Protein 5EUV (pdb70)

B-factor: mean 37.1, std 9.66, range [16.5, 125.49]

Structure (mmCIF, N/CA/C/O backbone):
data_5EUV
#
_entry.id   5EUV
#
_cell.length_a   78.490
_cell.length_b   106.240
_cell.length_c   199.390
_cell.angle_alpha   90.00
_cell.angle_beta   90.00
_cell.angle_gamma   90.00
#
_symmetry.space_group_name_H-M   'P 21 21 21'
#
loop_
_entity.id
_entity.type
_entity.pdbx_description
1 polymer Beta-D-galactosidase
2 non-polymer 'ACETATE ION'
3 non-polymer 2-[BIS-(2-HYDROXY-ETHYL)-AMINO]-2-HYDROXYMETHYL-PROPANE-1,3-DIOL
4 non-polymer DI(HYDROXYETHYL)ETHER
5 water water
#
loop_
_atom_site.group_PDB
_atom_site.id
_atom_site.type_symbol
_atom_site.label_atom_id
_atom_site.label_alt_id
_atom_site.label_comp_id
_atom_site.label_asym_id
_atom_site.label_entity_id
_atom_site.label_seq_id
_atom_site.pdbx_PDB_ins_code
_atom_site.Cartn_x
_atom_site.Cartn_y
_atom_site.Cartn_z
_atom_site.occupancy
_atom_site.B_iso_or_equiv
_atom_site.auth_seq_id
_atom_site.auth_comp_id
_atom_site.auth_asym_id
_atom_site.auth_atom_id
_atom_site.pdbx_PDB_model_num
ATOM 1 N N . MET A 1 1 ? 17.771 115.310 85.935 1.00 67.78 1 MET A N 1
ATOM 2 C CA . MET A 1 1 ? 18.139 114.534 84.691 1.00 68.59 1 MET A CA 1
ATOM 3 C C . MET A 1 1 ? 19.605 114.110 84.869 1.00 61.87 1 MET A C 1
ATOM 4 O O . MET A 1 1 ? 20.449 114.984 84.931 1.00 62.66 1 MET A O 1
ATOM 9 N N . ARG A 1 2 ? 19.896 112.804 85.011 1.00 54.12 2 ARG A N 1
ATOM 10 C CA . ARG A 1 2 ? 21.299 112.304 85.098 1.00 49.68 2 ARG A CA 1
ATOM 11 C C . ARG A 1 2 ? 22.029 112.180 83.745 1.00 47.59 2 ARG A C 1
ATOM 12 O O . ARG A 1 2 ? 21.430 112.031 82.715 1.00 45.77 2 ARG A O 1
ATOM 20 N N . VAL A 1 3 ? 23.343 112.193 83.779 1.00 46.93 3 VAL A N 1
ATOM 21 C CA . VAL A 1 3 ? 24.110 111.908 82.583 1.00 47.65 3 VAL A CA 1
ATOM 22 C C . VAL A 1 3 ? 25.157 110.856 82.880 1.00 46.47 3 VAL A C 1
ATOM 23 O O . VAL A 1 3 ? 25.993 111.003 83.787 1.00 45.48 3 VAL A O 1
ATOM 27 N N . THR A 1 4 ? 25.060 109.783 82.104 1.00 46.51 4 THR A N 1
ATOM 28 C CA . THR A 1 4 ? 25.994 108.651 82.160 1.00 46.04 4 THR A CA 1
ATOM 29 C C . THR A 1 4 ? 26.825 108.633 80.880 1.00 45.66 4 THR A C 1
ATOM 30 O O . THR A 1 4 ? 26.310 108.875 79.804 1.00 45.92 4 THR A O 1
ATOM 34 N N . GLN A 1 5 ? 28.122 108.381 81.037 1.00 44.64 5 GLN A N 1
ATOM 35 C CA . GLN A 1 5 ? 29.019 108.260 79.909 1.00 44.15 5 GLN A CA 1
ATOM 36 C C . GLN A 1 5 ? 30.163 107.359 80.286 1.00 40.99 5 GLN A C 1
ATOM 37 O O . GLN A 1 5 ? 30.704 107.480 81.341 1.00 40.42 5 GLN A O 1
ATOM 43 N N . LYS A 1 6 ? 30.471 106.441 79.390 1.00 39.58 6 LYS A N 1
ATOM 44 C CA . LYS A 1 6 ? 31.515 105.464 79.515 1.00 37.74 6 LYS A CA 1
ATOM 45 C C . LYS A 1 6 ? 32.827 106.238 79.608 1.00 37.06 6 LYS A C 1
ATOM 46 O O . LYS A 1 6 ? 33.014 107.233 78.916 1.00 37.29 6 LYS A O 1
ATOM 52 N N . LEU A 1 7 ? 33.698 105.821 80.508 1.00 35.50 7 LEU A N 1
ATOM 53 C CA . LEU A 1 7 ? 34.908 106.562 80.750 1.00 35.36 7 LEU A CA 1
ATOM 54 C C . LEU A 1 7 ? 36.102 105.602 80.708 1.00 34.95 7 LEU A C 1
ATOM 55 O O . LEU A 1 7 ? 36.927 105.580 81.613 1.00 35.70 7 LEU A O 1
ATOM 60 N N . ASN A 1 8 ? 36.196 104.844 79.628 1.00 34.31 8 ASN A N 1
ATOM 61 C CA . ASN A 1 8 ? 37.240 103.880 79.451 1.00 34.31 8 ASN A CA 1
ATOM 62 C C . ASN A 1 8 ? 38.507 104.395 78.825 1.00 35.17 8 ASN A C 1
ATOM 63 O O . ASN A 1 8 ? 39.560 103.801 78.977 1.00 34.78 8 ASN A O 1
ATOM 68 N N . HIS A 1 9 ? 38.379 105.492 78.116 1.00 36.89 9 HIS A N 1
ATOM 69 C CA . HIS A 1 9 ? 39.432 106.086 77.324 1.00 38.80 9 HIS A CA 1
ATOM 70 C C . HIS A 1 9 ? 40.273 106.978 78.229 1.00 38.50 9 HIS A C 1
ATOM 71 O O . HIS A 1 9 ? 39.735 107.647 79.125 1.00 39.08 9 HIS A O 1
ATOM 78 N N . GLY A 1 10 ? 41.587 106.963 78.050 1.00 37.66 10 GLY A N 1
ATOM 79 C CA . GLY A 1 10 ? 42.436 108.006 78.638 1.00 37.90 10 GLY A CA 1
ATOM 80 C C . GLY A 1 10 ? 43.065 107.719 79.967 1.00 37.56 10 GLY A C 1
ATOM 81 O O . GLY A 1 10 ? 43.583 108.612 80.614 1.00 37.99 10 GLY A O 1
ATOM 82 N N . TRP A 1 11 ? 43.020 106.464 80.388 1.00 38.59 11 TRP A N 1
ATOM 83 C CA . TRP A 1 11 ? 43.626 106.070 81.666 1.00 37.38 11 TRP A CA 1
ATOM 84 C C . TRP A 1 11 ? 45.106 105.980 81.433 1.00 36.85 11 TRP A C 1
ATOM 85 O O . TRP A 1 11 ? 45.567 105.981 80.299 1.00 38.39 11 TRP A O 1
ATOM 96 N N . ILE A 1 12 ? 45.840 105.985 82.520 1.00 36.09 12 ILE A N 1
ATOM 97 C CA . ILE A 1 12 ? 47.276 105.810 82.534 1.00 35.83 12 ILE A CA 1
ATOM 98 C C . ILE A 1 12 ? 47.522 104.584 83.377 1.00 34.30 12 ILE A C 1
ATOM 99 O O . ILE A 1 12 ? 46.898 104.433 84.410 1.00 33.06 12 ILE A O 1
ATOM 104 N N . PHE A 1 13 ? 48.417 103.717 82.933 1.00 34.17 13 PHE A N 1
ATOM 105 C CA . PHE A 1 13 ? 48.683 102.459 83.620 1.00 34.34 13 PHE A CA 1
ATOM 106 C C . PHE A 1 13 ? 50.166 102.399 83.954 1.00 35.32 13 PHE A C 1
ATOM 107 O O . PHE A 1 13 ? 50.979 102.825 83.149 1.00 35.97 13 PHE A O 1
ATOM 115 N N . ALA A 1 14 ? 50.506 101.895 85.138 1.00 36.49 14 ALA A N 1
ATOM 116 C CA . ALA A 1 14 ? 51.944 101.616 85.508 1.00 38.56 14 ALA A CA 1
ATOM 117 C C . ALA A 1 14 ? 52.056 100.416 86.368 1.00 39.75 14 ALA A C 1
ATOM 118 O O . ALA A 1 14 ? 51.161 100.124 87.121 1.00 38.31 14 ALA A O 1
ATOM 120 N N . GLU A 1 15 ? 53.172 99.717 86.274 1.00 43.82 15 GLU A N 1
ATOM 121 C CA . GLU A 1 15 ? 53.447 98.644 87.225 1.00 46.47 15 GLU A CA 1
ATOM 122 C C . GLU A 1 15 ? 53.646 99.231 88.623 1.00 46.11 15 GLU A C 1
ATOM 123 O O . GLU A 1 15 ? 54.109 100.370 88.770 1.00 45.99 15 GLU A O 1
ATOM 129 N N . GLY A 1 16 ? 53.294 98.444 89.638 1.00 45.35 16 GLY A N 1
ATOM 130 C CA . GLY A 1 16 ? 53.646 98.733 91.014 1.00 45.22 16 GLY A CA 1
ATOM 131 C C . GLY A 1 16 ? 52.598 99.513 91.736 1.00 44.20 16 GLY A C 1
ATOM 132 O O . GLY A 1 16 ? 51.492 99.669 91.241 1.00 42.75 16 GLY A O 1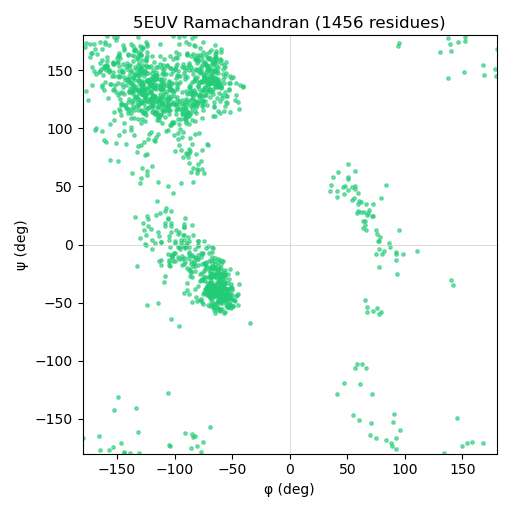
ATOM 133 N N . ALA A 1 17 ? 52.978 100.043 92.893 1.00 45.25 17 ALA A N 1
ATOM 134 C CA . ALA A 1 17 ? 52.064 100.775 93.770 1.00 45.37 17 ALA A CA 1
ATOM 135 C C . ALA A 1 17 ? 52.478 102.234 93.918 1.00 45.53 17 ALA A C 1
ATOM 136 O O . ALA A 1 17 ? 53.267 102.555 94.776 1.00 48.28 17 ALA A O 1
ATOM 138 N N . ALA A 1 18 ? 51.949 103.108 93.079 1.00 45.16 18 ALA A N 1
ATOM 139 C CA . ALA A 1 18 ? 52.409 104.507 92.991 1.00 45.97 18 ALA A CA 1
ATOM 140 C C . ALA A 1 18 ? 51.687 105.390 93.986 1.00 47.00 18 ALA A C 1
ATOM 141 O O . ALA A 1 18 ? 50.516 105.085 94.352 1.00 46.52 18 ALA A O 1
ATOM 143 N N . ASP A 1 19 ? 52.352 106.498 94.367 1.00 47.51 19 ASP A N 1
ATOM 144 C CA . ASP A 1 19 ? 51.730 107.553 95.175 1.00 47.79 19 ASP A CA 1
ATOM 145 C C . ASP A 1 19 ? 50.362 108.069 94.578 1.00 45.84 19 ASP A C 1
ATOM 146 O O . ASP A 1 19 ? 50.354 108.701 93.492 1.00 44.82 19 ASP A O 1
ATOM 151 N N . PRO A 1 20 ? 49.223 107.826 95.303 1.00 44.42 20 PRO A N 1
ATOM 152 C CA . PRO A 1 20 ? 47.882 108.111 94.759 1.00 43.82 20 PRO A CA 1
ATOM 153 C C . PRO A 1 20 ? 47.600 109.550 94.405 1.00 44.12 20 PRO A C 1
ATOM 154 O O . PRO A 1 20 ? 46.671 109.806 93.623 1.00 43.04 20 PRO A O 1
ATOM 158 N N . ALA A 1 21 ? 48.381 110.465 94.983 1.00 44.68 21 ALA A N 1
ATOM 159 C CA . ALA A 1 21 ? 48.045 111.895 94.968 1.00 46.59 21 ALA A CA 1
ATOM 160 C C . ALA A 1 21 ? 48.821 112.708 93.942 1.00 46.86 21 ALA A C 1
ATOM 161 O O . ALA A 1 21 ? 48.531 113.861 93.763 1.00 46.79 21 ALA A O 1
ATOM 163 N N . THR A 1 22 ? 49.816 112.108 93.304 1.00 47.38 22 THR A N 1
ATOM 164 C CA . THR A 1 22 ? 50.669 112.793 92.318 1.00 48.16 22 THR A CA 1
ATOM 165 C C . THR A 1 22 ? 50.371 112.179 90.969 1.00 47.36 22 THR A C 1
ATOM 166 O O . THR A 1 22 ? 49.902 111.000 90.893 1.00 45.99 22 THR A O 1
ATOM 170 N N . PRO A 1 23 ? 50.636 112.959 89.898 1.00 47.03 23 PRO A N 1
ATOM 171 C CA . PRO A 1 23 ? 50.532 112.427 88.535 1.00 45.93 23 PRO A CA 1
ATOM 172 C C . PRO A 1 23 ? 51.339 111.127 88.325 1.00 44.62 23 PRO A C 1
ATOM 173 O O . PRO A 1 23 ? 52.491 111.055 88.727 1.00 46.22 23 PRO A O 1
ATOM 177 N N . LEU A 1 24 ? 50.727 110.116 87.713 1.00 42.92 24 LEU A N 1
ATOM 178 C CA . LEU A 1 24 ? 51.347 108.799 87.516 1.00 41.39 24 LEU A CA 1
ATOM 179 C C . LEU A 1 24 ? 52.054 108.816 86.192 1.00 41.81 24 LEU A C 1
ATOM 180 O O . LEU A 1 24 ? 51.605 109.439 85.232 1.00 43.39 24 LEU A O 1
ATOM 185 N N . ALA A 1 25 ? 53.170 108.137 86.096 1.00 41.83 25 ALA A N 1
ATOM 186 C CA . ALA A 1 25 ? 53.871 108.103 84.810 1.00 41.82 25 ALA A CA 1
ATOM 187 C C . ALA A 1 25 ? 53.682 106.698 84.325 1.00 40.54 25 ALA A C 1
ATOM 188 O O . ALA A 1 25 ? 53.996 105.734 85.026 1.00 39.97 25 ALA A O 1
ATOM 190 N N . GLY A 1 26 ? 53.168 106.568 83.120 1.00 40.29 26 GLY A N 1
ATOM 191 C CA . GLY A 1 26 ? 52.957 105.241 82.568 1.00 40.29 26 GLY A CA 1
ATOM 192 C C . GLY A 1 26 ? 52.371 105.326 81.200 1.00 40.68 26 GLY A C 1
ATOM 193 O O . GLY A 1 26 ? 52.370 106.406 80.631 1.00 41.73 26 GLY A O 1
ATOM 194 N N . GLU A 1 27 ? 51.855 104.217 80.654 1.00 40.79 27 GLU A N 1
ATOM 195 C CA . GLU A 1 27 ? 51.307 104.279 79.291 1.00 41.10 27 GLU A CA 1
ATOM 196 C C . GLU A 1 27 ? 49.835 104.664 79.339 1.00 39.72 27 GLU A C 1
ATOM 197 O O . GLU A 1 27 ? 49.164 104.308 80.275 1.00 39.42 27 GLU A O 1
ATOM 203 N N . THR A 1 28 ? 49.384 105.446 78.353 1.00 39.11 28 THR A N 1
ATOM 204 C CA . THR A 1 28 ? 47.996 105.696 78.070 1.00 38.21 28 THR A CA 1
ATOM 205 C C . THR A 1 28 ? 47.339 104.383 77.581 1.00 37.34 28 THR A C 1
ATOM 206 O O . THR A 1 28 ? 47.854 103.711 76.668 1.00 37.01 28 THR A O 1
ATOM 210 N N . VAL A 1 29 ? 46.205 104.037 78.199 1.00 36.20 29 VAL A N 1
ATOM 211 C CA . VAL A 1 29 ? 45.461 102.858 77.842 1.00 35.32 29 VAL A CA 1
ATOM 212 C C . VAL A 1 29 ? 43.984 103.169 77.778 1.00 34.59 29 VAL A C 1
ATOM 213 O O . VAL A 1 29 ? 43.509 104.174 78.375 1.00 34.75 29 VAL A O 1
ATOM 217 N N . THR A 1 30 ? 43.276 102.311 77.031 1.00 33.68 30 THR A N 1
ATOM 218 C CA . THR A 1 30 ? 41.847 102.333 76.942 1.00 33.18 30 THR A CA 1
ATOM 219 C C . THR A 1 30 ? 41.295 101.044 77.562 1.00 33.21 30 THR A C 1
ATOM 220 O O . THR A 1 30 ? 41.589 99.895 77.094 1.00 32.78 30 THR A O 1
ATOM 224 N N . LEU A 1 31 ? 40.503 101.235 78.624 1.00 33.52 31 LEU A N 1
ATOM 225 C CA . LEU A 1 31 ? 39.810 100.117 79.312 1.00 33.45 31 LEU A CA 1
ATOM 226 C C . LEU A 1 31 ? 38.722 99.503 78.352 1.00 33.33 31 LEU A C 1
ATOM 227 O O . LEU A 1 31 ? 38.123 100.248 77.560 1.00 33.78 31 LEU A O 1
ATOM 232 N N . PRO A 1 32 ? 38.479 98.187 78.364 1.00 32.83 32 PRO A N 1
ATOM 233 C CA . PRO A 1 32 ? 39.080 97.231 79.322 1.00 32.75 32 PRO A CA 1
ATOM 234 C C . PRO A 1 32 ? 40.591 97.014 79.101 1.00 32.52 32 PRO A C 1
ATOM 235 O O . PRO A 1 32 ? 41.074 97.167 78.001 1.00 32.20 32 PRO A O 1
ATOM 239 N N . HIS A 1 33 ? 41.299 96.693 80.178 1.00 32.52 33 HIS A N 1
ATOM 240 C CA . HIS A 1 33 ? 42.785 96.589 80.197 1.00 32.38 33 HIS A CA 1
ATOM 241 C C . HIS A 1 33 ? 43.246 95.401 81.025 1.00 31.38 33 HIS A C 1
ATOM 242 O O . HIS A 1 33 ? 42.764 95.175 82.115 1.00 30.47 33 HIS A O 1
ATOM 249 N N . ASN A 1 34 ? 44.151 94.623 80.454 1.00 31.27 34 ASN A N 1
ATOM 250 C CA . ASN A 1 34 ? 44.766 93.479 81.123 1.00 30.90 34 ASN A CA 1
ATOM 251 C C . ASN A 1 34 ? 46.190 93.908 81.469 1.00 31.11 34 ASN A C 1
ATOM 252 O O . ASN A 1 34 ? 46.924 94.396 80.610 1.00 31.54 34 ASN A O 1
ATOM 257 N N . ALA A 1 35 ? 46.577 93.784 82.732 1.00 31.17 35 ALA A N 1
ATOM 258 C CA . ALA A 1 35 ? 47.896 94.270 83.206 1.00 31.43 35 ALA A CA 1
ATOM 259 C C . ALA A 1 35 ? 49.135 93.654 82.490 1.00 31.35 35 ALA A C 1
ATOM 260 O O . ALA A 1 35 ? 50.063 94.350 82.080 1.00 31.01 35 ALA A O 1
ATOM 262 N N . VAL A 1 36 ? 49.104 92.330 82.362 1.00 31.06 36 VAL A N 1
ATOM 263 C CA . VAL A 1 36 ? 50.204 91.583 81.788 1.00 31.40 36 VAL A CA 1
ATOM 264 C C . VAL A 1 36 ? 49.678 90.606 80.755 1.00 31.32 36 VAL A C 1
ATOM 265 O O . VAL A 1 36 ? 49.024 89.620 81.086 1.00 30.91 36 VAL A O 1
ATOM 269 N N . ASP A 1 37 ? 49.952 90.934 79.498 1.00 32.17 37 ASP A N 1
ATOM 270 C CA . ASP A 1 37 ? 49.519 90.102 78.364 1.00 32.86 37 ASP A CA 1
ATOM 271 C C . ASP A 1 37 ? 50.357 88.854 78.404 1.00 32.26 37 ASP A C 1
ATOM 272 O O . ASP A 1 37 ? 51.535 88.961 78.595 1.00 33.13 37 ASP A O 1
ATOM 277 N N . LEU A 1 38 ? 49.750 87.681 78.267 1.00 31.35 38 LEU A N 1
ATOM 278 C CA . LEU A 1 38 ? 50.487 86.442 78.391 1.00 30.52 38 LEU A CA 1
ATOM 279 C C . LEU A 1 38 ? 50.677 85.810 77.060 1.00 30.16 38 LEU A C 1
ATOM 280 O O . LEU A 1 38 ? 49.926 86.023 76.147 1.00 29.75 38 LEU A O 1
ATOM 285 N N . PRO A 1 39 ? 51.732 84.997 76.945 1.00 30.40 39 PRO A N 1
ATOM 286 C CA . PRO A 1 39 ? 51.787 84.093 75.845 1.00 30.03 39 PRO A CA 1
ATOM 287 C C . PRO A 1 39 ? 50.607 83.152 75.867 1.00 29.64 39 PRO A C 1
ATOM 288 O O . PRO A 1 39 ? 49.921 83.084 76.867 1.00 29.78 39 PRO A O 1
ATOM 292 N N . LEU A 1 40 ? 50.404 82.412 74.782 1.00 29.29 40 LEU A N 1
ATOM 293 C CA . LEU A 1 40 ? 49.384 81.373 74.708 1.00 28.87 40 LEU A CA 1
ATOM 294 C C . LEU A 1 40 ? 49.606 80.223 75.681 1.00 28.49 40 LEU A C 1
ATOM 295 O O . LEU A 1 40 ? 48.654 79.715 76.263 1.00 28.18 40 LEU A O 1
ATOM 300 N N . SER A 1 41 ? 50.866 79.833 75.836 1.00 28.27 41 SER A N 1
ATOM 301 C CA . SER A 1 41 ? 51.212 78.608 76.504 1.00 28.16 41 SER A CA 1
ATOM 302 C C . SER A 1 41 ? 52.568 78.712 77.247 1.00 28.15 41 SER A C 1
ATOM 303 O O . SER A 1 41 ? 53.351 79.622 77.002 1.00 28.25 41 SER A O 1
ATOM 306 N N . TYR A 1 42 ? 52.836 77.773 78.129 1.00 27.88 42 TYR A N 1
ATOM 307 C CA . TYR A 1 42 ? 54.070 77.736 78.861 1.00 28.25 42 TYR A CA 1
ATOM 308 C C . TYR A 1 42 ? 54.591 79.073 79.395 1.00 28.72 42 TYR A C 1
ATOM 309 O O . TYR A 1 42 ? 55.676 79.519 79.063 1.00 28.78 42 TYR A O 1
ATOM 318 N N . PHE A 1 43 ? 53.795 79.665 80.268 1.00 29.20 43 PHE A N 1
ATOM 319 C CA . PHE A 1 43 ? 54.131 80.908 80.934 1.00 29.92 43 PHE A CA 1
ATOM 320 C C . PHE A 1 43 ? 53.987 80.780 82.437 1.00 30.39 43 PHE A C 1
ATOM 321 O O . PHE A 1 43 ? 53.454 79.759 82.993 1.00 30.44 43 PHE A O 1
ATOM 329 N N . ASP A 1 44 ? 54.515 81.820 83.067 1.00 30.82 44 ASP A N 1
ATOM 330 C CA . ASP A 1 44 ? 54.637 81.937 84.497 1.00 31.41 44 ASP A CA 1
ATOM 331 C C . ASP A 1 44 ? 53.416 82.711 84.890 1.00 31.42 44 ASP A C 1
ATOM 332 O O . ASP A 1 44 ? 53.422 83.962 84.775 1.00 31.39 44 ASP A O 1
ATOM 337 N N . GLU A 1 45 ? 52.394 81.976 85.368 1.00 31.26 45 GLU A N 1
ATOM 338 C CA . GLU A 1 45 ? 51.124 82.587 85.729 1.00 31.22 45 GLU A CA 1
ATOM 339 C C . GLU A 1 45 ? 51.226 83.541 86.903 1.00 31.70 45 GLU A C 1
ATOM 340 O O . GLU A 1 45 ? 50.255 84.249 87.177 1.00 32.86 45 GLU A O 1
ATOM 346 N N . THR A 1 46 ? 52.349 83.558 87.630 1.00 31.40 46 THR A N 1
ATOM 347 C CA . THR A 1 46 ? 52.548 84.579 88.663 1.00 31.10 46 THR A CA 1
ATOM 348 C C . THR A 1 46 ? 52.989 85.930 88.144 1.00 31.02 46 THR A C 1
ATOM 349 O O . THR A 1 46 ? 53.063 86.857 88.894 1.00 31.30 46 THR A O 1
ATOM 353 N N . SER A 1 47 ? 53.339 86.060 86.878 1.00 31.08 47 SER A N 1
ATOM 354 C CA . SER A 1 47 ? 53.757 87.354 86.382 1.00 31.17 47 SER A CA 1
ATOM 355 C C . SER A 1 47 ? 52.746 88.495 86.679 1.00 31.19 47 SER A C 1
ATOM 356 O O . SER A 1 47 ? 53.189 89.604 86.894 1.00 31.07 47 SER A O 1
ATOM 359 N N . TYR A 1 48 ? 51.424 88.208 86.766 1.00 30.89 48 TYR A N 1
ATOM 360 C CA . TYR A 1 48 ? 50.431 89.257 87.108 1.00 30.81 48 TYR A CA 1
ATOM 361 C C . TYR A 1 48 ? 50.112 89.377 88.596 1.00 31.36 48 TYR A C 1
ATOM 362 O O . TYR A 1 48 ? 49.322 90.234 88.986 1.00 31.15 48 TYR A O 1
ATOM 371 N N . GLN A 1 49 ? 50.717 88.544 89.417 1.00 32.17 49 GLN A N 1
ATOM 372 C CA . GLN A 1 49 ? 50.377 88.456 90.830 1.00 32.97 49 GLN A CA 1
ATOM 373 C C . GLN A 1 49 ? 51.138 89.517 91.566 1.00 33.72 49 GLN A C 1
ATOM 374 O O . GLN A 1 49 ? 51.992 89.236 92.368 1.00 34.23 49 GLN A O 1
ATOM 380 N N . ARG A 1 50 ? 50.814 90.769 91.276 1.00 34.26 50 ARG A N 1
ATOM 381 C CA . ARG A 1 50 ? 51.536 91.912 91.875 1.00 34.97 50 ARG A CA 1
ATOM 382 C C . ARG A 1 50 ? 50.710 93.157 91.664 1.00 33.64 50 ARG A C 1
ATOM 383 O O . ARG A 1 50 ? 49.720 93.104 90.997 1.00 32.94 50 ARG A O 1
ATOM 391 N N . ALA A 1 51 ? 51.147 94.255 92.247 1.00 33.35 51 ALA A N 1
ATOM 392 C CA . ALA A 1 51 ? 50.405 95.493 92.266 1.00 32.98 51 ALA A CA 1
ATOM 393 C C . ALA A 1 51 ? 50.591 96.296 90.967 1.00 32.54 51 ALA A C 1
ATOM 394 O O . ALA A 1 51 ? 51.682 96.338 90.412 1.00 32.52 51 ALA A O 1
ATOM 396 N N . PHE A 1 52 ? 49.501 96.939 90.542 1.00 31.89 52 PHE A N 1
ATOM 397 C CA . PHE A 1 52 ? 49.497 97.918 89.486 1.00 31.87 52 PHE A CA 1
ATOM 398 C C . PHE A 1 52 ? 48.678 99.143 89.853 1.00 31.87 52 PHE A C 1
ATOM 399 O O . PHE A 1 52 ? 47.798 99.100 90.745 1.00 31.29 52 PHE A O 1
ATOM 407 N N . THR A 1 53 ? 48.927 100.220 89.120 1.00 32.13 53 THR A N 1
ATOM 408 C CA . THR A 1 53 ? 48.252 101.484 89.388 1.00 32.92 53 THR A CA 1
ATOM 409 C C . THR A 1 53 ? 47.742 102.130 88.102 1.00 33.04 53 THR A C 1
ATOM 410 O O . THR A 1 53 ? 48.439 102.169 87.053 1.00 33.72 53 THR A O 1
ATOM 414 N N . TYR A 1 54 ? 46.491 102.587 88.171 1.00 32.89 54 TYR A N 1
ATOM 415 C CA . TYR A 1 54 ? 45.854 103.316 87.091 1.00 32.92 54 TYR A CA 1
ATOM 416 C C . TYR A 1 54 ? 45.465 104.734 87.580 1.00 33.94 54 TYR A C 1
ATOM 417 O O . TYR A 1 54 ? 45.200 104.934 88.757 1.00 34.01 54 TYR A O 1
ATOM 426 N N . GLN A 1 55 ? 45.456 105.705 86.674 1.00 35.08 55 GLN A N 1
ATOM 427 C CA . GLN A 1 55 ? 45.067 107.068 87.003 1.00 36.97 55 GLN A CA 1
ATOM 428 C C . GLN A 1 55 ? 44.237 107.735 85.901 1.00 37.38 55 GLN A C 1
ATOM 429 O O . GLN A 1 55 ? 44.524 107.568 84.698 1.00 38.62 55 GLN A O 1
ATOM 435 N N . ARG A 1 56 ? 43.235 108.518 86.298 1.00 37.10 56 ARG A N 1
ATOM 436 C CA . ARG A 1 56 ? 42.456 109.279 85.337 1.00 36.60 56 ARG A CA 1
ATOM 437 C C . ARG A 1 56 ? 42.380 110.734 85.779 1.00 36.96 56 ARG A C 1
ATOM 438 O O . ARG A 1 56 ? 42.094 111.020 86.942 1.00 36.38 56 ARG A O 1
ATOM 446 N N . VAL A 1 57 ? 42.690 111.650 84.864 1.00 37.51 57 VAL A N 1
ATOM 447 C CA . VAL A 1 57 ? 42.478 113.082 85.089 1.00 38.17 57 VAL A CA 1
ATOM 448 C C . VAL A 1 57 ? 41.055 113.332 84.698 1.00 39.02 57 VAL A C 1
ATOM 449 O O . VAL A 1 57 ? 40.647 112.883 83.609 1.00 39.71 57 VAL A O 1
ATOM 453 N N . ILE A 1 58 ? 40.297 114.007 85.565 1.00 39.17 58 ILE A N 1
ATOM 454 C CA . ILE A 1 58 ? 38.947 114.369 85.280 1.00 39.52 58 ILE A CA 1
ATOM 455 C C . ILE A 1 58 ? 38.794 115.841 85.557 1.00 40.51 58 ILE A C 1
ATOM 456 O O . ILE A 1 58 ? 38.914 116.288 86.696 1.00 39.96 58 ILE A O 1
ATOM 461 N N . ALA A 1 59 ? 38.506 116.609 84.515 1.00 41.17 59 ALA A N 1
ATOM 462 C CA . ALA A 1 59 ? 38.307 118.025 84.712 1.00 41.88 59 ALA A CA 1
ATOM 463 C C . ALA A 1 59 ? 36.912 118.272 85.383 1.00 42.62 59 ALA A C 1
ATOM 464 O O . ALA A 1 59 ? 35.902 117.645 85.027 1.00 41.28 59 ALA A O 1
ATOM 466 N N . TRP A 1 60 ? 36.895 119.143 86.398 1.00 44.71 60 TRP A N 1
ATOM 467 C CA . TRP A 1 60 ? 35.659 119.636 87.005 1.00 46.28 60 TRP A CA 1
ATOM 468 C C . TRP A 1 60 ? 34.814 120.342 85.967 1.00 47.20 60 TRP A C 1
ATOM 469 O O . TRP A 1 60 ? 35.338 121.155 85.220 1.00 47.32 60 TRP A O 1
ATOM 480 N N . ASP A 1 61 ? 33.516 120.069 85.959 1.00 48.26 61 ASP A N 1
ATOM 481 C CA . ASP A 1 61 ? 32.588 120.700 85.036 1.00 50.14 61 ASP A CA 1
ATOM 482 C C . ASP A 1 61 ? 31.521 121.446 85.850 1.00 52.10 61 ASP A C 1
ATOM 483 O O . ASP A 1 61 ? 30.840 120.849 86.690 1.00 52.10 61 ASP A O 1
ATOM 488 N N . ASP A 1 62 ? 31.348 122.739 85.559 1.00 54.15 62 ASP A N 1
ATOM 489 C CA . ASP A 1 62 ? 30.377 123.574 86.261 1.00 55.96 62 ASP A CA 1
ATOM 490 C C . ASP A 1 62 ? 28.921 123.050 86.122 1.00 55.54 62 ASP A C 1
ATOM 491 O O . ASP A 1 62 ? 28.083 123.357 86.944 1.00 57.74 62 ASP A O 1
ATOM 496 N N . ALA A 1 63 ? 28.616 122.265 85.095 1.00 54.43 63 ALA A N 1
ATOM 497 C CA . ALA A 1 63 ? 27.320 121.619 84.997 1.00 53.49 63 ALA A CA 1
ATOM 498 C C . ALA A 1 63 ? 27.087 120.530 86.079 1.00 52.67 63 ALA A C 1
ATOM 499 O O . ALA A 1 63 ? 25.947 120.069 86.240 1.00 53.50 63 ALA A O 1
ATOM 501 N N . TRP A 1 64 ? 28.131 120.134 86.825 1.00 51.58 64 TRP A N 1
ATOM 502 C CA . TRP A 1 64 ? 27.956 119.224 87.986 1.00 51.53 64 TRP A CA 1
ATOM 503 C C . TRP A 1 64 ? 27.634 119.879 89.330 1.00 52.14 64 TRP A C 1
ATOM 504 O O . TRP A 1 64 ? 27.544 119.175 90.340 1.00 51.17 64 TRP A O 1
ATOM 515 N N . GLN A 1 65 ? 27.480 121.210 89.348 1.00 52.96 65 GLN A N 1
ATOM 516 C CA . GLN A 1 65 ? 27.247 121.959 90.571 1.00 53.19 65 GLN A CA 1
ATOM 517 C C . GLN A 1 65 ? 26.018 121.437 91.299 1.00 49.96 65 GLN A C 1
ATOM 518 O O . GLN A 1 65 ? 24.939 121.407 90.721 1.00 48.04 65 GLN A O 1
ATOM 524 N N . GLY A 1 66 ? 26.224 120.967 92.531 1.00 48.43 66 GLY A N 1
ATOM 525 C CA . GLY A 1 66 ? 25.153 120.415 93.392 1.00 47.82 66 GLY A CA 1
ATOM 526 C C . GLY A 1 66 ? 24.612 119.054 92.992 1.00 46.73 66 GLY A C 1
ATOM 527 O O . GLY A 1 66 ? 23.489 118.714 93.283 1.00 45.85 66 GLY A O 1
ATOM 528 N N . ARG A 1 67 ? 25.415 118.279 92.289 1.00 46.68 67 ARG A N 1
ATOM 529 C CA . ARG A 1 67 ? 25.032 116.954 91.836 1.00 46.69 67 ARG A CA 1
ATOM 530 C C . ARG A 1 67 ? 26.086 115.996 92.333 1.00 44.65 67 ARG A C 1
ATOM 531 O O . ARG A 1 67 ? 27.171 116.408 92.688 1.00 44.34 67 ARG A O 1
ATOM 539 N N . ARG A 1 68 ? 25.754 114.722 92.434 1.00 44.38 68 ARG A N 1
ATOM 540 C CA . ARG A 1 68 ? 26.756 113.710 92.842 1.00 44.35 68 ARG A CA 1
ATOM 541 C C . ARG A 1 68 ? 27.536 113.339 91.597 1.00 42.84 68 ARG A C 1
ATOM 542 O O . ARG A 1 68 ? 26.961 113.210 90.530 1.00 42.59 68 ARG A O 1
ATOM 550 N N . VAL A 1 69 ? 28.838 113.156 91.737 1.00 41.75 69 VAL A N 1
ATOM 551 C CA . VAL A 1 69 ? 29.709 112.738 90.641 1.00 40.44 69 VAL A CA 1
ATOM 552 C C . VAL A 1 69 ? 30.299 111.432 91.121 1.00 38.77 69 VAL A C 1
ATOM 553 O O . VAL A 1 69 ? 30.939 111.404 92.162 1.00 38.35 69 VAL A O 1
ATOM 557 N N . GLN A 1 70 ? 30.028 110.366 90.382 1.00 37.88 70 GLN A N 1
ATOM 558 C CA . GLN A 1 70 ? 30.394 108.999 90.738 1.00 37.30 70 GLN A CA 1
ATOM 559 C C . GLN A 1 70 ? 31.132 108.283 89.591 1.00 36.36 70 GLN A C 1
ATOM 560 O O . GLN A 1 70 ? 30.859 108.564 88.423 1.00 35.77 70 GLN A O 1
ATOM 566 N N . LEU A 1 71 ? 32.016 107.328 89.940 1.00 35.57 71 LEU A N 1
ATOM 567 C CA . LEU A 1 71 ? 32.521 106.338 89.001 1.00 35.05 71 LEU A CA 1
ATOM 568 C C . LEU A 1 71 ? 32.032 104.953 89.381 1.00 34.67 71 LEU A C 1
ATOM 569 O O . LEU A 1 71 ? 32.333 104.496 90.476 1.00 34.63 71 LEU A O 1
ATOM 574 N N . ARG A 1 72 ? 31.286 104.307 88.472 1.00 34.51 72 ARG A N 1
ATOM 575 C CA . ARG A 1 72 ? 30.975 102.899 88.584 1.00 34.58 72 ARG A CA 1
ATOM 576 C C . ARG A 1 72 ? 32.046 102.090 87.867 1.00 33.52 72 ARG A C 1
ATOM 577 O O . ARG A 1 72 ? 32.346 102.334 86.681 1.00 33.12 72 ARG A O 1
ATOM 585 N N . PHE A 1 73 ? 32.628 101.153 88.604 1.00 32.33 73 PHE A N 1
ATOM 586 C CA . PHE A 1 73 ? 33.550 100.213 88.049 1.00 31.63 73 PHE A CA 1
ATOM 587 C C . PHE A 1 73 ? 32.814 98.925 87.897 1.00 31.06 73 PHE A C 1
ATOM 588 O O . PHE A 1 73 ? 32.351 98.388 88.913 1.00 31.28 73 PHE A O 1
ATOM 596 N N . ASP A 1 74 ? 32.723 98.410 86.659 1.00 30.41 74 ASP A N 1
ATOM 597 C CA . ASP A 1 74 ? 31.972 97.196 86.433 1.00 30.16 74 ASP A CA 1
ATOM 598 C C . ASP A 1 74 ? 32.757 95.978 86.855 1.00 29.85 74 ASP A C 1
ATOM 599 O O . ASP A 1 74 ? 32.177 94.962 87.211 1.00 29.85 74 ASP A O 1
ATOM 604 N N . GLY A 1 75 ? 34.077 96.073 86.857 1.00 29.85 75 GLY A N 1
ATOM 605 C CA . GLY A 1 75 ? 34.880 95.027 87.505 1.00 29.50 75 GLY A CA 1
ATOM 606 C C . GLY A 1 75 ? 36.371 95.255 87.416 1.00 29.32 75 GLY A C 1
ATOM 607 O O . GLY A 1 75 ? 36.843 95.710 86.412 1.00 29.47 75 GLY A O 1
ATOM 608 N N . ALA A 1 76 ? 37.120 94.886 88.451 1.00 29.18 76 ALA A N 1
ATOM 609 C CA . ALA A 1 76 ? 38.590 94.931 88.421 1.00 28.77 76 ALA A CA 1
ATOM 610 C C . ALA A 1 76 ? 39.250 93.903 89.332 1.00 28.53 76 ALA A C 1
ATOM 611 O O . ALA A 1 76 ? 38.805 93.662 90.434 1.00 27.99 76 ALA A O 1
ATOM 613 N N . MET A 1 77 ? 40.296 93.259 88.810 1.00 28.63 77 MET A N 1
ATOM 614 C CA . MET A 1 77 ? 40.951 92.153 89.508 1.00 28.76 77 MET A CA 1
ATOM 615 C C . MET A 1 77 ? 42.315 92.609 90.016 1.00 29.16 77 MET A C 1
ATOM 616 O O . MET A 1 77 ? 43.142 92.949 89.214 1.00 29.40 77 MET A O 1
ATOM 621 N N . ALA A 1 78 ? 42.577 92.656 91.311 1.00 29.57 78 ALA A N 1
ATOM 622 C CA . ALA A 1 78 ? 41.622 92.574 92.381 1.00 30.07 78 ALA A CA 1
ATOM 623 C C . ALA A 1 78 ? 42.172 93.461 93.507 1.00 30.83 78 ALA A C 1
ATOM 624 O O . ALA A 1 78 ? 43.141 94.191 93.320 1.00 30.93 78 ALA A O 1
ATOM 626 N N . ASP A 1 79 ? 41.558 93.389 94.665 1.00 31.64 79 ASP A N 1
ATOM 627 C CA . ASP A 1 79 ? 41.959 94.204 95.820 1.00 32.71 79 ASP A CA 1
ATOM 628 C C . ASP A 1 79 ? 41.942 95.688 95.505 1.00 32.67 79 ASP A C 1
ATOM 629 O O . ASP A 1 79 ? 42.898 96.437 95.816 1.00 33.80 79 ASP A O 1
ATOM 634 N N . ASN A 1 80 ? 40.828 96.124 94.950 1.00 32.02 80 ASN A N 1
ATOM 635 C CA . ASN A 1 80 ? 40.737 97.475 94.432 1.00 32.24 80 ASN A CA 1
ATOM 636 C C . ASN A 1 80 ? 40.613 98.526 95.555 1.00 33.06 80 ASN A C 1
ATOM 637 O O . ASN A 1 80 ? 40.007 98.289 96.579 1.00 33.81 80 ASN A O 1
ATOM 642 N N . VAL A 1 81 ? 41.239 99.676 95.344 1.00 33.68 81 VAL A N 1
ATOM 643 C CA . VAL A 1 81 ? 41.160 100.850 96.191 1.00 34.21 81 VAL A CA 1
ATOM 644 C C . VAL A 1 81 ? 41.238 102.057 95.231 1.00 34.51 81 VAL A C 1
ATOM 645 O O . VAL A 1 81 ? 42.061 102.094 94.299 1.00 34.03 81 VAL A O 1
ATOM 649 N N . VAL A 1 82 ? 40.407 103.051 95.510 1.00 35.15 82 VAL A N 1
ATOM 650 C CA . VAL A 1 82 ? 40.215 104.236 94.656 1.00 35.46 82 VAL A CA 1
ATOM 651 C C . VAL A 1 82 ? 40.354 105.505 95.489 1.00 36.10 82 VAL A C 1
ATOM 652 O O . VAL A 1 82 ? 39.781 105.612 96.558 1.00 35.74 82 VAL A O 1
ATOM 656 N N . TRP A 1 83 ? 41.075 106.467 94.925 1.00 37.26 83 TRP A N 1
ATOM 657 C CA . TRP A 1 83 ? 41.445 107.730 95.604 1.00 38.64 83 TRP A CA 1
ATOM 658 C C . TRP A 1 83 ? 41.073 108.876 94.654 1.00 39.06 83 TRP A C 1
ATOM 659 O O . TRP A 1 83 ? 41.083 108.660 93.456 1.00 38.44 83 TRP A O 1
ATOM 670 N N . VAL A 1 84 ? 40.771 110.066 95.208 1.00 39.75 84 VAL A N 1
ATOM 671 C CA . VAL A 1 84 ? 40.361 111.257 94.447 1.00 39.38 84 VAL A CA 1
ATOM 672 C C . VAL A 1 84 ? 41.120 112.372 95.119 1.00 40.17 84 VAL A C 1
ATOM 673 O O . VAL A 1 84 ? 40.902 112.662 96.303 1.00 40.27 84 VAL A O 1
ATOM 677 N N . ASN A 1 85 ? 42.050 112.954 94.386 1.00 40.50 85 ASN A N 1
ATOM 678 C CA . ASN A 1 85 ? 42.990 113.869 94.969 1.00 41.67 85 ASN A CA 1
ATOM 679 C C . ASN A 1 85 ? 43.649 113.340 96.288 1.00 41.32 85 ASN A C 1
ATOM 680 O O . ASN A 1 85 ? 43.630 113.983 97.306 1.00 41.01 85 ASN A O 1
ATOM 685 N N . GLY A 1 86 ? 44.172 112.123 96.245 1.00 41.05 86 GLY A N 1
ATOM 686 C CA . GLY A 1 86 ? 44.813 111.493 97.399 1.00 41.15 86 GLY A CA 1
ATOM 687 C C . GLY A 1 86 ? 43.889 110.985 98.492 1.00 41.31 86 GLY A C 1
ATOM 688 O O . GLY A 1 86 ? 44.353 110.303 99.391 1.00 41.72 86 GLY A O 1
ATOM 689 N N . VAL A 1 87 ? 42.582 111.279 98.441 1.00 41.04 87 VAL A N 1
ATOM 690 C CA . VAL A 1 87 ? 41.683 110.836 99.505 1.00 40.58 87 VAL A CA 1
ATOM 691 C C . VAL A 1 87 ? 41.023 109.575 99.021 1.00 39.78 87 VAL A C 1
ATOM 692 O O . VAL A 1 87 ? 40.500 109.554 97.896 1.00 39.58 87 VAL A O 1
ATOM 696 N N . GLN A 1 88 ? 41.105 108.513 99.840 1.00 39.39 88 GLN A N 1
ATOM 697 C CA . GLN A 1 88 ? 40.525 107.202 99.510 1.00 38.40 88 GLN A CA 1
ATOM 698 C C . GLN A 1 88 ? 39.022 107.269 99.709 1.00 39.08 88 GLN A C 1
ATOM 699 O O . GLN A 1 88 ? 38.530 107.929 100.656 1.00 39.68 88 GLN A O 1
ATOM 705 N N . VAL A 1 89 ? 38.281 106.630 98.809 1.00 38.42 89 VAL A N 1
ATOM 706 C CA . VAL A 1 89 ? 36.816 106.769 98.821 1.00 38.34 89 VAL A CA 1
ATOM 707 C C . VAL A 1 89 ? 36.015 105.475 98.719 1.00 37.79 89 VAL A C 1
ATOM 708 O O . VAL A 1 89 ? 34.835 105.492 98.955 1.00 38.15 89 VAL A O 1
ATOM 712 N N . VAL A 1 90 ? 36.649 104.404 98.255 1.00 37.00 90 VAL A N 1
ATOM 713 C CA . VAL A 1 90 ? 36.119 103.072 98.285 1.00 35.72 90 VAL A CA 1
ATOM 714 C C . VAL A 1 90 ? 37.273 102.106 98.118 1.00 34.85 90 VAL A C 1
ATOM 715 O O . VAL A 1 90 ? 38.329 102.430 97.543 1.00 33.81 90 VAL A O 1
ATOM 719 N N . ALA A 1 91 ? 37.065 100.930 98.682 1.00 34.35 91 ALA A N 1
ATOM 720 C CA . ALA A 1 91 ? 37.912 99.804 98.416 1.00 33.94 91 ALA A CA 1
ATOM 721 C C . ALA A 1 91 ? 37.040 98.547 98.303 1.00 33.24 91 ALA A C 1
ATOM 722 O O . ALA A 1 91 ? 36.110 98.408 99.065 1.00 33.45 91 ALA A O 1
ATOM 724 N N . HIS A 1 92 ? 37.349 97.644 97.369 1.00 32.37 92 HIS A N 1
ATOM 725 C CA . HIS A 1 92 ? 36.436 96.565 96.984 1.00 31.84 92 HIS A CA 1
ATOM 726 C C . HIS A 1 92 ? 37.216 95.316 96.573 1.00 31.67 92 HIS A C 1
ATOM 727 O O . HIS A 1 92 ? 37.636 95.200 95.444 1.00 31.10 92 HIS A O 1
ATOM 734 N N . PRO A 1 93 ? 37.446 94.385 97.490 1.00 32.05 93 PRO A N 1
ATOM 735 C CA . PRO A 1 93 ? 38.455 93.361 97.172 1.00 32.00 93 PRO A CA 1
ATOM 736 C C . PRO A 1 93 ? 38.101 92.441 96.019 1.00 31.51 93 PRO A C 1
ATOM 737 O O . PRO A 1 93 ? 38.998 92.016 95.276 1.00 31.34 93 PRO A O 1
ATOM 741 N N . ASP A 1 94 ? 36.824 92.115 95.875 1.00 31.37 94 ASP A N 1
ATOM 742 C CA . ASP A 1 94 ? 36.424 91.102 94.878 1.00 30.84 94 ASP A CA 1
ATOM 743 C C . ASP A 1 94 ? 36.694 91.549 93.412 1.00 30.96 94 ASP A C 1
ATOM 744 O O . ASP A 1 94 ? 36.486 92.727 93.035 1.00 30.79 94 ASP A O 1
ATOM 749 N N . GLY A 1 95 ? 37.132 90.557 92.607 1.00 30.81 95 GLY A N 1
ATOM 750 C CA . GLY A 1 95 ? 37.470 90.725 91.186 1.00 30.37 95 GLY A CA 1
ATOM 751 C C . GLY A 1 95 ? 36.402 90.543 90.106 1.00 29.65 95 GLY A C 1
ATOM 752 O O . GLY A 1 95 ? 36.691 90.722 88.947 1.00 29.38 95 GLY A O 1
ATOM 753 N N . TYR A 1 96 ? 35.176 90.263 90.503 1.00 29.11 96 TYR A N 1
ATOM 754 C CA . TYR A 1 96 ? 34.108 89.993 89.590 1.00 28.67 96 TYR A CA 1
ATOM 755 C C . TYR A 1 96 ? 32.867 90.882 89.777 1.00 28.22 96 TYR A C 1
ATOM 756 O O . TYR A 1 96 ? 31.847 90.670 89.139 1.00 27.98 96 TYR A O 1
ATOM 765 N N . THR A 1 97 ? 32.932 91.891 90.610 1.00 27.94 97 THR A N 1
ATOM 766 C CA . THR A 1 97 ? 31.709 92.539 91.004 1.00 28.06 97 THR A CA 1
ATOM 767 C C . THR A 1 97 ? 31.881 94.050 91.113 1.00 28.16 97 THR A C 1
ATOM 768 O O . THR A 1 97 ? 32.975 94.552 91.377 1.00 27.86 97 THR A O 1
ATOM 772 N N . PRO A 1 98 ? 30.791 94.772 90.869 1.00 28.50 98 PRO A N 1
ATOM 773 C CA . PRO A 1 98 ? 30.907 96.232 90.657 1.00 28.96 98 PRO A CA 1
ATOM 774 C C . PRO A 1 98 ? 31.108 96.992 91.906 1.00 29.22 98 PRO A C 1
ATOM 775 O O . PRO A 1 98 ? 30.841 96.457 92.953 1.00 29.38 98 PRO A O 1
ATOM 779 N N . PHE A 1 99 ? 31.645 98.196 91.783 1.00 29.54 99 PHE A N 1
ATOM 780 C CA . PHE A 1 99 ? 31.834 99.067 92.931 1.00 30.14 99 PHE A CA 1
ATOM 781 C C . PHE A 1 99 ? 31.831 100.531 92.486 1.00 30.80 99 PHE A C 1
ATOM 782 O O . PHE A 1 99 ? 32.095 100.843 91.330 1.00 30.89 99 PHE A O 1
ATOM 790 N N . VAL A 1 100 ? 31.486 101.422 93.406 1.00 31.72 100 VAL A N 1
ATOM 791 C CA . VAL A 1 100 ? 31.228 102.833 93.120 1.00 32.35 100 VAL A CA 1
ATOM 792 C C . VAL A 1 100 ? 32.159 103.707 93.966 1.00 33.26 100 VAL A C 1
ATOM 793 O O . VAL A 1 100 ? 32.378 103.428 95.149 1.00 34.01 100 VAL A O 1
ATOM 797 N N . ALA A 1 101 ? 32.757 104.709 93.334 1.00 33.50 101 ALA A N 1
ATOM 798 C CA . ALA A 1 101 ? 33.608 105.640 94.012 1.00 34.00 101 ALA A CA 1
ATOM 799 C C . ALA A 1 101 ? 32.869 106.929 93.873 1.00 34.85 101 ALA A C 1
ATOM 800 O O . ALA A 1 101 ? 32.732 107.446 92.738 1.00 34.11 101 ALA A O 1
ATOM 802 N N . ASP A 1 102 ? 32.356 107.426 95.006 1.00 35.78 102 ASP A N 1
ATOM 803 C CA . ASP A 1 102 ? 31.751 108.748 95.010 1.00 36.75 102 ASP A CA 1
ATOM 804 C C . ASP A 1 102 ? 32.797 109.802 95.132 1.00 37.20 102 ASP A C 1
ATOM 805 O O . ASP A 1 102 ? 33.415 109.917 96.178 1.00 37.51 102 ASP A O 1
ATOM 810 N N . LEU A 1 103 ? 32.933 110.611 94.081 1.00 37.77 103 LEU A N 1
ATOM 811 C CA . LEU A 1 103 ? 33.971 111.637 93.999 1.00 38.88 103 LEU A CA 1
ATOM 812 C C . LEU A 1 103 ? 33.537 112.998 94.594 1.00 40.93 103 LEU A C 1
ATOM 813 O O . LEU A 1 103 ? 34.388 113.848 94.928 1.00 41.31 103 LEU A O 1
ATOM 818 N N . THR A 1 104 ? 32.213 113.184 94.699 1.00 42.44 104 THR A N 1
ATOM 819 C CA . THR A 1 104 ? 31.531 114.487 94.844 1.00 43.67 104 THR A CA 1
ATOM 820 C C . THR A 1 104 ? 32.134 115.460 95.839 1.00 44.89 104 THR A C 1
ATOM 821 O O . THR A 1 104 ? 32.385 116.603 95.508 1.00 45.00 104 THR A O 1
ATOM 825 N N . ASP A 1 105 ? 32.345 114.988 97.056 1.00 46.13 105 ASP A N 1
ATOM 826 C CA . ASP A 1 105 ? 32.872 115.845 98.111 1.00 48.05 105 ASP A CA 1
ATOM 827 C C . ASP A 1 105 ? 34.402 116.055 98.036 1.00 48.48 105 ASP A C 1
ATOM 828 O O . ASP A 1 105 ? 34.935 116.703 98.918 1.00 49.92 105 ASP A O 1
ATOM 833 N N . HIS A 1 106 ? 35.108 115.529 97.029 1.00 47.70 106 HIS A N 1
ATOM 834 C CA . HIS A 1 106 ? 36.553 115.696 96.965 1.00 48.22 106 HIS A CA 1
ATOM 835 C C . HIS A 1 106 ? 37.025 116.355 95.668 1.00 49.04 106 HIS A C 1
ATOM 836 O O . HIS A 1 106 ? 38.222 116.336 95.357 1.00 48.15 106 HIS A O 1
ATOM 843 N N . LEU A 1 107 ? 36.108 116.979 94.930 1.00 50.15 107 LEU A N 1
ATOM 844 C CA . LEU A 1 107 ? 36.468 117.513 93.633 1.00 51.33 107 LEU A CA 1
ATOM 845 C C . LEU A 1 107 ? 36.777 119.013 93.758 1.00 53.75 107 LEU A C 1
ATOM 846 O O . LEU A 1 107 ? 36.158 119.697 94.546 1.00 53.62 107 LEU A O 1
ATOM 851 N N . ARG A 1 108 ? 37.745 119.491 92.971 1.00 56.26 108 ARG A N 1
ATOM 852 C CA . ARG A 1 108 ? 38.256 120.857 93.006 1.00 58.06 108 ARG A CA 1
ATOM 853 C C . ARG A 1 108 ? 38.139 121.456 91.625 1.00 56.38 108 ARG A C 1
ATOM 854 O O . ARG A 1 108 ? 38.060 120.720 90.654 1.00 52.45 108 ARG A O 1
ATOM 862 N N . PRO A 1 109 ? 38.176 122.803 91.525 1.00 57.54 109 PRO A N 1
ATOM 863 C CA . PRO A 1 109 ? 37.828 123.474 90.260 1.00 57.46 109 PRO A CA 1
ATOM 864 C C . PRO A 1 109 ? 38.675 123.165 89.013 1.00 56.15 109 PRO A C 1
ATOM 865 O O . PRO A 1 109 ? 38.236 123.515 87.929 1.00 60.71 109 PRO A O 1
ATOM 869 N N . GLY A 1 110 ? 39.840 122.538 89.107 1.00 52.19 110 GLY A N 1
ATOM 870 C CA . GLY A 1 110 ? 40.557 122.223 87.863 1.00 50.19 110 GLY A CA 1
ATOM 871 C C . GLY A 1 110 ? 40.512 120.755 87.478 1.00 47.16 110 GLY A C 1
ATOM 872 O O . GLY A 1 110 ? 39.455 120.152 87.403 1.00 45.06 110 GLY A O 1
ATOM 873 N N . ASP A 1 111 ? 41.696 120.213 87.240 1.00 45.85 111 ASP A N 1
ATOM 874 C CA . ASP A 1 111 ? 41.906 118.785 87.030 1.00 45.26 111 ASP A CA 1
ATOM 875 C C . ASP A 1 111 ? 41.886 118.041 88.354 1.00 44.47 111 ASP A C 1
ATOM 876 O O . ASP A 1 111 ? 42.323 118.581 89.336 1.00 46.49 111 ASP A O 1
ATOM 881 N N . ASN A 1 112 ? 41.416 116.800 88.358 1.00 42.36 112 ASN A N 1
ATOM 882 C CA . ASN A 1 112 ? 41.314 115.983 89.547 1.00 41.48 112 ASN A CA 1
ATOM 883 C C . ASN A 1 112 ? 41.922 114.616 89.288 1.00 40.55 112 ASN A C 1
ATOM 884 O O . ASN A 1 112 ? 41.744 114.078 88.214 1.00 40.38 112 ASN A O 1
ATOM 889 N N . LEU A 1 113 ? 42.620 114.031 90.265 1.00 40.47 113 LEU A N 1
ATOM 890 C CA . LEU A 1 113 ? 43.321 112.764 90.034 1.00 39.36 113 LEU A CA 1
ATOM 891 C C . LEU A 1 113 ? 42.559 111.707 90.688 1.00 38.46 113 LEU A C 1
ATOM 892 O O . LEU A 1 113 ? 42.347 111.745 91.904 1.00 38.95 113 LEU A O 1
ATOM 897 N N . VAL A 1 114 ? 42.135 110.758 89.880 1.00 37.02 114 VAL A N 1
ATOM 898 C CA . VAL A 1 114 ? 41.489 109.605 90.380 1.00 36.08 114 VAL A CA 1
ATOM 899 C C . VAL A 1 114 ? 42.503 108.550 90.110 1.00 35.78 114 VAL A C 1
ATOM 900 O O . VAL A 1 114 ? 42.914 108.370 88.961 1.00 35.82 114 VAL A O 1
ATOM 904 N N . THR A 1 115 ? 42.943 107.903 91.191 1.00 35.71 115 THR A N 1
ATOM 905 C CA . THR A 1 115 ? 43.904 106.845 91.173 1.00 35.25 115 THR A CA 1
ATOM 906 C C . THR A 1 115 ? 43.264 105.536 91.689 1.00 35.33 115 THR A C 1
ATOM 907 O O . THR A 1 115 ? 42.531 105.534 92.689 1.00 35.12 115 THR A O 1
ATOM 911 N N . VAL A 1 116 ? 43.539 104.439 90.981 1.00 35.05 116 VAL A N 1
ATOM 912 C CA . VAL A 1 116 ? 43.020 103.149 91.323 1.00 35.01 116 VAL A CA 1
ATOM 913 C C . VAL A 1 116 ? 44.209 102.258 91.483 1.00 35.15 116 VAL A C 1
ATOM 914 O O . VAL A 1 116 ? 45.020 102.127 90.579 1.00 34.72 116 VAL A O 1
ATOM 918 N N . ARG A 1 117 ? 44.309 101.648 92.644 1.00 35.84 117 ARG A N 1
ATOM 919 C CA . ARG A 1 117 ? 45.307 100.637 92.867 1.00 36.48 117 ARG A CA 1
ATOM 920 C C . ARG A 1 117 ? 44.652 99.284 92.897 1.00 35.61 117 ARG A C 1
ATOM 921 O O . ARG A 1 117 ? 43.640 99.087 93.584 1.00 35.69 117 ARG A O 1
ATOM 929 N N . ILE A 1 118 ? 45.260 98.366 92.149 1.00 34.39 118 ILE A N 1
ATOM 930 C CA . ILE A 1 118 ? 44.881 96.986 92.137 1.00 33.76 118 ILE A CA 1
ATOM 931 C C . ILE A 1 118 ? 46.121 96.091 92.390 1.00 33.73 118 ILE A C 1
ATOM 932 O O . ILE A 1 118 ? 47.287 96.550 92.333 1.00 33.67 118 ILE A O 1
ATOM 937 N N . ASP A 1 119 ? 45.836 94.807 92.614 1.00 33.17 119 ASP A N 1
ATOM 938 C CA . ASP A 1 119 ? 46.852 93.797 92.797 1.00 32.92 119 ASP A CA 1
ATOM 939 C C . ASP A 1 119 ? 46.216 92.508 92.365 1.00 32.04 119 ASP A C 1
ATOM 940 O O . ASP A 1 119 ? 45.099 92.230 92.765 1.00 31.21 119 ASP A O 1
ATOM 945 N N . GLY A 1 120 ? 46.933 91.728 91.540 1.00 31.59 120 GLY A N 1
ATOM 946 C CA . GLY A 1 120 ? 46.447 90.437 91.057 1.00 30.93 120 GLY A CA 1
ATOM 947 C C . GLY A 1 120 ? 46.951 89.301 91.941 1.00 30.82 120 GLY A C 1
ATOM 948 O O . GLY A 1 120 ? 46.759 88.136 91.607 1.00 30.50 120 GLY A O 1
ATOM 949 N N . SER A 1 121 ? 47.654 89.603 93.018 1.00 30.77 121 SER A N 1
ATOM 950 C CA . SER A 1 121 ? 48.038 88.523 93.960 1.00 31.22 121 SER A CA 1
ATOM 951 C C . SER A 1 121 ? 46.846 87.660 94.337 1.00 30.94 121 SER A C 1
ATOM 952 O O . SER A 1 121 ? 45.768 88.145 94.567 1.00 30.62 121 SER A O 1
ATOM 955 N N . GLU A 1 122 ? 47.120 86.392 94.492 1.00 31.14 122 GLU A N 1
ATOM 956 C CA . GLU A 1 122 ? 46.173 85.436 94.941 1.00 31.36 122 GLU A CA 1
ATOM 957 C C . GLU A 1 122 ? 46.058 85.545 96.446 1.00 31.91 122 GLU A C 1
ATOM 958 O O . GLU A 1 122 ? 46.403 84.626 97.191 1.00 32.38 122 GLU A O 1
ATOM 964 N N . ASN A 1 123 ? 45.487 86.663 96.875 1.00 32.07 123 ASN A N 1
ATOM 965 C CA . ASN A 1 123 ? 45.352 87.027 98.282 1.00 32.65 123 ASN A CA 1
ATOM 966 C C . ASN A 1 123 ? 44.408 86.071 99.045 1.00 32.91 123 ASN A C 1
ATOM 967 O O . ASN A 1 123 ? 43.263 86.009 98.660 1.00 33.09 123 ASN A O 1
ATOM 972 N N . PRO A 1 124 ? 44.864 85.331 100.113 1.00 33.27 124 PRO A N 1
ATOM 973 C CA . PRO A 1 124 ? 43.959 84.313 100.641 1.00 33.32 124 PRO A CA 1
ATOM 974 C C . PRO A 1 124 ? 42.683 84.854 101.286 1.00 33.59 124 PRO A C 1
ATOM 975 O O . PRO A 1 124 ? 41.738 84.160 101.352 1.00 34.24 124 PRO A O 1
ATOM 979 N N . ALA A 1 125 ? 42.637 86.107 101.676 1.00 33.98 125 ALA A N 1
ATOM 980 C CA . ALA A 1 125 ? 41.427 86.772 102.211 1.00 34.12 125 ALA A CA 1
ATOM 981 C C . ALA A 1 125 ? 40.358 87.144 101.139 1.00 33.99 125 ALA A C 1
ATOM 982 O O . ALA A 1 125 ? 39.275 87.631 101.485 1.00 33.97 125 ALA A O 1
ATOM 984 N N . ILE A 1 126 ? 40.681 86.979 99.856 1.00 33.57 126 ILE A N 1
ATOM 985 C CA . ILE A 1 126 ? 39.794 87.352 98.743 1.00 33.37 126 ILE A CA 1
ATOM 986 C C . ILE A 1 126 ? 39.383 86.084 97.977 1.00 32.98 126 ILE A C 1
ATOM 987 O O . ILE A 1 126 ? 40.195 85.494 97.273 1.00 33.01 126 ILE A O 1
ATOM 992 N N . PRO A 1 127 ? 38.144 85.641 98.125 1.00 32.72 127 PRO A N 1
ATOM 993 C CA . PRO A 1 127 ? 37.736 84.486 97.338 1.00 32.33 127 PRO A CA 1
ATOM 994 C C . PRO A 1 127 ? 37.908 84.791 95.833 1.00 31.74 127 PRO A C 1
ATOM 995 O O . PRO A 1 127 ? 37.720 85.936 95.466 1.00 31.37 127 PRO A O 1
ATOM 999 N N . PRO A 1 128 ? 38.248 83.800 94.970 1.00 31.21 128 PRO A N 1
ATOM 1000 C CA . PRO A 1 128 ? 38.292 82.353 95.280 1.00 31.09 128 PRO A CA 1
ATOM 1001 C C . PRO A 1 128 ? 39.649 81.830 95.754 1.00 31.16 128 PRO A C 1
ATOM 1002 O O . PRO A 1 128 ? 39.882 80.633 95.818 1.00 30.90 128 PRO A O 1
ATOM 1006 N N . PHE A 1 129 ? 40.526 82.751 96.130 1.00 31.57 129 PHE A N 1
ATOM 1007 C CA . PHE A 1 129 ? 41.917 82.424 96.404 1.00 31.87 129 PHE A CA 1
ATOM 1008 C C . PHE A 1 129 ? 42.067 81.708 97.756 1.00 32.34 129 PHE A C 1
ATOM 1009 O O . PHE A 1 129 ? 41.202 81.743 98.660 1.00 33.03 129 PHE A O 1
ATOM 1017 N N . GLY A 1 130 ? 43.225 81.131 97.906 1.00 32.20 130 GLY A N 1
ATOM 1018 C CA . GLY A 1 130 ? 43.601 80.515 99.116 1.00 32.53 130 GLY A CA 1
ATOM 1019 C C . GLY A 1 130 ? 44.331 79.261 98.781 1.00 32.50 130 GLY A C 1
ATOM 1020 O O . GLY A 1 130 ? 45.193 78.860 99.560 1.00 32.96 130 GLY A O 1
ATOM 1021 N N . ALA A 1 131 ? 43.996 78.628 97.646 1.00 31.90 131 ALA A N 1
ATOM 1022 C CA . ALA A 1 131 ? 44.675 77.385 97.279 1.00 31.93 131 ALA A CA 1
ATOM 1023 C C . ALA A 1 131 ? 44.689 77.198 95.761 1.00 31.62 131 ALA A C 1
ATOM 1024 O O . ALA A 1 131 ? 44.845 78.172 95.020 1.00 31.25 131 ALA A O 1
ATOM 1026 N N . GLN A 1 132 ? 44.537 75.968 95.310 1.00 31.62 132 GLN A N 1
ATOM 1027 C CA . GLN A 1 132 ? 44.541 75.684 93.898 1.00 31.58 132 GLN A CA 1
ATOM 1028 C C . GLN A 1 132 ? 43.329 76.309 93.219 1.00 31.16 132 GLN A C 1
ATOM 1029 O O . GLN A 1 132 ? 42.286 76.550 93.876 1.00 31.54 132 GLN A O 1
ATOM 1035 N N . ILE A 1 133 ? 43.482 76.575 91.918 1.00 30.49 133 ILE A N 1
ATOM 1036 C CA . ILE A 1 133 ? 42.391 77.031 91.074 1.00 29.94 133 ILE A CA 1
ATOM 1037 C C . ILE A 1 133 ? 42.677 76.560 89.697 1.00 29.38 133 ILE A C 1
ATOM 1038 O O . ILE A 1 133 ? 43.758 76.768 89.201 1.00 29.10 133 ILE A O 1
ATOM 1043 N N . ASP A 1 134 ? 41.682 75.953 89.056 1.00 29.47 134 ASP A N 1
ATOM 1044 C CA . ASP A 1 134 ? 41.804 75.437 87.694 1.00 29.21 134 ASP A CA 1
ATOM 1045 C C . ASP A 1 134 ? 41.283 76.515 86.764 1.00 28.89 134 ASP A C 1
ATOM 1046 O O . ASP A 1 134 ? 40.388 76.299 85.958 1.00 29.18 134 ASP A O 1
ATOM 1051 N N . TYR A 1 135 ? 41.826 77.710 86.917 1.00 28.76 135 TYR A N 1
ATOM 1052 C CA . TYR A 1 135 ? 41.681 78.799 85.962 1.00 28.48 135 TYR A CA 1
ATOM 1053 C C . TYR A 1 135 ? 42.585 79.892 86.465 1.00 28.55 135 TYR A C 1
ATOM 1054 O O . TYR A 1 135 ? 43.155 79.777 87.605 1.00 28.54 135 TYR A O 1
ATOM 1063 N N . LEU A 1 136 ? 42.732 80.940 85.645 1.00 28.05 136 LEU A N 1
ATOM 1064 C CA . LEU A 1 136 ? 43.516 82.073 86.041 1.00 27.76 136 LEU A CA 1
ATOM 1065 C C . LEU A 1 136 ? 42.632 83.273 86.137 1.00 27.58 136 LEU A C 1
ATOM 1066 O O . LEU A 1 136 ? 41.741 83.443 85.369 1.00 27.92 136 LEU A O 1
ATOM 1071 N N . THR A 1 137 ? 42.934 84.150 87.073 1.00 27.74 137 THR A N 1
ATOM 1072 C CA . THR A 1 137 ? 42.213 85.405 87.274 1.00 27.36 137 THR A CA 1
ATOM 1073 C C . THR A 1 137 ? 42.925 86.631 86.711 1.00 27.04 137 THR A C 1
ATOM 1074 O O . THR A 1 137 ? 42.283 87.649 86.608 1.00 26.90 137 THR A O 1
ATOM 1078 N N . TYR A 1 138 ? 44.220 86.550 86.354 1.00 26.76 138 TYR A N 1
ATOM 1079 C CA . TYR A 1 138 ? 44.916 87.663 85.643 1.00 26.85 138 TYR A CA 1
ATOM 1080 C C . TYR A 1 138 ? 44.904 88.921 86.483 1.00 26.93 138 TYR A C 1
ATOM 1081 O O . TYR A 1 138 ? 44.838 88.822 87.750 1.00 26.98 138 TYR A O 1
ATOM 1090 N N . ALA A 1 139 ? 44.923 90.087 85.817 1.00 26.71 139 ALA A N 1
ATOM 1091 C CA . ALA A 1 139 ? 44.743 91.350 86.515 1.00 27.09 139 ALA A CA 1
ATOM 1092 C C . ALA A 1 139 ? 44.395 92.478 85.587 1.00 27.11 139 ALA A C 1
ATOM 1093 O O . ALA A 1 139 ? 44.670 92.389 84.388 1.00 27.06 139 ALA A O 1
ATOM 1095 N N . GLY A 1 140 ? 43.788 93.526 86.158 1.00 27.11 140 GLY A N 1
ATOM 1096 C CA . GLY A 1 140 ? 43.532 94.779 85.448 1.00 27.21 140 GLY A CA 1
ATOM 1097 C C . GLY A 1 140 ? 42.154 95.300 85.747 1.00 27.11 140 GLY A C 1
ATOM 1098 O O . GLY A 1 140 ? 41.405 94.670 86.490 1.00 27.09 140 GLY A O 1
ATOM 1099 N N . ILE A 1 141 ? 41.851 96.453 85.185 1.00 27.20 141 ILE A N 1
ATOM 1100 C CA . ILE A 1 141 ? 40.528 97.015 85.180 1.00 27.59 141 ILE A CA 1
ATOM 1101 C C . ILE A 1 141 ? 39.915 96.571 83.864 1.00 27.46 141 ILE A C 1
ATOM 1102 O O . ILE A 1 141 ? 39.876 97.299 82.852 1.00 27.36 141 ILE A O 1
ATOM 1107 N N . TYR A 1 142 ? 39.439 95.337 83.907 1.00 27.47 142 TYR A N 1
ATOM 1108 C CA . TYR A 1 142 ? 39.118 94.560 82.696 1.00 27.45 142 TYR A CA 1
ATOM 1109 C C . TYR A 1 142 ? 37.655 94.703 82.251 1.00 27.50 142 TYR A C 1
ATOM 1110 O O . TYR A 1 142 ? 37.222 93.936 81.393 1.00 27.59 142 TYR A O 1
ATOM 1119 N N . ARG A 1 143 ? 36.904 95.618 82.881 1.00 27.50 143 ARG A N 1
ATOM 1120 C CA . ARG A 1 143 ? 35.515 95.878 82.561 1.00 27.69 143 ARG A CA 1
ATOM 1121 C C . ARG A 1 143 ? 35.270 97.364 82.533 1.00 28.04 143 ARG A C 1
ATOM 1122 O O . ARG A 1 143 ? 36.069 98.120 82.974 1.00 28.24 143 ARG A O 1
ATOM 1130 N N . ASP A 1 144 ? 34.118 97.781 82.076 1.00 28.44 144 ASP A N 1
ATOM 1131 C CA . ASP A 1 144 ? 33.894 99.199 81.916 1.00 29.22 144 ASP A CA 1
ATOM 1132 C C . ASP A 1 144 ? 33.990 100.008 83.210 1.00 29.42 144 ASP A C 1
ATOM 1133 O O . ASP A 1 144 ? 33.800 99.532 84.314 1.00 29.19 144 ASP A O 1
ATOM 1138 N N . VAL A 1 145 ? 34.205 101.276 82.996 1.00 30.08 145 VAL A N 1
ATOM 1139 C CA . VAL A 1 145 ? 34.068 102.302 84.000 1.00 30.69 145 VAL A CA 1
ATOM 1140 C C . VAL A 1 145 ? 33.162 103.454 83.458 1.00 31.37 145 VAL A C 1
ATOM 1141 O O . VAL A 1 145 ? 33.326 103.972 82.333 1.00 31.41 145 VAL A O 1
ATOM 1145 N N . TRP A 1 146 ? 32.236 103.871 84.300 1.00 31.90 146 TRP A N 1
ATOM 1146 C CA . TRP A 1 146 ? 31.201 104.809 83.948 1.00 32.41 146 TRP A CA 1
ATOM 1147 C C . TRP A 1 146 ? 31.292 106.053 84.864 1.00 33.36 146 TRP A C 1
ATOM 1148 O O . TRP A 1 146 ? 31.365 105.932 86.098 1.00 32.83 146 TRP A O 1
ATOM 1159 N N . LEU A 1 147 ? 31.265 107.240 84.252 1.00 34.45 147 LEU A N 1
ATOM 1160 C CA . LEU A 1 147 ? 31.143 108.515 84.979 1.00 35.14 147 LEU A CA 1
ATOM 1161 C C . LEU A 1 147 ? 29.657 108.813 85.027 1.00 35.92 147 LEU A C 1
ATOM 1162 O O . LEU A 1 147 ? 29.036 108.957 83.994 1.00 36.73 147 LEU A O 1
ATOM 1167 N N . MET A 1 148 ? 29.109 108.909 86.235 1.00 36.57 148 MET A N 1
ATOM 1168 C CA . MET A 1 148 ? 27.731 109.150 86.457 1.00 37.00 148 MET A CA 1
ATOM 1169 C C . MET A 1 148 ? 27.618 110.429 87.240 1.00 37.66 148 MET A C 1
ATOM 1170 O O . MET A 1 148 ? 28.252 110.591 88.289 1.00 37.65 148 MET A O 1
ATOM 1175 N N . VAL A 1 149 ? 26.835 111.357 86.702 1.00 38.27 149 VAL A N 1
ATOM 1176 C CA . VAL A 1 149 ? 26.478 112.590 87.379 1.00 38.73 149 VAL A CA 1
ATOM 1177 C C . VAL A 1 149 ? 24.993 112.556 87.711 1.00 38.58 149 VAL A C 1
ATOM 1178 O O . VAL A 1 149 ? 24.143 112.681 86.871 1.00 39.17 149 VAL A O 1
ATOM 1182 N N . LEU A 1 150 ? 24.695 112.486 88.974 1.00 38.84 150 LEU A N 1
ATOM 1183 C CA . LEU A 1 150 ? 23.370 112.183 89.462 1.00 38.85 150 LEU A CA 1
ATOM 1184 C C . LEU A 1 150 ? 22.795 113.342 90.234 1.00 39.28 150 LEU A C 1
ATOM 1185 O O . LEU A 1 150 ? 23.516 114.031 90.973 1.00 39.05 150 LEU A O 1
ATOM 1190 N N . PRO A 1 151 ? 21.497 113.577 90.085 1.00 39.70 151 PRO A N 1
ATOM 1191 C CA . PRO A 1 151 ? 20.837 114.450 91.072 1.00 40.54 151 PRO A CA 1
ATOM 1192 C C . PRO A 1 151 ? 20.903 113.828 92.489 1.00 41.19 151 PRO A C 1
ATOM 1193 O O . PRO A 1 151 ? 20.997 112.576 92.587 1.00 40.56 151 PRO A O 1
ATOM 1197 N N . GLU A 1 152 ? 20.871 114.657 93.551 1.00 41.95 152 GLU A N 1
ATOM 1198 C CA . GLU A 1 152 ? 21.066 114.161 94.934 1.00 42.97 152 GLU A CA 1
ATOM 1199 C C . GLU A 1 152 ? 20.161 112.982 95.263 1.00 41.75 152 GLU A C 1
ATOM 1200 O O . GLU A 1 152 ? 20.621 111.958 95.684 1.00 41.43 152 GLU A O 1
ATOM 1206 N N . ARG A 1 153 ? 18.866 113.164 95.068 1.00 37.89 153 ARG A N 1
ATOM 1207 C CA . ARG A 1 153 ? 17.871 112.111 95.214 1.00 36.85 153 ARG A CA 1
ATOM 1208 C C . ARG A 1 153 ? 17.947 111.351 93.877 1.00 36.54 153 ARG A C 1
ATOM 1209 O O . ARG A 1 153 ? 17.633 111.942 92.847 1.00 36.64 153 ARG A O 1
ATOM 1217 N N . HIS A 1 154 ? 18.393 110.097 93.879 1.00 35.64 154 HIS A N 1
ATOM 1218 C CA . HIS A 1 154 ? 18.483 109.318 92.656 1.00 35.97 154 HIS A CA 1
ATOM 1219 C C . HIS A 1 154 ? 18.284 107.809 92.879 1.00 35.80 154 HIS A C 1
ATOM 1220 O O . HIS A 1 154 ? 18.491 107.278 94.016 1.00 35.57 154 HIS A O 1
ATOM 1227 N N . LEU A 1 155 ? 17.882 107.129 91.793 1.00 35.56 155 LEU A N 1
ATOM 1228 C CA . LEU A 1 155 ? 17.745 105.672 91.775 1.00 35.34 155 LEU A CA 1
ATOM 1229 C C . LEU A 1 155 ? 19.092 104.931 91.859 1.00 34.67 155 LEU A C 1
ATOM 1230 O O . LEU A 1 155 ? 19.987 105.272 91.159 1.00 34.20 155 LEU A O 1
ATOM 1235 N N . THR A 1 156 ? 19.219 103.937 92.746 1.00 34.02 156 THR A N 1
ATOM 1236 C CA . THR A 1 156 ? 20.399 103.098 92.734 1.00 34.15 156 THR A CA 1
ATOM 1237 C C . THR A 1 156 ? 20.156 101.699 92.117 1.00 33.84 156 THR A C 1
ATOM 1238 O O . THR A 1 156 ? 21.097 101.012 91.678 1.00 33.72 156 THR A O 1
ATOM 1242 N N . ASN A 1 157 ? 18.898 101.296 92.033 1.00 33.44 157 ASN A N 1
ATOM 1243 C CA . ASN A 1 157 ? 18.564 99.962 91.575 1.00 33.33 157 ASN A CA 1
ATOM 1244 C C . ASN A 1 157 ? 17.067 99.819 91.543 1.00 33.39 157 ASN A C 1
ATOM 1245 O O . ASN A 1 157 ? 16.334 100.674 92.064 1.00 33.72 157 ASN A O 1
ATOM 1250 N N . ALA A 1 158 ? 16.608 98.729 90.950 1.00 33.66 158 ALA A N 1
ATOM 1251 C CA . ALA A 1 158 ? 15.197 98.386 90.930 1.00 33.74 158 ALA A CA 1
ATOM 1252 C C . ALA A 1 158 ? 15.086 96.909 90.669 1.00 34.20 158 ALA A C 1
ATOM 1253 O O . ALA A 1 158 ? 16.018 96.298 90.069 1.00 34.76 158 ALA A O 1
ATOM 1255 N N . ARG A 1 159 ? 13.980 96.341 91.152 1.00 34.01 159 ARG A N 1
ATOM 1256 C CA . ARG A 1 159 ? 13.640 94.951 90.926 1.00 33.73 159 ARG A CA 1
ATOM 1257 C C . ARG A 1 159 ? 12.295 94.932 90.271 1.00 33.90 159 ARG A C 1
ATOM 1258 O O . ARG A 1 159 ? 11.397 95.679 90.664 1.00 33.04 159 ARG A O 1
ATOM 1266 N N . ILE A 1 160 ? 12.184 94.087 89.237 1.00 35.08 160 ILE A N 1
ATOM 1267 C CA . ILE A 1 160 ? 10.939 93.911 88.462 1.00 34.79 160 ILE A CA 1
ATOM 1268 C C . ILE A 1 160 ? 10.542 92.498 88.666 1.00 34.55 160 ILE A C 1
ATOM 1269 O O . ILE A 1 160 ? 11.312 91.623 88.424 1.00 34.25 160 ILE A O 1
ATOM 1274 N N . LEU A 1 161 ? 9.325 92.306 89.153 1.00 35.02 161 LEU A N 1
ATOM 1275 C CA . LEU A 1 161 ? 8.786 90.984 89.459 1.00 35.36 161 LEU A CA 1
ATOM 1276 C C . LEU A 1 161 ? 7.631 90.770 88.512 1.00 35.14 161 LEU A C 1
ATOM 1277 O O . LEU A 1 161 ? 6.952 91.707 88.138 1.00 34.90 161 LEU A O 1
ATOM 1282 N N . THR A 1 162 ? 7.434 89.542 88.097 1.00 35.31 162 THR A N 1
ATOM 1283 C CA . THR A 1 162 ? 6.362 89.240 87.198 1.00 35.60 162 THR A CA 1
ATOM 1284 C C . THR A 1 162 ? 5.518 88.159 87.848 1.00 36.76 162 THR A C 1
ATOM 1285 O O . THR A 1 162 ? 5.665 86.979 87.517 1.00 37.34 162 THR A O 1
ATOM 1289 N N . PRO A 1 163 ? 4.668 88.539 88.813 1.00 37.34 163 PRO A N 1
ATOM 1290 C CA . PRO A 1 163 ? 3.792 87.529 89.392 1.00 38.85 163 PRO A CA 1
ATOM 1291 C C . PRO A 1 163 ? 2.775 87.038 88.363 1.00 40.17 163 PRO A C 1
ATOM 1292 O O . PRO A 1 163 ? 2.227 87.806 87.537 1.00 39.62 163 PRO A O 1
ATOM 1296 N N . ASP A 1 164 ? 2.556 85.746 88.401 1.00 42.25 164 ASP A N 1
ATOM 1297 C CA . ASP A 1 164 ? 1.595 85.143 87.521 1.00 44.91 164 ASP A CA 1
ATOM 1298 C C . ASP A 1 164 ? 1.798 85.530 86.058 1.00 43.39 164 ASP A C 1
ATOM 1299 O O . ASP A 1 164 ? 0.877 86.043 85.400 1.00 43.57 164 ASP A O 1
ATOM 1304 N N . ALA A 1 165 ? 3.020 85.261 85.580 1.00 42.49 165 ALA A N 1
ATOM 1305 C CA . ALA A 1 165 ? 3.504 85.629 84.196 1.00 41.35 165 ALA A CA 1
ATOM 1306 C C . ALA A 1 165 ? 2.846 84.867 83.056 1.00 40.60 165 ALA A C 1
ATOM 1307 O O . ALA A 1 165 ? 2.789 85.380 81.946 1.00 39.17 165 ALA A O 1
ATOM 1309 N N . LEU A 1 166 ? 2.388 83.640 83.343 1.00 40.31 166 LEU A N 1
ATOM 1310 C CA . LEU A 1 166 ? 1.745 82.812 82.357 1.00 40.20 166 LEU A CA 1
ATOM 1311 C C . LEU A 1 166 ? 0.304 83.189 82.132 1.00 40.84 166 LEU A C 1
ATOM 1312 O O . LEU A 1 166 ? -0.344 82.501 81.338 1.00 41.32 166 LEU A O 1
ATOM 1317 N N . SER A 1 167 ? -0.204 84.247 82.780 1.00 40.79 167 SER A N 1
ATOM 1318 C CA . SER A 1 167 ? -1.599 84.653 82.614 1.00 41.78 167 SER A CA 1
ATOM 1319 C C . SER A 1 167 ? -1.815 85.571 81.386 1.00 41.44 167 SER A C 1
ATOM 1320 O O . SER A 1 167 ? -0.919 86.335 81.019 1.00 40.20 167 SER A O 1
ATOM 1323 N N . ASP A 1 168 ? -3.010 85.507 80.771 1.00 42.39 168 ASP A N 1
ATOM 1324 C CA . ASP A 1 168 ? -3.392 86.439 79.672 1.00 42.96 168 ASP A CA 1
ATOM 1325 C C . ASP A 1 168 ? -3.408 87.915 80.146 1.00 42.20 168 ASP A C 1
ATOM 1326 O O . ASP A 1 168 ? -3.269 88.825 79.353 1.00 41.90 168 ASP A O 1
ATOM 1331 N N . ALA A 1 169 ? -3.605 88.140 81.440 1.00 42.34 169 ALA A N 1
ATOM 1332 C CA . ALA A 1 169 ? -3.541 89.483 82.048 1.00 41.97 169 ALA A CA 1
ATOM 1333 C C . ALA A 1 169 ? -2.377 89.429 82.969 1.00 40.53 169 ALA A C 1
ATOM 1334 O O . ALA A 1 169 ? -2.399 88.683 83.979 1.00 40.55 169 ALA A O 1
ATOM 1336 N N . LYS A 1 170 ? -1.352 90.208 82.634 1.00 39.08 170 LYS A N 1
ATOM 1337 C CA . LYS A 1 170 ? -0.090 90.142 83.365 1.00 37.49 170 LYS A CA 1
ATOM 1338 C C . LYS A 1 170 ? 0.093 91.297 84.302 1.00 36.98 170 LYS A C 1
ATOM 1339 O O . LYS A 1 170 ? -0.569 92.326 84.181 1.00 36.63 170 LYS A O 1
ATOM 1345 N N . THR A 1 171 ? 1.024 91.083 85.238 1.00 36.74 171 THR A N 1
ATOM 1346 C CA . THR A 1 171 ? 1.340 92.014 86.317 1.00 36.11 171 THR A CA 1
ATOM 1347 C C . THR A 1 171 ? 2.830 92.266 86.374 1.00 35.07 171 THR A C 1
ATOM 1348 O O . THR A 1 171 ? 3.624 91.367 86.206 1.00 34.25 171 THR A O 1
ATOM 1352 N N . VAL A 1 172 ? 3.173 93.530 86.575 1.00 34.83 172 VAL A N 1
ATOM 1353 C CA . VAL A 1 172 ? 4.524 93.966 86.689 1.00 34.15 172 VAL A CA 1
ATOM 1354 C C . VAL A 1 172 ? 4.528 94.636 88.041 1.00 34.16 172 VAL A C 1
ATOM 1355 O O . VAL A 1 172 ? 3.671 95.487 88.347 1.00 33.69 172 VAL A O 1
ATOM 1359 N N . VAL A 1 173 ? 5.440 94.175 88.893 1.00 34.17 173 VAL A N 1
ATOM 1360 C CA . VAL A 1 173 ? 5.606 94.783 90.183 1.00 34.36 173 VAL A CA 1
ATOM 1361 C C . VAL A 1 173 ? 7.033 95.209 90.255 1.00 34.17 173 VAL A C 1
ATOM 1362 O O . VAL A 1 173 ? 7.911 94.425 89.958 1.00 33.89 173 VAL A O 1
ATOM 1366 N N . ILE A 1 174 ? 7.224 96.463 90.647 1.00 34.54 174 ILE A N 1
ATOM 1367 C CA . ILE A 1 174 ? 8.505 97.125 90.645 1.00 34.90 174 ILE A CA 1
ATOM 1368 C C . ILE A 1 174 ? 8.787 97.664 92.031 1.00 35.26 174 ILE A C 1
ATOM 1369 O O . ILE A 1 174 ? 7.941 98.321 92.597 1.00 35.13 174 ILE A O 1
ATOM 1374 N N . ARG A 1 175 ? 9.994 97.414 92.532 1.00 36.37 175 ARG A N 1
ATOM 1375 C CA . ARG A 1 175 ? 10.478 97.903 93.828 1.00 37.08 175 ARG A CA 1
ATOM 1376 C C . ARG A 1 175 ? 11.729 98.712 93.606 1.00 36.14 175 ARG A C 1
ATOM 1377 O O . ARG A 1 175 ? 12.821 98.144 93.525 1.00 35.63 175 ARG A O 1
ATOM 1385 N N . PRO A 1 176 ? 11.576 100.053 93.492 1.00 35.16 176 PRO A N 1
ATOM 1386 C CA . PRO A 1 176 ? 12.759 100.869 93.293 1.00 34.89 176 PRO A CA 1
ATOM 1387 C C . PRO A 1 176 ? 13.598 101.016 94.569 1.00 34.89 176 PRO A C 1
ATOM 1388 O O . PRO A 1 176 ? 13.113 100.801 95.658 1.00 34.91 176 PRO A O 1
ATOM 1392 N N . GLU A 1 177 ? 14.881 101.292 94.377 1.00 34.86 177 GLU A N 1
ATOM 1393 C CA . GLU A 1 177 ? 15.767 101.663 95.417 1.00 34.99 177 GLU A CA 1
ATOM 1394 C C . GLU A 1 177 ? 16.219 103.074 95.141 1.00 34.05 177 GLU A C 1
ATOM 1395 O O . GLU A 1 177 ? 16.738 103.391 94.053 1.00 33.86 177 GLU A O 1
ATOM 1401 N N . VAL A 1 178 ? 15.968 103.936 96.118 1.00 33.79 178 VAL A N 1
ATOM 1402 C CA . VAL A 1 178 ? 16.254 105.369 95.989 1.00 33.64 178 VAL A CA 1
ATOM 1403 C C . VAL A 1 178 ? 17.008 105.873 97.233 1.00 32.99 178 VAL A C 1
ATOM 1404 O O . VAL A 1 178 ? 17.021 105.223 98.256 1.00 33.01 178 VAL A O 1
ATOM 1408 N N . THR A 1 179 ? 17.644 107.022 97.096 1.00 32.89 179 THR A N 1
ATOM 1409 C CA . THR A 1 179 ? 18.544 107.577 98.102 1.00 32.85 179 THR A CA 1
ATOM 1410 C C . THR A 1 179 ? 17.754 108.355 99.104 1.00 33.71 179 THR A C 1
ATOM 1411 O O . THR A 1 179 ? 18.223 108.566 100.197 1.00 34.53 179 THR A O 1
ATOM 1415 N N . ALA A 1 180 ? 16.580 108.843 98.745 1.00 34.62 180 ALA A N 1
ATOM 1416 C CA . ALA A 1 180 ? 15.720 109.529 99.717 1.00 35.46 180 ALA A CA 1
ATOM 1417 C C . ALA A 1 180 ? 14.247 109.338 99.332 1.00 35.99 180 ALA A C 1
ATOM 1418 O O . ALA A 1 180 ? 13.976 108.976 98.172 1.00 36.14 180 ALA A O 1
ATOM 1420 N N . PRO A 1 181 ? 13.304 109.534 100.283 1.00 36.88 181 PRO A N 1
ATOM 1421 C CA . PRO A 1 181 ? 11.841 109.451 100.051 1.00 38.00 181 PRO A CA 1
ATOM 1422 C C . PRO A 1 181 ? 11.264 110.342 98.972 1.00 38.29 181 PRO A C 1
ATOM 1423 O O . PRO A 1 181 ? 11.711 111.446 98.777 1.00 38.64 181 PRO A O 1
ATOM 1427 N N . GLY A 1 182 ? 10.266 109.847 98.278 1.00 39.63 182 GLY A N 1
ATOM 1428 C CA . GLY A 1 182 ? 9.510 110.665 97.285 1.00 40.52 182 GLY A CA 1
ATOM 1429 C C . GLY A 1 182 ? 8.904 109.833 96.161 1.00 40.73 182 GLY A C 1
ATOM 1430 O O . GLY A 1 182 ? 9.218 108.632 96.049 1.00 40.02 182 GLY A O 1
ATOM 1431 N N . PRO A 1 183 ? 8.105 110.483 95.264 1.00 42.48 183 PRO A N 1
ATOM 1432 C CA . PRO A 1 183 ? 7.446 109.729 94.163 1.00 42.58 183 PRO A CA 1
ATOM 1433 C C . PRO A 1 183 ? 8.454 109.130 93.150 1.00 42.43 183 PRO A C 1
ATOM 1434 O O . PRO A 1 183 ? 9.572 109.652 92.976 1.00 40.50 183 PRO A O 1
ATOM 1438 N N . VAL A 1 184 ? 8.040 108.009 92.559 1.00 43.36 184 VAL A N 1
ATOM 1439 C CA . VAL A 1 184 ? 8.721 107.375 91.454 1.00 43.85 184 VAL A CA 1
ATOM 1440 C C . VAL A 1 184 ? 7.626 107.094 90.479 1.00 44.67 184 VAL A C 1
ATOM 1441 O O . VAL A 1 184 ? 6.691 106.410 90.858 1.00 44.74 184 VAL A O 1
ATOM 1445 N N . ARG A 1 185 ? 7.723 107.606 89.249 1.00 45.94 185 ARG A N 1
ATOM 1446 C CA . ARG A 1 185 ? 6.821 107.186 88.173 1.00 46.52 185 ARG A CA 1
ATOM 1447 C C . ARG A 1 185 ? 7.491 106.101 87.309 1.00 44.53 185 ARG A C 1
ATOM 1448 O O . ARG A 1 185 ? 8.673 106.204 87.003 1.00 43.12 185 ARG A O 1
ATOM 1456 N N . ALA A 1 186 ? 6.710 105.076 86.944 1.00 42.38 186 ALA A N 1
ATOM 1457 C CA . ALA A 1 186 ? 7.111 103.974 86.035 1.00 41.54 186 ALA A CA 1
ATOM 1458 C C . ALA A 1 186 ? 6.373 103.991 84.664 1.00 40.54 186 ALA A C 1
ATOM 1459 O O . ALA A 1 186 ? 5.194 104.308 84.600 1.00 40.66 186 ALA A O 1
ATOM 1461 N N . ARG A 1 187 ? 7.073 103.657 83.576 1.00 39.21 187 ARG A N 1
ATOM 1462 C CA . ARG A 1 187 ? 6.416 103.367 82.307 1.00 38.16 187 ARG A CA 1
ATOM 1463 C C . ARG A 1 187 ? 6.904 102.030 81.819 1.00 37.27 187 ARG A C 1
ATOM 1464 O O . ARG A 1 187 ? 8.111 101.789 81.828 1.00 37.95 187 ARG A O 1
ATOM 1472 N N . LEU A 1 188 ? 5.963 101.143 81.483 1.00 36.05 188 LEU A N 1
ATOM 1473 C CA . LEU A 1 188 ? 6.228 99.889 80.800 1.00 35.57 188 LEU A CA 1
ATOM 1474 C C . LEU A 1 188 ? 6.289 100.203 79.301 1.00 36.07 188 LEU A C 1
ATOM 1475 O O . LEU A 1 188 ? 5.372 100.866 78.748 1.00 36.13 188 LEU A O 1
ATOM 1480 N N . LEU A 1 189 ? 7.389 99.793 78.664 1.00 36.05 189 LEU A N 1
ATOM 1481 C CA . LEU A 1 189 ? 7.631 100.045 77.245 1.00 36.27 189 LEU A CA 1
ATOM 1482 C C . LEU A 1 189 ? 7.824 98.764 76.434 1.00 36.13 189 LEU A C 1
ATOM 1483 O O . LEU A 1 189 ? 8.405 97.805 76.932 1.00 36.31 189 LEU A O 1
ATOM 1488 N N . ASP A 1 190 ? 7.319 98.725 75.205 1.00 36.43 190 ASP A N 1
ATOM 1489 C CA . ASP A 1 190 ? 7.683 97.635 74.250 1.00 37.23 190 ASP A CA 1
ATOM 1490 C C . ASP A 1 190 ? 8.451 98.315 73.121 1.00 37.11 190 ASP A C 1
ATOM 1491 O O . ASP A 1 190 ? 7.882 98.907 72.204 1.00 36.63 190 ASP A O 1
ATOM 1496 N N . GLY A 1 191 ? 9.773 98.275 73.265 1.00 37.90 191 GLY A N 1
ATOM 1497 C CA . GLY A 1 191 ? 10.657 99.117 72.481 1.00 37.72 191 GLY A CA 1
ATOM 1498 C C . GLY A 1 191 ? 10.284 100.557 72.728 1.00 37.50 191 GLY A C 1
ATOM 1499 O O . GLY A 1 191 ? 10.576 101.114 73.801 1.00 36.71 191 GLY A O 1
ATOM 1500 N N . ASP A 1 192 ? 9.582 101.122 71.751 1.00 37.93 192 ASP A N 1
ATOM 1501 C CA . ASP A 1 192 ? 9.191 102.544 71.753 1.00 38.63 192 ASP A CA 1
ATOM 1502 C C . ASP A 1 192 ? 7.717 102.836 72.061 1.00 39.02 192 ASP A C 1
ATOM 1503 O O . ASP A 1 192 ? 7.348 103.989 72.194 1.00 39.32 192 ASP A O 1
ATOM 1508 N N . ARG A 1 193 ? 6.892 101.794 72.134 1.00 39.57 193 ARG A N 1
ATOM 1509 C CA . ARG A 1 193 ? 5.472 101.902 72.430 1.00 40.81 193 ARG A CA 1
ATOM 1510 C C . ARG A 1 193 ? 5.291 101.890 73.960 1.00 39.98 193 ARG A C 1
ATOM 1511 O O . ARG A 1 193 ? 5.853 101.047 74.627 1.00 39.38 193 ARG A O 1
ATOM 1519 N N . GLU A 1 194 ? 4.495 102.809 74.500 1.00 39.97 194 GLU A N 1
ATOM 1520 C CA . GLU A 1 194 ? 4.238 102.897 75.958 1.00 39.50 194 GLU A CA 1
ATOM 1521 C C . GLU A 1 194 ? 3.029 102.036 76.290 1.00 39.32 194 GLU A C 1
ATOM 1522 O O . GLU A 1 194 ? 1.954 102.349 75.838 1.00 39.05 194 GLU A O 1
ATOM 1528 N N . ILE A 1 195 ? 3.208 100.981 77.096 1.00 39.12 195 ILE A N 1
ATOM 1529 C CA . ILE A 1 195 ? 2.140 100.006 77.364 1.00 38.96 195 ILE A CA 1
ATOM 1530 C C . ILE A 1 195 ? 1.242 100.493 78.493 1.00 38.49 195 ILE A C 1
ATOM 1531 O O . ILE A 1 195 ? 0.037 100.420 78.367 1.00 38.89 195 ILE A O 1
ATOM 1536 N N . ALA A 1 196 ? 1.843 100.913 79.603 1.00 37.69 196 ALA A N 1
ATOM 1537 C CA . ALA A 1 196 ? 1.130 101.410 80.792 1.00 36.94 196 ALA A CA 1
ATOM 1538 C C . ALA A 1 196 ? 2.077 102.196 81.703 1.00 36.37 196 ALA A C 1
ATOM 1539 O O . ALA A 1 196 ? 3.303 102.201 81.514 1.00 35.19 196 ALA A O 1
ATOM 1541 N N . ALA A 1 197 ? 1.468 102.895 82.668 1.00 36.40 197 ALA A N 1
ATOM 1542 C CA . ALA A 1 197 ? 2.150 103.803 83.608 1.00 35.81 197 ALA A CA 1
ATOM 1543 C C . ALA A 1 197 ? 1.500 103.775 85.002 1.00 35.55 197 ALA A C 1
ATOM 1544 O O . ALA A 1 197 ? 0.361 103.401 85.146 1.00 34.74 197 ALA A O 1
ATOM 1546 N N . THR A 1 198 ? 2.275 104.123 86.021 1.00 36.23 198 THR A N 1
ATOM 1547 C CA . THR A 1 198 ? 1.824 104.213 87.409 1.00 37.08 198 THR A CA 1
ATOM 1548 C C . THR A 1 198 ? 2.820 105.092 88.115 1.00 38.51 198 THR A C 1
ATOM 1549 O O . THR A 1 198 ? 3.928 105.241 87.645 1.00 39.08 198 THR A O 1
ATOM 1553 N N . GLU A 1 199 ? 2.384 105.740 89.183 1.00 40.50 199 GLU A N 1
ATOM 1554 C CA . GLU A 1 199 ? 3.172 106.725 89.928 1.00 42.52 199 GLU A CA 1
ATOM 1555 C C . GLU A 1 199 ? 2.977 106.321 91.372 1.00 42.52 199 GLU A C 1
ATOM 1556 O O . GLU A 1 199 ? 1.934 105.808 91.707 1.00 43.58 199 GLU A O 1
ATOM 1562 N N . GLY A 1 200 ? 3.951 106.504 92.237 1.00 42.69 200 GLY A N 1
ATOM 1563 C CA . GLY A 1 200 ? 3.740 106.142 93.636 1.00 42.77 200 GLY A CA 1
ATOM 1564 C C . GLY A 1 200 ? 5.011 106.134 94.423 1.00 44.01 200 GLY A C 1
ATOM 1565 O O . GLY A 1 200 ? 6.099 105.937 93.882 1.00 44.41 200 GLY A O 1
ATOM 1566 N N . GLU A 1 201 ? 4.884 106.332 95.724 1.00 45.62 201 GLU A N 1
ATOM 1567 C CA . GLU A 1 201 ? 6.003 106.102 96.631 1.00 47.21 201 GLU A CA 1
ATOM 1568 C C . GLU A 1 201 ? 5.885 104.635 96.790 1.00 46.36 201 GLU A C 1
ATOM 1569 O O . GLU A 1 201 ? 4.813 104.086 96.508 1.00 49.38 201 GLU A O 1
ATOM 1575 N N . GLY A 1 202 ? 6.922 103.950 97.206 1.00 44.95 202 GLY A N 1
ATOM 1576 C CA . GLY A 1 202 ? 6.731 102.509 97.488 1.00 43.62 202 GLY A CA 1
ATOM 1577 C C . GLY A 1 202 ? 6.488 101.620 96.268 1.00 42.30 202 GLY A C 1
ATOM 1578 O O . GLY A 1 202 ? 6.727 102.056 95.117 1.00 42.26 202 GLY A O 1
ATOM 1579 N N . GLU A 1 203 ? 5.990 100.403 96.520 1.00 40.36 203 GLU A N 1
ATOM 1580 C CA . GLU A 1 203 ? 5.876 99.333 95.512 1.00 39.29 203 GLU A CA 1
ATOM 1581 C C . GLU A 1 203 ? 4.894 99.761 94.425 1.00 37.73 203 GLU A C 1
ATOM 1582 O O . GLU A 1 203 ? 3.873 100.353 94.727 1.00 37.54 203 GLU A O 1
ATOM 1588 N N . LEU A 1 204 ? 5.250 99.521 93.159 1.00 37.20 204 LEU A N 1
ATOM 1589 C CA . LEU A 1 204 ? 4.523 100.085 92.030 1.00 36.50 204 LEU A CA 1
ATOM 1590 C C . LEU A 1 204 ? 4.007 98.930 91.213 1.00 36.40 204 LEU A C 1
ATOM 1591 O O . LEU A 1 204 ? 4.782 98.084 90.821 1.00 37.34 204 LEU A O 1
ATOM 1596 N N . THR A 1 205 ? 2.708 98.879 90.956 1.00 35.85 205 THR A N 1
ATOM 1597 C CA . THR A 1 205 ? 2.105 97.731 90.351 1.00 35.20 205 THR A CA 1
ATOM 1598 C C . THR A 1 205 ? 1.503 98.194 89.063 1.00 35.21 205 THR A C 1
ATOM 1599 O O . THR A 1 205 ? 0.971 99.263 89.037 1.00 35.21 205 THR A O 1
ATOM 1603 N N . LEU A 1 206 ? 1.689 97.404 87.995 1.00 35.32 206 LEU A N 1
ATOM 1604 C CA . LEU A 1 206 ? 0.930 97.475 86.756 1.00 35.65 206 LEU A CA 1
ATOM 1605 C C . LEU A 1 206 ? 0.249 96.132 86.548 1.00 35.21 206 LEU A C 1
ATOM 1606 O O . LEU A 1 206 ? 0.940 95.156 86.497 1.00 34.89 206 LEU A O 1
ATOM 1611 N N . ALA A 1 207 ? -1.094 96.095 86.492 1.00 35.29 207 ALA A N 1
ATOM 1612 C CA . ALA A 1 207 ? -1.882 94.837 86.372 1.00 35.78 207 ALA A CA 1
ATOM 1613 C C . ALA A 1 207 ? -2.768 94.901 85.171 1.00 35.82 207 ALA A C 1
ATOM 1614 O O . ALA A 1 207 ? -2.957 95.931 84.635 1.00 35.63 207 ALA A O 1
ATOM 1616 N N . GLY A 1 208 ? -3.308 93.772 84.762 1.00 36.65 208 GLY A N 1
ATOM 1617 C CA . GLY A 1 208 ? -4.295 93.734 83.696 1.00 37.53 208 GLY A CA 1
ATOM 1618 C C . GLY A 1 208 ? -3.664 94.007 82.340 1.00 38.10 208 GLY A C 1
ATOM 1619 O O . GLY A 1 208 ? -4.279 94.632 81.448 1.00 38.26 208 GLY A O 1
ATOM 1620 N N . LEU A 1 209 ? -2.439 93.525 82.186 1.00 37.92 209 LEU A N 1
ATOM 1621 C CA . LEU A 1 209 ? -1.675 93.794 80.980 1.00 38.35 209 LEU A CA 1
ATOM 1622 C C . LEU A 1 209 ? -1.950 92.679 79.982 1.00 38.68 209 LEU A C 1
ATOM 1623 O O . LEU A 1 209 ? -1.482 91.538 80.166 1.00 39.24 209 LEU A O 1
ATOM 1628 N N . THR A 1 210 ? -2.706 93.023 78.941 1.00 38.61 210 THR A N 1
ATOM 1629 C CA . THR A 1 210 ? -3.132 92.078 77.903 1.00 38.46 210 THR A CA 1
ATOM 1630 C C . THR A 1 210 ? -2.203 92.196 76.667 1.00 37.76 210 THR A C 1
ATOM 1631 O O . THR A 1 210 ? -1.463 93.155 76.534 1.00 37.24 210 THR A O 1
ATOM 1635 N N . GLY A 1 211 ? -2.214 91.169 75.825 1.00 37.37 211 GLY A N 1
ATOM 1636 C CA . GLY A 1 211 ? -1.422 91.104 74.596 1.00 37.01 211 GLY A CA 1
ATOM 1637 C C . GLY A 1 211 ? 0.112 91.095 74.641 1.00 36.61 211 GLY A C 1
ATOM 1638 O O . GLY A 1 211 ? 0.739 91.322 73.616 1.00 36.65 211 GLY A O 1
ATOM 1639 N N . LEU A 1 212 ? 0.730 90.860 75.796 1.00 36.05 212 LEU A N 1
ATOM 1640 C CA . LEU A 1 212 ? 2.182 90.861 75.897 1.00 35.37 212 LEU A CA 1
ATOM 1641 C C . LEU A 1 212 ? 2.666 89.460 75.623 1.00 35.33 212 LEU A C 1
ATOM 1642 O O . LEU A 1 212 ? 1.875 88.540 75.632 1.00 35.57 212 LEU A O 1
ATOM 1647 N N . SER A 1 213 ? 3.961 89.312 75.335 1.00 35.00 213 SER A N 1
ATOM 1648 C CA . SER A 1 213 ? 4.509 87.997 75.038 1.00 35.16 213 SER A CA 1
ATOM 1649 C C . SER A 1 213 ? 5.536 87.482 76.061 1.00 34.64 213 SER A C 1
ATOM 1650 O O . SER A 1 213 ? 6.237 88.271 76.704 1.00 34.30 213 SER A O 1
ATOM 1653 N N . LEU A 1 214 ? 5.623 86.150 76.154 1.00 34.29 214 LEU A N 1
ATOM 1654 C CA . LEU A 1 214 ? 6.535 85.480 77.099 1.00 33.85 214 LEU A CA 1
ATOM 1655 C C . LEU A 1 214 ? 7.924 85.546 76.561 1.00 33.51 214 LEU A C 1
ATOM 1656 O O . LEU A 1 214 ? 8.111 85.425 75.357 1.00 33.87 214 LEU A O 1
ATOM 1661 N N . TRP A 1 215 ? 8.897 85.763 77.449 1.00 33.20 215 TRP A N 1
ATOM 1662 C CA . TRP A 1 215 ? 10.308 85.504 77.130 1.00 32.58 215 TRP A CA 1
ATOM 1663 C C . TRP A 1 215 ? 10.534 84.001 77.113 1.00 32.67 215 TRP A C 1
ATOM 1664 O O . TRP A 1 215 ? 10.172 83.320 78.050 1.00 32.52 215 TRP A O 1
ATOM 1675 N N . SER A 1 216 ? 11.125 83.504 76.036 1.00 32.55 216 SER A N 1
ATOM 1676 C CA . SER A 1 216 ? 11.611 82.147 75.993 1.00 32.88 216 SER A CA 1
ATOM 1677 C C . SER A 1 216 ? 12.915 82.014 75.190 1.00 33.24 216 SER A C 1
ATOM 1678 O O . SER A 1 216 ? 13.482 83.004 74.700 1.00 33.73 216 SER A O 1
ATOM 1681 N N . THR A 1 217 ? 13.398 80.787 75.098 1.00 33.62 217 THR A N 1
ATOM 1682 C CA . THR A 1 217 ? 14.574 80.499 74.347 1.00 34.15 217 THR A CA 1
ATOM 1683 C C . THR A 1 217 ? 14.305 80.681 72.856 1.00 35.45 217 THR A C 1
ATOM 1684 O O . THR A 1 217 ? 15.221 81.019 72.122 1.00 35.49 217 THR A O 1
ATOM 1688 N N . ASP A 1 218 ? 13.072 80.456 72.397 1.00 37.29 218 ASP A N 1
ATOM 1689 C CA . ASP A 1 218 ? 12.725 80.680 70.987 1.00 38.66 218 ASP A CA 1
ATOM 1690 C C . ASP A 1 218 ? 12.308 82.087 70.713 1.00 38.12 218 ASP A C 1
ATOM 1691 O O . ASP A 1 218 ? 12.722 82.645 69.701 1.00 38.93 218 ASP A O 1
ATOM 1696 N N . ASN A 1 219 ? 11.497 82.671 71.598 1.00 37.58 219 ASN A N 1
ATOM 1697 C CA . ASN A 1 219 ? 11.062 84.067 71.444 1.00 36.74 219 ASN A CA 1
ATOM 1698 C C . ASN A 1 219 ? 11.561 84.924 72.591 1.00 35.84 219 ASN A C 1
ATOM 1699 O O . ASN A 1 219 ? 10.847 85.103 73.569 1.00 36.42 219 ASN A O 1
ATOM 1704 N N . PRO A 1 220 ? 12.750 85.498 72.470 1.00 34.65 220 PRO A N 1
ATOM 1705 C CA . PRO A 1 220 ? 13.323 86.270 73.577 1.00 34.21 220 PRO A CA 1
ATOM 1706 C C . PRO A 1 220 ? 12.719 87.665 73.784 1.00 33.42 220 PRO A C 1
ATOM 1707 O O . PRO A 1 220 ? 13.398 88.657 73.669 1.00 32.83 220 PRO A O 1
ATOM 1711 N N . GLN A 1 221 ? 11.447 87.719 74.148 1.00 33.56 221 GLN A N 1
ATOM 1712 C CA . GLN A 1 221 ? 10.730 88.985 74.232 1.00 34.09 221 GLN A CA 1
ATOM 1713 C C . GLN A 1 221 ? 11.084 89.709 75.513 1.00 33.51 221 GLN A C 1
ATOM 1714 O O . GLN A 1 221 ? 10.987 89.136 76.576 1.00 33.01 221 GLN A O 1
ATOM 1720 N N . LEU A 1 222 ? 11.475 90.972 75.364 1.00 33.29 222 LEU A N 1
ATOM 1721 C CA . LEU A 1 222 ? 11.908 91.842 76.445 1.00 33.27 222 LEU A CA 1
ATOM 1722 C C . LEU A 1 222 ? 11.053 93.082 76.500 1.00 33.52 222 LEU A C 1
ATOM 1723 O O . LEU A 1 222 ? 10.497 93.434 75.511 1.00 34.80 222 LEU A O 1
ATOM 1728 N N . TYR A 1 223 ? 10.917 93.696 77.666 1.00 33.34 223 TYR A N 1
ATOM 1729 C CA . TYR A 1 223 ? 10.171 94.957 77.876 1.00 33.16 223 TYR A CA 1
ATOM 1730 C C . TYR A 1 223 ? 11.128 95.722 78.754 1.00 33.08 223 TYR A C 1
ATOM 1731 O O . TYR A 1 223 ? 12.081 95.155 79.314 1.00 32.40 223 TYR A O 1
ATOM 1740 N N . THR A 1 224 ? 10.835 96.998 78.900 1.00 33.24 224 THR A N 1
ATOM 1741 C CA . THR A 1 224 ? 11.668 97.914 79.622 1.00 33.34 224 THR A CA 1
ATOM 1742 C C . THR A 1 224 ? 10.829 98.652 80.621 1.00 33.30 224 THR A C 1
ATOM 1743 O O . THR A 1 224 ? 9.708 99.027 80.321 1.00 34.06 224 THR A O 1
ATOM 1747 N N . VAL A 1 225 ? 11.332 98.879 81.807 1.00 32.93 225 VAL A N 1
ATOM 1748 C CA . VAL A 1 225 ? 10.612 99.761 82.696 1.00 32.93 225 VAL A CA 1
ATOM 1749 C C . VAL A 1 225 ? 11.401 101.054 82.879 1.00 32.83 225 VAL A C 1
ATOM 1750 O O . VAL A 1 225 ? 12.543 101.030 83.262 1.00 32.43 225 VAL A O 1
ATOM 1754 N N . GLU A 1 226 ? 10.808 102.176 82.544 1.00 33.01 226 GLU A N 1
ATOM 1755 C CA . GLU A 1 226 ? 11.500 103.418 82.686 1.00 33.72 226 GLU A CA 1
ATOM 1756 C C . GLU A 1 226 ? 11.052 104.035 83.993 1.00 33.88 226 GLU A C 1
ATOM 1757 O O . GLU A 1 226 ? 9.840 104.245 84.184 1.00 34.23 226 GLU A O 1
ATOM 1763 N N . LEU A 1 227 ? 12.009 104.346 84.871 1.00 33.56 227 LEU A N 1
ATOM 1764 C CA . LEU A 1 227 ? 11.714 104.964 86.157 1.00 33.67 227 LEU A CA 1
ATOM 1765 C C . LEU A 1 227 ? 12.197 106.396 86.182 1.00 34.52 227 LEU A C 1
ATOM 1766 O O . LEU A 1 227 ? 13.352 106.678 85.842 1.00 34.97 227 LEU A O 1
ATOM 1771 N N . THR A 1 228 ? 11.326 107.279 86.666 1.00 35.23 228 THR A N 1
ATOM 1772 C CA . THR A 1 228 ? 11.571 108.694 86.735 1.00 36.03 228 THR A CA 1
ATOM 1773 C C . THR A 1 228 ? 11.217 109.187 88.108 1.00 36.72 228 THR A C 1
ATOM 1774 O O . THR A 1 228 ? 10.154 108.856 88.605 1.00 37.76 228 THR A O 1
ATOM 1778 N N . LEU A 1 229 ? 12.100 109.962 88.719 1.00 36.95 229 LEU A N 1
ATOM 1779 C CA . LEU A 1 229 ? 11.794 110.668 89.944 1.00 37.09 229 LEU A CA 1
ATOM 1780 C C . LEU A 1 229 ? 11.365 112.109 89.541 1.00 37.53 229 LEU A C 1
ATOM 1781 O O . LEU A 1 229 ? 12.224 112.954 89.174 1.00 37.23 229 LEU A O 1
ATOM 1786 N N . PRO A 1 230 ? 10.042 112.390 89.580 1.00 37.83 230 PRO A N 1
ATOM 1787 C CA . PRO A 1 230 ? 9.549 113.685 89.067 1.00 38.42 230 PRO A CA 1
ATOM 1788 C C . PRO A 1 230 ? 10.122 114.905 89.768 1.00 39.17 230 PRO A C 1
ATOM 1789 O O . PRO A 1 230 ? 10.303 115.928 89.106 1.00 40.29 230 PRO A O 1
ATOM 1793 N N . ASP A 1 231 ? 10.411 114.790 91.067 1.00 39.54 231 ASP A N 1
ATOM 1794 C CA . ASP A 1 231 ? 11.104 115.826 91.829 1.00 40.40 231 ASP A CA 1
ATOM 1795 C C . ASP A 1 231 ? 12.591 116.021 91.466 1.00 40.73 231 ASP A C 1
ATOM 1796 O O . ASP A 1 231 ? 13.028 117.165 91.295 1.00 42.60 231 ASP A O 1
ATOM 1801 N N . SER A 1 232 ? 13.384 114.969 91.325 1.00 39.66 232 SER A N 1
ATOM 1802 C CA . SER A 1 232 ? 14.804 115.176 91.015 1.00 39.63 232 SER A CA 1
ATOM 1803 C C . SER A 1 232 ? 15.173 115.152 89.503 1.00 38.88 232 SER A C 1
ATOM 1804 O O . SER A 1 232 ? 16.234 115.637 89.094 1.00 38.13 232 SER A O 1
ATOM 1807 N N . GLY A 1 233 ? 14.297 114.603 88.681 1.00 38.23 233 GLY A N 1
ATOM 1808 C CA . GLY A 1 233 ? 14.576 114.542 87.248 1.00 38.14 233 GLY A CA 1
ATOM 1809 C C . GLY A 1 233 ? 15.262 113.264 86.771 1.00 37.44 233 GLY A C 1
ATOM 1810 O O . GLY A 1 233 ? 15.377 113.050 85.580 1.00 38.01 233 GLY A O 1
ATOM 1811 N N . ASP A 1 234 ? 15.656 112.400 87.698 1.00 36.78 234 ASP A N 1
ATOM 1812 C CA . ASP A 1 234 ? 16.386 111.173 87.427 1.00 36.24 234 ASP A CA 1
ATOM 1813 C C . ASP A 1 234 ? 15.646 110.153 86.610 1.00 35.51 234 ASP A C 1
ATOM 1814 O O . ASP A 1 234 ? 14.501 109.944 86.878 1.00 35.60 234 ASP A O 1
ATOM 1819 N N . VAL A 1 235 ? 16.313 109.459 85.698 1.00 35.07 235 VAL A N 1
ATOM 1820 C CA . VAL A 1 235 ? 15.668 108.429 84.881 1.00 35.02 235 VAL A CA 1
ATOM 1821 C C . VAL A 1 235 ? 16.540 107.226 84.742 1.00 34.96 235 VAL A C 1
ATOM 1822 O O . VAL A 1 235 ? 17.737 107.336 84.604 1.00 35.45 235 VAL A O 1
ATOM 1826 N N . THR A 1 236 ? 15.952 106.050 84.806 1.00 35.23 236 THR A N 1
ATOM 1827 C CA . THR A 1 236 ? 16.704 104.793 84.601 1.00 34.83 236 THR A CA 1
ATOM 1828 C C . THR A 1 236 ? 15.706 103.853 83.949 1.00 35.19 236 THR A C 1
ATOM 1829 O O . THR A 1 236 ? 14.495 104.100 84.048 1.00 34.78 236 THR A O 1
ATOM 1833 N N . THR A 1 237 ? 16.233 102.806 83.307 1.00 35.23 237 THR A N 1
ATOM 1834 C CA . THR A 1 237 ? 15.482 101.811 82.583 1.00 35.76 237 THR A CA 1
ATOM 1835 C C . THR A 1 237 ? 16.022 100.428 82.970 1.00 35.92 237 THR A C 1
ATOM 1836 O O . THR A 1 237 ? 17.163 100.293 83.293 1.00 36.00 237 THR A O 1
ATOM 1840 N N . HIS A 1 238 ? 15.176 99.420 83.029 1.00 36.75 238 HIS A N 1
ATOM 1841 C CA . HIS A 1 238 ? 15.577 98.071 83.425 1.00 37.45 238 HIS A CA 1
ATOM 1842 C C . HIS A 1 238 ? 14.806 97.180 82.537 1.00 37.04 238 HIS A C 1
ATOM 1843 O O . HIS A 1 238 ? 13.581 97.188 82.586 1.00 38.20 238 HIS A O 1
ATOM 1850 N N . ARG A 1 239 ? 15.493 96.416 81.730 1.00 35.70 239 ARG A N 1
ATOM 1851 C CA . ARG A 1 239 ? 14.830 95.433 80.955 1.00 35.08 239 ARG A CA 1
ATOM 1852 C C . ARG A 1 239 ? 14.559 94.231 81.808 1.00 34.02 239 ARG A C 1
ATOM 1853 O O . ARG A 1 239 ? 15.311 93.914 82.730 1.00 33.14 239 ARG A O 1
ATOM 1861 N N . PHE A 1 240 ? 13.461 93.566 81.467 1.00 33.18 240 PHE A N 1
ATOM 1862 C CA . PHE A 1 240 ? 13.110 92.278 82.049 1.00 32.38 240 PHE A CA 1
ATOM 1863 C C . PHE A 1 240 ? 12.332 91.556 80.971 1.00 32.12 240 PHE A C 1
ATOM 1864 O O . PHE A 1 240 ? 12.074 92.134 79.911 1.00 31.82 240 PHE A O 1
ATOM 1872 N N . GLY A 1 241 ? 11.925 90.332 81.272 1.00 31.79 241 GLY A N 1
ATOM 1873 C CA . GLY A 1 241 ? 10.947 89.625 80.469 1.00 31.92 241 GLY A CA 1
ATOM 1874 C C . GLY A 1 241 ? 9.996 88.844 81.349 1.00 31.89 241 GLY A C 1
ATOM 1875 O O . GLY A 1 241 ? 10.276 88.584 82.484 1.00 31.95 241 GLY A O 1
ATOM 1876 N N . PHE A 1 242 ? 8.879 88.455 80.788 1.00 32.34 242 PHE A N 1
ATOM 1877 C CA . PHE A 1 242 ? 7.862 87.641 81.439 1.00 32.47 242 PHE A CA 1
ATOM 1878 C C . PHE A 1 242 ? 8.088 86.174 81.151 1.00 32.68 242 PHE A C 1
ATOM 1879 O O . PHE A 1 242 ? 7.949 85.787 80.025 1.00 33.58 242 PHE A O 1
ATOM 1887 N N . ARG A 1 243 ? 8.371 85.364 82.152 1.00 32.77 243 ARG A N 1
ATOM 1888 C CA . ARG A 1 243 ? 8.728 83.977 81.971 1.00 33.20 243 ARG A CA 1
ATOM 1889 C C . ARG A 1 243 ? 8.666 83.161 83.291 1.00 32.94 243 ARG A C 1
ATOM 1890 O O . ARG A 1 243 ? 8.997 83.674 84.371 1.00 32.78 243 ARG A O 1
ATOM 1898 N N . THR A 1 244 ? 8.343 81.884 83.213 1.00 32.96 244 THR A N 1
ATOM 1899 C CA . THR A 1 244 ? 8.441 81.017 84.397 1.00 33.35 244 THR A CA 1
ATOM 1900 C C . THR A 1 244 ? 9.438 79.847 84.203 1.00 33.60 244 THR A C 1
ATOM 1901 O O . THR A 1 244 ? 9.499 79.237 83.128 1.00 33.46 244 THR A O 1
ATOM 1905 N N . ALA A 1 245 ? 10.150 79.518 85.296 1.00 33.76 245 ALA A N 1
ATOM 1906 C CA . ALA A 1 245 ? 11.272 78.613 85.301 1.00 33.89 245 ALA A CA 1
ATOM 1907 C C . ALA A 1 245 ? 11.277 77.808 86.584 1.00 34.46 245 ALA A C 1
ATOM 1908 O O . ALA A 1 245 ? 11.772 78.246 87.613 1.00 34.18 245 ALA A O 1
ATOM 1910 N N . GLU A 1 246 ? 10.751 76.600 86.490 1.00 35.48 246 GLU A N 1
ATOM 1911 C CA . GLU A 1 246 ? 10.493 75.796 87.655 1.00 36.36 246 GLU A CA 1
ATOM 1912 C C . GLU A 1 246 ? 11.300 74.521 87.597 1.00 36.35 246 GLU A C 1
ATOM 1913 O O . GLU A 1 246 ? 11.256 73.770 86.634 1.00 36.90 246 GLU A O 1
ATOM 1919 N N . TRP A 1 247 ? 12.016 74.253 88.672 1.00 36.44 247 TRP A N 1
ATOM 1920 C CA . TRP A 1 247 ? 12.770 73.024 88.768 1.00 36.10 247 TRP A CA 1
ATOM 1921 C C . TRP A 1 247 ? 11.932 72.114 89.648 1.00 36.92 247 TRP A C 1
ATOM 1922 O O . TRP A 1 247 ? 11.863 72.305 90.859 1.00 36.55 247 TRP A O 1
ATOM 1933 N N . THR A 1 248 ? 11.280 71.150 89.010 1.00 37.80 248 THR A N 1
ATOM 1934 C CA . THR A 1 248 ? 10.434 70.209 89.696 1.00 38.64 248 THR A CA 1
ATOM 1935 C C . THR A 1 248 ? 11.189 68.874 89.628 1.00 40.24 248 THR A C 1
ATOM 1936 O O . THR A 1 248 ? 12.061 68.724 88.767 1.00 39.85 248 THR A O 1
ATOM 1940 N N . PRO A 1 249 ? 10.865 67.898 90.520 1.00 42.50 249 PRO A N 1
ATOM 1941 C CA . PRO A 1 249 ? 11.490 66.534 90.392 1.00 44.17 249 PRO A CA 1
ATOM 1942 C C . PRO A 1 249 ? 11.229 65.843 89.036 1.00 46.40 249 PRO A C 1
ATOM 1943 O O . PRO A 1 249 ? 12.049 65.002 88.613 1.00 49.51 249 PRO A O 1
ATOM 1947 N N . GLN A 1 250 ? 10.111 66.193 88.380 1.00 47.10 250 GLN A N 1
ATOM 1948 C CA . GLN A 1 250 ? 9.771 65.733 87.019 1.00 47.63 250 GLN A CA 1
ATOM 1949 C C . GLN A 1 250 ? 10.561 66.470 85.905 1.00 44.81 250 GLN A C 1
ATOM 1950 O O . GLN A 1 250 ? 10.482 66.112 84.713 1.00 44.62 250 GLN A O 1
ATOM 1956 N N . GLY A 1 251 ? 11.258 67.544 86.259 1.00 41.56 251 GLY A N 1
ATOM 1957 C CA . GLY A 1 251 ? 12.074 68.226 85.285 1.00 39.38 251 GLY A CA 1
ATOM 1958 C C . GLY A 1 251 ? 12.026 69.714 85.362 1.00 37.39 251 GLY A C 1
ATOM 1959 O O . GLY A 1 251 ? 11.298 70.299 86.170 1.00 37.16 251 GLY A O 1
ATOM 1960 N N . PHE A 1 252 ? 12.898 70.321 84.572 1.00 35.65 252 PHE A N 1
ATOM 1961 C CA . PHE A 1 252 ? 12.877 71.752 84.407 1.00 34.32 252 PHE A CA 1
ATOM 1962 C C . PHE A 1 252 ? 11.705 72.084 83.501 1.00 34.41 252 PHE A C 1
ATOM 1963 O O . PHE A 1 252 ? 11.464 71.340 82.536 1.00 34.22 252 PHE A O 1
ATOM 1971 N N . LEU A 1 253 ? 10.985 73.169 83.804 1.00 34.46 253 LEU A N 1
ATOM 1972 C CA . LEU A 1 253 ? 9.911 73.665 82.911 1.00 35.15 253 LEU A CA 1
ATOM 1973 C C . LEU A 1 253 ? 10.078 75.102 82.637 1.00 34.57 253 LEU A C 1
ATOM 1974 O O . LEU A 1 253 ? 10.234 75.882 83.545 1.00 34.97 253 LEU A O 1
ATOM 1979 N N . LEU A 1 254 ? 9.979 75.468 81.389 1.00 34.65 254 LEU A N 1
ATOM 1980 C CA . LEU A 1 254 ? 9.998 76.862 80.978 1.00 34.77 254 LEU A CA 1
ATOM 1981 C C . LEU A 1 254 ? 8.614 77.234 80.473 1.00 35.16 254 LEU A C 1
ATOM 1982 O O . LEU A 1 254 ? 7.993 76.471 79.721 1.00 35.65 254 LEU A O 1
ATOM 1987 N N . ASN A 1 255 ? 8.112 78.374 80.922 1.00 35.25 255 ASN A N 1
ATOM 1988 C CA . ASN A 1 255 ? 6.769 78.807 80.602 1.00 35.50 255 ASN A CA 1
ATOM 1989 C C . ASN A 1 255 ? 5.746 77.687 80.631 1.00 36.23 255 ASN A C 1
ATOM 1990 O O . ASN A 1 255 ? 4.860 77.619 79.782 1.00 36.16 255 ASN A O 1
ATOM 1995 N N . GLY A 1 256 ? 5.878 76.822 81.642 1.00 37.09 256 GLY A N 1
ATOM 1996 C CA . GLY A 1 256 ? 5.039 75.622 81.799 1.00 38.30 256 GLY A CA 1
ATOM 1997 C C . GLY A 1 256 ? 5.377 74.434 80.919 1.00 39.76 256 GLY A C 1
ATOM 1998 O O . GLY A 1 256 ? 4.993 73.318 81.229 1.00 40.49 256 GLY A O 1
ATOM 1999 N N . GLN A 1 257 ? 6.100 74.631 79.826 1.00 40.85 257 GLN A N 1
ATOM 2000 C CA . GLN A 1 257 ? 6.451 73.507 78.970 1.00 42.64 257 GLN A CA 1
ATOM 2001 C C . GLN A 1 257 ? 7.760 72.784 79.440 1.00 41.41 257 GLN A C 1
ATOM 2002 O O . GLN A 1 257 ? 8.764 73.464 79.728 1.00 39.85 257 GLN A O 1
ATOM 2008 N N . PRO A 1 258 ? 7.778 71.413 79.439 1.00 40.14 258 PRO A N 1
ATOM 2009 C CA . PRO A 1 258 ? 9.038 70.766 79.830 1.00 39.46 258 PRO A CA 1
ATOM 2010 C C . PRO A 1 258 ? 10.179 71.112 78.892 1.00 37.94 258 PRO A C 1
ATOM 2011 O O . PRO A 1 258 ? 9.952 71.187 77.723 1.00 37.90 258 PRO A O 1
ATOM 2015 N N . MET A 1 259 ? 11.371 71.334 79.425 1.00 36.56 259 MET A N 1
ATOM 2016 C CA . MET A 1 259 ? 12.586 71.477 78.631 1.00 35.83 259 MET A CA 1
ATOM 2017 C C . MET A 1 259 ? 13.775 70.711 79.226 1.00 35.16 259 MET A C 1
ATOM 2018 O O . MET A 1 259 ? 14.206 70.999 80.351 1.00 35.00 259 MET A O 1
ATOM 2023 N N . LYS A 1 260 ? 14.301 69.747 78.473 1.00 34.52 260 LYS A N 1
ATOM 2024 C CA . LYS A 1 260 ? 15.573 69.115 78.773 1.00 33.99 260 LYS A CA 1
ATOM 2025 C C . LYS A 1 260 ? 16.722 70.115 78.485 1.00 33.67 260 LYS A C 1
ATOM 2026 O O . LYS A 1 260 ? 16.875 70.617 77.371 1.00 33.04 260 LYS A O 1
ATOM 2032 N N . LEU A 1 261 ? 17.487 70.416 79.534 1.00 33.62 261 LEU A N 1
ATOM 2033 C CA . LEU A 1 261 ? 18.606 71.326 79.472 1.00 33.51 261 LEU A CA 1
ATOM 2034 C C . LEU A 1 261 ? 19.887 70.725 78.890 1.00 33.23 261 LEU A C 1
ATOM 2035 O O . LEU A 1 261 ? 20.335 69.633 79.220 1.00 32.95 261 LEU A O 1
ATOM 2040 N N . ARG A 1 262 ? 20.495 71.517 78.041 1.00 33.02 262 ARG A N 1
ATOM 2041 C CA . ARG A 1 262 ? 21.603 71.077 77.253 1.00 33.20 262 ARG A CA 1
ATOM 2042 C C . ARG A 1 262 ? 22.533 72.295 77.158 1.00 32.37 262 ARG A C 1
ATOM 2043 O O . ARG A 1 262 ? 22.206 73.317 76.464 1.00 31.89 262 ARG A O 1
ATOM 2051 N N . GLY A 1 263 ? 23.629 72.234 77.923 1.00 31.20 263 GLY A N 1
ATOM 2052 C CA . GLY A 1 263 ? 24.484 73.404 78.109 1.00 30.23 263 GLY A CA 1
ATOM 2053 C C . GLY A 1 263 ? 25.971 73.152 78.057 1.00 29.53 263 GLY A C 1
ATOM 2054 O O . GLY A 1 263 ? 26.428 72.032 77.952 1.00 29.49 263 GLY A O 1
ATOM 2055 N N . LEU A 1 264 ? 26.721 74.231 78.080 1.00 28.85 264 LEU A N 1
ATOM 2056 C CA . LEU A 1 264 ? 28.116 74.186 78.350 1.00 28.49 264 LEU A CA 1
ATOM 2057 C C . LEU A 1 264 ? 28.462 75.289 79.356 1.00 28.09 264 LEU A C 1
ATOM 2058 O O . LEU A 1 264 ? 27.763 76.293 79.489 1.00 27.66 264 LEU A O 1
ATOM 2063 N N . ASN A 1 265 ? 29.533 75.006 80.106 1.00 27.88 265 ASN A N 1
ATOM 2064 C CA . ASN A 1 265 ? 30.269 75.970 80.882 1.00 27.48 265 ASN A CA 1
ATOM 2065 C C . ASN A 1 265 ? 31.130 76.813 79.970 1.00 27.11 265 ASN A C 1
ATOM 2066 O O . ASN A 1 265 ? 31.691 76.318 79.025 1.00 26.89 265 ASN A O 1
ATOM 2071 N N . ARG A 1 266 ? 31.279 78.054 80.362 1.00 26.82 266 ARG A N 1
ATOM 2072 C CA . ARG A 1 266 ? 31.925 79.068 79.625 1.00 26.88 266 ARG A CA 1
ATOM 2073 C C . ARG A 1 266 ? 32.676 79.954 80.645 1.00 26.96 266 ARG A C 1
ATOM 2074 O O . ARG A 1 266 ? 32.072 80.541 81.557 1.00 26.63 266 ARG A O 1
ATOM 2082 N N . HIS A 1 267 ? 33.998 80.011 80.474 1.00 27.03 267 HIS A N 1
ATOM 2083 C CA . HIS A 1 267 ? 34.804 81.007 81.103 1.00 27.24 267 HIS A CA 1
ATOM 2084 C C . HIS A 1 267 ? 34.718 82.397 80.393 1.00 27.05 267 HIS A C 1
ATOM 2085 O O . HIS A 1 267 ? 34.169 82.546 79.303 1.00 26.81 267 HIS A O 1
ATOM 2092 N N . GLN A 1 268 ? 35.261 83.406 81.059 1.00 27.03 268 GLN A N 1
ATOM 2093 C CA . GLN A 1 268 ? 35.300 84.763 80.506 1.00 27.30 268 GLN A CA 1
ATOM 2094 C C . GLN A 1 268 ? 36.701 85.189 80.085 1.00 27.44 268 GLN A C 1
ATOM 2095 O O . GLN A 1 268 ? 36.930 86.358 79.825 1.00 27.68 268 GLN A O 1
ATOM 2101 N N . SER A 1 269 ? 37.583 84.217 79.914 1.00 27.71 269 SER A N 1
ATOM 2102 C CA . SER A 1 269 ? 38.947 84.469 79.502 1.00 28.14 269 SER A CA 1
ATOM 2103 C C . SER A 1 269 ? 39.160 84.284 78.031 1.00 28.26 269 SER A C 1
ATOM 2104 O O . SER A 1 269 ? 38.420 83.540 77.374 1.00 28.67 269 SER A O 1
ATOM 2107 N N . TRP A 1 270 ? 40.189 84.976 77.535 1.00 28.27 270 TRP A N 1
ATOM 2108 C CA . TRP A 1 270 ? 40.755 84.787 76.226 1.00 28.23 270 TRP A CA 1
ATOM 2109 C C . TRP A 1 270 ? 42.296 84.690 76.354 1.00 28.32 270 TRP A C 1
ATOM 2110 O O . TRP A 1 270 ? 42.955 85.253 77.306 1.00 28.16 270 TRP A O 1
ATOM 2121 N N . ALA A 1 271 ? 42.865 84.010 75.357 1.00 28.13 271 ALA A N 1
ATOM 2122 C CA . ALA A 1 271 ? 44.311 83.960 75.157 1.00 27.96 271 ALA A CA 1
ATOM 2123 C C . ALA A 1 271 ? 44.907 85.354 75.152 1.00 27.69 271 ALA A C 1
ATOM 2124 O O . ALA A 1 271 ? 44.292 86.278 74.638 1.00 27.82 271 ALA A O 1
ATOM 2126 N N . HIS A 1 272 ? 46.104 85.489 75.713 1.00 27.40 272 HIS A N 1
ATOM 2127 C CA . HIS A 1 272 ? 46.804 86.761 75.806 1.00 27.52 272 HIS A CA 1
ATOM 2128 C C . HIS A 1 272 ? 46.232 87.881 76.715 1.00 27.63 272 HIS A C 1
ATOM 2129 O O . HIS A 1 272 ? 46.940 88.375 77.576 1.00 27.76 272 HIS A O 1
ATOM 2136 N N . GLN A 1 273 ? 45.005 88.311 76.474 1.00 27.76 273 GLN A N 1
ATOM 2137 C CA . GLN A 1 273 ? 44.411 89.477 77.126 1.00 28.14 273 GLN A CA 1
ATOM 2138 C C . GLN A 1 273 ? 43.608 89.172 78.427 1.00 28.08 273 GLN A C 1
ATOM 2139 O O . GLN A 1 273 ? 42.975 90.071 78.972 1.00 28.10 273 GLN A O 1
ATOM 2145 N N . GLY A 1 274 ? 43.603 87.910 78.878 1.00 27.93 274 GLY A N 1
ATOM 2146 C CA . GLY A 1 274 ? 42.925 87.482 80.078 1.00 27.87 274 GLY A CA 1
ATOM 2147 C C . GLY A 1 274 ? 41.426 87.722 80.027 1.00 27.85 274 GLY A C 1
ATOM 2148 O O . GLY A 1 274 ? 40.708 87.220 79.134 1.00 28.06 274 GLY A O 1
ATOM 2149 N N . TYR A 1 275 ? 40.932 88.513 80.954 1.00 27.75 275 TYR A N 1
ATOM 2150 C CA . TYR A 1 275 ? 39.486 88.810 81.008 1.00 27.59 275 TYR A CA 1
ATOM 2151 C C . TYR A 1 275 ? 39.135 90.133 80.273 1.00 27.86 275 TYR A C 1
ATOM 2152 O O . TYR A 1 275 ? 37.958 90.506 80.182 1.00 28.18 275 TYR A O 1
ATOM 2161 N N . ALA A 1 276 ? 40.127 90.853 79.766 1.00 28.15 276 ALA A N 1
ATOM 2162 C CA . ALA A 1 276 ? 39.914 92.230 79.259 1.00 28.36 276 ALA A CA 1
ATOM 2163 C C . ALA A 1 276 ? 39.509 92.174 77.811 1.00 28.34 276 ALA A C 1
ATOM 2164 O O . ALA A 1 276 ? 40.314 92.353 76.916 1.00 28.72 276 ALA A O 1
ATOM 2166 N N . ALA A 1 277 ? 38.243 91.868 77.605 1.00 28.19 277 ALA A N 1
ATOM 2167 C CA . ALA A 1 277 ? 37.574 91.843 76.306 1.00 28.07 277 ALA A CA 1
ATOM 2168 C C . ALA A 1 277 ? 36.186 92.522 76.503 1.00 28.05 277 ALA A C 1
ATOM 2169 O O . ALA A 1 277 ? 35.477 92.214 77.446 1.00 27.81 277 ALA A O 1
ATOM 2171 N N . GLY A 1 278 ? 35.841 93.455 75.628 1.00 28.26 278 GLY A N 1
ATOM 2172 C CA . GLY A 1 278 ? 34.713 94.305 75.803 1.00 28.52 278 GLY A CA 1
ATOM 2173 C C . GLY A 1 278 ? 33.400 93.720 75.321 1.00 28.76 278 GLY A C 1
ATOM 2174 O O . GLY A 1 278 ? 33.249 92.523 75.075 1.00 28.55 278 GLY A O 1
ATOM 2175 N N . ARG A 1 279 ? 32.438 94.614 75.162 1.00 29.10 279 ARG A N 1
ATOM 2176 C CA . ARG A 1 279 ? 31.011 94.248 74.968 1.00 29.18 279 ARG A CA 1
ATOM 2177 C C . ARG A 1 279 ? 30.793 93.238 73.841 1.00 29.19 279 ARG A C 1
ATOM 2178 O O . ARG A 1 279 ? 30.147 92.189 74.009 1.00 28.80 279 ARG A O 1
ATOM 2186 N N . HIS A 1 280 ? 31.359 93.612 72.708 1.00 29.32 280 HIS A N 1
ATOM 2187 C CA . HIS A 1 280 ? 31.291 92.835 71.492 1.00 29.57 280 HIS A CA 1
ATOM 2188 C C . HIS A 1 280 ? 31.802 91.407 71.720 1.00 29.06 280 HIS A C 1
ATOM 2189 O O . HIS A 1 280 ? 31.098 90.426 71.372 1.00 29.00 280 HIS A O 1
ATOM 2196 N N . ALA A 1 281 ? 32.974 91.265 72.339 1.00 28.51 281 ALA A N 1
ATOM 2197 C CA . ALA A 1 281 ? 33.524 89.894 72.568 1.00 28.06 281 ALA A CA 1
ATOM 2198 C C . ALA A 1 281 ? 32.663 89.049 73.514 1.00 27.43 281 ALA A C 1
ATOM 2199 O O . ALA A 1 281 ? 32.483 87.841 73.302 1.00 27.11 281 ALA A O 1
ATOM 2201 N N . GLN A 1 282 ? 32.145 89.715 74.545 1.00 27.11 282 GLN A N 1
ATOM 2202 C CA . GLN A 1 282 ? 31.273 89.083 75.521 1.00 26.85 282 GLN A CA 1
ATOM 2203 C C . GLN A 1 282 ? 30.015 88.629 74.814 1.00 26.69 282 GLN A C 1
ATOM 2204 O O . GLN A 1 282 ? 29.606 87.485 74.986 1.00 26.29 282 GLN A O 1
ATOM 2210 N N . GLU A 1 283 ? 29.407 89.532 74.052 1.00 26.80 283 GLU A N 1
ATOM 2211 C CA . GLU A 1 283 ? 28.208 89.197 73.344 1.00 27.10 283 GLU A CA 1
ATOM 2212 C C . GLU A 1 283 ? 28.405 88.005 72.358 1.00 27.24 283 GLU A C 1
ATOM 2213 O O . GLU A 1 283 ? 27.520 87.196 72.138 1.00 27.10 283 GLU A O 1
ATOM 2219 N N . ARG A 1 284 ? 29.580 87.914 71.762 1.00 27.69 284 ARG A N 1
ATOM 2220 C CA . ARG A 1 284 ? 29.874 86.860 70.799 1.00 27.88 284 ARG A CA 1
ATOM 2221 C C . ARG A 1 284 ? 29.890 85.513 71.478 1.00 27.83 284 ARG A C 1
ATOM 2222 O O . ARG A 1 284 ? 29.405 84.575 70.900 1.00 27.99 284 ARG A O 1
ATOM 2230 N N . ASP A 1 285 ? 30.438 85.401 72.675 1.00 27.75 285 ASP A N 1
ATOM 2231 C CA . ASP A 1 285 ? 30.396 84.093 73.378 1.00 27.85 285 ASP A CA 1
ATOM 2232 C C . ASP A 1 285 ? 28.959 83.587 73.601 1.00 27.56 285 ASP A C 1
ATOM 2233 O O . ASP A 1 285 ? 28.666 82.414 73.412 1.00 27.45 285 ASP A O 1
ATOM 2238 N N . ALA A 1 286 ? 28.090 84.485 74.040 1.00 27.37 286 ALA A N 1
ATOM 2239 C CA . ALA A 1 286 ? 26.676 84.174 74.236 1.00 27.38 286 ALA A CA 1
ATOM 2240 C C . ALA A 1 286 ? 26.063 83.579 72.967 1.00 27.35 286 ALA A C 1
ATOM 2241 O O . ALA A 1 286 ? 25.514 82.494 73.008 1.00 27.12 286 ALA A O 1
ATOM 2243 N N . GLU A 1 287 ? 26.263 84.291 71.859 1.00 27.47 287 GLU A N 1
ATOM 2244 C CA . GLU A 1 287 ? 25.772 83.904 70.537 1.00 27.88 287 GLU A CA 1
ATOM 2245 C C . GLU A 1 287 ? 26.277 82.551 70.058 1.00 28.20 287 GLU A C 1
ATOM 2246 O O . GLU A 1 287 ? 25.582 81.774 69.493 1.00 28.53 287 GLU A O 1
ATOM 2252 N N . ILE A 1 288 ? 27.528 82.287 70.303 1.00 28.73 288 ILE A N 1
ATOM 2253 C CA . ILE A 1 288 ? 28.152 81.034 69.938 1.00 29.17 288 ILE A CA 1
ATOM 2254 C C . ILE A 1 288 ? 27.600 79.853 70.761 1.00 29.69 288 ILE A C 1
ATOM 2255 O O . ILE A 1 288 ? 27.371 78.781 70.196 1.00 30.23 288 ILE A O 1
ATOM 2260 N N . VAL A 1 289 ? 27.404 80.013 72.064 1.00 29.90 289 VAL A N 1
ATOM 2261 C CA . VAL A 1 289 ? 26.782 78.937 72.854 1.00 30.37 289 VAL A CA 1
ATOM 2262 C C . VAL A 1 289 ? 25.363 78.707 72.358 1.00 30.88 289 VAL A C 1
ATOM 2263 O O . VAL A 1 289 ? 24.870 77.581 72.305 1.00 30.84 289 VAL A O 1
ATOM 2267 N N . ARG A 1 290 ? 24.701 79.785 71.992 1.00 31.46 290 ARG A N 1
ATOM 2268 C CA . ARG A 1 290 ? 23.277 79.701 71.695 1.00 32.33 290 ARG A CA 1
ATOM 2269 C C . ARG A 1 290 ? 22.985 79.184 70.256 1.00 32.62 290 ARG A C 1
ATOM 2270 O O . ARG A 1 290 ? 22.111 78.337 70.040 1.00 32.52 290 ARG A O 1
ATOM 2278 N N . HIS A 1 291 ? 23.721 79.727 69.292 1.00 32.87 291 HIS A N 1
ATOM 2279 C CA . HIS A 1 291 ? 23.539 79.421 67.910 1.00 33.36 291 HIS A CA 1
ATOM 2280 C C . HIS A 1 291 ? 24.491 78.354 67.478 1.00 33.68 291 HIS A C 1
ATOM 2281 O O . HIS A 1 291 ? 24.046 77.234 67.292 1.00 34.90 291 HIS A O 1
ATOM 2288 N N . ASP A 1 292 ? 25.786 78.635 67.391 1.00 33.64 292 ASP A N 1
ATOM 2289 C CA . ASP A 1 292 ? 26.749 77.651 66.866 1.00 33.60 292 ASP A CA 1
ATOM 2290 C C . ASP A 1 292 ? 26.626 76.299 67.589 1.00 33.10 292 ASP A C 1
ATOM 2291 O O . ASP A 1 292 ? 26.551 75.207 66.958 1.00 33.88 292 ASP A O 1
ATOM 2296 N N . LEU A 1 293 ? 26.544 76.381 68.918 1.00 32.14 293 LEU A N 1
ATOM 2297 C CA . LEU A 1 293 ? 26.517 75.183 69.802 1.00 31.50 293 LEU A CA 1
ATOM 2298 C C . LEU A 1 293 ? 25.129 74.732 70.223 1.00 31.29 293 LEU A C 1
ATOM 2299 O O . LEU A 1 293 ? 25.000 73.738 70.879 1.00 30.75 293 LEU A O 1
ATOM 2304 N N . CYS A 1 294 ? 24.112 75.475 69.803 1.00 31.69 294 CYS A N 1
ATOM 2305 C CA . CYS A 1 294 ? 22.690 75.225 70.105 1.00 32.19 294 CYS A CA 1
ATOM 2306 C C . CYS A 1 294 ? 22.399 74.669 71.476 1.00 32.30 294 CYS A C 1
ATOM 2307 O O . CYS A 1 294 ? 21.745 73.653 71.613 1.00 33.30 294 CYS A O 1
ATOM 2310 N N . CYS A 1 295 ? 22.926 75.326 72.483 1.00 31.86 295 CYS A N 1
ATOM 2311 C CA . CYS A 1 295 ? 22.606 75.025 73.848 1.00 31.82 295 CYS A CA 1
ATOM 2312 C C . CYS A 1 295 ? 21.444 75.906 74.287 1.00 31.33 295 CYS A C 1
ATOM 2313 O O . CYS A 1 295 ? 21.348 77.032 73.869 1.00 31.15 295 CYS A O 1
ATOM 2316 N N . ASN A 1 296 ? 20.594 75.407 75.170 1.00 31.06 296 ASN A N 1
ATOM 2317 C CA . ASN A 1 296 ? 19.553 76.236 75.788 1.00 30.68 296 ASN A CA 1
ATOM 2318 C C . ASN A 1 296 ? 20.035 76.817 77.112 1.00 30.15 296 ASN A C 1
ATOM 2319 O O . ASN A 1 296 ? 19.388 77.691 77.654 1.00 30.27 296 ASN A O 1
ATOM 2324 N N . MET A 1 297 ? 21.181 76.361 77.613 1.00 29.66 297 MET A N 1
ATOM 2325 C CA . MET A 1 297 ? 21.741 76.880 78.861 1.00 29.57 297 MET A CA 1
ATOM 2326 C C . MET A 1 297 ? 23.267 77.076 78.840 1.00 29.09 297 MET A C 1
ATOM 2327 O O . MET A 1 297 ? 23.985 76.293 78.235 1.00 29.14 297 MET A O 1
ATOM 2332 N N . VAL A 1 298 ? 23.743 78.102 79.523 1.00 28.50 298 VAL A N 1
ATOM 2333 C CA . VAL A 1 298 ? 25.150 78.247 79.811 1.00 28.20 298 VAL A CA 1
ATOM 2334 C C . VAL A 1 298 ? 25.350 78.415 81.349 1.00 28.08 298 VAL A C 1
ATOM 2335 O O . VAL A 1 298 ? 24.493 78.960 82.068 1.00 27.84 298 VAL A O 1
ATOM 2339 N N . ARG A 1 299 ? 26.497 77.962 81.829 1.00 27.88 299 ARG A N 1
ATOM 2340 C CA . ARG A 1 299 ? 26.936 78.239 83.190 1.00 27.69 299 ARG A CA 1
ATOM 2341 C C . ARG A 1 299 ? 28.161 79.151 83.192 1.00 27.50 299 ARG A C 1
ATOM 2342 O O . ARG A 1 299 ? 29.115 78.880 82.471 1.00 27.53 299 ARG A O 1
ATOM 2350 N N . THR A 1 300 ? 28.137 80.180 84.043 1.00 27.37 300 THR A N 1
ATOM 2351 C CA . THR A 1 300 ? 29.215 81.109 84.219 1.00 27.15 300 THR A CA 1
ATOM 2352 C C . THR A 1 300 ? 30.258 80.504 85.153 1.00 27.15 300 THR A C 1
ATOM 2353 O O . THR A 1 300 ? 30.350 80.858 86.325 1.00 27.14 300 THR A O 1
ATOM 2357 N N . SER A 1 301 ? 31.065 79.608 84.603 1.00 27.24 301 SER A N 1
ATOM 2358 C CA . SER A 1 301 ? 32.085 78.921 85.354 1.00 27.40 301 SER A CA 1
ATOM 2359 C C . SER A 1 301 ? 33.137 79.942 85.536 1.00 27.43 301 SER A C 1
ATOM 2360 O O . SER A 1 301 ? 33.648 80.394 84.520 1.00 27.39 301 SER A O 1
ATOM 2363 N N . HIS A 1 302 ? 33.517 80.326 86.751 1.00 27.78 302 HIS A N 1
ATOM 2364 C CA . HIS A 1 302 ? 32.945 79.987 88.083 1.00 28.27 302 HIS A CA 1
ATOM 2365 C C . HIS A 1 302 ? 32.918 81.302 88.886 1.00 27.89 302 HIS A C 1
ATOM 2366 O O . HIS A 1 302 ? 33.541 81.437 89.913 1.00 27.66 302 HIS A O 1
ATOM 2373 N N . TYR A 1 303 ? 32.173 82.240 88.368 1.00 27.73 303 TYR A N 1
ATOM 2374 C CA . TYR A 1 303 ? 32.105 83.541 88.919 1.00 27.94 303 TYR A CA 1
ATOM 2375 C C . TYR A 1 303 ? 31.007 84.337 88.215 1.00 27.83 303 TYR A C 1
ATOM 2376 O O . TYR A 1 303 ? 30.543 83.973 87.134 1.00 27.64 303 TYR A O 1
ATOM 2385 N N . PRO A 1 304 ? 30.611 85.442 88.816 1.00 27.83 304 PRO A N 1
ATOM 2386 C CA . PRO A 1 304 ? 29.812 86.385 88.062 1.00 27.93 304 PRO A CA 1
ATOM 2387 C C . PRO A 1 304 ? 30.544 86.956 86.832 1.00 27.70 304 PRO A C 1
ATOM 2388 O O . PRO A 1 304 ? 31.649 87.444 86.946 1.00 27.47 304 PRO A O 1
ATOM 2392 N N . GLN A 1 305 ? 29.881 86.911 85.686 1.00 27.69 305 GLN A N 1
ATOM 2393 C CA . GLN A 1 305 ? 30.446 87.346 84.415 1.00 27.56 305 GLN A CA 1
ATOM 2394 C C . GLN A 1 305 ? 29.860 88.670 84.014 1.00 27.64 305 GLN A C 1
ATOM 2395 O O . GLN A 1 305 ? 29.184 89.273 84.850 1.00 28.02 305 GLN A O 1
ATOM 2401 N N . SER A 1 306 ? 30.147 89.140 82.794 1.00 27.63 306 SER A N 1
ATOM 2402 C CA . SER A 1 306 ? 29.805 90.475 82.339 1.00 27.74 306 SER A CA 1
ATOM 2403 C C . SER A 1 306 ? 28.317 90.662 82.114 1.00 28.02 306 SER A C 1
ATOM 2404 O O . SER A 1 306 ? 27.612 89.783 81.579 1.00 28.05 306 SER A O 1
ATOM 2407 N N . THR A 1 307 ? 27.846 91.832 82.523 1.00 28.08 307 THR A N 1
ATOM 2408 C CA . THR A 1 307 ? 26.520 92.282 82.246 1.00 28.29 307 THR A CA 1
ATOM 2409 C C . THR A 1 307 ? 26.246 92.208 80.728 1.00 28.22 307 THR A C 1
ATOM 2410 O O . THR A 1 307 ? 25.154 91.847 80.334 1.00 28.09 307 THR A O 1
ATOM 2414 N N . TRP A 1 308 ? 27.230 92.528 79.896 1.00 27.99 308 TRP A N 1
ATOM 2415 C CA . TRP A 1 308 ? 27.072 92.406 78.465 1.00 28.04 308 TRP A CA 1
ATOM 2416 C C . TRP A 1 308 ? 26.730 90.959 78.033 1.00 28.08 308 TRP A C 1
ATOM 2417 O O . TRP A 1 308 ? 25.935 90.727 77.133 1.00 27.94 308 TRP A O 1
ATOM 2428 N N . PHE A 1 309 ? 27.346 89.990 78.674 1.00 28.21 309 PHE A N 1
ATOM 2429 C CA . PHE A 1 309 ? 27.084 88.598 78.341 1.00 28.39 309 PHE A CA 1
ATOM 2430 C C . PHE A 1 309 ? 25.631 88.266 78.743 1.00 28.66 309 PHE A C 1
ATOM 2431 O O . PHE A 1 309 ? 24.875 87.636 77.981 1.00 28.79 309 PHE A O 1
ATOM 2439 N N . LEU A 1 310 ? 25.243 88.733 79.912 1.00 28.96 310 LEU A N 1
ATOM 2440 C CA . LEU A 1 310 ? 23.947 88.381 80.478 1.00 29.26 310 LEU A CA 1
ATOM 2441 C C . LEU A 1 310 ? 22.850 89.068 79.709 1.00 29.26 310 LEU A C 1
ATOM 2442 O O . LEU A 1 310 ? 21.849 88.415 79.405 1.00 29.63 310 LEU A O 1
ATOM 2447 N N . ASP A 1 311 ? 23.039 90.361 79.392 1.00 29.22 311 ASP A N 1
ATOM 2448 C CA . ASP A 1 311 ? 22.144 91.133 78.502 1.00 29.18 311 ASP A CA 1
ATOM 2449 C C . ASP A 1 311 ? 22.016 90.399 77.204 1.00 29.34 311 ASP A C 1
ATOM 2450 O O . ASP A 1 311 ? 20.946 90.229 76.659 1.00 29.81 311 ASP A O 1
ATOM 2455 N N . ARG A 1 312 ? 23.125 89.935 76.671 1.00 29.30 312 ARG A N 1
ATOM 2456 C CA . ARG A 1 312 ? 23.053 89.246 75.415 1.00 29.05 312 ARG A CA 1
ATOM 2457 C C . ARG A 1 312 ? 22.304 87.915 75.526 1.00 28.83 312 ARG A C 1
ATOM 2458 O O . ARG A 1 312 ? 21.587 87.551 74.609 1.00 28.83 312 ARG A O 1
ATOM 2466 N N . CYS A 1 313 ? 22.480 87.166 76.626 1.00 28.53 313 CYS A N 1
ATOM 2467 C CA . CYS A 1 313 ? 21.624 86.000 76.864 1.00 28.24 313 CYS A CA 1
ATOM 2468 C C . CYS A 1 313 ? 20.120 86.415 76.909 1.00 28.46 313 CYS A C 1
ATOM 2469 O O . CYS A 1 313 ? 19.267 85.695 76.421 1.00 28.81 313 CYS A O 1
ATOM 2472 N N . ASP A 1 314 ? 19.799 87.572 77.473 1.00 28.27 314 ASP A N 1
ATOM 2473 C CA . ASP A 1 314 ? 18.433 88.049 77.462 1.00 28.34 314 ASP A CA 1
ATOM 2474 C C . ASP A 1 314 ? 17.934 88.274 76.071 1.00 28.56 314 ASP A C 1
ATOM 2475 O O . ASP A 1 314 ? 16.805 87.930 75.761 1.00 28.69 314 ASP A O 1
ATOM 2480 N N . GLU A 1 315 ? 18.753 88.897 75.243 1.00 28.72 315 GLU A N 1
ATOM 2481 C CA . GLU A 1 315 ? 18.328 89.233 73.897 1.00 29.24 315 GLU A CA 1
ATOM 2482 C C . GLU A 1 315 ? 18.242 88.032 72.913 1.00 29.21 315 GLU A C 1
ATOM 2483 O O . GLU A 1 315 ? 17.605 88.172 71.923 1.00 29.81 315 GLU A O 1
ATOM 2489 N N . ILE A 1 316 ? 18.843 86.876 73.171 1.00 28.77 316 ILE A N 1
ATOM 2490 C CA . ILE A 1 316 ? 18.839 85.799 72.206 1.00 28.69 316 ILE A CA 1
ATOM 2491 C C . ILE A 1 316 ? 18.308 84.496 72.741 1.00 28.82 316 ILE A C 1
ATOM 2492 O O . ILE A 1 316 ? 18.268 83.475 72.037 1.00 28.94 316 ILE A O 1
ATOM 2497 N N . GLY A 1 317 ? 17.914 84.488 73.991 1.00 28.86 317 GLY A N 1
ATOM 2498 C CA . GLY A 1 317 ? 17.222 83.348 74.528 1.00 29.24 317 GLY A CA 1
ATOM 2499 C C . GLY A 1 317 ? 18.124 82.239 74.992 1.00 29.28 317 GLY A C 1
ATOM 2500 O O . GLY A 1 317 ? 17.922 81.081 74.621 1.00 29.49 317 GLY A O 1
ATOM 2501 N N . LEU A 1 318 ? 19.102 82.573 75.809 1.00 29.16 318 LEU A N 1
ATOM 2502 C CA . LEU A 1 318 ? 19.945 81.539 76.404 1.00 29.44 318 LEU A CA 1
ATOM 2503 C C . LEU A 1 318 ? 19.811 81.585 77.933 1.00 29.42 318 LEU A C 1
ATOM 2504 O O . LEU A 1 318 ? 20.071 82.646 78.552 1.00 29.53 318 LEU A O 1
ATOM 2509 N N . LEU A 1 319 ? 19.428 80.453 78.523 1.00 29.15 319 LEU A N 1
ATOM 2510 C CA . LEU A 1 319 ? 19.264 80.388 79.937 1.00 29.14 319 LEU A CA 1
ATOM 2511 C C . LEU A 1 319 ? 20.656 80.402 80.555 1.00 29.00 319 LEU A C 1
ATOM 2512 O O . LEU A 1 319 ? 21.626 79.970 79.926 1.00 28.90 319 LEU A O 1
ATOM 2517 N N . VAL A 1 320 ? 20.737 80.859 81.799 1.00 28.89 320 VAL A N 1
ATOM 2518 C CA . VAL A 1 320 ? 22.013 81.045 82.478 1.00 28.73 320 VAL A CA 1
ATOM 2519 C C . VAL A 1 320 ? 21.912 80.374 83.848 1.00 28.91 320 VAL A C 1
ATOM 2520 O O . VAL A 1 320 ? 20.808 80.400 84.468 1.00 29.42 320 VAL A O 1
ATOM 2524 N N . PHE A 1 321 ? 23.049 79.828 84.310 1.00 28.64 321 PHE A N 1
ATOM 2525 C CA . PHE A 1 321 ? 23.316 79.394 85.688 1.00 28.62 321 PHE A CA 1
ATOM 2526 C C . PHE A 1 321 ? 24.507 80.253 86.096 1.00 28.77 321 PHE A C 1
ATOM 2527 O O . PHE A 1 321 ? 25.561 80.134 85.515 1.00 28.32 321 PHE A O 1
ATOM 2535 N N . GLU A 1 322 ? 24.328 81.162 87.074 1.00 29.27 322 GLU A N 1
ATOM 2536 C CA . GLU A 1 322 ? 25.403 82.069 87.509 1.00 29.14 322 GLU A CA 1
ATOM 2537 C C . GLU A 1 322 ? 25.714 81.800 88.961 1.00 29.68 322 GLU A C 1
ATOM 2538 O O . GLU A 1 322 ? 24.784 81.712 89.768 1.00 30.55 322 GLU A O 1
ATOM 2544 N N . GLU A 1 323 ? 26.999 81.720 89.306 1.00 29.74 323 GLU A N 1
ATOM 2545 C CA . GLU A 1 323 ? 27.430 81.372 90.651 1.00 29.87 323 GLU A CA 1
ATOM 2546 C C . GLU A 1 323 ? 28.471 82.350 91.156 1.00 29.75 323 GLU A C 1
ATOM 2547 O O . GLU A 1 323 ? 29.055 83.145 90.379 1.00 29.47 323 GLU A O 1
ATOM 2553 N N . ILE A 1 324 ? 28.680 82.290 92.468 1.00 29.61 324 ILE A N 1
ATOM 2554 C CA . ILE A 1 324 ? 29.690 83.113 93.133 1.00 29.65 324 ILE A CA 1
ATOM 2555 C C . ILE A 1 324 ? 31.153 82.660 92.841 1.00 29.38 324 ILE A C 1
ATOM 2556 O O . ILE A 1 324 ? 31.415 81.518 92.442 1.00 29.15 324 ILE A O 1
ATOM 2561 N N . PRO A 1 325 ? 32.098 83.609 92.950 1.00 29.16 325 PRO A N 1
ATOM 2562 C CA . PRO A 1 325 ? 33.472 83.227 92.636 1.00 28.98 325 PRO A CA 1
ATOM 2563 C C . PRO A 1 325 ? 33.960 82.074 93.533 1.00 28.92 325 PRO A C 1
ATOM 2564 O O . PRO A 1 325 ? 33.740 82.083 94.711 1.00 28.75 325 PRO A O 1
ATOM 2568 N N . GLY A 1 326 ? 34.494 81.032 92.923 1.00 28.97 326 GLY A N 1
ATOM 2569 C CA . GLY A 1 326 ? 34.935 79.845 93.643 1.00 29.11 326 GLY A CA 1
ATOM 2570 C C . GLY A 1 326 ? 35.848 78.922 92.830 1.00 28.97 326 GLY A C 1
ATOM 2571 O O . GLY A 1 326 ? 35.865 78.987 91.585 1.00 28.80 326 GLY A O 1
ATOM 2572 N N . TRP A 1 327 ? 36.651 78.122 93.542 1.00 28.86 327 TRP A N 1
ATOM 2573 C CA . TRP A 1 327 ? 37.164 76.868 93.007 1.00 28.71 327 TRP A CA 1
ATOM 2574 C C . TRP A 1 327 ? 37.640 75.951 94.114 1.00 28.89 327 TRP A C 1
ATOM 2575 O O . TRP A 1 327 ? 38.767 76.018 94.530 1.00 28.53 327 TRP A O 1
ATOM 2586 N N . GLN A 1 328 ? 36.726 75.116 94.622 1.00 29.90 328 GLN A N 1
ATOM 2587 C CA . GLN A 1 328 ? 36.920 74.121 95.740 1.00 30.50 328 GLN A CA 1
ATOM 2588 C C . GLN A 1 328 ? 37.214 74.674 97.093 1.00 31.19 328 GLN A C 1
ATOM 2589 O O . GLN A 1 328 ? 36.583 74.274 98.083 1.00 31.66 328 GLN A O 1
ATOM 2595 N N . HIS A 1 329 ? 38.141 75.600 97.146 1.00 31.78 329 HIS A N 1
ATOM 2596 C CA . HIS A 1 329 ? 38.694 76.048 98.405 1.00 32.75 329 HIS A CA 1
ATOM 2597 C C . HIS A 1 329 ? 37.703 76.873 99.199 1.00 33.09 329 HIS A C 1
ATOM 2598 O O . HIS A 1 329 ? 37.079 77.778 98.635 1.00 33.70 329 HIS A O 1
ATOM 2605 N N . ILE A 1 330 ? 37.565 76.560 100.492 1.00 33.59 330 ILE A N 1
ATOM 2606 C CA . ILE A 1 330 ? 36.826 77.417 101.432 1.00 33.69 330 ILE A CA 1
ATOM 2607 C C . ILE A 1 330 ? 37.786 77.913 102.466 1.00 34.25 330 ILE A C 1
ATOM 2608 O O . ILE A 1 330 ? 38.310 77.150 103.285 1.00 34.19 330 ILE A O 1
ATOM 2613 N N . GLY A 1 331 ? 37.997 79.214 102.444 1.00 34.44 331 GLY A N 1
ATOM 2614 C CA . GLY A 1 331 ? 38.750 79.877 103.487 1.00 34.63 331 GLY A CA 1
ATOM 2615 C C . GLY A 1 331 ? 38.090 79.937 104.853 1.00 34.83 331 GLY A C 1
ATOM 2616 O O . GLY A 1 331 ? 37.227 79.103 105.211 1.00 34.47 331 GLY A O 1
ATOM 2617 N N . ASP A 1 332 ? 38.536 80.920 105.637 1.00 34.98 332 ASP A N 1
ATOM 2618 C CA . ASP A 1 332 ? 38.150 81.019 107.065 1.00 35.50 332 ASP A CA 1
ATOM 2619 C C . ASP A 1 332 ? 36.823 81.726 107.220 1.00 35.79 332 ASP A C 1
ATOM 2620 O O . ASP A 1 332 ? 36.104 81.907 106.231 1.00 36.40 332 ASP A O 1
ATOM 2625 N N . GLN A 1 333 ? 36.497 82.149 108.438 1.00 35.97 333 GLN A N 1
ATOM 2626 C CA . GLN A 1 333 ? 35.284 82.892 108.710 1.00 35.79 333 GLN A CA 1
ATOM 2627 C C . GLN A 1 333 ? 35.127 84.142 107.820 1.00 34.80 333 GLN A C 1
ATOM 2628 O O . GLN A 1 333 ? 34.081 84.336 107.176 1.00 34.25 333 GLN A O 1
ATOM 2634 N N . ALA A 1 334 ? 36.158 84.981 107.822 1.00 34.02 334 ALA A N 1
ATOM 2635 C CA . ALA A 1 334 ? 36.146 86.264 107.098 1.00 33.50 334 ALA A CA 1
ATOM 2636 C C . ALA A 1 334 ? 35.997 86.073 105.558 1.00 32.82 334 ALA A C 1
ATOM 2637 O O . ALA A 1 334 ? 35.200 86.774 104.909 1.00 32.13 334 ALA A O 1
ATOM 2639 N N . TRP A 1 335 ? 36.769 85.107 105.021 1.00 32.20 335 TRP A N 1
ATOM 2640 C CA . TRP A 1 335 ? 36.650 84.641 103.653 1.00 31.39 335 TRP A CA 1
ATOM 2641 C C . TRP A 1 335 ? 35.198 84.318 103.328 1.00 31.16 335 TRP A C 1
ATOM 2642 O O . TRP A 1 335 ? 34.628 84.851 102.367 1.00 30.89 335 TRP A O 1
ATOM 2653 N N . GLN A 1 336 ? 34.571 83.489 104.166 1.00 31.40 336 GLN A N 1
ATOM 2654 C CA . GLN A 1 336 ? 33.146 83.141 104.005 1.00 31.33 336 GLN A CA 1
ATOM 2655 C C . GLN A 1 336 ? 32.197 84.330 104.104 1.00 31.77 336 GLN A C 1
ATOM 2656 O O . GLN A 1 336 ? 31.238 84.383 103.388 1.00 32.28 336 GLN A O 1
ATOM 2662 N N . ASP A 1 337 ? 32.476 85.305 104.947 1.00 32.52 337 ASP A N 1
ATOM 2663 C CA . ASP A 1 337 ? 31.760 86.603 104.921 1.00 32.94 337 ASP A CA 1
ATOM 2664 C C . ASP A 1 337 ? 31.809 87.313 103.568 1.00 33.42 337 ASP A C 1
ATOM 2665 O O . ASP A 1 337 ? 30.796 87.859 103.112 1.00 34.20 337 ASP A O 1
ATOM 2670 N N . ARG A 1 338 ? 33.004 87.376 102.971 1.00 33.88 338 ARG A N 1
ATOM 2671 C CA . ARG A 1 338 ? 33.178 87.940 101.653 1.00 33.93 338 ARG A CA 1
ATOM 2672 C C . ARG A 1 338 ? 32.411 87.091 100.642 1.00 33.37 338 ARG A C 1
ATOM 2673 O O . ARG A 1 338 ? 31.871 87.658 99.717 1.00 33.06 338 ARG A O 1
ATOM 2681 N N . SER A 1 339 ? 32.388 85.756 100.776 1.00 32.91 339 SER A N 1
ATOM 2682 C CA . SER A 1 339 ? 31.675 84.931 99.799 1.00 32.88 339 SER A CA 1
ATOM 2683 C C . SER A 1 339 ? 30.186 85.216 99.922 1.00 33.17 339 SER A C 1
ATOM 2684 O O . SER A 1 339 ? 29.477 85.309 98.940 1.00 32.69 339 SER A O 1
ATOM 2687 N N . VAL A 1 340 ? 29.719 85.395 101.153 1.00 33.67 340 VAL A N 1
ATOM 2688 C CA . VAL A 1 340 ? 28.360 85.815 101.376 1.00 33.71 340 VAL A CA 1
ATOM 2689 C C . VAL A 1 340 ? 28.120 87.257 100.795 1.00 33.86 340 VAL A C 1
ATOM 2690 O O . VAL A 1 340 ? 27.086 87.492 100.111 1.00 33.74 340 VAL A O 1
ATOM 2694 N N . ASP A 1 341 ? 29.032 88.203 100.993 1.00 33.34 341 ASP A N 1
ATOM 2695 C CA . ASP A 1 341 ? 28.869 89.448 100.276 1.00 33.54 341 ASP A CA 1
ATOM 2696 C C . ASP A 1 341 ? 28.770 89.224 98.753 1.00 33.02 341 ASP A C 1
ATOM 2697 O O . ASP A 1 341 ? 28.011 89.910 98.090 1.00 32.95 341 ASP A O 1
ATOM 2702 N N . ASN A 1 342 ? 29.533 88.282 98.206 1.00 32.19 342 ASN A N 1
ATOM 2703 C CA . ASN A 1 342 ? 29.523 88.047 96.782 1.00 32.00 342 ASN A CA 1
ATOM 2704 C C . ASN A 1 342 ? 28.156 87.615 96.218 1.00 32.04 342 ASN A C 1
ATOM 2705 O O . ASN A 1 342 ? 27.747 88.068 95.147 1.00 32.24 342 ASN A O 1
ATOM 2710 N N . VAL A 1 343 ? 27.480 86.739 96.960 1.00 32.07 343 VAL A N 1
ATOM 2711 C CA . VAL A 1 343 ? 26.114 86.343 96.736 1.00 31.65 343 VAL A CA 1
ATOM 2712 C C . VAL A 1 343 ? 25.235 87.549 96.593 1.00 31.81 343 VAL A C 1
ATOM 2713 O O . VAL A 1 343 ? 24.428 87.602 95.666 1.00 32.23 343 VAL A O 1
ATOM 2717 N N . ARG A 1 344 ? 25.379 88.509 97.497 1.00 31.79 344 ARG A N 1
ATOM 2718 C CA . ARG A 1 344 ? 24.507 89.694 97.508 1.00 32.02 344 ARG A CA 1
ATOM 2719 C C . ARG A 1 344 ? 24.779 90.544 96.304 1.00 31.35 344 ARG A C 1
ATOM 2720 O O . ARG A 1 344 ? 23.881 91.084 95.704 1.00 30.91 344 ARG A O 1
ATOM 2728 N N . ALA A 1 345 ? 26.044 90.751 96.021 1.00 31.10 345 ALA A N 1
ATOM 2729 C CA . ALA A 1 345 ? 26.406 91.599 94.905 1.00 31.29 345 ALA A CA 1
ATOM 2730 C C . ALA A 1 345 ? 26.050 90.940 93.558 1.00 30.57 345 ALA A C 1
ATOM 2731 O O . ALA A 1 345 ? 25.682 91.661 92.608 1.00 30.67 345 ALA A O 1
ATOM 2733 N N . MET A 1 346 ? 26.125 89.603 93.502 1.00 29.66 346 MET A N 1
ATOM 2734 C CA . MET A 1 346 ? 25.751 88.883 92.284 1.00 29.34 346 MET A CA 1
ATOM 2735 C C . MET A 1 346 ? 24.258 89.085 92.055 1.00 29.41 346 MET A C 1
ATOM 2736 O O . MET A 1 346 ? 23.863 89.621 91.043 1.00 29.55 346 MET A O 1
ATOM 2741 N N . ILE A 1 347 ? 23.436 88.733 93.026 1.00 29.46 347 ILE A N 1
ATOM 2742 C CA . ILE A 1 347 ? 21.991 88.797 92.837 1.00 29.23 347 ILE A CA 1
ATOM 2743 C C . ILE A 1 347 ? 21.445 90.225 92.735 1.00 29.06 347 ILE A C 1
ATOM 2744 O O . ILE A 1 347 ? 20.497 90.453 92.032 1.00 29.06 347 ILE A O 1
ATOM 2749 N N . THR A 1 348 ? 22.003 91.205 93.409 1.00 29.11 348 THR A N 1
ATOM 2750 C CA . THR A 1 348 ? 21.406 92.556 93.314 1.00 29.17 348 THR A CA 1
ATOM 2751 C C . THR A 1 348 ? 21.682 93.213 91.970 1.00 28.81 348 THR A C 1
ATOM 2752 O O . THR A 1 348 ? 20.866 93.961 91.471 1.00 29.16 348 THR A O 1
ATOM 2756 N N . ARG A 1 349 ? 22.815 92.905 91.366 1.00 28.47 349 ARG A N 1
ATOM 2757 C CA . ARG A 1 349 ? 23.119 93.334 90.007 1.00 28.03 349 ARG A CA 1
ATOM 2758 C C . ARG A 1 349 ? 22.277 92.568 88.978 1.00 28.05 349 ARG A C 1
ATOM 2759 O O . ARG A 1 349 ? 21.935 93.123 87.933 1.00 27.95 349 ARG A O 1
ATOM 2767 N N . ASP A 1 350 ? 21.988 91.285 89.208 1.00 28.14 350 ASP A N 1
ATOM 2768 C CA . ASP A 1 350 ? 21.485 90.449 88.094 1.00 28.36 350 ASP A CA 1
ATOM 2769 C C . ASP A 1 350 ? 20.050 89.932 88.202 1.00 28.78 350 ASP A C 1
ATOM 2770 O O . ASP A 1 350 ? 19.653 89.119 87.406 1.00 28.71 350 ASP A O 1
ATOM 2775 N N . TRP A 1 351 ? 19.265 90.430 89.158 1.00 29.25 351 TRP A N 1
ATOM 2776 C CA . TRP A 1 351 ? 17.988 89.823 89.515 1.00 29.39 351 TRP A CA 1
ATOM 2777 C C . TRP A 1 351 ? 16.890 90.083 88.486 1.00 29.95 351 TRP A C 1
ATOM 2778 O O . TRP A 1 351 ? 15.870 89.383 88.513 1.00 29.58 351 TRP A O 1
ATOM 2789 N N . ASN A 1 352 ? 17.095 91.058 87.581 1.00 30.20 352 ASN A N 1
ATOM 2790 C CA . ASN A 1 352 ? 16.101 91.342 86.563 1.00 30.53 352 ASN A CA 1
ATOM 2791 C C . ASN A 1 352 ? 16.258 90.575 85.242 1.00 30.42 352 ASN A C 1
ATOM 2792 O O . ASN A 1 352 ? 15.408 90.777 84.330 1.00 30.57 352 ASN A O 1
ATOM 2797 N N . HIS A 1 353 ? 17.309 89.742 85.117 1.00 30.18 353 HIS A N 1
ATOM 2798 C CA . HIS A 1 353 ? 17.632 89.007 83.848 1.00 29.84 353 HIS A CA 1
ATOM 2799 C C . HIS A 1 353 ? 16.698 87.843 83.662 1.00 29.52 353 HIS A C 1
ATOM 2800 O O . HIS A 1 353 ? 16.809 86.853 84.378 1.00 29.31 353 HIS A O 1
ATOM 2807 N N . PRO A 1 354 ? 15.774 87.931 82.699 1.00 29.42 354 PRO A N 1
ATOM 2808 C CA . PRO A 1 354 ? 14.964 86.742 82.513 1.00 29.53 354 PRO A CA 1
ATOM 2809 C C . PRO A 1 354 ? 15.793 85.509 82.151 1.00 29.53 354 PRO A C 1
ATOM 2810 O O . PRO A 1 354 ? 15.326 84.399 82.439 1.00 29.67 354 PRO A O 1
ATOM 2814 N N . SER A 1 355 ? 16.980 85.681 81.544 1.00 29.27 355 SER A N 1
ATOM 2815 C CA . SER A 1 355 ? 17.840 84.534 81.247 1.00 29.40 355 SER A CA 1
ATOM 2816 C C . SER A 1 355 ? 18.311 83.757 82.452 1.00 29.38 355 SER A C 1
ATOM 2817 O O . SER A 1 355 ? 18.544 82.557 82.357 1.00 29.77 355 SER A O 1
ATOM 2820 N N . ILE A 1 356 ? 18.458 84.422 83.584 1.00 29.27 356 ILE A N 1
ATOM 2821 C CA . ILE A 1 356 ? 18.950 83.744 84.775 1.00 29.04 356 ILE A CA 1
ATOM 2822 C C . ILE A 1 356 ? 17.834 83.023 85.445 1.00 29.09 356 ILE A C 1
ATOM 2823 O O . ILE A 1 356 ? 16.853 83.593 85.809 1.00 29.09 356 ILE A O 1
ATOM 2828 N N . VAL A 1 357 ? 18.029 81.737 85.618 1.00 29.45 357 VAL A N 1
ATOM 2829 C CA . VAL A 1 357 ? 17.002 80.856 86.178 1.00 29.76 357 VAL A CA 1
ATOM 2830 C C . VAL A 1 357 ? 17.512 79.974 87.326 1.00 29.52 357 VAL A C 1
ATOM 2831 O O . VAL A 1 357 ? 16.783 79.143 87.822 1.00 29.62 357 VAL A O 1
ATOM 2835 N N . ILE A 1 358 ? 18.745 80.165 87.753 1.00 29.23 358 ILE A N 1
ATOM 2836 C CA . ILE A 1 358 ? 19.263 79.400 88.883 1.00 29.33 358 ILE A CA 1
ATOM 2837 C C . ILE A 1 358 ? 20.508 80.081 89.414 1.00 28.92 358 ILE A C 1
ATOM 2838 O O . ILE A 1 358 ? 21.320 80.536 88.643 1.00 28.78 358 ILE A O 1
ATOM 2843 N N . TRP A 1 359 ? 20.625 80.197 90.727 1.00 29.03 359 TRP A N 1
ATOM 2844 C CA . TRP A 1 359 ? 21.807 80.787 91.366 1.00 29.08 359 TRP A CA 1
ATOM 2845 C C . TRP A 1 359 ? 22.713 79.733 91.976 1.00 29.17 359 TRP A C 1
ATOM 2846 O O . TRP A 1 359 ? 22.226 78.787 92.668 1.00 29.47 359 TRP A O 1
ATOM 2857 N N . GLY A 1 360 ? 24.021 79.880 91.738 1.00 28.86 360 GLY A N 1
ATOM 2858 C CA . GLY A 1 360 ? 24.988 78.956 92.293 1.00 29.11 360 GLY A CA 1
ATOM 2859 C C . GLY A 1 360 ? 25.523 79.664 93.514 1.00 29.45 360 GLY A C 1
ATOM 2860 O O . GLY A 1 360 ? 26.108 80.754 93.386 1.00 29.17 360 GLY A O 1
ATOM 2861 N N . VAL A 1 361 ? 25.260 79.063 94.696 1.00 29.99 361 VAL A N 1
ATOM 2862 C CA . VAL A 1 361 ? 25.610 79.625 96.039 1.00 29.90 361 VAL A CA 1
ATOM 2863 C C . VAL A 1 361 ? 26.595 78.809 96.841 1.00 29.62 361 VAL A C 1
ATOM 2864 O O . VAL A 1 361 ? 26.908 79.155 97.960 1.00 29.38 361 VAL A O 1
ATOM 2868 N N . ARG A 1 362 ? 27.060 77.712 96.291 1.00 29.65 362 ARG A N 1
ATOM 2869 C CA . ARG A 1 362 ? 28.203 76.996 96.858 1.00 30.08 362 ARG A CA 1
ATOM 2870 C C . ARG A 1 362 ? 29.451 77.349 96.078 1.00 30.45 362 ARG A C 1
ATOM 2871 O O . ARG A 1 362 ? 29.358 77.657 94.842 1.00 31.26 362 ARG A O 1
ATOM 2879 N N . ILE A 1 363 ? 30.608 77.308 96.754 1.00 30.52 363 ILE A N 1
ATOM 2880 C CA . ILE A 1 363 ? 31.868 77.357 96.043 1.00 30.71 363 ILE A CA 1
ATOM 2881 C C . ILE A 1 363 ? 31.924 76.070 95.169 1.00 30.88 363 ILE A C 1
ATOM 2882 O O . ILE A 1 363 ? 31.639 74.976 95.658 1.00 31.52 363 ILE A O 1
ATOM 2887 N N . ASN A 1 364 ? 32.328 76.222 93.918 1.00 30.70 364 ASN A N 1
ATOM 2888 C CA . ASN A 1 364 ? 32.374 75.119 92.944 1.00 30.97 364 ASN A CA 1
ATOM 2889 C C . ASN A 1 364 ? 33.211 73.965 93.506 1.00 31.27 364 ASN A C 1
ATOM 2890 O O . ASN A 1 364 ? 34.338 74.165 93.945 1.00 31.09 364 ASN A O 1
ATOM 2895 N N . GLU A 1 365 ? 32.587 72.796 93.618 1.00 31.78 365 GLU A N 1
ATOM 2896 C CA . GLU A 1 365 ? 33.253 71.561 94.008 1.00 32.05 365 GLU A CA 1
ATOM 2897 C C . GLU A 1 365 ? 33.864 71.710 95.352 1.00 32.16 365 GLU A C 1
ATOM 2898 O O . GLU A 1 365 ? 34.895 71.168 95.598 1.00 32.25 365 GLU A O 1
ATOM 2904 N N . SER A 1 366 ? 33.223 72.459 96.254 1.00 32.74 366 SER A N 1
ATOM 2905 C CA . SER A 1 366 ? 33.682 72.479 97.668 1.00 32.85 366 SER A CA 1
ATOM 2906 C C . SER A 1 366 ? 33.163 71.240 98.385 1.00 32.62 366 SER A C 1
ATOM 2907 O O . SER A 1 366 ? 32.217 70.584 97.899 1.00 32.50 366 SER A O 1
ATOM 2910 N N . PRO A 1 367 ? 33.786 70.917 99.524 1.00 32.44 367 PRO A N 1
ATOM 2911 C CA . PRO A 1 367 ? 33.143 70.076 100.521 1.00 32.88 367 PRO A CA 1
ATOM 2912 C C . PRO A 1 367 ? 31.919 70.799 101.064 1.00 32.86 367 PRO A C 1
ATOM 2913 O O . PRO A 1 367 ? 31.796 72.016 100.886 1.00 32.62 367 PRO A O 1
ATOM 2917 N N . ASP A 1 368 ? 31.073 70.058 101.765 1.00 33.20 368 ASP A N 1
ATOM 2918 C CA . ASP A 1 368 ? 29.938 70.621 102.460 1.00 33.71 368 ASP A CA 1
ATOM 2919 C C . ASP A 1 368 ? 30.418 71.550 103.572 1.00 33.85 368 ASP A C 1
ATOM 2920 O O . ASP A 1 368 ? 31.572 71.472 104.041 1.00 33.54 368 ASP A O 1
ATOM 2925 N N . ASN A 1 369 ? 29.544 72.461 103.972 1.00 33.89 369 ASN A N 1
ATOM 2926 C CA . ASN A 1 369 ? 29.859 73.341 105.086 1.00 34.21 369 ASN A CA 1
ATOM 2927 C C . ASN A 1 369 ? 28.563 73.944 105.573 1.00 34.65 369 ASN A C 1
ATOM 2928 O O . ASN A 1 369 ? 28.053 74.946 105.010 1.00 34.86 369 ASN A O 1
ATOM 2933 N N . HIS A 1 370 ? 28.042 73.326 106.626 1.00 34.81 370 HIS A N 1
ATOM 2934 C CA . HIS A 1 370 ? 26.723 73.600 107.040 1.00 35.13 370 HIS A CA 1
ATOM 2935 C C . HIS A 1 370 ? 26.538 75.098 107.332 1.00 35.25 370 HIS A C 1
ATOM 2936 O O . HIS A 1 370 ? 25.712 75.736 106.683 1.00 34.82 370 HIS A O 1
ATOM 2943 N N . ASP A 1 371 ? 27.299 75.676 108.265 1.00 35.66 371 ASP A N 1
ATOM 2944 C CA . ASP A 1 371 ? 26.962 77.050 108.691 1.00 35.83 371 ASP A CA 1
ATOM 2945 C C . ASP A 1 371 ? 27.252 78.061 107.577 1.00 35.48 371 ASP A C 1
ATOM 2946 O O . ASP A 1 371 ? 26.594 79.054 107.480 1.00 36.34 371 ASP A O 1
ATOM 2951 N N . PHE A 1 372 ? 28.201 77.768 106.707 1.00 34.76 372 PHE A N 1
ATOM 2952 C CA . PHE A 1 372 ? 28.502 78.625 105.583 1.00 34.39 372 PHE A CA 1
ATOM 2953 C C . PHE A 1 372 ? 27.349 78.651 104.542 1.00 33.68 372 PHE A C 1
ATOM 2954 O O . PHE A 1 372 ? 26.874 79.715 104.161 1.00 33.12 372 PHE A O 1
ATOM 2962 N N . TYR A 1 373 ? 26.908 77.474 104.116 1.00 33.19 373 TYR A N 1
ATOM 2963 C CA . TYR A 1 373 ? 25.914 77.365 103.085 1.00 32.75 373 TYR A CA 1
ATOM 2964 C C . TYR A 1 373 ? 24.470 77.657 103.599 1.00 33.54 373 TYR A C 1
ATOM 2965 O O . TYR A 1 373 ? 23.636 78.202 102.862 1.00 33.36 373 TYR A O 1
ATOM 2974 N N . VAL A 1 374 ? 24.170 77.366 104.875 1.00 34.35 374 VAL A N 1
ATOM 2975 C CA . VAL A 1 374 ? 22.952 77.906 105.520 1.00 34.33 374 VAL A CA 1
ATOM 2976 C C . VAL A 1 374 ? 22.902 79.388 105.232 1.00 34.18 374 VAL A C 1
ATOM 2977 O O . VAL A 1 374 ? 21.893 79.878 104.799 1.00 34.77 374 VAL A O 1
ATOM 2981 N N . ARG A 1 375 ? 24.011 80.094 105.434 1.00 33.90 375 ARG A N 1
ATOM 2982 C CA . ARG A 1 375 ? 24.066 81.545 105.213 1.00 33.20 375 ARG A CA 1
ATOM 2983 C C . ARG A 1 375 ? 23.865 81.948 103.764 1.00 32.56 375 ARG A C 1
ATOM 2984 O O . ARG A 1 375 ? 23.083 82.824 103.474 1.00 32.87 375 ARG A O 1
ATOM 2992 N N . THR A 1 376 ? 24.607 81.351 102.857 1.00 31.90 376 THR A N 1
ATOM 2993 C CA . THR A 1 376 ? 24.455 81.682 101.438 1.00 31.46 376 THR A CA 1
ATOM 2994 C C . THR A 1 376 ? 23.049 81.357 100.894 1.00 31.38 376 THR A C 1
ATOM 2995 O O . THR A 1 376 ? 22.446 82.116 100.099 1.00 31.02 376 THR A O 1
ATOM 2999 N N . ASN A 1 377 ? 22.541 80.200 101.291 1.00 31.65 377 ASN A N 1
ATOM 3000 C CA . ASN A 1 377 ? 21.176 79.814 100.910 1.00 31.98 377 ASN A CA 1
ATOM 3001 C C . ASN A 1 377 ? 20.119 80.750 101.450 1.00 32.48 377 ASN A C 1
ATOM 3002 O O . ASN A 1 377 ? 19.133 81.040 100.743 1.00 32.33 377 ASN A O 1
ATOM 3007 N N . ALA A 1 378 ? 20.268 81.164 102.720 1.00 33.02 378 ALA A N 1
ATOM 3008 C CA . ALA A 1 378 ? 19.289 82.088 103.325 1.00 33.70 378 ALA A CA 1
ATOM 3009 C C . ALA A 1 378 ? 19.270 83.423 102.578 1.00 33.70 378 ALA A C 1
ATOM 3010 O O . ALA A 1 378 ? 18.226 83.931 102.218 1.00 33.50 378 ALA A O 1
ATOM 3012 N N . LEU A 1 379 ? 20.460 83.956 102.342 1.00 34.01 379 LEU A N 1
ATOM 3013 C CA . LEU A 1 379 ? 20.605 85.252 101.730 1.00 34.38 379 LEU A CA 1
ATOM 3014 C C . LEU A 1 379 ? 20.067 85.254 100.288 1.00 33.72 379 LEU A C 1
ATOM 3015 O O . LEU A 1 379 ? 19.358 86.159 99.895 1.00 33.64 379 LEU A O 1
ATOM 3020 N N . ALA A 1 380 ? 20.388 84.222 99.520 1.00 33.38 380 ALA A N 1
ATOM 3021 C CA . ALA A 1 380 ? 19.891 84.133 98.166 1.00 32.79 380 ALA A CA 1
ATOM 3022 C C . ALA A 1 380 ? 18.378 84.135 98.194 1.00 32.56 380 ALA A C 1
ATOM 3023 O O . ALA A 1 380 ? 17.758 84.957 97.515 1.00 32.29 380 ALA A O 1
ATOM 3025 N N . ARG A 1 381 ? 17.772 83.289 99.016 1.00 32.80 381 ARG A N 1
ATOM 3026 C CA . ARG A 1 381 ? 16.306 83.260 99.087 1.00 33.30 381 ARG A CA 1
ATOM 3027 C C . ARG A 1 381 ? 15.639 84.527 99.537 1.00 33.64 381 ARG A C 1
ATOM 3028 O O . ARG A 1 381 ? 14.517 84.731 99.173 1.00 34.79 381 ARG A O 1
ATOM 3036 N N . GLU A 1 382 ? 16.272 85.342 100.371 1.00 33.77 382 GLU A N 1
ATOM 3037 C CA . GLU A 1 382 ? 15.678 86.596 100.858 1.00 33.99 382 GLU A CA 1
ATOM 3038 C C . GLU A 1 382 ? 15.728 87.633 99.751 1.00 33.55 382 GLU A C 1
ATOM 3039 O O . GLU A 1 382 ? 14.780 88.407 99.573 1.00 34.03 382 GLU A O 1
ATOM 3045 N N . LEU A 1 383 ? 16.866 87.696 99.057 1.00 32.97 383 LEU A N 1
ATOM 3046 C CA . LEU A 1 383 ? 17.115 88.718 98.045 1.00 32.48 383 LEU A CA 1
ATOM 3047 C C . LEU A 1 383 ? 16.341 88.415 96.760 1.00 32.39 383 LEU A C 1
ATOM 3048 O O . LEU A 1 383 ? 15.975 89.334 96.015 1.00 32.39 383 LEU A O 1
ATOM 3053 N N . ASP A 1 384 ? 16.119 87.119 96.488 1.00 32.07 384 ASP A N 1
ATOM 3054 C CA . ASP A 1 384 ? 15.387 86.700 95.287 1.00 31.50 384 ASP A CA 1
ATOM 3055 C C . ASP A 1 384 ? 14.659 85.380 95.497 1.00 31.52 384 ASP A C 1
ATOM 3056 O O . ASP A 1 384 ? 15.191 84.326 95.124 1.00 30.84 384 ASP A O 1
ATOM 3061 N N . PRO A 1 385 ? 13.414 85.443 96.026 1.00 31.75 385 PRO A N 1
ATOM 3062 C CA . PRO A 1 385 ? 12.605 84.221 96.127 1.00 32.14 385 PRO A CA 1
ATOM 3063 C C . PRO A 1 385 ? 12.096 83.662 94.772 1.00 31.94 385 PRO A C 1
ATOM 3064 O O . PRO A 1 385 ? 11.545 82.557 94.763 1.00 31.76 385 PRO A O 1
ATOM 3068 N N . THR A 1 386 ? 12.304 84.400 93.667 1.00 31.62 386 THR A N 1
ATOM 3069 C CA . THR A 1 386 ? 11.733 84.055 92.371 1.00 31.35 386 THR A CA 1
ATOM 3070 C C . THR A 1 386 ? 12.563 83.018 91.615 1.00 31.31 386 THR A C 1
ATOM 3071 O O . THR A 1 386 ? 12.061 82.464 90.636 1.00 31.51 386 THR A O 1
ATOM 3075 N N . ARG A 1 387 ? 13.823 82.770 92.004 1.00 30.88 387 ARG A N 1
ATOM 3076 C CA . ARG A 1 387 ? 14.614 81.739 91.286 1.00 30.82 387 ARG A CA 1
ATOM 3077 C C . ARG A 1 387 ? 15.124 80.656 92.202 1.00 30.83 387 ARG A C 1
ATOM 3078 O O . ARG A 1 387 ? 15.451 80.930 93.345 1.00 30.83 387 ARG A O 1
ATOM 3086 N N . ALA A 1 388 ? 15.217 79.445 91.660 1.00 30.92 388 ALA A N 1
ATOM 3087 C CA . ALA A 1 388 ? 15.784 78.286 92.338 1.00 31.15 388 ALA A CA 1
ATOM 3088 C C . ALA A 1 388 ? 17.221 78.476 92.746 1.00 31.43 388 ALA A C 1
ATOM 3089 O O . ALA A 1 388 ? 17.952 79.301 92.178 1.00 31.26 388 ALA A O 1
ATOM 3091 N N . ILE A 1 389 ? 17.635 77.671 93.708 1.00 31.85 389 ILE A N 1
ATOM 3092 C CA . ILE A 1 389 ? 18.969 77.749 94.237 1.00 32.03 389 ILE A CA 1
ATOM 3093 C C . ILE A 1 389 ? 19.638 76.433 93.961 1.00 32.56 389 ILE A C 1
ATOM 3094 O O . ILE A 1 389 ? 19.046 75.330 94.181 1.00 32.41 389 ILE A O 1
ATOM 3099 N N . GLY A 1 390 ? 20.886 76.575 93.491 1.00 32.65 390 GLY A N 1
ATOM 3100 C CA . GLY A 1 390 ? 21.768 75.442 93.252 1.00 32.86 390 GLY A CA 1
ATOM 3101 C C . GLY A 1 390 ? 23.103 75.751 93.868 1.00 32.79 390 GLY A C 1
ATOM 3102 O O . GLY A 1 390 ? 23.339 76.855 94.421 1.00 32.94 390 GLY A O 1
ATOM 3103 N N . GLY A 1 391 ? 24.006 74.788 93.744 1.00 32.50 391 GLY A N 1
ATOM 3104 C CA . GLY A 1 391 ? 25.379 75.057 94.100 1.00 32.07 391 GLY A CA 1
ATOM 3105 C C . GLY A 1 391 ? 26.186 73.876 93.771 1.00 31.51 391 GLY A C 1
ATOM 3106 O O . GLY A 1 391 ? 25.912 72.792 94.236 1.00 31.90 391 GLY A O 1
ATOM 3107 N N . VAL A 1 392 ? 27.207 74.067 92.977 1.00 31.26 392 VAL A N 1
ATOM 3108 C CA . VAL A 1 392 ? 27.808 72.914 92.288 1.00 30.81 392 VAL A CA 1
ATOM 3109 C C . VAL A 1 392 ? 28.740 72.049 93.158 1.00 30.59 392 VAL A C 1
ATOM 3110 O O . VAL A 1 392 ? 29.673 72.528 93.781 1.00 30.63 392 VAL A O 1
ATOM 3114 N N . ARG A 1 393 ? 28.511 70.759 93.163 1.00 30.76 393 ARG A N 1
ATOM 3115 C CA . ARG A 1 393 ? 29.397 69.808 93.864 1.00 31.18 393 ARG A CA 1
ATOM 3116 C C . ARG A 1 393 ? 29.829 68.638 92.999 1.00 31.27 393 ARG A C 1
ATOM 3117 O O . ARG A 1 393 ? 29.213 68.377 92.017 1.00 30.63 393 ARG A O 1
ATOM 3125 N N . CYS A 1 394 ? 30.870 67.921 93.417 1.00 31.72 394 CYS A N 1
ATOM 3126 C CA . CYS A 1 394 ? 31.289 66.755 92.679 1.00 32.45 394 CYS A CA 1
ATOM 3127 C C . CYS A 1 394 ? 31.312 65.508 93.569 1.00 32.33 394 CYS A C 1
ATOM 3128 O O . CYS A 1 394 ? 31.985 64.551 93.228 1.00 31.84 394 CYS A O 1
ATOM 3131 N N . ILE A 1 395 ? 30.500 65.527 94.645 1.00 32.03 395 ILE A N 1
ATOM 3132 C CA . ILE A 1 395 ? 30.405 64.444 95.608 1.00 32.19 395 ILE A CA 1
ATOM 3133 C C . ILE A 1 395 ? 28.950 63.964 95.756 1.00 32.79 395 ILE A C 1
ATOM 3134 O O . ILE A 1 395 ? 27.967 64.710 95.536 1.00 32.83 395 ILE A O 1
ATOM 3139 N N . THR A 1 396 ? 28.822 62.709 96.134 1.00 33.35 396 THR A N 1
ATOM 3140 C CA . THR A 1 396 ? 27.547 62.119 96.421 1.00 34.17 396 THR A CA 1
ATOM 3141 C C . THR A 1 396 ? 27.148 62.440 97.856 1.00 34.67 396 THR A C 1
ATOM 3142 O O . THR A 1 396 ? 27.954 62.843 98.648 1.00 34.32 396 THR A O 1
ATOM 3146 N N . ASP A 1 397 ? 25.878 62.254 98.164 1.00 35.61 397 ASP A N 1
ATOM 3147 C CA . ASP A 1 397 ? 25.372 62.371 99.531 1.00 36.67 397 ASP A CA 1
ATOM 3148 C C . ASP A 1 397 ? 25.592 63.711 100.210 1.00 36.17 397 ASP A C 1
ATOM 3149 O O . ASP A 1 397 ? 25.617 63.769 101.414 1.00 36.13 397 ASP A O 1
ATOM 3154 N N . SER A 1 398 ? 25.688 64.771 99.414 1.00 35.89 398 SER A N 1
ATOM 3155 C CA . SER A 1 398 ? 25.913 66.168 99.864 1.00 35.33 398 SER A CA 1
ATOM 3156 C C . SER A 1 398 ? 24.665 66.712 100.474 1.00 35.17 398 SER A C 1
ATOM 3157 O O . SER A 1 398 ? 23.547 66.400 100.018 1.00 35.01 398 SER A O 1
ATOM 3160 N N . GLU A 1 399 ? 24.885 67.557 101.471 1.00 35.21 399 GLU A N 1
ATOM 3161 C CA . GLU A 1 399 ? 23.835 68.225 102.212 1.00 35.48 399 GLU A CA 1
ATOM 3162 C C . GLU A 1 399 ? 23.052 69.240 101.341 1.00 35.34 399 GLU A C 1
ATOM 3163 O O . GLU A 1 399 ? 23.546 70.321 100.964 1.00 35.00 399 GLU A O 1
ATOM 3169 N N . MET A 1 400 ? 21.800 68.891 101.057 1.00 35.46 400 MET A N 1
ATOM 3170 C CA . MET A 1 400 ? 21.015 69.585 100.054 1.00 34.84 400 MET A CA 1
ATOM 3171 C C . MET A 1 400 ? 20.243 70.738 100.643 1.00 34.99 400 MET A C 1
ATOM 3172 O O . MET A 1 400 ? 19.057 70.661 100.888 1.00 35.11 400 MET A O 1
ATOM 3177 N N . LEU A 1 401 ? 20.898 71.847 100.869 1.00 34.98 401 LEU A N 1
ATOM 3178 C CA . LEU A 1 401 ? 20.145 72.982 101.425 1.00 35.32 401 LEU A CA 1
ATOM 3179 C C . LEU A 1 401 ? 19.469 73.692 100.259 1.00 34.88 401 LEU A C 1
ATOM 3180 O O . LEU A 1 401 ? 18.491 74.422 100.423 1.00 35.46 401 LEU A O 1
ATOM 3185 N N . GLU A 1 402 ? 19.918 73.391 99.067 1.00 33.94 402 GLU A N 1
ATOM 3186 C CA . GLU A 1 402 ? 19.484 74.142 97.971 1.00 33.57 402 GLU A CA 1
ATOM 3187 C C . GLU A 1 402 ? 18.309 73.404 97.296 1.00 33.81 402 GLU A C 1
ATOM 3188 O O . GLU A 1 402 ? 17.950 72.265 97.693 1.00 33.75 402 GLU A O 1
ATOM 3194 N N . ASP A 1 403 ? 17.682 74.077 96.330 1.00 33.57 403 ASP A N 1
ATOM 3195 C CA . ASP A 1 403 ? 16.526 73.536 95.631 1.00 34.00 403 ASP A CA 1
ATOM 3196 C C . ASP A 1 403 ? 16.856 72.458 94.595 1.00 34.01 403 ASP A C 1
ATOM 3197 O O . ASP A 1 403 ? 15.991 71.613 94.314 1.00 35.02 403 ASP A O 1
ATOM 3202 N N . VAL A 1 404 ? 18.038 72.521 93.983 1.00 33.13 404 VAL A N 1
ATOM 3203 C CA . VAL A 1 404 ? 18.442 71.577 92.926 1.00 32.90 404 VAL A CA 1
ATOM 3204 C C . VAL A 1 404 ? 19.798 70.929 93.239 1.00 32.30 404 VAL A C 1
ATOM 3205 O O . VAL A 1 404 ? 20.744 71.619 93.527 1.00 32.20 404 VAL A O 1
ATOM 3209 N N . TYR A 1 405 ? 19.891 69.615 93.165 1.00 32.13 405 TYR A N 1
ATOM 3210 C CA . TYR A 1 405 ? 21.164 68.952 93.387 1.00 31.97 405 TYR A CA 1
ATOM 3211 C C . TYR A 1 405 ? 21.927 69.027 92.064 1.00 31.06 405 TYR A C 1
ATOM 3212 O O . TYR A 1 405 ? 21.722 68.230 91.171 1.00 30.80 405 TYR A O 1
ATOM 3221 N N . THR A 1 406 ? 22.767 70.055 91.985 1.00 30.43 406 THR A N 1
ATOM 3222 C CA . THR A 1 406 ? 23.507 70.449 90.817 1.00 29.92 406 THR A CA 1
ATOM 3223 C C . THR A 1 406 ? 24.847 69.764 90.965 1.00 30.05 406 THR A C 1
ATOM 3224 O O . THR A 1 406 ? 25.659 70.161 91.832 1.00 29.80 406 THR A O 1
ATOM 3228 N N . MET A 1 407 ? 25.089 68.744 90.142 1.00 30.11 407 MET A N 1
ATOM 3229 C CA . MET A 1 407 ? 26.184 67.833 90.384 1.00 30.36 407 MET A CA 1
ATOM 3230 C C . MET A 1 407 ? 27.122 67.642 89.190 1.00 30.08 407 MET A C 1
ATOM 3231 O O . MET A 1 407 ? 26.661 67.297 88.115 1.00 30.34 407 MET A O 1
ATOM 3236 N N . ASN A 1 408 ? 28.420 67.723 89.431 1.00 29.62 408 ASN A N 1
ATOM 3237 C CA . ASN A 1 408 ? 29.404 67.383 88.463 1.00 29.69 408 ASN A CA 1
ATOM 3238 C C . ASN A 1 408 ? 29.667 65.909 88.549 1.00 30.38 408 ASN A C 1
ATOM 3239 O O . ASN A 1 408 ? 30.225 65.455 89.530 1.00 31.16 408 ASN A O 1
ATOM 3244 N N . ASP A 1 409 ? 29.286 65.175 87.522 1.00 30.48 409 ASP A N 1
ATOM 3245 C CA . ASP A 1 409 ? 29.372 63.731 87.489 1.00 30.70 409 ASP A CA 1
ATOM 3246 C C . ASP A 1 409 ? 30.370 63.282 86.459 1.00 30.55 409 ASP A C 1
ATOM 3247 O O . ASP A 1 409 ? 30.081 63.304 85.264 1.00 30.05 409 ASP A O 1
ATOM 3252 N N . PHE A 1 410 ? 31.519 62.807 86.949 1.00 30.69 410 PHE A N 1
ATOM 3253 C CA . PHE A 1 410 ? 32.667 62.467 86.115 1.00 30.55 410 PHE A CA 1
ATOM 3254 C C . PHE A 1 410 ? 32.867 60.979 85.999 1.00 31.48 410 PHE A C 1
ATOM 3255 O O . PHE A 1 410 ? 33.988 60.506 85.835 1.00 31.43 410 PHE A O 1
ATOM 3263 N N . ILE A 1 411 ? 31.781 60.231 86.054 1.00 33.06 411 ILE A N 1
ATOM 3264 C CA . ILE A 1 411 ? 31.910 58.770 85.986 1.00 34.34 411 ILE A CA 1
ATOM 3265 C C . ILE A 1 411 ? 32.372 58.286 84.635 1.00 34.76 411 ILE A C 1
ATOM 3266 O O . ILE A 1 411 ? 32.970 57.227 84.567 1.00 35.77 411 ILE A O 1
ATOM 3271 N N . LEU A 1 412 ? 32.101 59.025 83.565 1.00 34.97 412 LEU A N 1
ATOM 3272 C CA . LEU A 1 412 ? 32.625 58.622 82.258 1.00 35.54 412 LEU A CA 1
ATOM 3273 C C . LEU A 1 412 ? 34.085 59.107 82.043 1.00 35.22 412 LEU A C 1
ATOM 3274 O O . LEU A 1 412 ? 34.298 60.300 82.131 1.00 34.80 412 LEU A O 1
ATOM 3279 N N . ASP A 1 413 ? 35.087 58.240 81.817 1.00 38.46 413 ASP A N 1
ATOM 3280 C CA . ASP A 1 413 ? 34.992 56.763 81.963 1.00 38.93 413 ASP A CA 1
ATOM 3281 C C . ASP A 1 413 ? 35.997 56.248 82.997 1.00 39.64 413 ASP A C 1
ATOM 3282 O O . ASP A 1 413 ? 37.163 55.979 82.712 1.00 39.59 413 ASP A O 1
ATOM 3287 N N . GLU A 1 414 ? 35.480 56.066 84.201 1.00 40.49 414 GLU A N 1
ATOM 3288 C CA . GLU A 1 414 ? 36.268 55.569 85.310 1.00 41.78 414 GLU A CA 1
ATOM 3289 C C . GLU A 1 414 ? 36.680 54.158 85.138 1.00 42.40 414 GLU A C 1
ATOM 3290 O O . GLU A 1 414 ? 37.682 53.784 85.729 1.00 43.46 414 GLU A O 1
ATOM 3296 N N . SER A 1 415 ? 35.928 53.367 84.365 1.00 42.57 415 SER A N 1
ATOM 3297 C CA . SER A 1 415 ? 36.268 51.953 84.156 1.00 43.87 415 SER A CA 1
ATOM 3298 C C . SER A 1 415 ? 37.657 51.674 83.557 1.00 45.66 415 SER A C 1
ATOM 3299 O O . SER A 1 415 ? 38.088 50.533 83.572 1.00 47.65 415 SER A O 1
ATOM 3302 N N . GLU A 1 416 ? 38.310 52.695 83.013 1.00 46.37 416 GLU A N 1
ATOM 3303 C CA . GLU A 1 416 ? 39.724 52.656 82.621 1.00 48.13 416 GLU A CA 1
ATOM 3304 C C . GLU A 1 416 ? 40.669 52.415 83.775 1.00 49.87 416 GLU A C 1
ATOM 3305 O O . GLU A 1 416 ? 41.717 51.818 83.596 1.00 51.41 416 GLU A O 1
ATOM 3311 N N . LEU A 1 417 ? 40.344 52.946 84.946 1.00 50.83 417 LEU A N 1
ATOM 3312 C CA . LEU A 1 417 ? 41.177 52.744 86.138 1.00 52.82 417 LEU A CA 1
ATOM 3313 C C . LEU A 1 417 ? 41.377 51.236 86.469 1.00 54.34 417 LEU A C 1
ATOM 3314 O O . LEU A 1 417 ? 40.560 50.385 86.088 1.00 53.82 417 LEU A O 1
ATOM 3319 N N . PRO A 1 418 ? 42.488 50.908 87.159 1.00 56.85 418 PRO A N 1
ATOM 3320 C CA . PRO A 1 418 ? 42.866 49.497 87.291 1.00 58.00 418 PRO A CA 1
ATOM 3321 C C . PRO A 1 418 ? 41.943 48.596 88.156 1.00 57.78 418 PRO A C 1
ATOM 3322 O O . PRO A 1 418 ? 41.541 47.506 87.708 1.00 57.98 418 PRO A O 1
ATOM 3326 N N . LEU A 1 419 ? 41.594 49.005 89.352 1.00 57.77 419 LEU A N 1
ATOM 3327 C CA . LEU A 1 419 ? 40.754 48.117 90.144 1.00 59.94 419 LEU A CA 1
ATOM 3328 C C . LEU A 1 419 ? 39.253 48.505 90.156 1.00 58.19 419 LEU A C 1
ATOM 3329 O O . LEU A 1 419 ? 38.616 48.453 91.190 1.00 59.87 419 LEU A O 1
ATOM 3334 N N . ILE A 1 420 ? 38.695 48.851 88.989 1.00 56.59 420 ILE A N 1
ATOM 3335 C CA . ILE A 1 420 ? 37.302 49.334 88.861 1.00 55.00 420 ILE A CA 1
ATOM 3336 C C . ILE A 1 420 ? 36.495 48.308 88.069 1.00 55.10 420 ILE A C 1
ATOM 3337 O O . ILE A 1 420 ? 36.685 48.176 86.881 1.00 56.28 420 ILE A O 1
ATOM 3342 N N . ASN A 1 421 ? 35.578 47.615 88.740 1.00 55.79 421 ASN A N 1
ATOM 3343 C CA . ASN A 1 421 ? 34.767 46.529 88.150 1.00 55.48 421 ASN A CA 1
ATOM 3344 C C . ASN A 1 421 ? 33.561 47.014 87.373 1.00 51.84 421 ASN A C 1
ATOM 3345 O O . ASN A 1 421 ? 32.869 46.209 86.745 1.00 52.07 421 ASN A O 1
ATOM 3350 N N . ARG A 1 422 ? 33.247 48.301 87.508 1.00 47.74 422 ARG A N 1
ATOM 3351 C CA . ARG A 1 422 ? 31.998 48.860 87.036 1.00 45.00 422 ARG A CA 1
ATOM 3352 C C . ARG A 1 422 ? 32.094 49.230 85.549 1.00 43.74 422 ARG A C 1
ATOM 3353 O O . ARG A 1 422 ? 33.045 49.879 85.130 1.00 43.45 422 ARG A O 1
ATOM 3361 N N . PRO A 1 423 ? 31.108 48.823 84.743 1.00 43.43 423 PRO A N 1
ATOM 3362 C CA . PRO A 1 423 ? 31.218 49.124 83.336 1.00 42.59 423 PRO A CA 1
ATOM 3363 C C . PRO A 1 423 ? 31.071 50.586 83.002 1.00 41.34 423 PRO A C 1
ATOM 3364 O O . PRO A 1 423 ? 30.543 51.400 83.789 1.00 40.92 423 PRO A O 1
ATOM 3368 N N . ARG A 1 424 ? 31.576 50.885 81.810 1.00 40.57 424 ARG A N 1
ATOM 3369 C CA . ARG A 1 424 ? 31.529 52.186 81.190 1.00 39.56 424 ARG A CA 1
ATOM 3370 C C . ARG A 1 424 ? 30.126 52.747 81.389 1.00 38.49 424 ARG A C 1
ATOM 3371 O O . ARG A 1 424 ? 29.153 52.144 80.944 1.00 38.81 424 ARG A O 1
ATOM 3379 N N . THR A 1 425 ? 30.024 53.857 82.112 1.00 36.58 425 THR A N 1
ATOM 3380 C CA . THR A 1 425 ? 28.749 54.435 82.429 1.00 35.81 425 THR A CA 1
ATOM 3381 C C . THR A 1 425 ? 28.763 55.905 82.144 1.00 34.95 425 THR A C 1
ATOM 3382 O O . THR A 1 425 ? 29.612 56.587 82.661 1.00 34.79 425 THR A O 1
ATOM 3386 N N . ALA A 1 426 ? 27.840 56.416 81.332 1.00 34.77 426 ALA A N 1
ATOM 3387 C CA . ALA A 1 426 ? 27.903 57.841 80.970 1.00 34.28 426 ALA A CA 1
ATOM 3388 C C . ALA A 1 426 ? 27.518 58.754 82.137 1.00 33.52 426 ALA A C 1
ATOM 3389 O O . ALA A 1 426 ? 28.177 59.747 82.373 1.00 32.77 426 ALA A O 1
ATOM 3391 N N . LEU A 1 427 ? 26.471 58.388 82.858 1.00 33.53 427 LEU A N 1
ATOM 3392 C CA . LEU A 1 427 ? 25.968 59.162 84.004 1.00 33.44 427 LEU A CA 1
ATOM 3393 C C . LEU A 1 427 ? 25.434 58.236 85.123 1.00 34.47 427 LEU A C 1
ATOM 3394 O O . LEU A 1 427 ? 24.828 57.196 84.853 1.00 34.92 427 LEU A O 1
ATOM 3399 N N . ARG A 1 428 ? 25.638 58.618 86.382 1.00 35.39 428 ARG A N 1
ATOM 3400 C CA . ARG A 1 428 ? 25.069 57.815 87.519 1.00 36.49 428 ARG A CA 1
ATOM 3401 C C . ARG A 1 428 ? 23.562 57.977 87.664 1.00 36.83 428 ARG A C 1
ATOM 3402 O O . ARG A 1 428 ? 23.022 58.960 87.182 1.00 36.99 428 ARG A O 1
ATOM 3410 N N . PRO A 1 429 ? 22.874 57.001 88.284 1.00 37.87 429 PRO A N 1
ATOM 3411 C CA . PRO A 1 429 ? 21.460 57.225 88.619 1.00 38.60 429 PRO A CA 1
ATOM 3412 C C . PRO A 1 429 ? 21.363 58.242 89.745 1.00 38.60 429 PRO A C 1
ATOM 3413 O O . PRO A 1 429 ? 22.205 58.243 90.629 1.00 38.01 429 PRO A O 1
ATOM 3417 N N . THR A 1 430 ? 20.357 59.107 89.668 1.00 39.65 430 THR A N 1
ATOM 3418 C CA . THR A 1 430 ? 20.157 60.195 90.607 1.00 40.17 430 THR A CA 1
ATOM 3419 C C . THR A 1 430 ? 20.110 59.758 92.043 1.00 41.17 430 THR A C 1
ATOM 3420 O O . THR A 1 430 ? 20.781 60.374 92.873 1.00 40.09 430 THR A O 1
ATOM 3424 N N . GLU A 1 431 ? 19.399 58.672 92.343 1.00 43.82 431 GLU A N 1
ATOM 3425 C CA . GLU A 1 431 ? 19.327 58.214 93.752 1.00 45.97 431 GLU A CA 1
ATOM 3426 C C . GLU A 1 431 ? 20.704 57.884 94.316 1.00 44.25 431 GLU A C 1
ATOM 3427 O O . GLU A 1 431 ? 21.001 58.244 95.453 1.00 43.75 431 GLU A O 1
ATOM 3433 N N . GLU A 1 432 ? 21.557 57.259 93.503 1.00 42.56 432 GLU A N 1
ATOM 3434 C CA . GLU A 1 432 ? 22.919 56.911 93.932 1.00 41.53 432 GLU A CA 1
ATOM 3435 C C . GLU A 1 432 ? 23.720 58.147 94.339 1.00 40.30 432 GLU A C 1
ATOM 3436 O O . GLU A 1 432 ? 24.354 58.152 95.403 1.00 40.19 432 GLU A O 1
ATOM 3442 N N . VAL A 1 433 ? 23.661 59.183 93.501 1.00 38.87 433 VAL A N 1
ATOM 3443 C CA . VAL A 1 433 ? 24.382 60.423 93.722 1.00 38.39 433 VAL A CA 1
ATOM 3444 C C . VAL A 1 433 ? 23.828 61.227 94.904 1.00 39.14 433 VAL A C 1
ATOM 3445 O O . VAL A 1 433 ? 24.568 61.589 95.796 1.00 39.15 433 VAL A O 1
ATOM 3449 N N . THR A 1 434 ? 22.529 61.498 94.906 1.00 40.13 434 THR A N 1
ATOM 3450 C CA . THR A 1 434 ? 21.898 62.296 95.976 1.00 41.52 434 THR A CA 1
ATOM 3451 C C . THR A 1 434 ? 21.855 61.604 97.366 1.00 43.01 434 THR A C 1
ATOM 3452 O O . THR A 1 434 ? 21.954 62.258 98.387 1.00 43.34 434 THR A O 1
ATOM 3456 N N . GLY A 1 435 ? 21.703 60.292 97.391 1.00 44.22 435 GLY A N 1
ATOM 3457 C CA . GLY A 1 435 ? 21.492 59.573 98.636 1.00 46.27 435 GLY A CA 1
ATOM 3458 C C . GLY A 1 435 ? 20.067 59.705 99.169 1.00 48.43 435 GLY A C 1
ATOM 3459 O O . GLY A 1 435 ? 19.754 59.183 100.234 1.00 49.91 435 GLY A O 1
ATOM 3460 N N . ILE A 1 436 ? 19.191 60.376 98.432 1.00 49.45 436 ILE A N 1
ATOM 3461 C CA . ILE A 1 436 ? 17.847 60.661 98.876 1.00 51.16 436 ILE A CA 1
ATOM 3462 C C . ILE A 1 436 ? 16.960 59.728 98.047 1.00 54.46 436 ILE A C 1
ATOM 3463 O O . ILE A 1 436 ? 17.045 59.717 96.834 1.00 56.03 436 ILE A O 1
ATOM 3468 N N . LYS A 1 437 ? 16.126 58.917 98.688 1.00 59.98 437 LYS A N 1
ATOM 3469 C CA . LYS A 1 437 ? 15.129 58.104 97.963 1.00 62.58 437 LYS A CA 1
ATOM 3470 C C . LYS A 1 437 ? 14.123 58.989 97.219 1.00 61.08 437 LYS A C 1
ATOM 3471 O O . LYS A 1 437 ? 13.975 58.859 96.004 1.00 63.41 437 LYS A O 1
ATOM 3477 N N . LYS A 1 438 ? 13.480 59.907 97.933 1.00 59.06 438 LYS A N 1
ATOM 3478 C CA . LYS A 1 438 ? 12.581 60.910 97.326 1.00 57.83 438 LYS A CA 1
ATOM 3479 C C . LYS A 1 438 ? 13.211 61.606 96.069 1.00 54.46 438 LYS A C 1
ATOM 3480 O O . LYS A 1 438 ? 14.336 62.084 96.112 1.00 52.29 438 LYS A O 1
ATOM 3486 N N . PRO A 1 439 ? 12.498 61.634 94.938 1.00 46.74 439 PRO A N 1
ATOM 3487 C CA . PRO A 1 439 ? 12.962 62.452 93.789 1.00 45.04 439 PRO A CA 1
ATOM 3488 C C . PRO A 1 439 ? 13.161 63.955 94.138 1.00 43.57 439 PRO A C 1
ATOM 3489 O O . PRO A 1 439 ? 12.307 64.560 94.769 1.00 43.76 439 PRO A O 1
ATOM 3493 N N . VAL A 1 440 ? 14.309 64.512 93.756 1.00 41.27 440 VAL A N 1
ATOM 3494 C CA . VAL A 1 440 ? 14.674 65.915 93.956 1.00 39.39 440 VAL A CA 1
ATOM 3495 C C . VAL A 1 440 ? 15.101 66.502 92.571 1.00 37.94 440 VAL A C 1
ATOM 3496 O O . VAL A 1 440 ? 15.537 65.775 91.730 1.00 37.35 440 VAL A O 1
ATOM 3500 N N . PRO A 1 441 ? 14.983 67.816 92.344 1.00 37.21 441 PRO A N 1
ATOM 3501 C CA . PRO A 1 441 ? 15.477 68.341 91.084 1.00 36.71 441 PRO A CA 1
ATOM 3502 C C . PRO A 1 441 ? 16.968 68.139 90.989 1.00 36.30 441 PRO A C 1
ATOM 3503 O O . PRO A 1 441 ? 17.690 68.334 91.988 1.00 35.90 441 PRO A O 1
ATOM 3507 N N . TYR A 1 442 ? 17.425 67.796 89.775 1.00 35.69 442 TYR A N 1
ATOM 3508 C CA . TYR A 1 442 ? 18.785 67.344 89.577 1.00 34.65 442 TYR A CA 1
ATOM 3509 C C . TYR A 1 442 ? 19.291 67.720 88.198 1.00 33.81 442 TYR A C 1
ATOM 3510 O O . TYR A 1 442 ? 18.673 67.365 87.179 1.00 34.04 442 TYR A O 1
ATOM 3519 N N . LEU A 1 443 ? 20.461 68.354 88.182 1.00 32.63 443 LEU A N 1
ATOM 3520 C CA . LEU A 1 443 ? 21.053 68.893 86.989 1.00 32.20 443 LEU A CA 1
ATOM 3521 C C . LEU A 1 443 ? 22.489 68.507 87.015 1.00 31.51 443 LEU A C 1
ATOM 3522 O O . LEU A 1 443 ? 23.111 68.800 88.036 1.00 31.33 443 LEU A O 1
ATOM 3527 N N . VAL A 1 444 ? 23.007 67.8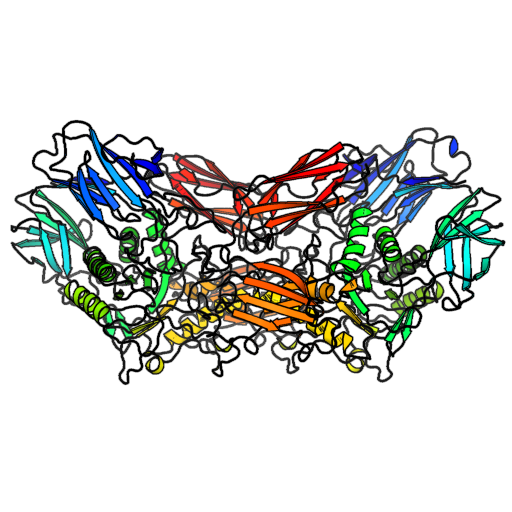45 85.953 1.00 30.78 444 VAL A N 1
ATOM 3528 C CA . VAL A 1 444 ? 24.429 67.508 85.868 1.00 30.20 444 VAL A CA 1
ATOM 3529 C C . VAL A 1 444 ? 25.142 68.751 85.395 1.00 29.93 444 VAL A C 1
ATOM 3530 O O . VAL A 1 444 ? 24.797 69.255 84.323 1.00 30.31 444 VAL A O 1
ATOM 3534 N N . THR A 1 445 ? 26.084 69.299 86.147 1.00 29.34 445 THR A N 1
ATOM 3535 C CA . THR A 1 445 ? 26.557 70.641 85.797 1.00 29.38 445 THR A CA 1
ATOM 3536 C C . THR A 1 445 ? 27.922 70.650 85.141 1.00 29.28 445 THR A C 1
ATOM 3537 O O . THR A 1 445 ? 28.342 71.685 84.651 1.00 29.68 445 THR A O 1
ATOM 3541 N N . GLU A 1 446 ? 28.654 69.546 85.221 1.00 29.05 446 GLU A N 1
ATOM 3542 C CA . GLU A 1 446 ? 29.784 69.303 84.379 1.00 28.94 446 GLU A CA 1
ATOM 3543 C C . GLU A 1 446 ? 29.953 67.791 84.135 1.00 28.93 446 GLU A C 1
ATOM 3544 O O . GLU A 1 446 ? 29.455 66.958 84.913 1.00 29.61 446 GLU A O 1
ATOM 3550 N N . TYR A 1 447 ? 30.709 67.456 83.102 1.00 28.59 447 TYR A N 1
ATOM 3551 C CA . TYR A 1 447 ? 31.020 66.075 82.704 1.00 28.61 447 TYR A CA 1
ATOM 3552 C C . TYR A 1 447 ? 32.169 66.142 81.659 1.00 28.79 447 TYR A C 1
ATOM 3553 O O . TYR A 1 447 ? 32.468 67.226 81.079 1.00 28.76 447 TYR A O 1
ATOM 3562 N N . ASN A 1 448 ? 32.826 65.004 81.424 1.00 28.90 448 ASN A N 1
ATOM 3563 C CA . ASN A 1 448 ? 33.977 64.948 80.494 1.00 28.78 448 ASN A CA 1
ATOM 3564 C C . ASN A 1 448 ? 35.171 65.806 80.918 1.00 28.15 448 ASN A C 1
ATOM 3565 O O . ASN A 1 448 ? 35.851 65.399 81.798 1.00 28.00 448 ASN A O 1
ATOM 3570 N N . GLY A 1 449 ? 35.426 66.977 80.354 1.00 27.86 449 GLY A N 1
ATOM 3571 C CA . GLY A 1 449 ? 36.590 67.779 80.768 1.00 27.81 449 GLY A CA 1
ATOM 3572 C C . GLY A 1 449 ? 37.858 66.975 81.013 1.00 27.94 449 GLY A C 1
ATOM 3573 O O . GLY A 1 449 ? 38.271 66.127 80.194 1.00 28.30 449 GLY A O 1
ATOM 3574 N N . HIS A 1 450 ? 38.471 67.174 82.166 1.00 28.18 450 HIS A N 1
ATOM 3575 C CA . HIS A 1 450 ? 39.655 66.348 82.580 1.00 28.09 450 HIS A CA 1
ATOM 3576 C C . HIS A 1 450 ? 39.570 64.806 82.393 1.00 28.24 450 HIS A C 1
ATOM 3577 O O . HIS A 1 450 ? 40.575 64.139 82.244 1.00 28.76 450 HIS A O 1
ATOM 3584 N N . MET A 1 451 ? 38.392 64.224 82.368 1.00 28.23 451 MET A N 1
ATOM 3585 C CA . MET A 1 451 ? 38.294 62.788 82.091 1.00 28.39 451 MET A CA 1
ATOM 3586 C C . MET A 1 451 ? 38.767 62.428 80.685 1.00 28.21 451 MET A C 1
ATOM 3587 O O . MET A 1 451 ? 39.165 61.246 80.441 1.00 28.22 451 MET A O 1
ATOM 3592 N N . PHE A 1 452 ? 38.653 63.382 79.745 1.00 27.83 452 PHE A N 1
ATOM 3593 C CA . PHE A 1 452 ? 39.094 63.098 78.356 1.00 27.59 452 PHE A CA 1
ATOM 3594 C C . PHE A 1 452 ? 39.611 64.316 77.591 1.00 27.49 452 PHE A C 1
ATOM 3595 O O . PHE A 1 452 ? 38.938 64.809 76.675 1.00 27.22 452 PHE A O 1
ATOM 3603 N N . PRO A 1 453 ? 40.816 64.807 77.977 1.00 27.64 453 PRO A N 1
ATOM 3604 C CA . PRO A 1 453 ? 41.431 65.953 77.302 1.00 27.63 453 PRO A CA 1
ATOM 3605 C C . PRO A 1 453 ? 41.635 65.607 75.845 1.00 27.75 453 PRO A C 1
ATOM 3606 O O . PRO A 1 453 ? 42.003 64.496 75.501 1.00 28.10 453 PRO A O 1
ATOM 3610 N N . THR A 1 454 ? 41.296 66.515 74.972 1.00 27.72 454 THR A N 1
ATOM 3611 C CA . THR A 1 454 ? 41.475 66.257 73.550 1.00 27.61 454 THR A CA 1
ATOM 3612 C C . THR A 1 454 ? 41.908 67.590 73.003 1.00 27.13 454 THR A C 1
ATOM 3613 O O . THR A 1 454 ? 41.188 68.574 73.136 1.00 26.37 454 THR A O 1
ATOM 3617 N N . LYS A 1 455 ? 43.118 67.611 72.461 1.00 27.14 455 LYS A N 1
ATOM 3618 C CA . LYS A 1 455 ? 43.678 68.833 71.816 1.00 27.18 455 LYS A CA 1
ATOM 3619 C C . LYS A 1 455 ? 43.115 68.998 70.417 1.00 26.91 455 LYS A C 1
ATOM 3620 O O . LYS A 1 455 ? 42.692 68.031 69.816 1.00 26.91 455 LYS A O 1
ATOM 3626 N N . ALA A 1 456 ? 43.160 70.220 69.887 1.00 26.87 456 ALA A N 1
ATOM 3627 C CA . ALA A 1 456 ? 42.675 70.517 68.549 1.00 26.83 456 ALA A CA 1
ATOM 3628 C C . ALA A 1 456 ? 43.323 69.618 67.459 1.00 27.06 456 ALA A C 1
ATOM 3629 O O . ALA A 1 456 ? 42.651 69.141 66.577 1.00 27.18 456 ALA A O 1
ATOM 3631 N N . GLN A 1 457 ? 44.621 69.360 67.577 1.00 27.16 457 GLN A N 1
ATOM 3632 C CA . GLN A 1 457 ? 45.336 68.612 66.595 1.00 27.36 457 GLN A CA 1
ATOM 3633 C C . GLN A 1 457 ? 45.509 67.165 66.974 1.00 27.46 457 GLN A C 1
ATOM 3634 O O . GLN A 1 457 ? 46.275 66.462 66.341 1.00 27.28 457 GLN A O 1
ATOM 3640 N N . ASP A 1 458 ? 44.792 66.697 67.995 1.00 27.60 458 ASP A N 1
ATOM 3641 C CA . ASP A 1 458 ? 44.921 65.296 68.354 1.00 28.01 458 ASP A CA 1
ATOM 3642 C C . ASP A 1 458 ? 44.410 64.381 67.239 1.00 27.85 458 ASP A C 1
ATOM 3643 O O . ASP A 1 458 ? 43.592 64.778 66.405 1.00 27.54 458 ASP A O 1
ATOM 3648 N N . PRO A 1 459 ? 44.839 63.128 67.278 1.00 27.85 459 PRO A N 1
ATOM 3649 C CA . PRO A 1 459 ? 44.452 62.193 66.227 1.00 28.01 459 PRO A CA 1
ATOM 3650 C C . PRO A 1 459 ? 42.947 62.052 65.998 1.00 27.90 459 PRO A C 1
ATOM 3651 O O . PRO A 1 459 ? 42.140 62.135 66.941 1.00 27.53 459 PRO A O 1
ATOM 3655 N N . GLU A 1 460 ? 42.600 61.794 64.732 1.00 28.03 460 GLU A N 1
ATOM 3656 C CA . GLU A 1 460 ? 41.241 61.567 64.313 1.00 28.05 460 GLU A CA 1
ATOM 3657 C C . GLU A 1 460 ? 40.585 60.578 65.276 1.00 28.20 460 GLU A C 1
ATOM 3658 O O . GLU A 1 460 ? 39.505 60.866 65.738 1.00 28.04 460 GLU A O 1
ATOM 3664 N N . LEU A 1 461 ? 41.272 59.485 65.648 1.00 28.36 461 LEU A N 1
ATOM 3665 C CA . LEU A 1 461 ? 40.648 58.488 66.490 1.00 28.72 461 LEU A CA 1
ATOM 3666 C C . LEU A 1 461 ? 40.295 59.048 67.859 1.00 28.67 461 LEU A C 1
ATOM 3667 O O . LEU A 1 461 ? 39.232 58.735 68.420 1.00 28.69 461 LEU A O 1
ATOM 3672 N N . ARG A 1 462 ? 41.195 59.837 68.419 1.00 28.45 462 ARG A N 1
ATOM 3673 C CA . ARG A 1 462 ? 40.911 60.388 69.703 1.00 28.35 462 ARG A CA 1
ATOM 3674 C C . ARG A 1 462 ? 39.734 61.350 69.610 1.00 28.11 462 ARG A C 1
ATOM 3675 O O . ARG A 1 462 ? 38.893 61.374 70.467 1.00 28.14 462 ARG A O 1
ATOM 3683 N N . GLN A 1 463 ? 39.653 62.126 68.553 1.00 28.14 463 GLN A N 1
ATOM 3684 C CA . GLN A 1 463 ? 38.586 63.114 68.433 1.00 28.03 463 GLN A CA 1
ATOM 3685 C C . GLN A 1 463 ? 37.213 62.475 68.228 1.00 28.18 463 GLN A C 1
ATOM 3686 O O . GLN A 1 463 ? 36.196 62.941 68.752 1.00 27.89 463 GLN A O 1
ATOM 3692 N N . MET A 1 464 ? 37.215 61.370 67.517 1.00 28.71 464 MET A N 1
ATOM 3693 C CA . MET A 1 464 ? 36.077 60.510 67.492 1.00 29.39 464 MET A CA 1
ATOM 3694 C C . MET A 1 464 ? 35.625 60.103 68.915 1.00 29.29 464 MET A C 1
ATOM 3695 O O . MET A 1 464 ? 34.455 60.184 69.186 1.00 29.29 464 MET A O 1
ATOM 3700 N N . GLU A 1 465 ? 36.522 59.685 69.790 1.00 29.14 465 GLU A N 1
ATOM 3701 C CA . GLU A 1 465 ? 36.090 59.203 71.088 1.00 29.82 465 GLU A CA 1
ATOM 3702 C C . GLU A 1 465 ? 35.548 60.370 71.916 1.00 29.54 465 GLU A C 1
ATOM 3703 O O . GLU A 1 465 ? 34.596 60.232 72.645 1.00 29.40 465 GLU A O 1
ATOM 3709 N N . HIS A 1 466 ? 36.186 61.513 71.765 1.00 29.34 466 HIS A N 1
ATOM 3710 C CA . HIS A 1 466 ? 35.766 62.817 72.354 1.00 29.15 466 HIS A CA 1
ATOM 3711 C C . HIS A 1 466 ? 34.338 63.194 71.873 1.00 29.07 466 HIS A C 1
ATOM 3712 O O . HIS A 1 466 ? 33.482 63.549 72.656 1.00 28.93 466 HIS A O 1
ATOM 3719 N N . VAL A 1 467 ? 34.107 63.113 70.576 1.00 29.05 467 VAL A N 1
ATOM 3720 C CA . VAL A 1 467 ? 32.764 63.272 70.045 1.00 29.14 467 VAL A CA 1
ATOM 3721 C C . VAL A 1 467 ? 31.779 62.257 70.686 1.00 29.16 467 VAL A C 1
ATOM 3722 O O . VAL A 1 467 ? 30.837 62.632 71.358 1.00 28.79 467 VAL A O 1
ATOM 3726 N N . ILE A 1 468 ? 32.076 60.975 70.555 1.00 29.28 468 ILE A N 1
ATOM 3727 C CA . ILE A 1 468 ? 31.281 59.943 71.188 1.00 29.50 468 ILE A CA 1
ATOM 3728 C C . ILE A 1 468 ? 30.958 60.288 72.662 1.00 29.27 468 ILE A C 1
ATOM 3729 O O . ILE A 1 468 ? 29.869 60.072 73.087 1.00 29.36 468 ILE A O 1
ATOM 3734 N N . ARG A 1 469 ? 31.924 60.776 73.434 1.00 29.10 469 ARG A N 1
ATOM 3735 C CA . ARG A 1 469 ? 31.722 61.016 74.874 1.00 28.94 469 ARG A CA 1
ATOM 3736 C C . ARG A 1 469 ? 30.748 62.141 75.171 1.00 28.59 469 ARG A C 1
ATOM 3737 O O . ARG A 1 469 ? 29.972 62.044 76.089 1.00 28.25 469 ARG A O 1
ATOM 3745 N N . HIS A 1 470 ? 30.781 63.202 74.375 1.00 28.42 470 HIS A N 1
ATOM 3746 C CA . HIS A 1 470 ? 29.778 64.252 74.539 1.00 28.43 470 HIS A CA 1
ATOM 3747 C C . HIS A 1 470 ? 28.347 63.751 74.166 1.00 28.75 470 HIS A C 1
ATOM 3748 O O . HIS A 1 470 ? 27.326 64.007 74.897 1.00 28.93 470 HIS A O 1
ATOM 3755 N N . LEU A 1 471 ? 28.316 62.959 73.103 1.00 28.80 471 LEU A N 1
ATOM 3756 C CA . LEU A 1 471 ? 27.122 62.306 72.650 1.00 29.24 471 LEU A CA 1
ATOM 3757 C C . LEU A 1 471 ? 26.552 61.335 73.669 1.00 29.68 471 LEU A C 1
ATOM 3758 O O . LEU A 1 471 ? 25.349 61.355 73.890 1.00 29.74 471 LEU A O 1
ATOM 3763 N N . GLU A 1 472 ? 27.394 60.516 74.292 1.00 30.07 472 GLU A N 1
ATOM 3764 C CA . GLU A 1 472 ? 26.911 59.556 75.291 1.00 30.98 472 GLU A CA 1
ATOM 3765 C C . GLU A 1 472 ? 26.266 60.199 76.488 1.00 30.59 472 GLU A C 1
ATOM 3766 O O . GLU A 1 472 ? 25.154 59.839 76.874 1.00 30.70 472 GLU A O 1
ATOM 3772 N N . VAL A 1 473 ? 26.956 61.182 77.036 1.00 30.29 473 VAL A N 1
ATOM 3773 C CA . VAL A 1 473 ? 26.437 61.944 78.158 1.00 30.26 473 VAL A CA 1
ATOM 3774 C C . VAL A 1 473 ? 25.152 62.655 77.807 1.00 30.18 473 VAL A C 1
ATOM 3775 O O . VAL A 1 473 ? 24.154 62.406 78.455 1.00 30.26 473 VAL A O 1
ATOM 3779 N N . LEU A 1 474 ? 25.158 63.464 76.753 1.00 30.08 474 LEU A N 1
ATOM 3780 C CA . LEU A 1 474 ? 23.925 64.113 76.275 1.00 30.26 474 LEU A CA 1
ATOM 3781 C C . LEU A 1 474 ? 22.764 63.128 76.095 1.00 30.83 474 LEU A C 1
ATOM 3782 O O . LEU A 1 474 ? 21.592 63.436 76.310 1.00 31.15 474 LEU A O 1
ATOM 3787 N N . ASN A 1 475 ? 23.093 61.939 75.638 1.00 31.22 475 ASN A N 1
ATOM 3788 C CA . ASN A 1 475 ? 22.073 60.904 75.425 1.00 31.87 475 ASN A CA 1
ATOM 3789 C C . ASN A 1 475 ? 21.581 60.330 76.740 1.00 32.03 475 ASN A C 1
ATOM 3790 O O . ASN A 1 475 ? 20.419 60.055 76.883 1.00 32.19 475 ASN A O 1
ATOM 3795 N N . ALA A 1 476 ? 22.480 60.093 77.674 1.00 31.88 476 ALA A N 1
ATOM 3796 C CA . ALA A 1 476 ? 22.047 59.572 78.932 1.00 32.38 476 ALA A CA 1
ATOM 3797 C C . ALA A 1 476 ? 21.216 60.647 79.662 1.00 33.02 476 ALA A C 1
ATOM 3798 O O . ALA A 1 476 ? 20.235 60.304 80.291 1.00 33.95 476 ALA A O 1
ATOM 3800 N N . ALA A 1 477 ? 21.602 61.923 79.589 1.00 32.76 477 ALA A N 1
ATOM 3801 C CA . ALA A 1 477 ? 20.802 62.987 80.161 1.00 32.99 477 ALA A CA 1
ATOM 3802 C C . ALA A 1 477 ? 19.384 63.045 79.539 1.00 33.33 477 ALA A C 1
ATOM 3803 O O . ALA A 1 477 ? 18.391 63.078 80.266 1.00 33.33 477 ALA A O 1
ATOM 3805 N N . HIS A 1 478 ? 19.288 63.019 78.209 1.00 33.70 478 HIS A N 1
ATOM 3806 C CA . HIS A 1 478 ? 17.970 63.069 77.551 1.00 34.18 478 HIS A CA 1
ATOM 3807 C C . HIS A 1 478 ? 17.114 61.866 77.844 1.00 34.48 478 HIS A C 1
ATOM 3808 O O . HIS A 1 478 ? 15.928 61.957 77.869 1.00 34.47 478 HIS A O 1
ATOM 3815 N N . GLY A 1 479 ? 17.744 60.755 78.140 1.00 35.14 479 GLY A N 1
ATOM 3816 C CA . GLY A 1 479 ? 17.076 59.517 78.496 1.00 35.98 479 GLY A CA 1
ATOM 3817 C C . GLY A 1 479 ? 16.679 59.295 79.938 1.00 36.75 479 GLY A C 1
ATOM 3818 O O . GLY A 1 479 ? 15.852 58.441 80.181 1.00 37.64 479 GLY A O 1
ATOM 3819 N N . ASP A 1 480 ? 17.225 60.034 80.895 1.00 36.89 480 ASP A N 1
ATOM 3820 C CA . ASP A 1 480 ? 16.857 59.813 82.263 1.00 37.44 480 ASP A CA 1
ATOM 3821 C C . ASP A 1 480 ? 15.814 60.821 82.687 1.00 37.49 480 ASP A C 1
ATOM 3822 O O . ASP A 1 480 ? 16.142 61.962 82.840 1.00 36.81 480 ASP A O 1
ATOM 3827 N N . PRO A 1 481 ? 14.567 60.376 82.961 1.00 38.22 481 PRO A N 1
ATOM 3828 C CA . PRO A 1 481 ? 13.531 61.374 83.279 1.00 38.22 481 PRO A CA 1
ATOM 3829 C C . PRO A 1 481 ? 13.841 62.158 84.538 1.00 37.64 481 PRO A C 1
ATOM 3830 O O . PRO A 1 481 ? 13.347 63.304 84.655 1.00 38.02 481 PRO A O 1
ATOM 3834 N N . ALA A 1 482 ? 14.661 61.567 85.433 1.00 36.87 482 ALA A N 1
ATOM 3835 C CA . ALA A 1 482 ? 15.047 62.171 86.722 1.00 36.70 482 ALA A CA 1
ATOM 3836 C C . ALA A 1 482 ? 16.197 63.251 86.620 1.00 36.51 482 ALA A C 1
ATOM 3837 O O . ALA A 1 482 ? 16.579 63.907 87.608 1.00 36.65 482 ALA A O 1
ATOM 3839 N N . ILE A 1 483 ? 16.694 63.458 85.402 1.00 36.48 483 ILE A N 1
ATOM 3840 C CA . ILE A 1 483 ? 17.765 64.360 85.113 1.00 36.07 483 ILE A CA 1
ATOM 3841 C C . ILE A 1 483 ? 17.191 65.519 84.303 1.00 36.56 483 ILE A C 1
ATOM 3842 O O . ILE A 1 483 ? 16.693 65.326 83.205 1.00 36.58 483 ILE A O 1
ATOM 3847 N N . SER A 1 484 ? 17.247 66.724 84.880 1.00 36.44 484 SER A N 1
ATOM 3848 C CA . SER A 1 484 ? 16.709 67.909 84.244 1.00 36.15 484 SER A CA 1
ATOM 3849 C C . SER A 1 484 ? 17.504 68.302 82.996 1.00 35.48 484 SER A C 1
ATOM 3850 O O . SER A 1 484 ? 17.007 69.029 82.146 1.00 35.35 484 SER A O 1
ATOM 3853 N N . GLY A 1 485 ? 18.737 67.825 82.891 1.00 34.63 485 GLY A N 1
ATOM 3854 C CA . GLY A 1 485 ? 19.602 68.155 81.746 1.00 33.97 485 GLY A CA 1
ATOM 3855 C C . GLY A 1 485 ? 21.074 68.064 82.112 1.00 33.15 485 GLY A C 1
ATOM 3856 O O . GLY A 1 485 ? 21.413 67.604 83.210 1.00 33.34 485 GLY A O 1
ATOM 3857 N N . CYS A 1 486 ? 21.954 68.511 81.224 1.00 32.11 486 CYS A N 1
ATOM 3858 C CA . CYS A 1 486 ? 23.371 68.380 81.458 1.00 31.16 486 CYS A CA 1
ATOM 3859 C C . CYS A 1 486 ? 24.177 69.451 80.770 1.00 30.85 486 CYS A C 1
ATOM 3860 O O . CYS A 1 486 ? 23.825 69.878 79.710 1.00 31.96 486 CYS A O 1
ATOM 3863 N N . ILE A 1 487 ? 25.254 69.875 81.402 1.00 30.26 487 ILE A N 1
ATOM 3864 C CA . ILE A 1 487 ? 26.091 70.972 80.968 1.00 29.86 487 ILE A CA 1
ATOM 3865 C C . ILE A 1 487 ? 27.528 70.474 80.850 1.00 29.31 487 ILE A C 1
ATOM 3866 O O . ILE A 1 487 ? 28.169 70.144 81.864 1.00 29.08 487 ILE A O 1
ATOM 3871 N N . GLY A 1 488 ? 28.029 70.398 79.630 1.00 28.83 488 GLY A N 1
ATOM 3872 C CA . GLY A 1 488 ? 29.350 69.791 79.407 1.00 28.72 488 GLY A CA 1
ATOM 3873 C C . GLY A 1 488 ? 30.521 70.592 79.926 1.00 28.31 488 GLY A C 1
ATOM 3874 O O . GLY A 1 488 ? 30.399 71.792 80.041 1.00 28.22 488 GLY A O 1
ATOM 3875 N N . TRP A 1 489 ? 31.634 69.926 80.250 1.00 27.98 489 TRP A N 1
ATOM 3876 C CA . TRP A 1 489 ? 32.912 70.627 80.463 1.00 27.75 489 TRP A CA 1
ATOM 3877 C C . TRP A 1 489 ? 33.798 70.438 79.234 1.00 27.77 489 TRP A C 1
ATOM 3878 O O . TRP A 1 489 ? 34.398 69.353 79.081 1.00 27.84 489 TRP A O 1
ATOM 3889 N N . CYS A 1 490 ? 33.925 71.446 78.360 1.00 27.75 490 CYS A N 1
ATOM 3890 C CA . CYS A 1 490 ? 33.468 72.821 78.535 1.00 27.94 490 CYS A CA 1
ATOM 3891 C C . CYS A 1 490 ? 33.467 73.508 77.172 1.00 28.03 490 CYS A C 1
ATOM 3892 O O . CYS A 1 490 ? 33.796 72.888 76.165 1.00 27.93 490 CYS A O 1
ATOM 3895 N N . MET A 1 491 ? 33.144 74.794 77.113 1.00 28.34 491 MET A N 1
ATOM 3896 C CA . MET A 1 491 ? 32.988 75.472 75.790 1.00 28.50 491 MET A CA 1
ATOM 3897 C C . MET A 1 491 ? 34.311 75.579 75.021 1.00 28.40 491 MET A C 1
ATOM 3898 O O . MET A 1 491 ? 34.381 75.225 73.893 1.00 28.51 491 MET A O 1
ATOM 3903 N N . PHE A 1 492 ? 35.353 76.074 75.661 1.00 28.20 492 PHE A N 1
ATOM 3904 C CA . PHE A 1 492 ? 36.640 76.265 75.016 1.00 27.95 492 PHE A CA 1
ATOM 3905 C C . PHE A 1 492 ? 37.797 75.851 75.912 1.00 27.85 492 PHE A C 1
ATOM 3906 O O . PHE A 1 492 ? 37.691 75.922 77.122 1.00 27.71 492 PHE A O 1
ATOM 3914 N N . ASP A 1 493 ? 38.892 75.405 75.310 1.00 27.97 493 ASP A N 1
ATOM 3915 C CA . ASP A 1 493 ? 40.175 75.319 76.032 1.00 28.13 493 ASP A CA 1
ATOM 3916 C C . ASP A 1 493 ? 40.553 76.660 76.710 1.00 28.25 493 ASP A C 1
ATOM 3917 O O . ASP A 1 493 ? 40.475 77.730 76.089 1.00 28.09 493 ASP A O 1
ATOM 3922 N N . TYR A 1 494 ? 40.977 76.584 77.970 1.00 28.25 494 TYR A N 1
ATOM 3923 C CA . TYR A 1 494 ? 41.253 77.774 78.816 1.00 28.47 494 TYR A CA 1
ATOM 3924 C C . TYR A 1 494 ? 42.610 77.631 79.501 1.00 28.53 494 TYR A C 1
ATOM 3925 O O . TYR A 1 494 ? 43.043 76.482 79.841 1.00 28.25 494 TYR A O 1
ATOM 3934 N N . ASN A 1 495 ? 43.255 78.792 79.711 1.00 28.76 495 ASN A N 1
ATOM 3935 C CA . ASN A 1 495 ? 44.532 78.855 80.466 1.00 28.85 495 ASN A CA 1
ATOM 3936 C C . ASN A 1 495 ? 44.288 78.542 81.952 1.00 28.99 495 ASN A C 1
ATOM 3937 O O . ASN A 1 495 ? 43.256 78.927 82.484 1.00 29.33 495 ASN A O 1
ATOM 3942 N N . THR A 1 496 ? 45.187 77.797 82.578 1.00 29.18 496 THR A N 1
ATOM 3943 C CA . THR A 1 496 ? 45.012 77.362 83.970 1.00 29.49 496 THR A CA 1
ATOM 3944 C C . THR A 1 496 ? 46.328 77.467 84.713 1.00 29.74 496 THR A C 1
ATOM 3945 O O . THR A 1 496 ? 47.360 77.891 84.152 1.00 29.57 496 THR A O 1
ATOM 3949 N N . HIS A 1 497 ? 46.302 77.081 85.982 1.00 29.96 497 HIS A N 1
ATOM 3950 C CA . HIS A 1 497 ? 47.550 77.005 86.781 1.00 30.14 497 HIS A CA 1
ATOM 3951 C C . HIS A 1 497 ? 48.384 75.764 86.432 1.00 30.13 497 HIS A C 1
ATOM 3952 O O . HIS A 1 497 ? 47.881 74.768 85.889 1.00 29.66 497 HIS A O 1
ATOM 3959 N N . LYS A 1 498 ? 49.660 75.816 86.815 1.00 30.65 498 LYS A N 1
ATOM 3960 C CA . LYS A 1 498 ? 50.627 74.732 86.609 1.00 30.93 498 LYS A CA 1
ATOM 3961 C C . LYS A 1 498 ? 50.102 73.397 87.167 1.00 30.73 498 LYS A C 1
ATOM 3962 O O . LYS A 1 498 ? 50.514 72.297 86.763 1.00 30.50 498 LYS A O 1
ATOM 3968 N N . ASP A 1 499 ? 49.219 73.511 88.146 1.00 30.86 499 ASP A N 1
ATOM 3969 C CA . ASP A 1 499 ? 48.582 72.336 88.768 1.00 31.05 499 ASP A CA 1
ATOM 3970 C C . ASP A 1 499 ? 47.611 71.597 87.872 1.00 30.19 499 ASP A C 1
ATOM 3971 O O . ASP A 1 499 ? 47.318 70.452 88.172 1.00 29.80 499 ASP A O 1
ATOM 3976 N N . PHE A 1 500 ? 47.120 72.229 86.807 1.00 29.60 500 PHE A N 1
ATOM 3977 C CA . PHE A 1 500 ? 46.150 71.542 85.861 1.00 29.12 500 PHE A CA 1
ATOM 3978 C C . PHE A 1 500 ? 46.646 71.545 84.428 1.00 28.63 500 PHE A C 1
ATOM 3979 O O . PHE A 1 500 ? 47.683 72.161 84.126 1.00 28.35 500 PHE A O 1
ATOM 3987 N N . GLY A 1 501 ? 45.903 70.816 83.580 1.00 28.17 501 GLY A N 1
ATOM 3988 C CA . GLY A 1 501 ? 46.110 70.756 82.136 1.00 27.67 501 GLY A CA 1
ATOM 3989 C C . GLY A 1 501 ? 47.358 70.013 81.785 1.00 27.76 501 GLY A C 1
ATOM 3990 O O . GLY A 1 501 ? 47.857 69.167 82.569 1.00 27.66 501 GLY A O 1
ATOM 3991 N N . ALA A 1 502 ? 47.913 70.357 80.623 1.00 27.78 502 ALA A N 1
ATOM 3992 C CA . ALA A 1 502 ? 48.850 69.451 79.922 1.00 28.02 502 ALA A CA 1
ATOM 3993 C C . ALA A 1 502 ? 50.300 69.835 80.063 1.00 28.30 502 ALA A C 1
ATOM 3994 O O . ALA A 1 502 ? 51.173 69.289 79.325 1.00 28.27 502 ALA A O 1
ATOM 3996 N N . GLY A 1 503 ? 50.557 70.666 81.088 1.00 28.38 503 GLY A N 1
ATOM 3997 C CA . GLY A 1 503 ? 51.867 71.183 81.367 1.00 28.73 503 GLY A CA 1
ATOM 3998 C C . GLY A 1 503 ? 52.079 72.528 80.681 1.00 28.71 503 GLY A C 1
ATOM 3999 O O . GLY A 1 503 ? 53.040 73.229 80.991 1.00 29.30 503 GLY A O 1
ATOM 4000 N N . ASP A 1 504 ? 51.143 72.936 79.833 1.00 28.23 504 ASP A N 1
ATOM 4001 C CA . ASP A 1 504 ? 51.294 74.084 78.957 1.00 28.19 504 ASP A CA 1
ATOM 4002 C C . ASP A 1 504 ? 50.514 75.259 79.440 1.00 27.93 504 ASP A C 1
ATOM 4003 O O . ASP A 1 504 ? 50.430 76.252 78.730 1.00 27.81 504 ASP A O 1
ATOM 4008 N N . ARG A 1 505 ? 49.948 75.139 80.626 1.00 27.87 505 ARG A N 1
ATOM 4009 C CA . ARG A 1 505 ? 49.042 76.135 81.198 1.00 27.88 505 ARG A CA 1
ATOM 4010 C C . ARG A 1 505 ? 47.674 76.148 80.471 1.00 27.73 505 ARG A C 1
ATOM 4011 O O . ARG A 1 505 ? 46.971 77.145 80.510 1.00 27.35 505 ARG A O 1
ATOM 4019 N N . ILE A 1 506 ? 47.318 75.015 79.842 1.00 27.86 506 ILE A N 1
ATOM 4020 C CA . ILE A 1 506 ? 46.075 74.862 79.122 1.00 28.01 506 ILE A CA 1
ATOM 4021 C C . ILE A 1 506 ? 45.361 73.557 79.520 1.00 28.33 506 ILE A C 1
ATOM 4022 O O . ILE A 1 506 ? 45.967 72.491 79.529 1.00 28.53 506 ILE A O 1
ATOM 4027 N N . CYS A 1 507 ? 44.051 73.675 79.789 1.00 28.75 507 CYS A N 1
ATOM 4028 C CA . CYS A 1 507 ? 43.132 72.526 79.926 1.00 29.03 507 CYS A CA 1
ATOM 4029 C C . CYS A 1 507 ? 42.427 72.343 78.572 1.00 29.21 507 CYS A C 1
ATOM 4030 O O . CYS A 1 507 ? 41.602 73.134 78.158 1.00 29.14 507 CYS A O 1
ATOM 4033 N N . HIS A 1 508 ? 42.809 71.286 77.880 1.00 29.43 508 HIS A N 1
ATOM 4034 C CA . HIS A 1 508 ? 42.260 70.945 76.591 1.00 29.41 508 HIS A CA 1
ATOM 4035 C C . HIS A 1 508 ? 40.925 70.229 76.737 1.00 29.31 508 HIS A C 1
ATOM 4036 O O . HIS A 1 508 ? 40.800 69.045 76.386 1.00 29.26 508 HIS A O 1
ATOM 4043 N N . HIS A 1 509 ? 39.951 70.975 77.265 1.00 29.35 509 HIS A N 1
ATOM 4044 C CA . HIS A 1 509 ? 38.631 70.462 77.643 1.00 29.41 509 HIS A CA 1
ATOM 4045 C C . HIS A 1 509 ? 37.528 70.988 76.770 1.00 29.04 509 HIS A C 1
ATOM 4046 O O . HIS A 1 509 ? 36.451 70.442 76.789 1.00 29.01 509 HIS A O 1
ATOM 4053 N N . GLY A 1 510 ? 37.797 72.015 75.966 1.00 28.74 510 GLY A N 1
ATOM 4054 C CA . GLY A 1 510 ? 36.791 72.590 75.108 1.00 28.15 510 GLY A CA 1
ATOM 4055 C C . GLY A 1 510 ? 36.301 71.653 74.040 1.00 27.93 510 GLY A C 1
ATOM 4056 O O . GLY A 1 510 ? 37.030 70.776 73.535 1.00 27.28 510 GLY A O 1
ATOM 4057 N N . VAL A 1 511 ? 35.033 71.867 73.689 1.00 28.02 511 VAL A N 1
ATOM 4058 C CA . VAL A 1 511 ? 34.533 71.420 72.415 1.00 27.95 511 VAL A CA 1
ATOM 4059 C C . VAL A 1 511 ? 34.963 72.461 71.372 1.00 28.00 511 VAL A C 1
ATOM 4060 O O . VAL A 1 511 ? 34.851 72.228 70.195 1.00 28.39 511 VAL A O 1
ATOM 4064 N N . MET A 1 512 ? 35.433 73.619 71.784 1.00 27.78 512 MET A N 1
ATOM 4065 C CA . MET A 1 512 ? 35.934 74.576 70.825 1.00 27.89 512 MET A CA 1
ATOM 4066 C C . MET A 1 512 ? 37.316 74.836 71.314 1.00 27.78 512 MET A C 1
ATOM 4067 O O . MET A 1 512 ? 37.627 74.539 72.482 1.00 27.87 512 MET A O 1
ATOM 4072 N N . ASP A 1 513 ? 38.186 75.319 70.433 1.00 27.54 513 ASP A N 1
ATOM 4073 C CA . ASP A 1 513 ? 39.476 75.738 70.878 1.00 27.32 513 ASP A CA 1
ATOM 4074 C C . ASP A 1 513 ? 39.301 77.114 71.542 1.00 27.18 513 ASP A C 1
ATOM 4075 O O . ASP A 1 513 ? 38.200 77.607 71.643 1.00 27.25 513 ASP A O 1
ATOM 4080 N N . ILE A 1 514 ? 40.401 77.699 72.003 1.00 27.02 514 ILE A N 1
ATOM 4081 C CA . ILE A 1 514 ? 40.438 78.943 72.755 1.00 26.93 514 ILE A CA 1
ATOM 4082 C C . ILE A 1 514 ? 40.056 80.197 71.964 1.00 27.04 514 ILE A C 1
ATOM 4083 O O . ILE A 1 514 ? 39.794 81.245 72.592 1.00 27.10 514 ILE A O 1
ATOM 4088 N N . TRP A 1 515 ? 40.004 80.084 70.641 1.00 26.88 515 TRP A N 1
ATOM 4089 C CA . TRP A 1 515 ? 39.455 81.128 69.815 1.00 27.39 515 TRP A CA 1
ATOM 4090 C C . TRP A 1 515 ? 37.964 80.914 69.564 1.00 27.68 515 TRP A C 1
ATOM 4091 O O . TRP A 1 515 ? 37.380 81.611 68.737 1.00 27.77 515 TRP A O 1
ATOM 4102 N N . ARG A 1 516 ? 37.354 79.939 70.250 1.00 27.76 516 ARG A N 1
ATOM 4103 C CA . ARG A 1 516 ? 35.985 79.544 69.974 1.00 28.20 516 ARG A CA 1
ATOM 4104 C C . ARG A 1 516 ? 35.737 79.064 68.534 1.00 28.49 516 ARG A C 1
ATOM 4105 O O . ARG A 1 516 ? 34.638 79.246 67.981 1.00 28.99 516 ARG A O 1
ATOM 4113 N N . GLU A 1 517 ? 36.767 78.495 67.897 1.00 28.66 517 GLU A N 1
ATOM 4114 C CA . GLU A 1 517 ? 36.576 77.687 66.694 1.00 28.57 517 GLU A CA 1
ATOM 4115 C C . GLU A 1 517 ? 36.218 76.209 67.032 1.00 28.37 517 GLU A C 1
ATOM 4116 O O . GLU A 1 517 ? 36.910 75.551 67.798 1.00 28.13 517 GLU A O 1
ATOM 4122 N N . PRO A 1 518 ? 35.151 75.672 66.436 1.00 28.42 518 PRO A N 1
ATOM 4123 C CA . PRO A 1 518 ? 34.775 74.279 66.766 1.00 28.30 518 PRO A CA 1
ATOM 4124 C C . PRO A 1 518 ? 35.835 73.239 66.476 1.00 28.06 518 PRO A C 1
ATOM 4125 O O . PRO A 1 518 ? 36.449 73.302 65.456 1.00 27.94 518 PRO A O 1
ATOM 4129 N N . LYS A 1 519 ? 36.029 72.310 67.391 1.00 27.93 519 LYS A N 1
ATOM 4130 C CA . LYS A 1 519 ? 36.665 71.048 67.093 1.00 28.18 519 LYS A CA 1
ATOM 4131 C C . LYS A 1 519 ? 35.499 70.157 66.743 1.00 28.36 519 LYS A C 1
ATOM 4132 O O . LYS A 1 519 ? 34.348 70.560 66.862 1.00 28.54 519 LYS A O 1
ATOM 4138 N N . PHE A 1 520 ? 35.756 68.914 66.414 1.00 28.24 520 PHE A N 1
ATOM 4139 C CA . PHE A 1 520 ? 34.662 68.097 66.014 1.00 28.50 520 PHE A CA 1
ATOM 4140 C C . PHE A 1 520 ? 33.649 67.959 67.101 1.00 28.72 520 PHE A C 1
ATOM 4141 O O . PHE A 1 520 ? 32.468 67.891 66.831 1.00 29.11 520 PHE A O 1
ATOM 4149 N N . ALA A 1 521 ? 34.055 67.870 68.345 1.00 29.07 521 ALA A N 1
ATOM 4150 C CA . ALA A 1 521 ? 33.021 67.684 69.437 1.00 29.29 521 ALA A CA 1
ATOM 4151 C C . ALA A 1 521 ? 31.950 68.795 69.495 1.00 29.21 521 ALA A C 1
ATOM 4152 O O . ALA A 1 521 ? 30.826 68.555 69.893 1.00 28.76 521 ALA A O 1
ATOM 4154 N N . ALA A 1 522 ? 32.293 69.994 69.023 1.00 29.50 522 ALA A N 1
ATOM 4155 C CA . ALA A 1 522 ? 31.314 71.106 69.012 1.00 29.79 522 ALA A CA 1
ATOM 4156 C C . ALA A 1 522 ? 30.016 70.797 68.275 1.00 30.10 522 ALA A C 1
ATOM 4157 O O . ALA A 1 522 ? 28.946 71.230 68.674 1.00 29.87 522 ALA A O 1
ATOM 4159 N N . HIS A 1 523 ? 30.111 70.062 67.192 1.00 30.90 523 HIS A N 1
ATOM 4160 C CA . HIS A 1 523 ? 28.920 69.845 66.358 1.00 31.89 523 HIS A CA 1
ATOM 4161 C C . HIS A 1 523 ? 28.089 68.737 66.912 1.00 32.10 523 HIS A C 1
ATOM 4162 O O . HIS A 1 523 ? 27.023 68.552 66.413 1.00 32.35 523 HIS A O 1
ATOM 4169 N N . ALA A 1 524 ? 28.578 67.961 67.897 1.00 32.14 524 ALA A N 1
ATOM 4170 C CA . ALA A 1 524 ? 27.669 67.150 68.749 1.00 32.29 524 ALA A CA 1
ATOM 4171 C C . ALA A 1 524 ? 26.571 68.067 69.338 1.00 32.02 524 ALA A C 1
ATOM 4172 O O . ALA A 1 524 ? 25.410 67.807 69.178 1.00 32.74 524 ALA A O 1
ATOM 4174 N N . TYR A 1 525 ? 26.952 69.187 69.926 1.00 31.43 525 TYR A N 1
ATOM 4175 C CA . TYR A 1 525 ? 25.998 70.137 70.493 1.00 31.10 525 TYR A CA 1
ATOM 4176 C C . TYR A 1 525 ? 25.250 70.850 69.374 1.00 31.23 525 TYR A C 1
ATOM 4177 O O . TYR A 1 525 ? 24.027 70.848 69.383 1.00 31.58 525 TYR A O 1
ATOM 4186 N N . GLY A 1 526 ? 25.967 71.431 68.403 1.00 31.09 526 GLY A N 1
ATOM 4187 C CA . GLY A 1 526 ? 25.339 72.158 67.260 1.00 31.29 526 GLY A CA 1
ATOM 4188 C C . GLY A 1 526 ? 24.375 71.292 66.404 1.00 31.53 526 GLY A C 1
ATOM 4189 O O . GLY A 1 526 ? 23.391 71.781 65.868 1.00 31.66 526 GLY A O 1
ATOM 4190 N N . SER A 1 527 ? 24.619 69.987 66.350 1.00 31.59 527 SER A N 1
ATOM 4191 C CA . SER A 1 527 ? 23.853 69.132 65.519 1.00 32.17 527 SER A CA 1
ATOM 4192 C C . SER A 1 527 ? 22.445 68.922 66.107 1.00 33.23 527 SER A C 1
ATOM 4193 O O . SER A 1 527 ? 21.564 68.471 65.373 1.00 33.40 527 SER A O 1
ATOM 4196 N N . GLN A 1 528 ? 22.225 69.256 67.376 1.00 33.99 528 GLN A N 1
ATOM 4197 C CA . GLN A 1 528 ? 20.893 69.143 67.982 1.00 35.26 528 GLN A CA 1
ATOM 4198 C C . GLN A 1 528 ? 19.930 70.280 67.558 1.00 36.79 528 GLN A C 1
ATOM 4199 O O . GLN A 1 528 ? 18.749 70.299 67.872 1.00 37.65 528 GLN A O 1
ATOM 4205 N N . LYS A 1 529 ? 20.443 71.268 66.862 1.00 38.50 529 LYS A N 1
ATOM 4206 C CA . LYS A 1 529 ? 19.611 72.285 66.268 1.00 40.14 529 LYS A CA 1
ATOM 4207 C C . LYS A 1 529 ? 18.425 71.616 65.549 1.00 41.60 529 LYS A C 1
ATOM 4208 O O . LYS A 1 529 ? 18.570 70.559 64.895 1.00 41.13 529 LYS A O 1
ATOM 4214 N N . PRO A 1 530 ? 17.230 72.199 65.681 1.00 42.19 530 PRO A N 1
ATOM 4215 C CA . PRO A 1 530 ? 16.202 71.853 64.668 1.00 42.45 530 PRO A CA 1
ATOM 4216 C C . PRO A 1 530 ? 16.627 72.315 63.227 1.00 42.93 530 PRO A C 1
ATOM 4217 O O . PRO A 1 530 ? 17.214 73.383 63.082 1.00 42.71 530 PRO A O 1
ATOM 4221 N N . PRO A 1 531 ? 16.358 71.505 62.181 1.00 43.04 531 PRO A N 1
ATOM 4222 C CA . PRO A 1 531 ? 16.724 71.825 60.807 1.00 43.47 531 PRO A CA 1
ATOM 4223 C C . PRO A 1 531 ? 16.163 73.136 60.266 1.00 44.56 531 PRO A C 1
ATOM 4224 O O . PRO A 1 531 ? 16.828 73.782 59.472 1.00 44.34 531 PRO A O 1
ATOM 4228 N N . SER A 1 532 ? 14.954 73.518 60.674 1.00 46.04 532 SER A N 1
ATOM 4229 C CA . SER A 1 532 ? 14.409 74.855 60.346 1.00 46.66 532 SER A CA 1
ATOM 4230 C C . SER A 1 532 ? 15.402 75.971 60.703 1.00 47.16 532 SER A C 1
ATOM 4231 O O . SER A 1 532 ? 15.548 76.916 59.932 1.00 49.55 532 SER A O 1
ATOM 4234 N N . GLU A 1 533 ? 16.141 75.838 61.802 1.00 45.96 533 GLU A N 1
ATOM 4235 C CA . GLU A 1 533 ? 17.090 76.890 62.210 1.00 45.26 533 GLU A CA 1
ATOM 4236 C C . GLU A 1 533 ? 18.470 76.795 61.538 1.00 43.83 533 GLU A C 1
ATOM 4237 O O . GLU A 1 533 ? 19.318 77.667 61.751 1.00 43.63 533 GLU A O 1
ATOM 4243 N N . GLY A 1 534 ? 18.732 75.695 60.812 1.00 42.07 534 GLY A N 1
ATOM 4244 C CA . GLY A 1 534 ? 19.959 75.542 60.009 1.00 39.79 534 GLY A CA 1
ATOM 4245 C C . GLY A 1 534 ? 20.367 74.092 59.862 1.00 38.28 534 GLY A C 1
ATOM 4246 O O . GLY A 1 534 ? 20.142 73.283 60.767 1.00 37.17 534 GLY A O 1
ATOM 4247 N N . ILE A 1 535 ? 20.979 73.774 58.714 1.00 37.09 535 ILE A N 1
ATOM 4248 C CA . ILE A 1 535 ? 21.436 72.430 58.428 1.00 35.94 535 ILE A CA 1
ATOM 4249 C C . ILE A 1 535 ? 22.853 72.346 58.960 1.00 34.55 535 ILE A C 1
ATOM 4250 O O . ILE A 1 535 ? 23.651 73.202 58.675 1.00 34.11 535 ILE A O 1
ATOM 4255 N N . VAL A 1 536 ? 23.110 71.314 59.737 1.00 33.51 536 VAL A N 1
ATOM 4256 C CA . VAL A 1 536 ? 24.377 70.987 60.266 1.00 33.34 536 VAL A CA 1
ATOM 4257 C C . VAL A 1 536 ? 24.716 69.595 59.698 1.00 33.08 536 VAL A C 1
ATOM 4258 O O . VAL A 1 536 ? 23.931 68.635 59.849 1.00 32.83 536 VAL A O 1
ATOM 4262 N N . MET A 1 537 ? 25.896 69.481 59.109 1.00 32.57 537 MET A N 1
ATOM 4263 C CA . MET A 1 537 ? 26.405 68.178 58.717 1.00 32.69 537 MET A CA 1
ATOM 4264 C C . MET A 1 537 ? 27.915 68.186 58.624 1.00 32.11 537 MET A C 1
ATOM 4265 O O . MET A 1 537 ? 28.466 68.622 57.629 1.00 31.87 537 MET A O 1
ATOM 4270 N N . GLU A 1 538 ? 28.536 67.611 59.642 1.00 31.71 538 GLU A N 1
ATOM 4271 C CA . GLU A 1 538 ? 29.960 67.586 59.799 1.00 31.36 538 GLU A CA 1
ATOM 4272 C C . GLU A 1 538 ? 30.433 66.193 60.044 1.00 30.98 538 GLU A C 1
ATOM 4273 O O . GLU A 1 538 ? 30.207 65.644 61.153 1.00 31.07 538 GLU A O 1
ATOM 4279 N N . PRO A 1 539 ? 31.092 65.608 59.035 1.00 30.28 539 PRO A N 1
ATOM 4280 C CA . PRO A 1 539 ? 31.814 64.343 59.203 1.00 29.99 539 PRO A CA 1
ATOM 4281 C C . PRO A 1 539 ? 33.041 64.444 60.130 1.00 29.33 539 PRO A C 1
ATOM 4282 O O . PRO A 1 539 ? 33.778 65.427 60.054 1.00 28.97 539 PRO A O 1
ATOM 4286 N N . VAL A 1 540 ? 33.263 63.430 60.957 1.00 28.97 540 VAL A N 1
ATOM 4287 C CA . VAL A 1 540 ? 34.398 63.439 61.888 1.00 28.82 540 VAL A CA 1
ATOM 4288 C C . VAL A 1 540 ? 35.587 62.749 61.225 1.00 28.87 540 VAL A C 1
ATOM 4289 O O . VAL A 1 540 ? 35.983 61.617 61.534 1.00 28.88 540 VAL A O 1
ATOM 4293 N N . THR A 1 541 ? 36.178 63.511 60.308 1.00 28.77 541 THR A N 1
ATOM 4294 C CA . THR A 1 541 ? 37.308 63.028 59.568 1.00 28.66 541 THR A CA 1
ATOM 4295 C C . THR A 1 541 ? 38.120 64.152 58.909 1.00 28.67 541 THR A C 1
ATOM 4296 O O . THR A 1 541 ? 37.628 65.288 58.611 1.00 28.61 541 THR A O 1
ATOM 4300 N N . PHE A 1 542 ? 39.391 63.797 58.732 1.00 28.72 542 PHE A N 1
ATOM 4301 C CA . PHE A 1 542 ? 40.313 64.558 57.908 1.00 29.11 542 PHE A CA 1
ATOM 4302 C C . PHE A 1 542 ? 40.461 63.899 56.502 1.00 29.25 542 PHE A C 1
ATOM 4303 O O . PHE A 1 542 ? 41.048 64.475 55.637 1.00 29.35 542 PHE A O 1
ATOM 4311 N N . TRP A 1 543 ? 39.897 62.723 56.280 1.00 29.75 543 TRP A N 1
ATOM 4312 C CA . TRP A 1 543 ? 39.902 62.052 54.963 1.00 30.28 543 TRP A CA 1
ATOM 4313 C C . TRP A 1 543 ? 41.349 61.855 54.460 1.00 30.43 543 TRP A C 1
ATOM 4314 O O . TRP A 1 543 ? 41.782 62.425 53.489 1.00 31.11 543 TRP A O 1
ATOM 4325 N N . ALA A 1 544 ? 42.097 61.064 55.201 1.00 30.51 544 ALA A N 1
ATOM 4326 C CA . ALA A 1 544 ? 43.432 60.666 54.874 1.00 30.85 544 ALA A CA 1
ATOM 4327 C C . ALA A 1 544 ? 43.466 59.162 55.049 1.00 31.49 544 ALA A C 1
ATOM 4328 O O . ALA A 1 544 ? 42.857 58.652 55.957 1.00 31.93 544 ALA A O 1
ATOM 4330 N N . ARG A 1 545 ? 44.207 58.462 54.227 1.00 32.39 545 ARG A N 1
ATOM 4331 C CA . ARG A 1 545 ? 44.174 57.015 54.194 1.00 33.63 545 ARG A CA 1
ATOM 4332 C C . ARG A 1 545 ? 44.783 56.386 55.413 1.00 33.11 545 ARG A C 1
ATOM 4333 O O . ARG A 1 545 ? 44.266 55.381 55.930 1.00 33.06 545 ARG A O 1
ATOM 4341 N N . GLY A 1 546 ? 45.923 56.930 55.840 1.00 32.77 546 GLY A N 1
ATOM 4342 C CA . GLY A 1 546 ? 46.645 56.393 56.991 1.00 32.73 546 GLY A CA 1
ATOM 4343 C C . GLY A 1 546 ? 46.740 57.331 58.195 1.00 32.56 546 GLY A C 1
ATOM 4344 O O . GLY A 1 546 ? 47.764 57.377 58.891 1.00 32.68 546 GLY A O 1
ATOM 4345 N N . GLU A 1 547 ? 45.687 58.086 58.480 1.00 32.50 547 GLU A N 1
ATOM 4346 C CA . GLU A 1 547 ? 45.682 58.861 59.744 1.00 32.28 547 GLU A CA 1
ATOM 4347 C C . GLU A 1 547 ? 45.412 57.918 60.928 1.00 31.70 547 GLU A C 1
ATOM 4348 O O . GLU A 1 547 ? 46.113 57.915 61.886 1.00 31.78 547 GLU A O 1
ATOM 4354 N N . ARG A 1 548 ? 44.359 57.139 60.783 1.00 31.36 548 ARG A N 1
ATOM 4355 C CA . ARG A 1 548 ? 43.857 56.149 61.722 1.00 31.01 548 ARG A CA 1
ATOM 4356 C C . ARG A 1 548 ? 44.665 54.858 61.654 1.00 31.14 548 ARG A C 1
ATOM 4357 O O . ARG A 1 548 ? 45.209 54.512 60.600 1.00 30.79 548 ARG A O 1
ATOM 4365 N N . ASN A 1 549 ? 44.740 54.141 62.777 1.00 31.26 549 ASN A N 1
ATOM 4366 C CA . ASN A 1 549 ? 45.211 52.762 62.770 1.00 31.75 549 ASN A CA 1
ATOM 4367 C C . ASN A 1 549 ? 44.658 51.990 61.541 1.00 32.06 549 ASN A C 1
ATOM 4368 O O . ASN A 1 549 ? 43.508 52.109 61.203 1.00 31.68 549 ASN A O 1
ATOM 4373 N N . ILE A 1 550 ? 45.491 51.225 60.864 1.00 32.89 550 ILE A N 1
ATOM 4374 C CA . ILE A 1 550 ? 45.081 50.322 59.763 1.00 33.70 550 ILE A CA 1
ATOM 4375 C C . ILE A 1 550 ? 44.812 51.019 58.404 1.00 34.31 550 ILE A C 1
ATOM 4376 O O . ILE A 1 550 ? 45.505 50.741 57.388 1.00 35.82 550 ILE A O 1
ATOM 4381 N N . GLY A 1 551 ? 43.868 51.946 58.386 1.00 34.16 551 GLY A N 1
ATOM 4382 C CA . GLY A 1 551 ? 43.683 52.925 57.297 1.00 33.73 551 GLY A CA 1
ATOM 4383 C C . GLY A 1 551 ? 42.178 53.175 57.195 1.00 33.74 551 GLY A C 1
ATOM 4384 O O . GLY A 1 551 ? 41.388 52.529 57.890 1.00 33.84 551 GLY A O 1
ATOM 4385 N N . GLY A 1 552 ? 41.750 54.104 56.369 1.00 32.95 552 GLY A N 1
ATOM 4386 C CA . GLY A 1 552 ? 40.340 54.234 56.155 1.00 32.45 552 GLY A CA 1
ATOM 4387 C C . GLY A 1 552 ? 39.728 55.238 57.054 1.00 32.04 552 GLY A C 1
ATOM 4388 O O . GLY A 1 552 ? 40.363 55.769 57.942 1.00 31.43 552 GLY A O 1
ATOM 4389 N N . VAL A 1 553 ? 38.473 55.539 56.764 1.00 31.86 553 VAL A N 1
ATOM 4390 C CA . VAL A 1 553 ? 37.707 56.517 57.538 1.00 31.58 553 VAL A CA 1
ATOM 4391 C C . VAL A 1 553 ? 36.433 55.893 58.155 1.00 31.57 553 VAL A C 1
ATOM 4392 O O . VAL A 1 553 ? 35.577 56.612 58.638 1.00 31.17 553 VAL A O 1
ATOM 4396 N N . LEU A 1 554 ? 36.345 54.564 58.139 1.00 31.97 554 LEU A N 1
ATOM 4397 C CA . LEU A 1 554 ? 35.226 53.826 58.709 1.00 32.49 554 LEU A CA 1
ATOM 4398 C C . LEU A 1 554 ? 35.706 53.301 60.023 1.00 32.39 554 LEU A C 1
ATOM 4399 O O . LEU A 1 554 ? 36.790 52.766 60.075 1.00 32.74 554 LEU A O 1
ATOM 4404 N N . PRO A 1 555 ? 34.939 53.444 61.094 1.00 32.29 555 PRO A N 1
ATOM 4405 C CA . PRO A 1 555 ? 33.580 53.975 61.065 1.00 32.01 555 PRO A CA 1
ATOM 4406 C C . PRO A 1 555 ? 33.546 55.476 60.961 1.00 31.32 555 PRO A C 1
ATOM 4407 O O . PRO A 1 555 ? 34.348 56.103 61.599 1.00 31.34 555 PRO A O 1
ATOM 4411 N N . LEU A 1 556 ? 32.644 56.046 60.161 1.00 30.93 556 LEU A N 1
ATOM 4412 C CA . LEU A 1 556 ? 32.575 57.487 60.009 1.00 30.40 556 LEU A CA 1
ATOM 4413 C C . LEU A 1 556 ? 31.392 58.033 60.735 1.00 30.01 556 LEU A C 1
ATOM 4414 O O . LEU A 1 556 ? 30.250 57.747 60.415 1.00 29.91 556 LEU A O 1
ATOM 4419 N N . ILE A 1 557 ? 31.685 58.874 61.703 1.00 29.67 557 ILE A N 1
ATOM 4420 C CA . ILE A 1 557 ? 30.646 59.585 62.423 1.00 29.58 557 ILE A CA 1
ATOM 4421 C C . ILE A 1 557 ? 30.233 60.854 61.681 1.00 29.63 557 ILE A C 1
ATOM 4422 O O . ILE A 1 557 ? 31.060 61.731 61.390 1.00 29.68 557 ILE A O 1
ATOM 4427 N N . VAL A 1 558 ? 28.953 60.988 61.406 1.00 29.73 558 VAL A N 1
ATOM 4428 C CA . VAL A 1 558 ? 28.477 62.229 60.861 1.00 29.99 558 VAL A CA 1
ATOM 4429 C C . VAL A 1 558 ? 27.454 62.934 61.794 1.00 30.06 558 VAL A C 1
ATOM 4430 O O . VAL A 1 558 ? 26.372 62.461 61.987 1.00 30.23 558 VAL A O 1
ATOM 4434 N N . LEU A 1 559 ? 27.856 64.078 62.330 1.00 29.96 559 LEU A N 1
ATOM 4435 C CA . LEU A 1 559 ? 27.073 64.877 63.250 1.00 30.29 559 LEU A CA 1
ATOM 4436 C C . LEU A 1 559 ? 26.135 65.718 62.388 1.00 31.03 559 LEU A C 1
ATOM 4437 O O . LEU A 1 559 ? 26.597 66.480 61.459 1.00 31.07 559 LEU A O 1
ATOM 4442 N N . THR A 1 560 ? 24.824 65.545 62.610 1.00 31.09 560 THR A N 1
ATOM 4443 C CA . THR A 1 560 ? 23.917 66.110 61.676 1.00 31.34 560 THR A CA 1
ATOM 4444 C C . THR A 1 560 ? 22.499 66.170 62.199 1.00 32.05 560 THR A C 1
ATOM 4445 O O . THR A 1 560 ? 22.054 65.264 62.966 1.00 32.37 560 THR A O 1
ATOM 4449 N N . ASN A 1 561 ? 21.781 67.203 61.720 1.00 32.40 561 ASN A N 1
ATOM 4450 C CA . ASN A 1 561 ? 20.333 67.284 61.914 1.00 33.04 561 ASN A CA 1
ATOM 4451 C C . ASN A 1 561 ? 19.561 66.910 60.666 1.00 34.05 561 ASN A C 1
ATOM 4452 O O . ASN A 1 561 ? 18.376 67.244 60.533 1.00 34.48 561 ASN A O 1
ATOM 4457 N N . CYS A 1 562 ? 20.242 66.263 59.726 1.00 35.03 562 CYS A N 1
ATOM 4458 C CA . CYS A 1 562 ? 19.586 65.701 58.544 1.00 36.43 562 CYS A CA 1
ATOM 4459 C C . CYS A 1 562 ? 18.953 64.354 58.912 1.00 37.78 562 CYS A C 1
ATOM 4460 O O . CYS A 1 562 ? 19.433 63.670 59.796 1.00 37.54 562 CYS A O 1
ATOM 4463 N N . ASP A 1 563 ? 17.933 63.945 58.159 1.00 40.23 563 ASP A N 1
ATOM 4464 C CA . ASP A 1 563 ? 17.248 62.669 58.421 1.00 41.87 563 ASP A CA 1
ATOM 4465 C C . ASP A 1 563 ? 18.000 61.514 57.805 1.00 42.09 563 ASP A C 1
ATOM 4466 O O . ASP A 1 563 ? 17.855 60.422 58.247 1.00 43.96 563 ASP A O 1
ATOM 4471 N N . GLU A 1 564 ? 18.825 61.738 56.802 1.00 42.08 564 GLU A N 1
ATOM 4472 C CA . GLU A 1 564 ? 19.762 60.691 56.375 1.00 41.58 564 GLU A CA 1
ATOM 4473 C C . GLU A 1 564 ? 20.938 61.284 55.599 1.00 40.16 564 GLU A C 1
ATOM 4474 O O . GLU A 1 564 ? 20.839 62.405 55.057 1.00 39.86 564 GLU A O 1
ATOM 4480 N N . VAL A 1 565 ? 22.042 60.526 55.560 1.00 38.63 565 VAL A N 1
ATOM 4481 C CA . VAL A 1 565 ? 23.320 60.989 54.980 1.00 38.16 565 VAL A CA 1
ATOM 4482 C C . VAL A 1 565 ? 23.779 60.004 53.926 1.00 38.47 565 VAL A C 1
ATOM 4483 O O . VAL A 1 565 ? 23.730 58.802 54.146 1.00 37.79 565 VAL A O 1
ATOM 4487 N N . GLU A 1 566 ? 24.208 60.515 52.771 1.00 39.63 566 GLU A N 1
ATOM 4488 C CA . GLU A 1 566 ? 24.758 59.669 51.681 1.00 40.11 566 GLU A CA 1
ATOM 4489 C C . GLU A 1 566 ? 26.276 59.709 51.571 1.00 39.26 566 GLU A C 1
ATOM 4490 O O . GLU A 1 566 ? 26.856 60.757 51.619 1.00 39.49 566 GLU A O 1
ATOM 4496 N N . PHE A 1 567 ? 26.880 58.555 51.346 1.00 39.00 567 PHE A N 1
ATOM 4497 C CA . PHE A 1 567 ? 28.334 58.369 51.277 1.00 38.99 567 PHE A CA 1
ATOM 4498 C C . PHE A 1 567 ? 28.724 57.944 49.855 1.00 40.57 567 PHE A C 1
ATOM 4499 O O . PHE A 1 567 ? 28.266 56.872 49.368 1.00 40.24 567 PHE A O 1
ATOM 4507 N N . GLU A 1 568 ? 29.534 58.757 49.173 1.00 41.80 568 GLU A N 1
ATOM 4508 C CA . GLU A 1 568 ? 30.036 58.368 47.852 1.00 43.65 568 GLU A CA 1
ATOM 4509 C C . GLU A 1 568 ? 31.544 58.318 47.918 1.00 42.95 568 GLU A C 1
ATOM 4510 O O . GLU A 1 568 ? 32.179 59.323 48.187 1.00 43.74 568 GLU A O 1
ATOM 4516 N N . CYS A 1 569 ? 32.117 57.161 47.666 1.00 42.52 569 CYS A N 1
ATOM 4517 C CA . CYS A 1 569 ? 33.554 57.050 47.487 1.00 43.24 569 CYS A CA 1
ATOM 4518 C C . CYS A 1 569 ? 33.884 55.946 46.531 1.00 43.45 569 CYS A C 1
ATOM 4519 O O . CYS A 1 569 ? 33.283 54.875 46.636 1.00 42.42 569 CYS A O 1
ATOM 4522 N N . ALA A 1 570 ? 34.860 56.157 45.644 1.00 45.15 570 ALA A N 1
ATOM 4523 C CA . ALA A 1 570 ? 35.395 55.034 44.838 1.00 46.62 570 ALA A CA 1
ATOM 4524 C C . ALA A 1 570 ? 34.271 54.251 44.165 1.00 47.90 570 ALA A C 1
ATOM 4525 O O . ALA A 1 570 ? 34.211 53.023 44.270 1.00 49.19 570 ALA A O 1
ATOM 4527 N N . GLY A 1 571 ? 33.337 54.969 43.546 1.00 48.72 571 GLY A N 1
ATOM 4528 C CA . GLY A 1 571 ? 32.200 54.351 42.866 1.00 49.27 571 GLY A CA 1
ATOM 4529 C C . GLY A 1 571 ? 31.195 53.600 43.721 1.00 48.96 571 GLY A C 1
ATOM 4530 O O . GLY A 1 571 ? 30.395 52.854 43.186 1.00 49.90 571 GLY A O 1
ATOM 4531 N N . VAL A 1 572 ? 31.196 53.816 45.026 1.00 48.04 572 VAL A N 1
ATOM 4532 C CA . VAL A 1 572 ? 30.231 53.203 45.932 1.00 47.61 572 VAL A CA 1
ATOM 4533 C C . VAL A 1 572 ? 29.374 54.340 46.454 1.00 46.69 572 VAL A C 1
ATOM 4534 O O . VAL A 1 572 ? 29.922 55.349 46.868 1.00 45.31 572 VAL A O 1
ATOM 4538 N N . THR A 1 573 ? 28.049 54.191 46.381 1.00 46.16 573 THR A N 1
ATOM 4539 C CA . THR A 1 573 ? 27.104 55.140 46.959 1.00 45.47 573 THR A CA 1
ATOM 4540 C C . THR A 1 573 ? 26.311 54.339 47.955 1.00 45.39 573 THR A C 1
ATOM 4541 O O . THR A 1 573 ? 25.837 53.270 47.640 1.00 45.78 573 THR A O 1
ATOM 4545 N N . ARG A 1 574 ? 26.156 54.852 49.169 1.00 45.29 574 ARG A N 1
ATOM 4546 C CA . ARG A 1 574 ? 25.421 54.116 50.202 1.00 44.89 574 ARG A CA 1
ATOM 4547 C C . ARG A 1 574 ? 24.697 55.116 51.132 1.00 44.30 574 ARG A C 1
ATOM 4548 O O . ARG A 1 574 ? 25.297 56.046 51.673 1.00 42.91 574 ARG A O 1
ATOM 4556 N N . ARG A 1 575 ? 23.391 54.944 51.279 1.00 44.60 575 ARG A N 1
ATOM 4557 C CA . ARG A 1 575 ? 22.637 55.855 52.091 1.00 44.91 575 ARG A CA 1
ATOM 4558 C C . ARG A 1 575 ? 22.361 55.278 53.476 1.00 42.39 575 ARG A C 1
ATOM 4559 O O . ARG A 1 575 ? 22.018 54.111 53.595 1.00 42.47 575 ARG A O 1
ATOM 4567 N N . VAL A 1 576 ? 22.615 56.087 54.505 1.00 39.89 576 VAL A N 1
ATOM 4568 C CA . VAL A 1 576 ? 22.591 55.652 55.903 1.00 38.70 576 VAL A CA 1
ATOM 4569 C C . VAL A 1 576 ? 21.828 56.676 56.745 1.00 38.15 576 VAL A C 1
ATOM 4570 O O . VAL A 1 576 ? 21.938 57.899 56.552 1.00 37.26 576 VAL A O 1
ATOM 4574 N N . GLY A 1 577 ? 21.055 56.157 57.693 1.00 37.82 577 GLY A N 1
ATOM 4575 C CA . GLY A 1 577 ? 20.363 57.018 58.653 1.00 37.67 577 GLY A CA 1
ATOM 4576 C C . GLY A 1 577 ? 20.957 57.172 60.062 1.00 36.53 577 GLY A C 1
ATOM 4577 O O . GLY A 1 577 ? 21.975 56.578 60.436 1.00 35.66 577 GLY A O 1
ATOM 4578 N N . PRO A 1 578 ? 20.282 57.971 60.881 1.00 36.50 578 PRO A N 1
ATOM 4579 C CA . PRO A 1 578 ? 20.860 58.331 62.156 1.00 36.44 578 PRO A CA 1
ATOM 4580 C C . PRO A 1 578 ? 20.871 57.124 63.033 1.00 36.99 578 PRO A C 1
ATOM 4581 O O . PRO A 1 578 ? 19.988 56.286 62.872 1.00 36.97 578 PRO A O 1
ATOM 4585 N N . ASP A 1 579 ? 21.881 57.014 63.906 1.00 37.61 579 ASP A N 1
ATOM 4586 C CA . ASP A 1 579 ? 22.083 55.786 64.730 1.00 38.16 579 ASP A CA 1
ATOM 4587 C C . ASP A 1 579 ? 21.268 55.852 66.041 1.00 37.94 579 ASP A C 1
ATOM 4588 O O . ASP A 1 579 ? 21.776 56.203 67.136 1.00 37.01 579 ASP A O 1
ATOM 4593 N N . ARG A 1 580 ? 20.004 55.499 65.877 1.00 38.63 580 ARG A N 1
ATOM 4594 C CA . ARG A 1 580 ? 19.018 55.461 66.958 1.00 40.21 580 ARG A CA 1
ATOM 4595 C C . ARG A 1 580 ? 19.207 54.307 67.911 1.00 40.02 580 ARG A C 1
ATOM 4596 O O . ARG A 1 580 ? 19.037 54.473 69.105 1.00 38.91 580 ARG A O 1
ATOM 4604 N N . GLU A 1 581 ? 19.578 53.147 67.386 1.00 40.62 581 GLU A N 1
ATOM 4605 C CA A GLU A 1 581 ? 19.929 52.038 68.277 0.50 41.62 581 GLU A CA 1
ATOM 4606 C CA B GLU A 1 581 ? 19.936 52.023 68.243 0.50 41.86 581 GLU A CA 1
ATOM 4607 C C . GLU A 1 581 ? 20.907 52.562 69.329 1.00 41.40 581 GLU A C 1
ATOM 4608 O O . GLU A 1 581 ? 20.768 52.283 70.481 1.00 42.68 581 GLU A O 1
ATOM 4619 N N . ARG A 1 582 ? 21.871 53.359 68.933 1.00 40.14 582 ARG A N 1
ATOM 4620 C CA . ARG A 1 582 ? 22.933 53.710 69.845 1.00 40.20 582 ARG A CA 1
ATOM 4621 C C . ARG A 1 582 ? 22.694 54.938 70.691 1.00 39.23 582 ARG A C 1
ATOM 4622 O O . ARG A 1 582 ? 23.100 54.952 71.834 1.00 40.21 582 ARG A O 1
ATOM 4630 N N . PHE A 1 583 ? 22.098 55.976 70.117 1.00 37.41 583 PHE A N 1
ATOM 4631 C CA . PHE A 1 583 ? 21.760 57.165 70.862 1.00 36.57 583 PHE A CA 1
ATOM 4632 C C . PHE A 1 583 ? 20.227 57.355 70.799 1.00 36.45 583 PHE A C 1
ATOM 4633 O O . PHE A 1 583 ? 19.736 58.303 70.199 1.00 37.30 583 PHE A O 1
ATOM 4641 N N . PRO A 1 584 ? 19.456 56.469 71.431 1.00 36.24 584 PRO A N 1
ATOM 4642 C CA . PRO A 1 584 ? 18.008 56.577 71.263 1.00 36.41 584 PRO A CA 1
ATOM 4643 C C . PRO A 1 584 ? 17.320 57.854 71.752 1.00 36.41 584 PRO A C 1
ATOM 4644 O O . PRO A 1 584 ? 16.242 58.117 71.296 1.00 36.65 584 PRO A O 1
ATOM 4648 N N . HIS A 1 585 ? 17.904 58.619 72.673 1.00 36.69 585 HIS A N 1
ATOM 4649 C CA . HIS A 1 585 ? 17.227 59.753 73.304 1.00 36.60 585 HIS A CA 1
ATOM 4650 C C . HIS A 1 585 ? 17.673 61.106 72.777 1.00 36.15 585 HIS A C 1
ATOM 4651 O O . HIS A 1 585 ? 17.089 62.133 73.176 1.00 36.53 585 HIS A O 1
ATOM 4658 N N . LEU A 1 586 ? 18.644 61.134 71.859 1.00 35.18 586 LEU A N 1
ATOM 4659 C CA . LEU A 1 586 ? 19.090 62.406 71.315 1.00 35.06 586 LEU A CA 1
ATOM 4660 C C . LEU A 1 586 ? 18.067 62.983 70.376 1.00 34.58 586 LEU A C 1
ATOM 4661 O O . LEU A 1 586 ? 17.471 62.239 69.586 1.00 34.86 586 LEU A O 1
ATOM 4666 N N . PRO A 1 587 ? 17.903 64.313 70.423 1.00 34.57 587 PRO A N 1
ATOM 4667 C CA . PRO A 1 587 ? 17.089 64.950 69.444 1.00 34.69 587 PRO A CA 1
ATOM 4668 C C . PRO A 1 587 ? 17.596 64.671 68.055 1.00 34.41 587 PRO A C 1
ATOM 4669 O O . PRO A 1 587 ? 16.800 64.443 67.165 1.00 34.63 587 PRO A O 1
ATOM 4673 N N . ARG A 1 588 ? 18.899 64.760 67.849 1.00 34.28 588 ARG A N 1
ATOM 4674 C CA . ARG A 1 588 ? 19.466 64.568 66.495 1.00 34.38 588 ARG A CA 1
ATOM 4675 C C . ARG A 1 588 ? 20.654 63.635 66.535 1.00 33.26 588 ARG A C 1
ATOM 4676 O O . ARG A 1 588 ? 21.811 64.068 66.511 1.00 32.49 588 ARG A O 1
ATOM 4684 N N . PRO A 1 589 ? 20.343 62.333 66.591 1.00 32.45 589 PRO A N 1
ATOM 4685 C CA . PRO A 1 589 ? 21.355 61.352 66.712 1.00 32.20 589 PRO A CA 1
ATOM 4686 C C . PRO A 1 589 ? 22.165 61.330 65.443 1.00 32.30 589 PRO A C 1
ATOM 4687 O O . PRO A 1 589 ? 21.659 61.672 64.368 1.00 31.62 589 PRO A O 1
ATOM 4691 N N . PRO A 1 590 ? 23.460 61.047 65.581 1.00 32.83 590 PRO A N 1
ATOM 4692 C CA . PRO A 1 590 ? 24.336 61.258 64.456 1.00 33.06 590 PRO A CA 1
ATOM 4693 C C . PRO A 1 590 ? 24.213 60.083 63.501 1.00 33.00 590 PRO A C 1
ATOM 4694 O O . PRO A 1 590 ? 23.652 59.037 63.875 1.00 32.69 590 PRO A O 1
ATOM 4698 N N . VAL A 1 591 ? 24.679 60.285 62.279 1.00 33.25 591 VAL A N 1
ATOM 4699 C CA . VAL A 1 591 ? 24.778 59.194 61.329 1.00 33.92 591 VAL A CA 1
ATOM 4700 C C . VAL A 1 591 ? 26.164 58.561 61.502 1.00 34.69 591 VAL A C 1
ATOM 4701 O O . VAL A 1 591 ? 27.167 59.279 61.634 1.00 35.97 591 VAL A O 1
ATOM 4705 N N . ILE A 1 592 ? 26.208 57.236 61.592 1.00 34.87 592 ILE A N 1
ATOM 4706 C CA . ILE A 1 592 ? 27.449 56.527 61.697 1.00 35.74 592 ILE A CA 1
ATOM 4707 C C . ILE A 1 592 ? 27.426 55.490 60.600 1.00 36.61 592 ILE A C 1
ATOM 4708 O O . ILE A 1 592 ? 26.535 54.610 60.559 1.00 37.61 592 ILE A O 1
ATOM 4713 N N . ILE A 1 593 ? 28.426 55.572 59.741 1.00 36.37 593 ILE A N 1
ATOM 4714 C CA . ILE A 1 593 ? 28.557 54.690 58.615 1.00 36.47 593 ILE A CA 1
ATOM 4715 C C . ILE A 1 593 ? 29.665 53.698 58.947 1.00 36.67 593 ILE A C 1
ATOM 4716 O O . ILE A 1 593 ? 30.736 54.116 59.294 1.00 36.73 593 ILE A O 1
ATOM 4721 N N . ASP A 1 594 ? 29.493 52.422 58.694 1.00 37.37 594 ASP A N 1
ATOM 4722 C CA . ASP A 1 594 ? 30.404 51.405 59.220 1.00 38.97 594 ASP A CA 1
ATOM 4723 C C . ASP A 1 594 ? 30.173 50.068 58.476 1.00 40.37 594 ASP A C 1
ATOM 4724 O O . ASP A 1 594 ? 29.533 50.066 57.407 1.00 40.84 594 ASP A O 1
ATOM 4729 N N . HIS A 1 595 ? 30.686 48.968 59.023 1.00 41.99 595 HIS A N 1
ATOM 4730 C CA . HIS A 1 595 ? 30.674 47.655 58.362 1.00 45.01 595 HIS A CA 1
ATOM 4731 C C . HIS A 1 595 ? 29.249 47.093 58.026 1.00 45.13 595 HIS A C 1
ATOM 4732 O O . HIS A 1 595 ? 29.079 46.313 57.083 1.00 45.26 595 HIS A O 1
ATOM 4739 N N . ARG A 1 596 ? 28.266 47.521 58.822 1.00 44.66 596 ARG A N 1
ATOM 4740 C CA . ARG A 1 596 ? 26.856 47.188 58.672 1.00 44.89 596 ARG A CA 1
ATOM 4741 C C . ARG A 1 596 ? 26.275 47.757 57.389 1.00 43.70 596 ARG A C 1
ATOM 4742 O O . ARG A 1 596 ? 25.311 47.234 56.885 1.00 43.44 596 ARG A O 1
ATOM 4750 N N . HIS A 1 597 ? 26.860 48.834 56.882 1.00 42.97 597 HIS A N 1
ATOM 4751 C CA . HIS A 1 597 ? 26.353 49.542 55.702 1.00 43.05 597 HIS A CA 1
ATOM 4752 C C . HIS A 1 597 ? 27.244 49.359 54.462 1.00 44.21 597 HIS A C 1
ATOM 4753 O O . HIS A 1 597 ? 26.736 49.372 53.348 1.00 43.99 597 HIS A O 1
ATOM 4760 N N . ILE A 1 598 ? 28.560 49.230 54.670 1.00 45.76 598 ILE A N 1
ATOM 4761 C CA . ILE A 1 598 ? 29.539 49.057 53.588 1.00 47.99 598 ILE A CA 1
ATOM 4762 C C . ILE A 1 598 ? 30.554 48.023 54.048 1.00 49.56 598 ILE A C 1
ATOM 4763 O O . ILE A 1 598 ? 30.910 47.997 55.221 1.00 51.29 598 ILE A O 1
ATOM 4768 N N . SER A 1 599 ? 31.014 47.165 53.155 1.00 51.13 599 SER A N 1
ATOM 4769 C CA . SER A 1 599 ? 32.018 46.162 53.531 1.00 54.52 599 SER A CA 1
ATOM 4770 C C . SER A 1 599 ? 33.458 46.655 53.168 1.00 56.94 599 SER A C 1
ATOM 4771 O O . SER A 1 599 ? 33.646 47.762 52.613 1.00 55.00 599 SER A O 1
ATOM 4774 N N . ALA A 1 600 ? 34.461 45.840 53.494 1.00 60.41 600 ALA A N 1
ATOM 4775 C CA . ALA A 1 600 ? 35.833 46.134 53.099 1.00 63.71 600 ALA A CA 1
ATOM 4776 C C . ALA A 1 600 ? 35.937 46.084 51.560 1.00 68.24 600 ALA A C 1
ATOM 4777 O O . ALA A 1 600 ? 36.251 47.085 50.903 1.00 69.93 600 ALA A O 1
ATOM 4779 N N . GLU A 1 601 ? 35.593 44.927 51.002 1.00 72.91 601 GLU A N 1
ATOM 4780 C CA . GLU A 1 601 ? 35.650 44.659 49.552 1.00 75.68 601 GLU A CA 1
ATOM 4781 C C . GLU A 1 601 ? 35.069 45.790 48.672 1.00 76.90 601 GLU A C 1
ATOM 4782 O O . GLU A 1 601 ? 35.661 46.154 47.671 1.00 78.14 601 GLU A O 1
ATOM 4788 N N . GLU A 1 602 ? 33.933 46.352 49.074 1.00 78.41 602 GLU A N 1
ATOM 4789 C CA . GLU A 1 602 ? 33.194 47.362 48.279 1.00 80.39 602 GLU A CA 1
ATOM 4790 C C . GLU A 1 602 ? 34.030 48.593 47.917 1.00 80.20 602 GLU A C 1
ATOM 4791 O O . GLU A 1 602 ? 34.062 49.026 46.746 1.00 79.72 602 GLU A O 1
ATOM 4797 N N . LEU A 1 603 ? 34.727 49.120 48.922 1.00 80.58 603 LEU A N 1
ATOM 4798 C CA . LEU A 1 603 ? 35.569 50.309 48.763 1.00 83.51 603 LEU A CA 1
ATOM 4799 C C . LEU A 1 603 ? 37.018 50.006 48.389 1.00 86.66 603 LEU A C 1
ATOM 4800 O O . LEU A 1 603 ? 37.893 50.839 48.598 1.00 85.11 603 LEU A O 1
ATOM 4805 N N . GLY A 1 604 ? 37.256 48.825 47.805 1.00 92.20 604 GLY A N 1
ATOM 4806 C CA . GLY A 1 604 ? 38.592 48.273 47.601 1.00 94.95 604 GLY A CA 1
ATOM 4807 C C . GLY A 1 604 ? 39.410 48.387 48.855 1.00 99.04 604 GLY A C 1
ATOM 4808 O O . GLY A 1 604 ? 40.568 48.772 48.785 1.00 100.90 604 GLY A O 1
ATOM 4809 N N . GLN A 1 605 ? 38.794 48.070 49.997 1.00 102.28 605 GLN A N 1
ATOM 4810 C CA . GLN A 1 605 ? 39.309 48.503 51.303 1.00 105.94 605 GLN A CA 1
ATOM 4811 C C . GLN A 1 605 ? 40.709 47.932 51.504 1.00 108.86 605 GLN A C 1
ATOM 4812 O O . GLN A 1 605 ? 40.909 46.720 51.434 1.00 109.01 605 GLN A O 1
ATOM 4818 N N . TRP A 1 606 ? 41.653 48.841 51.752 1.00 112.32 606 TRP A N 1
ATOM 4819 C CA . TRP A 1 606 ? 43.114 48.586 51.734 1.00 116.88 606 TRP A CA 1
ATOM 4820 C C . TRP A 1 606 ? 43.636 47.927 50.389 1.00 111.01 606 TRP A C 1
ATOM 4821 O O . TRP A 1 606 ? 44.529 47.068 50.405 1.00 114.87 606 TRP A O 1
ATOM 4832 N N . GLY A 1 607 ? 43.058 48.374 49.250 1.00 87.89 607 GLY A N 1
ATOM 4833 C CA . GLY A 1 607 ? 43.542 48.134 47.860 1.00 77.93 607 GLY A CA 1
ATOM 4834 C C . GLY A 1 607 ? 44.168 49.422 47.291 1.00 71.73 607 GLY A C 1
ATOM 4835 O O . GLY A 1 607 ? 43.791 49.938 46.241 1.00 72.25 607 GLY A O 1
ATOM 4836 N N . MET A 1 608 ? 45.069 49.983 48.084 1.00 65.28 608 MET A N 1
ATOM 4837 C CA . MET A 1 608 ? 46.101 50.972 47.717 1.00 59.14 608 MET A CA 1
ATOM 4838 C C . MET A 1 608 ? 45.810 52.420 47.271 1.00 52.80 608 MET A C 1
ATOM 4839 O O . MET A 1 608 ? 46.375 53.316 47.873 1.00 52.13 608 MET A O 1
ATOM 4844 N N . SER A 1 609 ? 44.985 52.695 46.281 1.00 49.08 609 SER A N 1
ATOM 4845 C CA . SER A 1 609 ? 44.722 54.111 45.954 1.00 46.85 609 SER A CA 1
ATOM 4846 C C . SER A 1 609 ? 43.679 54.800 46.839 1.00 44.37 609 SER A C 1
ATOM 4847 O O . SER A 1 609 ? 42.566 54.309 46.974 1.00 45.02 609 SER A O 1
ATOM 4850 N N . TRP A 1 610 ? 44.038 55.966 47.376 1.00 41.13 610 TRP A N 1
ATOM 4851 C CA . TRP A 1 610 ? 43.119 56.801 48.133 1.00 38.97 610 TRP A CA 1
ATOM 4852 C C . TRP A 1 610 ? 42.264 57.653 47.186 1.00 38.84 610 TRP A C 1
ATOM 4853 O O . TRP A 1 610 ? 42.779 58.330 46.306 1.00 39.46 610 TRP A O 1
ATOM 4864 N N . HIS A 1 611 ? 40.956 57.645 47.379 1.00 38.56 611 HIS A N 1
ATOM 4865 C CA . HIS A 1 611 ? 40.040 58.379 46.523 1.00 38.62 611 HIS A CA 1
ATOM 4866 C C . HIS A 1 611 ? 39.400 59.571 47.202 1.00 37.47 611 HIS A C 1
ATOM 4867 O O . HIS A 1 611 ? 39.270 59.643 48.390 1.00 36.51 611 HIS A O 1
ATOM 4874 N N . PRO A 1 612 ? 39.002 60.541 46.429 1.00 37.54 612 PRO A N 1
ATOM 4875 C CA . PRO A 1 612 ? 38.116 61.503 47.063 1.00 37.25 612 PRO A CA 1
ATOM 4876 C C . PRO A 1 612 ? 36.759 60.924 47.502 1.00 36.84 612 PRO A C 1
ATOM 4877 O O . PRO A 1 612 ? 36.374 59.765 47.203 1.00 36.00 612 PRO A O 1
ATOM 4881 N N . GLY A 1 613 ? 36.057 61.781 48.234 1.00 36.64 613 GLY A N 1
ATOM 4882 C CA . GLY A 1 613 ? 34.789 61.449 48.826 1.00 36.42 613 GLY A CA 1
ATOM 4883 C C . GLY A 1 613 ? 33.815 62.585 48.775 1.00 36.95 613 GLY A C 1
ATOM 4884 O O . GLY A 1 613 ? 34.170 63.783 48.706 1.00 36.08 613 GLY A O 1
ATOM 4885 N N . ARG A 1 614 ? 32.561 62.187 48.833 1.00 38.50 614 ARG A N 1
ATOM 4886 C CA . ARG A 1 614 ? 31.460 63.128 48.870 1.00 40.09 614 ARG A CA 1
ATOM 4887 C C . ARG A 1 614 ? 30.437 62.554 49.788 1.00 38.41 614 ARG A C 1
ATOM 4888 O O . ARG A 1 614 ? 30.093 61.365 49.700 1.00 37.92 614 ARG A O 1
ATOM 4896 N N . ILE A 1 615 ? 29.926 63.463 50.596 1.00 36.92 615 ILE A N 1
ATOM 4897 C CA . ILE A 1 615 ? 29.041 63.211 51.679 1.00 36.41 615 ILE A CA 1
ATOM 4898 C C . ILE A 1 615 ? 27.904 64.189 51.534 1.00 35.80 615 ILE A C 1
ATOM 4899 O O . ILE A 1 615 ? 28.111 65.383 51.605 1.00 35.77 615 ILE A O 1
ATOM 4904 N N . THR A 1 616 ? 26.710 63.696 51.296 1.00 35.57 616 THR A N 1
ATOM 4905 C CA . THR A 1 616 ? 25.584 64.595 51.117 1.00 36.24 616 THR A CA 1
ATOM 4906 C C . THR A 1 616 ? 24.554 64.363 52.215 1.00 36.09 616 THR A C 1
ATOM 4907 O O . THR A 1 616 ? 24.344 63.243 52.728 1.00 35.43 616 THR A O 1
ATOM 4911 N N . GLY A 1 617 ? 23.929 65.460 52.600 1.00 36.69 617 GLY A N 1
ATOM 4912 C CA . GLY A 1 617 ? 22.899 65.458 53.656 1.00 37.01 617 GLY A CA 1
ATOM 4913 C C . GLY A 1 617 ? 21.497 65.580 53.070 1.00 37.20 617 GLY A C 1
ATOM 4914 O O . GLY A 1 617 ? 21.255 66.439 52.171 1.00 36.57 617 GLY A O 1
ATOM 4915 N N . TRP A 1 618 ? 20.598 64.712 53.551 1.00 37.26 618 TRP A N 1
ATOM 4916 C CA . TRP A 1 618 ? 19.238 64.620 53.019 1.00 38.30 618 TRP A CA 1
ATOM 4917 C C . TRP A 1 618 ? 18.203 64.952 54.096 1.00 39.55 618 TRP A C 1
ATOM 4918 O O . TRP A 1 618 ? 18.364 64.564 55.272 1.00 38.32 618 TRP A O 1
ATOM 4929 N N . LEU A 1 619 ? 17.173 65.711 53.691 1.00 41.75 619 LEU A N 1
ATOM 4930 C CA . LEU A 1 619 ? 16.023 66.038 54.565 1.00 43.91 619 LEU A CA 1
ATOM 4931 C C . LEU A 1 619 ? 14.708 65.944 53.779 1.00 45.63 619 LEU A C 1
ATOM 4932 O O . LEU A 1 619 ? 14.409 66.811 52.922 1.00 46.05 619 LEU A O 1
ATOM 4937 N N . ASN A 1 620 ? 13.934 64.905 54.104 1.00 46.62 620 ASN A N 1
ATOM 4938 C CA . ASN A 1 620 ? 12.777 64.491 53.300 1.00 48.89 620 ASN A CA 1
ATOM 4939 C C . ASN A 1 620 ? 13.123 64.184 51.853 1.00 48.59 620 ASN A C 1
ATOM 4940 O O . ASN A 1 620 ? 12.466 64.671 50.953 1.00 49.80 620 ASN A O 1
ATOM 4945 N N . GLY A 1 621 ? 14.165 63.400 51.627 1.00 48.34 621 GLY A N 1
ATOM 4946 C CA . GLY A 1 621 ? 14.538 63.009 50.274 1.00 49.54 621 GLY A CA 1
ATOM 4947 C C . GLY A 1 621 ? 15.015 64.158 49.409 1.00 50.43 621 GLY A C 1
ATOM 4948 O O . GLY A 1 621 ? 15.130 63.964 48.211 1.00 51.14 621 GLY A O 1
ATOM 4949 N N . GLU A 1 622 ? 15.291 65.330 50.016 1.00 51.72 622 GLU A N 1
ATOM 4950 C CA . GLU A 1 622 ? 15.893 66.494 49.364 1.00 53.24 622 GLU A CA 1
ATOM 4951 C C . GLU A 1 622 ? 17.334 66.799 49.908 1.00 51.63 622 GLU A C 1
ATOM 4952 O O . GLU A 1 622 ? 17.589 66.795 51.134 1.00 49.27 622 GLU A O 1
ATOM 4958 N N . GLN A 1 623 ? 18.258 67.053 48.980 1.00 54.33 623 GLN A N 1
ATOM 4959 C CA . GLN A 1 623 ? 19.653 67.213 49.307 1.00 52.24 623 GLN A CA 1
ATOM 4960 C C . GLN A 1 623 ? 19.850 68.590 49.930 1.00 50.93 623 GLN A C 1
ATOM 4961 O O . GLN A 1 623 ? 19.590 69.558 49.290 1.00 53.08 623 GLN A O 1
ATOM 4967 N N . VAL A 1 624 ? 20.307 68.673 51.170 1.00 48.25 624 VAL A N 1
ATOM 4968 C CA . VAL A 1 624 ? 20.420 69.947 51.855 1.00 46.96 624 VAL A CA 1
ATOM 4969 C C . VAL A 1 624 ? 21.845 70.295 52.273 1.00 45.13 624 VAL A C 1
ATOM 4970 O O . VAL A 1 624 ? 22.073 71.366 52.760 1.00 44.52 624 VAL A O 1
ATOM 4974 N N . ALA A 1 625 ? 22.802 69.403 52.063 1.00 44.20 625 ALA A N 1
ATOM 4975 C CA . ALA A 1 625 ? 24.194 69.620 52.468 1.00 42.18 625 ALA A CA 1
ATOM 4976 C C . ALA A 1 625 ? 25.102 68.761 51.636 1.00 40.81 625 ALA A C 1
ATOM 4977 O O . ALA A 1 625 ? 24.712 67.681 51.163 1.00 40.27 625 ALA A O 1
ATOM 4979 N N . LEU A 1 626 ? 26.313 69.263 51.443 1.00 40.16 626 LEU A N 1
ATOM 4980 C CA . LEU A 1 626 ? 27.315 68.624 50.563 1.00 39.55 626 LEU A CA 1
ATOM 4981 C C . LEU A 1 626 ? 28.673 68.878 51.148 1.00 38.49 626 LEU A C 1
ATOM 4982 O O . LEU A 1 626 ? 29.068 70.018 51.289 1.00 38.32 626 LEU A O 1
ATOM 4987 N N . ARG A 1 627 ? 29.410 67.839 51.483 1.00 38.22 627 ARG A N 1
ATOM 4988 C CA . ARG A 1 627 ? 30.789 68.045 51.933 1.00 37.66 627 ARG A CA 1
ATOM 4989 C C . ARG A 1 627 ? 31.691 67.182 51.070 1.00 36.72 627 ARG A C 1
ATOM 4990 O O . ARG A 1 627 ? 31.548 65.994 51.068 1.00 35.68 627 ARG A O 1
ATOM 4998 N N . GLU A 1 628 ? 32.608 67.819 50.338 1.00 36.75 628 GLU A N 1
ATOM 4999 C CA . GLU A 1 628 ? 33.673 67.133 49.588 1.00 36.52 628 GLU A CA 1
ATOM 5000 C C . GLU A 1 628 ? 35.023 67.082 50.341 1.00 35.38 628 GLU A C 1
ATOM 5001 O O . GLU A 1 628 ? 35.332 67.953 51.165 1.00 34.47 628 GLU A O 1
ATOM 5007 N N . TYR A 1 629 ? 35.755 66.001 50.043 1.00 34.30 629 TYR A N 1
ATOM 5008 C CA . TYR A 1 629 ? 37.089 65.706 50.523 1.00 33.52 629 TYR A CA 1
ATOM 5009 C C . TYR A 1 629 ? 37.924 65.234 49.324 1.00 33.44 629 TYR A C 1
ATOM 5010 O O . TYR A 1 629 ? 37.567 64.274 48.575 1.00 33.77 629 TYR A O 1
ATOM 5019 N N . VAL A 1 630 ? 39.057 65.873 49.149 1.00 32.83 630 VAL A N 1
ATOM 5020 C CA . VAL A 1 630 ? 40.001 65.405 48.141 1.00 32.66 630 VAL A CA 1
ATOM 5021 C C . VAL A 1 630 ? 40.988 64.403 48.741 1.00 31.90 630 VAL A C 1
ATOM 5022 O O . VAL A 1 630 ? 41.286 64.476 49.910 1.00 31.38 630 VAL A O 1
ATOM 5026 N N . ALA A 1 631 ? 41.470 63.470 47.924 1.00 31.76 631 ALA A N 1
ATOM 5027 C CA . ALA A 1 631 ? 42.526 62.530 48.325 1.00 31.59 631 ALA A CA 1
ATOM 5028 C C . ALA A 1 631 ? 43.894 63.206 48.556 1.00 31.33 631 ALA A C 1
ATOM 5029 O O . ALA A 1 631 ? 44.702 62.694 49.318 1.00 31.28 631 ALA A O 1
ATOM 5031 N N . ASP A 1 632 ? 44.096 64.354 47.906 1.00 31.15 632 ASP A N 1
ATOM 5032 C CA . ASP A 1 632 ? 45.355 65.055 47.800 1.00 31.39 632 ASP A CA 1
ATOM 5033 C C . ASP A 1 632 ? 45.293 66.549 48.195 1.00 31.06 632 ASP A C 1
ATOM 5034 O O . ASP A 1 632 ? 45.496 67.431 47.362 1.00 31.08 632 ASP A O 1
ATOM 5039 N N . PRO A 1 633 ? 45.032 66.832 49.478 1.00 30.48 633 PRO A N 1
ATOM 5040 C CA . PRO A 1 633 ? 44.891 68.205 49.865 1.00 30.34 633 PRO A CA 1
ATOM 5041 C C . PRO A 1 633 ? 46.174 68.982 49.693 1.00 30.39 633 PRO A C 1
ATOM 5042 O O . PRO A 1 633 ? 47.236 68.505 50.080 1.00 30.34 633 PRO A O 1
ATOM 5046 N N . LEU A 1 634 ? 46.047 70.207 49.209 1.00 30.48 634 LEU A N 1
ATOM 5047 C CA . LEU A 1 634 ? 47.163 71.080 48.988 1.00 30.69 634 LEU A CA 1
ATOM 5048 C C . LEU A 1 634 ? 46.797 72.459 49.415 1.00 30.71 634 LEU A C 1
ATOM 5049 O O . LEU A 1 634 ? 45.657 72.852 49.245 1.00 31.15 634 LEU A O 1
ATOM 5054 N N . PRO A 1 635 ? 47.759 73.247 49.898 1.00 30.58 635 PRO A N 1
ATOM 5055 C CA . PRO A 1 635 ? 47.459 74.595 50.287 1.00 30.40 635 PRO A CA 1
ATOM 5056 C C . PRO A 1 635 ? 46.938 75.405 49.117 1.00 30.49 635 PRO A C 1
ATOM 5057 O O . PRO A 1 635 ? 47.657 75.670 48.162 1.00 30.58 635 PRO A O 1
ATOM 5061 N N . THR A 1 636 ? 45.672 75.784 49.219 1.00 30.32 636 THR A N 1
ATOM 5062 C CA . THR A 1 636 ? 44.989 76.519 48.190 1.00 30.21 636 THR A CA 1
ATOM 5063 C C . THR A 1 636 ? 44.608 77.922 48.651 1.00 30.01 636 THR A C 1
ATOM 5064 O O . THR A 1 636 ? 44.880 78.891 47.969 1.00 30.40 636 THR A O 1
ATOM 5068 N N . THR A 1 637 ? 43.982 78.029 49.799 1.00 29.81 637 THR A N 1
ATOM 5069 C CA . THR A 1 637 ? 43.537 79.323 50.338 1.00 30.04 637 THR A CA 1
ATOM 5070 C C . THR A 1 637 ? 43.921 79.483 51.794 1.00 29.58 637 THR A C 1
ATOM 5071 O O . THR A 1 637 ? 43.574 78.651 52.638 1.00 29.18 637 THR A O 1
ATOM 5075 N N . LEU A 1 638 ? 44.586 80.585 52.071 1.00 29.68 638 LEU A N 1
ATOM 5076 C CA . LEU A 1 638 ? 44.764 81.059 53.425 1.00 29.78 638 LEU A CA 1
ATOM 5077 C C . LEU A 1 638 ? 43.647 82.035 53.781 1.00 29.89 638 LEU A C 1
ATOM 5078 O O . LEU A 1 638 ? 43.654 83.192 53.447 1.00 29.94 638 LEU A O 1
ATOM 5083 N N . GLN A 1 639 ? 42.637 81.529 54.436 1.00 30.08 639 GLN A N 1
ATOM 5084 C CA . GLN A 1 639 ? 41.445 82.341 54.659 1.00 30.54 639 GLN A CA 1
ATOM 5085 C C . GLN A 1 639 ? 41.535 83.182 55.938 1.00 30.73 639 GLN A C 1
ATOM 5086 O O . GLN A 1 639 ? 41.815 82.645 57.046 1.00 30.89 639 GLN A O 1
ATOM 5092 N N . ILE A 1 640 ? 41.234 84.462 55.769 1.00 30.99 640 ILE A N 1
ATOM 5093 C CA . ILE A 1 640 ? 41.072 85.453 56.839 1.00 31.06 640 ILE A CA 1
ATOM 5094 C C . ILE A 1 640 ? 39.555 85.683 56.980 1.00 30.89 640 ILE A C 1
ATOM 5095 O O . ILE A 1 640 ? 38.915 86.143 56.048 1.00 31.45 640 ILE A O 1
ATOM 5100 N N . ALA A 1 641 ? 38.969 85.341 58.123 1.00 30.41 641 ALA A N 1
ATOM 5101 C CA . ALA A 1 641 ? 37.521 85.402 58.315 1.00 30.08 641 ALA A CA 1
ATOM 5102 C C . ALA A 1 641 ? 37.239 86.203 59.533 1.00 30.19 641 ALA A C 1
ATOM 5103 O O . ALA A 1 641 ? 37.204 85.672 60.647 1.00 29.86 641 ALA A O 1
ATOM 5105 N N . PRO A 1 642 ? 37.119 87.522 59.367 1.00 30.67 642 PRO A N 1
ATOM 5106 C CA . PRO A 1 642 ? 36.687 88.345 60.515 1.00 30.78 642 PRO A CA 1
ATOM 5107 C C . PRO A 1 642 ? 35.218 88.144 60.755 1.00 31.12 642 PRO A C 1
ATOM 5108 O O . PRO A 1 642 ? 34.485 87.982 59.779 1.00 30.93 642 PRO A O 1
ATOM 5112 N N . ASP A 1 643 ? 34.809 88.161 62.033 1.00 31.37 643 ASP A N 1
ATOM 5113 C CA . ASP A 1 643 ? 33.393 88.004 62.426 1.00 31.86 643 ASP A CA 1
ATOM 5114 C C . ASP A 1 643 ? 32.501 89.103 61.811 1.00 32.66 643 ASP A C 1
ATOM 5115 O O . ASP A 1 643 ? 31.293 88.948 61.730 1.00 32.67 643 ASP A O 1
ATOM 5120 N N . ARG A 1 644 ? 33.087 90.225 61.391 1.00 33.57 644 ARG A N 1
ATOM 5121 C CA . ARG A 1 644 ? 32.323 91.310 60.775 1.00 34.61 644 ARG A CA 1
ATOM 5122 C C . ARG A 1 644 ? 33.224 91.988 59.780 1.00 34.23 644 ARG A C 1
ATOM 5123 O O . ARG A 1 644 ? 34.399 92.084 60.050 1.00 33.91 644 ARG A O 1
ATOM 5131 N N . ASP A 1 645 ? 32.694 92.444 58.652 1.00 34.78 645 ASP A N 1
ATOM 5132 C CA . ASP A 1 645 ? 33.459 93.300 57.710 1.00 35.49 645 ASP A CA 1
ATOM 5133 C C . ASP A 1 645 ? 33.274 94.757 57.973 1.00 35.04 645 ASP A C 1
ATOM 5134 O O . ASP A 1 645 ? 33.987 95.563 57.420 1.00 34.91 645 ASP A O 1
ATOM 5139 N N . THR A 1 646 ? 32.245 95.089 58.725 1.00 34.85 646 THR A N 1
ATOM 5140 C CA . THR A 1 646 ? 31.958 96.465 59.068 1.00 34.91 646 THR A CA 1
ATOM 5141 C C . THR A 1 646 ? 31.730 96.521 60.523 1.00 34.00 646 THR A C 1
ATOM 5142 O O . THR A 1 646 ? 31.082 95.602 61.079 1.00 33.91 646 THR A O 1
ATOM 5146 N N . LEU A 1 647 ? 32.225 97.611 61.109 1.00 33.51 647 LEU A N 1
ATOM 5147 C CA . LEU A 1 647 ? 32.180 97.859 62.528 1.00 33.42 647 LEU A CA 1
ATOM 5148 C C . LEU A 1 647 ? 32.002 99.324 62.731 1.00 33.88 647 LEU A C 1
ATOM 5149 O O . LEU A 1 647 ? 32.513 100.081 61.951 1.00 34.75 647 LEU A O 1
ATOM 5154 N N . PRO A 1 648 ? 31.322 99.755 63.797 1.00 34.16 648 PRO A N 1
ATOM 5155 C CA . PRO A 1 648 ? 31.434 101.194 64.094 1.00 34.47 648 PRO A CA 1
ATOM 5156 C C . PRO A 1 648 ? 32.808 101.591 64.659 1.00 34.69 648 PRO A C 1
ATOM 5157 O O . PRO A 1 648 ? 33.590 100.748 65.106 1.00 34.56 648 PRO A O 1
ATOM 5161 N N . ALA A 1 649 ? 33.076 102.887 64.626 1.00 35.51 649 ALA A N 1
ATOM 5162 C CA . ALA A 1 649 ? 34.242 103.480 65.235 1.00 35.64 649 ALA A CA 1
ATOM 5163 C C . ALA A 1 649 ? 34.146 103.473 66.785 1.00 35.72 649 ALA A C 1
ATOM 5164 O O . ALA A 1 649 ? 33.755 104.463 67.415 1.00 36.84 649 ALA A O 1
ATOM 5166 N N . ASP A 1 650 ? 34.557 102.367 67.390 1.00 35.28 650 ASP A N 1
ATOM 5167 C CA . ASP A 1 650 ? 34.333 102.108 68.811 1.00 34.82 650 ASP A CA 1
ATOM 5168 C C . ASP A 1 650 ? 35.501 101.275 69.375 1.00 33.96 650 ASP A C 1
ATOM 5169 O O . ASP A 1 650 ? 35.742 100.116 69.000 1.00 32.43 650 ASP A O 1
ATOM 5174 N N . GLY A 1 651 ? 36.196 101.914 70.301 1.00 33.84 651 GLY A N 1
ATOM 5175 C CA . GLY A 1 651 ? 37.410 101.392 70.858 1.00 34.30 651 GLY A CA 1
ATOM 5176 C C . GLY A 1 651 ? 37.195 100.419 72.005 1.00 34.36 651 GLY A C 1
ATOM 5177 O O . GLY A 1 651 ? 38.147 100.024 72.653 1.00 34.20 651 GLY A O 1
ATOM 5178 N N . ASP A 1 652 ? 35.953 100.032 72.246 1.00 34.46 652 ASP A N 1
ATOM 5179 C CA . ASP A 1 652 ? 35.648 98.880 73.076 1.00 34.18 652 ASP A CA 1
ATOM 5180 C C . ASP A 1 652 ? 35.696 97.546 72.345 1.00 33.59 652 ASP A C 1
ATOM 5181 O O . ASP A 1 652 ? 35.711 96.485 72.992 1.00 33.95 652 ASP A O 1
ATOM 5186 N N . ILE A 1 653 ? 35.635 97.576 71.019 1.00 32.86 653 ILE A N 1
ATOM 5187 C CA . ILE A 1 653 ? 35.431 96.349 70.228 1.00 32.33 653 ILE A CA 1
ATOM 5188 C C . ILE A 1 653 ? 36.687 95.493 70.116 1.00 32.19 653 ILE A C 1
ATOM 5189 O O . ILE A 1 653 ? 37.715 95.967 69.624 1.00 33.06 653 ILE A O 1
ATOM 5194 N N . ASP A 1 654 ? 36.599 94.232 70.514 1.00 31.85 654 ASP A N 1
ATOM 5195 C CA . ASP A 1 654 ? 37.639 93.213 70.207 1.00 31.40 654 ASP A CA 1
ATOM 5196 C C . ASP A 1 654 ? 37.156 92.327 69.068 1.00 30.96 654 ASP A C 1
ATOM 5197 O O . ASP A 1 654 ? 36.314 91.451 69.307 1.00 31.22 654 ASP A O 1
ATOM 5202 N N . LEU A 1 655 ? 37.685 92.524 67.868 1.00 30.29 655 LEU A N 1
ATOM 5203 C CA . LEU A 1 655 ? 37.196 91.812 66.672 1.00 30.08 655 LEU A CA 1
ATOM 5204 C C . LEU A 1 655 ? 37.859 90.469 66.521 1.00 29.27 655 LEU A C 1
ATOM 5205 O O . LEU A 1 655 ? 39.061 90.410 66.373 1.00 28.77 655 LEU A O 1
ATOM 5210 N N . ARG A 1 656 ? 37.087 89.398 66.540 1.00 29.07 656 ARG A N 1
ATOM 5211 C CA . ARG A 1 656 ? 37.677 88.060 66.345 1.00 29.26 656 ARG A CA 1
ATOM 5212 C C . ARG A 1 656 ? 37.905 87.823 64.855 1.00 29.16 656 ARG A C 1
ATOM 5213 O O . ARG A 1 656 ? 37.068 88.187 64.027 1.00 29.82 656 ARG A O 1
ATOM 5221 N N . VAL A 1 657 ? 39.054 87.284 64.521 1.00 28.75 657 VAL A N 1
ATOM 5222 C CA . VAL A 1 657 ? 39.372 86.942 63.163 1.00 28.86 657 VAL A CA 1
ATOM 5223 C C . VAL A 1 657 ? 40.033 85.569 63.176 1.00 28.81 657 VAL A C 1
ATOM 5224 O O . VAL A 1 657 ? 41.047 85.365 63.857 1.00 29.19 657 VAL A O 1
ATOM 5228 N N . MET A 1 658 ? 39.460 84.632 62.436 1.00 28.81 658 MET A N 1
ATOM 5229 C CA . MET A 1 658 ? 39.977 83.308 62.300 1.00 28.72 658 MET A CA 1
ATOM 5230 C C . MET A 1 658 ? 40.833 83.245 61.046 1.00 28.73 658 MET A C 1
ATOM 5231 O O . MET A 1 658 ? 40.543 83.878 60.035 1.00 28.85 658 MET A O 1
ATOM 5236 N N . LEU A 1 659 ? 41.890 82.457 61.121 1.00 28.68 659 LEU A N 1
ATOM 5237 C CA . LEU A 1 659 ? 42.775 82.132 60.001 1.00 28.64 659 LEU A CA 1
ATOM 5238 C C . LEU A 1 659 ? 42.656 80.637 59.801 1.00 28.67 659 LEU A C 1
ATOM 5239 O O . LEU A 1 659 ? 42.799 79.865 60.761 1.00 29.30 659 LEU A O 1
ATOM 5244 N N . ARG A 1 660 ? 42.363 80.194 58.599 1.00 28.60 660 ARG A N 1
ATOM 5245 C CA . ARG A 1 660 ? 42.222 78.760 58.346 1.00 28.47 660 ARG A CA 1
ATOM 5246 C C . ARG A 1 660 ? 43.019 78.369 57.141 1.00 28.42 660 ARG A C 1
ATOM 5247 O O . ARG A 1 660 ? 42.912 79.034 56.088 1.00 29.27 660 ARG A O 1
ATOM 5255 N N . ALA A 1 661 ? 43.820 77.327 57.254 1.00 28.10 661 ALA A N 1
ATOM 5256 C CA . ALA A 1 661 ? 44.636 76.854 56.098 1.00 28.00 661 ALA A CA 1
ATOM 5257 C C . ALA A 1 661 ? 43.832 75.811 55.338 1.00 27.79 661 ALA A C 1
ATOM 5258 O O . ALA A 1 661 ? 43.628 74.675 55.799 1.00 27.28 661 ALA A O 1
ATOM 5260 N N . LEU A 1 662 ? 43.392 76.210 54.156 1.00 27.91 662 LEU A N 1
ATOM 5261 C CA . LEU A 1 662 ? 42.364 75.462 53.458 1.00 28.15 662 LEU A CA 1
ATOM 5262 C C . LEU A 1 662 ? 42.855 74.863 52.157 1.00 28.18 662 LEU A C 1
ATOM 5263 O O . LEU A 1 662 ? 43.491 75.525 51.380 1.00 28.08 662 LEU A O 1
ATOM 5268 N N . ASP A 1 663 ? 42.466 73.621 51.925 1.00 28.41 663 ASP A N 1
ATOM 5269 C CA . ASP A 1 663 ? 42.700 72.915 50.650 1.00 28.88 663 ASP A CA 1
ATOM 5270 C C . ASP A 1 663 ? 41.784 73.345 49.461 1.00 29.14 663 ASP A C 1
ATOM 5271 O O . ASP A 1 663 ? 41.097 74.331 49.533 1.00 29.15 663 ASP A O 1
ATOM 5276 N N . GLN A 1 664 ? 41.827 72.589 48.369 1.00 29.64 664 GLN A N 1
ATOM 5277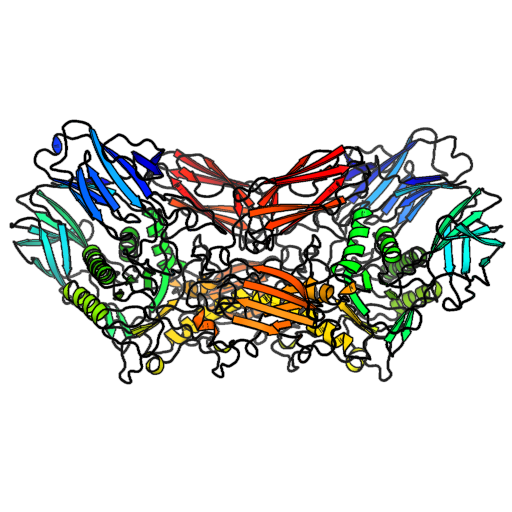 C CA . GLN A 1 664 ? 41.145 72.879 47.123 1.00 30.27 664 GLN A CA 1
ATOM 5278 C C . GLN A 1 664 ? 39.627 72.866 47.222 1.00 30.35 664 GLN A C 1
ATOM 5279 O O . GLN A 1 664 ? 38.974 73.497 46.415 1.00 30.47 664 GLN A O 1
ATOM 5285 N N . VAL A 1 665 ? 39.053 72.121 48.169 1.00 30.23 665 VAL A N 1
ATOM 5286 C CA . VAL A 1 665 ? 37.626 72.183 48.420 1.00 30.14 665 VAL A CA 1
ATOM 5287 C C . VAL A 1 665 ? 37.310 72.797 49.780 1.00 29.69 665 VAL A C 1
ATOM 5288 O O . VAL A 1 665 ? 36.248 72.545 50.313 1.00 30.00 665 VAL A O 1
ATOM 5292 N N . GLY A 1 666 ? 38.175 73.663 50.305 1.00 29.23 666 GLY A N 1
ATOM 5293 C CA . GLY A 1 666 ? 37.872 74.423 51.539 1.00 28.76 666 GLY A CA 1
ATOM 5294 C C . GLY A 1 666 ? 37.928 73.668 52.861 1.00 28.45 666 GLY A C 1
ATOM 5295 O O . GLY A 1 666 ? 37.490 74.207 53.834 1.00 28.30 666 GLY A O 1
ATOM 5296 N N . ASN A 1 667 ? 38.474 72.450 52.936 1.00 28.44 667 ASN A N 1
ATOM 5297 C CA . ASN A 1 667 ? 38.748 71.854 54.236 1.00 28.50 667 ASN A CA 1
ATOM 5298 C C . ASN A 1 667 ? 40.094 72.261 54.818 1.00 28.47 667 ASN A C 1
ATOM 5299 O O . ASN A 1 667 ? 41.021 72.597 54.118 1.00 28.46 667 ASN A O 1
ATOM 5304 N N . ARG A 1 668 ? 40.161 72.244 56.134 1.00 28.48 668 ARG A N 1
ATOM 5305 C CA . ARG A 1 668 ? 41.346 72.656 56.851 1.00 28.62 668 ARG A CA 1
ATOM 5306 C C . ARG A 1 668 ? 42.449 71.621 56.706 1.00 28.93 668 ARG A C 1
ATOM 5307 O O . ARG A 1 668 ? 42.161 70.466 56.475 1.00 29.28 668 ARG A O 1
ATOM 5315 N N . LEU A 1 669 ? 43.690 72.063 56.830 1.00 29.24 669 LEU A N 1
ATOM 5316 C CA . LEU A 1 669 ? 44.878 71.200 56.732 1.00 29.69 669 LEU A CA 1
ATOM 5317 C C . LEU A 1 669 ? 45.301 70.815 58.160 1.00 29.80 669 LEU A C 1
ATOM 5318 O O . LEU A 1 669 ? 46.106 71.483 58.767 1.00 30.21 669 LEU A O 1
ATOM 5323 N N . PRO A 1 670 ? 44.722 69.773 58.732 1.00 30.01 670 PRO A N 1
ATOM 5324 C CA . PRO A 1 670 ? 44.840 69.631 60.175 1.00 30.08 670 PRO A CA 1
ATOM 5325 C C . PRO A 1 670 ? 46.230 69.528 60.784 1.00 30.45 670 PRO A C 1
ATOM 5326 O O . PRO A 1 670 ? 46.423 69.998 61.938 1.00 30.95 670 PRO A O 1
ATOM 5330 N N . PHE A 1 671 ? 47.191 68.938 60.068 1.00 30.47 671 PHE A N 1
ATOM 5331 C CA . PHE A 1 671 ? 48.533 68.733 60.617 1.00 30.47 671 PHE A CA 1
ATOM 5332 C C . PHE A 1 671 ? 49.618 69.633 60.011 1.00 30.48 671 PHE A C 1
ATOM 5333 O O . PHE A 1 671 ? 50.813 69.285 59.987 1.00 30.64 671 PHE A O 1
ATOM 5341 N N . LEU A 1 672 ? 49.199 70.808 59.560 1.00 30.15 672 LEU A N 1
ATOM 5342 C CA . LEU A 1 672 ? 50.117 71.784 59.060 1.00 30.13 672 LEU A CA 1
ATOM 5343 C C . LEU A 1 672 ? 50.616 72.633 60.224 1.00 30.80 672 LEU A C 1
ATOM 5344 O O . LEU A 1 672 ? 49.917 73.538 60.722 1.00 30.67 672 LEU A O 1
ATOM 5349 N N . ASP A 1 673 ? 51.846 72.351 60.635 1.00 31.54 673 ASP A N 1
ATOM 5350 C CA . ASP A 1 673 ? 52.436 72.989 61.771 1.00 32.17 673 ASP A CA 1
ATOM 5351 C C . ASP A 1 673 ? 53.126 74.196 61.259 1.00 32.29 673 ASP A C 1
ATOM 5352 O O . ASP A 1 673 ? 54.153 74.078 60.648 1.00 33.25 673 ASP A O 1
ATOM 5357 N N . ALA A 1 674 ? 52.532 75.354 61.476 1.00 31.97 674 ALA A N 1
ATOM 5358 C CA . ALA A 1 674 ? 52.968 76.535 60.771 1.00 32.08 674 ALA A CA 1
ATOM 5359 C C . ALA A 1 674 ? 52.553 77.844 61.432 1.00 31.97 674 ALA A C 1
ATOM 5360 O O . ALA A 1 674 ? 51.520 77.944 62.121 1.00 31.94 674 ALA A O 1
ATOM 5362 N N . GLY A 1 675 ? 53.376 78.842 61.170 1.00 32.04 675 GLY A N 1
ATOM 5363 C CA . GLY A 1 675 ? 53.120 80.198 61.566 1.00 31.97 675 GLY A CA 1
ATOM 5364 C C . GLY A 1 675 ? 52.570 80.946 60.393 1.00 31.51 675 GLY A C 1
ATOM 5365 O O . GLY A 1 675 ? 53.205 81.067 59.362 1.00 32.10 675 GLY A O 1
ATOM 5366 N N . ILE A 1 676 ? 51.379 81.456 60.578 1.00 30.88 676 ILE A N 1
ATOM 5367 C CA . ILE A 1 676 ? 50.821 82.476 59.733 1.00 30.59 676 ILE A CA 1
ATOM 5368 C C . ILE A 1 676 ? 51.311 83.862 60.242 1.00 30.66 676 ILE A C 1
ATOM 5369 O O . ILE A 1 676 ? 50.976 84.284 61.364 1.00 30.55 676 ILE A O 1
ATOM 5374 N N . ALA A 1 677 ? 52.060 84.570 59.395 1.00 30.73 677 ALA A N 1
ATOM 5375 C CA . ALA A 1 677 ? 52.594 85.890 59.716 1.00 31.02 677 ALA A CA 1
ATOM 5376 C C . ALA A 1 677 ? 51.571 86.916 59.374 1.00 31.03 677 ALA A C 1
ATOM 5377 O O . ALA A 1 677 ? 51.114 86.999 58.251 1.00 31.11 677 ALA A O 1
ATOM 5379 N N . VAL A 1 678 ? 51.223 87.711 60.356 1.00 31.39 678 VAL A N 1
ATOM 5380 C CA . VAL A 1 678 ? 50.106 88.617 60.263 1.00 31.84 678 VAL A CA 1
ATOM 5381 C C . VAL A 1 678 ? 50.536 90.054 60.488 1.00 32.67 678 VAL A C 1
ATOM 5382 O O . VAL A 1 678 ? 51.357 90.350 61.385 1.00 32.79 678 VAL A O 1
ATOM 5386 N N . THR A 1 679 ? 49.972 90.940 59.668 1.00 33.20 679 THR A N 1
ATOM 5387 C CA . THR A 1 679 ? 50.076 92.362 59.917 1.00 33.85 679 THR A CA 1
ATOM 5388 C C . THR A 1 679 ? 48.685 92.995 59.861 1.00 33.85 679 THR A C 1
ATOM 5389 O O . THR A 1 679 ? 47.814 92.545 59.108 1.00 33.81 679 THR A O 1
ATOM 5393 N N . VAL A 1 680 ? 48.531 94.052 60.655 1.00 33.93 680 VAL A N 1
ATOM 5394 C CA . VAL A 1 680 ? 47.327 94.863 60.806 1.00 33.95 680 VAL A CA 1
ATOM 5395 C C . VAL A 1 680 ? 47.685 96.346 60.717 1.00 34.71 680 VAL A C 1
ATOM 5396 O O . VAL A 1 680 ? 48.480 96.850 61.530 1.00 34.35 680 VAL A O 1
ATOM 5400 N N . ASP A 1 681 ? 47.128 97.038 59.728 1.00 35.91 681 ASP A N 1
ATOM 5401 C CA . ASP A 1 681 ? 47.139 98.504 59.687 1.00 37.02 681 ASP A CA 1
ATOM 5402 C C . ASP A 1 681 ? 45.712 98.946 59.871 1.00 37.48 681 ASP A C 1
ATOM 5403 O O . ASP A 1 681 ? 44.775 98.103 59.865 1.00 37.53 681 ASP A O 1
ATOM 5408 N N . GLY A 1 682 ? 45.528 100.258 60.014 1.00 37.59 682 GLY A N 1
ATOM 5409 C CA . GLY A 1 682 ? 44.218 100.823 60.299 1.00 37.19 682 GLY A CA 1
ATOM 5410 C C . GLY A 1 682 ? 44.006 100.961 61.791 1.00 36.92 682 GLY A C 1
ATOM 5411 O O . GLY A 1 682 ? 44.890 100.650 62.593 1.00 36.29 682 GLY A O 1
ATOM 5412 N N . PRO A 1 683 ? 42.802 101.394 62.185 1.00 37.23 683 PRO A N 1
ATOM 5413 C CA . PRO A 1 683 ? 42.524 101.817 63.565 1.00 37.25 683 PRO A CA 1
ATOM 5414 C C . PRO A 1 683 ? 42.095 100.650 64.454 1.00 36.64 683 PRO A C 1
ATOM 5415 O O . PRO A 1 683 ? 40.940 100.523 64.873 1.00 36.37 683 PRO A O 1
ATOM 5419 N N . ALA A 1 684 ? 43.083 99.809 64.714 1.00 36.48 684 ALA A N 1
ATOM 5420 C CA . ALA A 1 684 ? 42.958 98.637 65.542 1.00 35.99 684 ALA A CA 1
ATOM 5421 C C . ALA A 1 684 ? 44.359 98.068 65.817 1.00 36.03 684 ALA A C 1
ATOM 5422 O O . ALA A 1 684 ? 45.276 98.189 64.969 1.00 35.78 684 ALA A O 1
ATOM 5424 N N . ARG A 1 685 ? 44.562 97.444 66.972 1.00 35.77 685 ARG A N 1
ATOM 5425 C CA . ARG A 1 685 ? 45.874 96.802 67.201 1.00 35.95 685 ARG A CA 1
ATOM 5426 C C . ARG A 1 685 ? 45.686 95.310 67.421 1.00 34.57 685 ARG A C 1
ATOM 5427 O O . ARG A 1 685 ? 44.693 94.885 67.989 1.00 34.97 685 ARG A O 1
ATOM 5435 N N . LEU A 1 686 ? 46.629 94.538 66.923 1.00 33.62 686 LEU A N 1
ATOM 5436 C CA . LEU A 1 686 ? 46.697 93.109 67.122 1.00 32.76 686 LEU A CA 1
ATOM 5437 C C . LEU A 1 686 ? 47.050 92.767 68.553 1.00 32.18 686 LEU A C 1
ATOM 5438 O O . LEU A 1 686 ? 47.988 93.322 69.108 1.00 32.24 686 LEU A O 1
ATOM 5443 N N . ILE A 1 687 ? 46.318 91.829 69.127 1.00 31.20 687 ILE A N 1
ATOM 5444 C CA . ILE A 1 687 ? 46.612 91.328 70.432 1.00 31.08 687 ILE A CA 1
ATOM 5445 C C . ILE A 1 687 ? 47.385 90.019 70.288 1.00 30.88 687 ILE A C 1
ATOM 5446 O O . ILE A 1 687 ? 46.948 89.190 69.521 1.00 30.77 687 ILE A O 1
ATOM 5451 N N . GLY A 1 688 ? 48.421 89.795 71.110 1.00 31.09 688 GLY A N 1
ATOM 5452 C CA . GLY A 1 688 ? 49.237 88.582 71.089 1.00 31.17 688 GLY A CA 1
ATOM 5453 C C . GLY A 1 688 ? 50.329 88.686 70.016 1.00 31.76 688 GLY A C 1
ATOM 5454 O O . GLY A 1 688 ? 50.554 89.772 69.448 1.00 31.64 688 GLY A O 1
ATOM 5455 N N . PRO A 1 689 ? 51.000 87.551 69.703 1.00 32.29 689 PRO A N 1
ATOM 5456 C CA . PRO A 1 689 ? 52.143 87.570 68.817 1.00 32.76 689 PRO A CA 1
ATOM 5457 C C . PRO A 1 689 ? 51.819 87.917 67.394 1.00 32.95 689 PRO A C 1
ATOM 5458 O O . PRO A 1 689 ? 50.692 87.739 66.921 1.00 32.65 689 PRO A O 1
ATOM 5462 N N . ASP A 1 690 ? 52.848 88.369 66.707 1.00 34.08 690 ASP A N 1
ATOM 5463 C CA . ASP A 1 690 ? 52.774 88.615 65.257 1.00 34.65 690 ASP A CA 1
ATOM 5464 C C . ASP A 1 690 ? 52.666 87.331 64.407 1.00 33.77 690 ASP A C 1
ATOM 5465 O O . ASP A 1 690 ? 52.073 87.357 63.359 1.00 33.52 690 ASP A O 1
ATOM 5470 N N . LEU A 1 691 ? 53.175 86.207 64.895 1.00 33.16 691 LEU A N 1
ATOM 5471 C CA . LEU A 1 691 ? 53.116 84.976 64.169 1.00 32.80 691 LEU A CA 1
ATOM 5472 C C . LEU A 1 691 ? 52.114 84.053 64.856 1.00 32.60 691 LEU A C 1
ATOM 5473 O O . LEU A 1 691 ? 52.196 83.786 66.035 1.00 32.35 691 LEU A O 1
ATOM 5478 N N . ARG A 1 692 ? 51.207 83.502 64.085 1.00 32.56 692 ARG A N 1
ATOM 5479 C CA . ARG A 1 692 ? 50.078 82.790 64.624 1.00 32.44 692 ARG A CA 1
ATOM 5480 C C . ARG A 1 692 ? 50.198 81.320 64.325 1.00 32.34 692 ARG A C 1
ATOM 5481 O O . ARG A 1 692 ? 50.342 80.943 63.153 1.00 31.92 692 ARG A O 1
ATOM 5489 N N . MET A 1 693 ? 50.090 80.489 65.363 1.00 32.13 693 MET A N 1
ATOM 5490 C CA . MET A 1 693 ? 50.318 79.076 65.182 1.00 32.26 693 MET A CA 1
ATOM 5491 C C . MET A 1 693 ? 49.073 78.346 64.837 1.00 31.67 693 MET A C 1
ATOM 5492 O O . MET A 1 693 ? 48.164 78.316 65.607 1.00 31.98 693 MET A O 1
ATOM 5497 N N . LEU A 1 694 ? 49.066 77.651 63.724 1.00 31.68 694 LEU A N 1
ATOM 5498 C CA . LEU A 1 694 ? 47.928 76.792 63.416 1.00 31.26 694 LEU A CA 1
ATOM 5499 C C . LEU A 1 694 ? 47.958 75.606 64.346 1.00 31.14 694 LEU A C 1
ATOM 5500 O O . LEU A 1 694 ? 49.005 75.053 64.605 1.00 31.17 694 LEU A O 1
ATOM 5505 N N . GLN A 1 695 ? 46.787 75.259 64.840 1.00 31.48 695 GLN A N 1
ATOM 5506 C CA . GLN A 1 695 ? 46.530 74.037 65.619 1.00 31.93 695 GLN A CA 1
ATOM 5507 C C . GLN A 1 695 ? 45.254 73.460 65.068 1.00 31.52 695 GLN A C 1
ATOM 5508 O O . GLN A 1 695 ? 44.189 74.082 65.123 1.00 31.29 695 GLN A O 1
ATOM 5514 N N . GLY A 1 696 ? 45.389 72.283 64.488 1.00 31.33 696 GLY A N 1
ATOM 5515 C CA . GLY A 1 696 ? 44.272 71.664 63.815 1.00 31.42 696 GLY A CA 1
ATOM 5516 C C . GLY A 1 696 ? 43.898 72.409 62.558 1.00 31.28 696 GLY A C 1
ATOM 5517 O O . GLY A 1 696 ? 42.741 72.366 62.137 1.00 31.78 696 GLY A O 1
ATOM 5518 N N . GLY A 1 697 ? 44.880 73.058 61.923 1.00 31.09 697 GLY A N 1
ATOM 5519 C CA . GLY A 1 697 ? 44.660 73.735 60.658 1.00 30.74 697 GLY A CA 1
ATOM 5520 C C . GLY A 1 697 ? 44.050 75.146 60.717 1.00 30.22 697 GLY A C 1
ATOM 5521 O O . GLY A 1 697 ? 43.959 75.806 59.648 1.00 29.99 697 GLY A O 1
ATOM 5522 N N . THR A 1 698 ? 43.656 75.615 61.919 1.00 29.50 698 THR A N 1
ATOM 5523 C CA . THR A 1 698 ? 43.122 76.989 62.103 1.00 28.96 698 THR A CA 1
ATOM 5524 C C . THR A 1 698 ? 43.791 77.594 63.321 1.00 28.75 698 THR A C 1
ATOM 5525 O O . THR A 1 698 ? 44.498 76.931 64.015 1.00 28.74 698 THR A O 1
ATOM 5529 N N . THR A 1 699 ? 43.615 78.885 63.489 1.00 28.49 699 THR A N 1
ATOM 5530 C CA . THR A 1 699 ? 43.950 79.600 64.691 1.00 28.29 699 THR A CA 1
ATOM 5531 C C . THR A 1 699 ? 43.165 80.874 64.614 1.00 28.25 699 THR A C 1
ATOM 5532 O O . THR A 1 699 ? 42.520 81.106 63.600 1.00 28.46 699 THR A O 1
ATOM 5536 N N . GLY A 1 700 ? 43.195 81.686 65.659 1.00 28.19 700 GLY A N 1
ATOM 5537 C CA . GLY A 1 700 ? 42.457 82.975 65.686 1.00 28.35 700 GLY A CA 1
ATOM 5538 C C . GLY A 1 700 ? 43.179 84.091 66.435 1.00 28.65 700 GLY A C 1
ATOM 5539 O O . GLY A 1 700 ? 44.235 83.876 67.087 1.00 28.96 700 GLY A O 1
ATOM 5540 N N . MET A 1 701 ? 42.641 85.285 66.328 1.00 28.82 701 MET A N 1
ATOM 5541 C CA . MET A 1 701 ? 43.255 86.472 66.916 1.00 29.37 701 MET A CA 1
ATOM 5542 C C . MET A 1 701 ? 42.163 87.514 67.233 1.00 29.51 701 MET A C 1
ATOM 5543 O O . MET A 1 701 ? 41.099 87.510 66.596 1.00 29.01 701 MET A O 1
ATOM 5548 N N . LEU A 1 702 ? 42.407 88.409 68.187 1.00 29.92 702 LEU A N 1
ATOM 5549 C CA . LEU A 1 702 ? 41.467 89.522 68.403 1.00 30.50 702 LEU A CA 1
ATOM 5550 C C . LEU A 1 702 ? 42.193 90.794 68.108 1.00 31.00 702 LEU A C 1
ATOM 5551 O O . LEU A 1 702 ? 43.371 90.900 68.408 1.00 31.08 702 LEU A O 1
ATOM 5556 N N . LEU A 1 703 ? 41.490 91.749 67.513 1.00 31.21 703 LEU A N 1
ATOM 5557 C CA . LEU A 1 703 ? 42.091 92.980 67.115 1.00 31.68 703 LEU A CA 1
ATOM 5558 C C . LEU A 1 703 ? 41.391 94.022 67.919 1.00 32.01 703 LEU A C 1
ATOM 5559 O O . LEU A 1 703 ? 40.201 94.249 67.750 1.00 32.20 703 LEU A O 1
ATOM 5564 N N . ARG A 1 704 ? 42.078 94.664 68.837 1.00 32.48 704 ARG A N 1
ATOM 5565 C CA . ARG A 1 704 ? 41.361 95.690 69.617 1.00 32.51 704 ARG A CA 1
ATOM 5566 C C . ARG A 1 704 ? 41.286 97.001 68.824 1.00 32.79 704 ARG A C 1
ATOM 5567 O O . ARG A 1 704 ? 42.301 97.576 68.537 1.00 33.08 704 ARG A O 1
ATOM 5575 N N . LEU A 1 705 ? 40.089 97.465 68.496 1.00 33.10 705 LEU A N 1
ATOM 5576 C CA . LEU A 1 705 ? 39.921 98.751 67.794 1.00 33.54 705 LEU A CA 1
ATOM 5577 C C . LEU A 1 705 ? 40.420 99.921 68.639 1.00 33.86 705 LEU A C 1
ATOM 5578 O O . LEU A 1 705 ? 40.370 99.859 69.885 1.00 34.64 705 LEU A O 1
ATOM 5583 N N . THR A 1 706 ? 40.893 100.973 67.970 1.00 33.98 706 THR A N 1
ATOM 5584 C CA . THR A 1 706 ? 41.344 102.197 68.655 1.00 34.44 706 THR A CA 1
ATOM 5585 C C . THR A 1 706 ? 40.198 103.155 68.906 1.00 35.01 706 THR A C 1
ATOM 5586 O O . THR A 1 706 ? 40.271 104.040 69.767 1.00 34.87 706 THR A O 1
ATOM 5590 N N . GLY A 1 707 ? 39.135 102.985 68.129 1.00 35.59 707 GLY A N 1
ATOM 5591 C CA . GLY A 1 707 ? 38.036 103.874 68.181 1.00 36.33 707 GLY A CA 1
ATOM 5592 C C . GLY A 1 707 ? 38.022 104.928 67.115 1.00 37.49 707 GLY A C 1
ATOM 5593 O O . GLY A 1 707 ? 37.014 105.638 67.025 1.00 38.28 707 GLY A O 1
ATOM 5594 N N . ASP A 1 708 ? 39.089 105.062 66.320 1.00 37.92 708 ASP A N 1
ATOM 5595 C CA . ASP A 1 708 ? 39.011 105.893 65.115 1.00 38.87 708 ASP A CA 1
ATOM 5596 C C . ASP A 1 708 ? 38.337 105.137 63.958 1.00 38.07 708 ASP A C 1
ATOM 5597 O O . ASP A 1 708 ? 38.332 103.911 63.893 1.00 37.17 708 ASP A O 1
ATOM 5602 N N . ALA A 1 709 ? 37.840 105.930 63.023 1.00 38.15 709 ALA A N 1
ATOM 5603 C CA . ALA A 1 709 ? 37.300 105.453 61.769 1.00 38.29 709 ALA A CA 1
ATOM 5604 C C . ALA A 1 709 ? 38.467 105.246 60.854 1.00 38.28 709 ALA A C 1
ATOM 5605 O O . ALA A 1 709 ? 39.507 105.872 61.054 1.00 39.06 709 ALA A O 1
ATOM 5607 N N . GLY A 1 710 ? 38.271 104.457 59.813 1.00 37.56 710 GLY A N 1
ATOM 5608 C CA . GLY A 1 710 ? 39.327 104.097 58.904 1.00 37.65 710 GLY A CA 1
ATOM 5609 C C . GLY A 1 710 ? 39.034 102.714 58.351 1.00 37.72 710 GLY A C 1
ATOM 5610 O O . GLY A 1 710 ? 37.981 102.160 58.591 1.00 37.11 710 GLY A O 1
ATOM 5611 N N . THR A 1 711 ? 39.971 102.155 57.592 1.00 38.80 711 THR A N 1
ATOM 5612 C CA . THR A 1 711 ? 39.910 100.754 57.192 1.00 38.85 711 THR A CA 1
ATOM 5613 C C . THR A 1 711 ? 40.930 99.927 57.968 1.00 38.32 711 THR A C 1
ATOM 5614 O O . THR A 1 711 ? 42.089 100.264 57.936 1.00 39.63 711 THR A O 1
ATOM 5618 N N . ILE A 1 712 ? 40.521 98.888 58.685 1.00 37.21 712 ILE A N 1
ATOM 5619 C CA . ILE A 1 712 ? 41.467 97.869 59.128 1.00 37.14 712 ILE A CA 1
ATOM 5620 C C . ILE A 1 712 ? 41.896 96.981 57.932 1.00 37.53 712 ILE A C 1
ATOM 5621 O O . ILE A 1 712 ? 41.022 96.568 57.158 1.00 37.04 712 ILE A O 1
ATOM 5626 N N . ARG A 1 713 ? 43.208 96.687 57.806 1.00 38.02 713 ARG A N 1
ATOM 5627 C CA . ARG A 1 713 ? 43.740 95.800 56.714 1.00 38.86 713 ARG A CA 1
ATOM 5628 C C . ARG A 1 713 ? 44.540 94.712 57.371 1.00 37.24 713 ARG A C 1
ATOM 5629 O O . ARG A 1 713 ? 45.420 94.973 58.167 1.00 37.37 713 ARG A O 1
ATOM 5637 N N . ILE A 1 714 ? 44.212 93.482 57.047 1.00 35.60 714 ILE A N 1
ATOM 5638 C CA . ILE A 1 714 ? 44.764 92.366 57.718 1.00 34.64 714 ILE A CA 1
ATOM 5639 C C . ILE A 1 714 ? 45.439 91.644 56.617 1.00 34.26 714 ILE A C 1
ATOM 5640 O O . ILE A 1 714 ? 44.795 91.306 55.633 1.00 34.35 714 ILE A O 1
ATOM 5645 N N . THR A 1 715 ? 46.755 91.468 56.745 1.00 34.19 715 THR A N 1
ATOM 5646 C CA . THR A 1 715 ? 47.525 90.627 55.799 1.00 34.19 715 THR A CA 1
ATOM 5647 C C . THR A 1 715 ? 47.980 89.419 56.529 1.00 33.03 715 THR A C 1
ATOM 5648 O O . THR A 1 715 ? 48.455 89.567 57.641 1.00 32.86 715 THR A O 1
ATOM 5652 N N . ALA A 1 716 ? 47.809 88.258 55.916 1.00 32.42 716 ALA A N 1
ATOM 5653 C CA . ALA A 1 716 ? 48.336 87.010 56.442 1.00 32.37 716 ALA A CA 1
ATOM 5654 C C . ALA A 1 716 ? 49.158 86.268 55.400 1.00 32.67 716 ALA A C 1
ATOM 5655 O O . ALA A 1 716 ? 48.761 86.177 54.244 1.00 32.77 716 ALA A O 1
ATOM 5657 N N . ARG A 1 717 ? 50.292 85.706 55.790 1.00 33.08 717 ARG A N 1
ATOM 5658 C CA . ARG A 1 717 ? 51.217 85.148 54.782 1.00 33.78 717 ARG A CA 1
ATOM 5659 C C . ARG A 1 717 ? 51.869 83.870 55.191 1.00 33.70 717 ARG A C 1
ATOM 5660 O O . ARG A 1 717 ? 52.269 83.768 56.332 1.00 34.38 717 ARG A O 1
ATOM 5668 N N . HIS A 1 718 ? 52.061 82.947 54.257 1.00 33.46 718 HIS A N 1
ATOM 5669 C CA . HIS A 1 718 ? 52.823 81.746 54.535 1.00 33.90 718 HIS A CA 1
ATOM 5670 C C . HIS A 1 718 ? 53.357 81.210 53.236 1.00 34.36 718 HIS A C 1
ATOM 5671 O O . HIS A 1 718 ? 52.643 81.193 52.252 1.00 35.38 718 HIS A O 1
ATOM 5678 N N . PRO A 1 719 ? 54.605 80.760 53.193 1.00 34.48 719 PRO A N 1
ATOM 5679 C CA . PRO A 1 719 ? 55.205 80.500 51.863 1.00 34.72 719 PRO A CA 1
ATOM 5680 C C . PRO A 1 719 ? 54.458 79.517 50.920 1.00 34.49 719 PRO A C 1
ATOM 5681 O O . PRO A 1 719 ? 54.547 79.675 49.706 1.00 34.80 719 PRO A O 1
ATOM 5685 N N . GLN A 1 720 ? 53.799 78.490 51.484 1.00 33.73 720 GLN A N 1
ATOM 5686 C CA . GLN A 1 720 ? 52.912 77.593 50.734 1.00 33.13 720 GLN A CA 1
ATOM 5687 C C . GLN A 1 720 ? 51.555 78.143 50.288 1.00 32.94 720 GLN A C 1
ATOM 5688 O O . GLN A 1 720 ? 50.817 77.428 49.646 1.00 32.76 720 GLN A O 1
ATOM 5694 N N . PHE A 1 721 ? 51.206 79.376 50.632 1.00 33.25 721 PHE A N 1
ATOM 5695 C CA . PHE A 1 721 ? 49.908 79.958 50.268 1.00 33.25 721 PHE A CA 1
ATOM 5696 C C . PHE A 1 721 ? 50.034 81.240 49.510 1.00 33.72 721 PHE A C 1
ATOM 5697 O O . PHE A 1 721 ? 51.029 81.956 49.673 1.00 34.33 721 PHE A O 1
ATOM 5705 N N . PRO A 1 722 ? 49.023 81.554 48.679 1.00 33.71 722 PRO A N 1
ATOM 5706 C CA . PRO A 1 722 ? 48.925 82.927 48.206 1.00 34.16 722 PRO A CA 1
ATOM 5707 C C . PRO A 1 722 ? 48.701 83.908 49.339 1.00 34.50 722 PRO A C 1
ATOM 5708 O O . PRO A 1 722 ? 47.903 83.699 50.239 1.00 33.83 722 PRO A O 1
ATOM 5712 N N . GLU A 1 723 ? 49.428 84.984 49.258 1.00 36.34 723 GLU A N 1
ATOM 5713 C CA . GLU A 1 723 ? 49.241 86.131 50.138 1.00 38.17 723 GLU A CA 1
ATOM 5714 C C . GLU A 1 723 ? 47.776 86.397 50.280 1.00 37.24 723 GLU A C 1
ATOM 5715 O O . GLU A 1 723 ? 47.114 86.380 49.280 1.00 37.73 723 GLU A O 1
ATOM 5721 N N . ALA A 1 724 ? 47.308 86.682 51.490 1.00 36.41 724 ALA A N 1
ATOM 5722 C CA . ALA A 1 724 ? 45.883 86.878 51.785 1.00 36.08 724 ALA A CA 1
ATOM 5723 C C . ALA A 1 724 ? 45.681 88.191 52.474 1.00 35.97 724 ALA A C 1
ATOM 5724 O O . ALA A 1 724 ? 46.402 88.514 53.430 1.00 35.79 724 ALA A O 1
ATOM 5726 N N . VAL A 1 725 ? 44.685 88.936 52.019 1.00 35.99 725 VAL A N 1
ATOM 5727 C CA . VAL A 1 725 ? 44.398 90.244 52.596 1.00 35.98 725 VAL A CA 1
ATOM 5728 C C . VAL A 1 725 ? 42.883 90.364 52.786 1.00 35.26 725 VAL A C 1
ATOM 5729 O O . VAL A 1 725 ? 42.084 89.721 52.122 1.00 35.44 725 VAL A O 1
ATOM 5733 N N . ALA A 1 726 ? 42.517 91.092 53.822 1.00 34.55 726 ALA A N 1
ATOM 5734 C CA . ALA A 1 726 ? 41.136 91.314 54.187 1.00 33.78 726 ALA A CA 1
ATOM 5735 C C . ALA A 1 726 ? 41.043 92.689 54.807 1.00 33.15 726 ALA A C 1
ATOM 5736 O O . ALA A 1 726 ? 41.972 93.144 55.426 1.00 32.40 726 ALA A O 1
ATOM 5738 N N . THR A 1 727 ? 39.895 93.331 54.631 1.00 32.92 727 THR A N 1
ATOM 5739 C CA . THR A 1 727 ? 39.691 94.629 55.188 1.00 33.01 727 THR A CA 1
ATOM 5740 C C . THR A 1 727 ? 38.403 94.617 55.951 1.00 32.95 727 THR A C 1
ATOM 5741 O O . THR A 1 727 ? 37.538 93.829 55.682 1.00 32.21 727 THR A O 1
ATOM 5745 N N . VAL A 1 728 ? 38.341 95.492 56.955 1.00 33.56 728 VAL A N 1
ATOM 5746 C CA . VAL A 1 728 ? 37.148 95.718 57.721 1.00 33.76 728 VAL A CA 1
ATOM 5747 C C . VAL A 1 728 ? 37.030 97.198 57.797 1.00 34.39 728 VAL A C 1
ATOM 5748 O O . VAL A 1 728 ? 37.975 97.886 58.173 1.00 34.44 728 VAL A O 1
ATOM 5752 N N . THR A 1 729 ? 35.861 97.685 57.420 1.00 35.28 729 THR A N 1
ATOM 5753 C CA . THR A 1 729 ? 35.606 99.091 57.407 1.00 35.95 729 THR A CA 1
ATOM 5754 C C . THR A 1 729 ? 35.127 99.477 58.790 1.00 36.25 729 THR A C 1
ATOM 5755 O O . THR A 1 729 ? 34.282 98.813 59.358 1.00 35.58 729 THR A O 1
ATOM 5759 N N . VAL A 1 730 ? 35.651 100.579 59.299 1.00 36.98 730 VAL A N 1
ATOM 5760 C CA . VAL A 1 730 ? 35.365 101.003 60.622 1.00 37.60 730 VAL A CA 1
ATOM 5761 C C . VAL A 1 730 ? 34.839 102.412 60.564 1.00 38.69 730 VAL A C 1
ATOM 5762 O O . VAL A 1 730 ? 35.549 103.334 60.192 1.00 38.89 730 VAL A O 1
ATOM 5766 N N . GLY A 1 731 ? 33.591 102.578 60.966 1.00 39.64 731 GLY A N 1
ATOM 5767 C CA . GLY A 1 731 ? 33.013 103.915 61.065 1.00 40.85 731 GLY A CA 1
ATOM 5768 C C . GLY A 1 731 ? 32.375 104.249 59.744 1.00 41.61 731 GLY A C 1
ATOM 5769 O O . GLY A 1 731 ? 31.907 105.399 59.655 1.00 41.41 731 GLY A O 1
ATOM 5771 N N . MET B 1 1 ? 98.673 54.112 35.887 1.00 90.94 1 MET B N 1
ATOM 5772 C CA . MET B 1 1 ? 98.287 54.904 37.108 1.00 89.27 1 MET B CA 1
ATOM 5773 C C . MET B 1 1 ? 96.919 55.438 36.752 1.00 82.35 1 MET B C 1
ATOM 5774 O O . MET B 1 1 ? 96.765 56.008 35.677 1.00 81.71 1 MET B O 1
ATOM 5779 N N . ARG B 1 2 ? 95.902 55.173 37.565 1.00 75.04 2 ARG B N 1
ATOM 5780 C CA . ARG B 1 2 ? 94.651 55.899 37.374 1.00 69.83 2 ARG B CA 1
ATOM 5781 C C . ARG B 1 2 ? 94.609 57.162 38.236 1.00 68.35 2 ARG B C 1
ATOM 5782 O O . ARG B 1 2 ? 95.269 57.258 39.276 1.00 69.13 2 ARG B O 1
ATOM 5790 N N . VAL B 1 3 ? 93.846 58.136 37.760 1.00 65.44 3 VAL B N 1
ATOM 5791 C CA . VAL B 1 3 ? 93.446 59.266 38.574 1.00 64.73 3 VAL B CA 1
ATOM 5792 C C . VAL B 1 3 ? 91.906 59.242 38.621 1.00 61.72 3 VAL B C 1
ATOM 5793 O O . VAL B 1 3 ? 91.241 58.846 37.657 1.00 60.24 3 VAL B O 1
ATOM 5797 N N . THR B 1 4 ? 91.388 59.556 39.802 1.00 60.71 4 THR B N 1
ATOM 5798 C CA . THR B 1 4 ? 89.970 59.512 40.129 1.00 59.27 4 THR B CA 1
ATOM 5799 C C . THR B 1 4 ? 89.766 60.783 40.918 1.00 59.04 4 THR B C 1
ATOM 5800 O O . THR B 1 4 ? 90.405 60.965 41.955 1.00 59.38 4 THR B O 1
ATOM 5804 N N . GLN B 1 5 ? 88.956 61.698 40.404 1.00 58.08 5 GLN B N 1
ATOM 5805 C CA . GLN B 1 5 ? 88.627 62.904 41.160 1.00 58.52 5 GLN B CA 1
ATOM 5806 C C . GLN B 1 5 ? 87.123 62.902 41.405 1.00 56.36 5 GLN B C 1
ATOM 5807 O O . GLN B 1 5 ? 86.345 62.368 40.607 1.00 53.64 5 GLN B O 1
ATOM 5813 N N . LYS B 1 6 ? 86.732 63.410 42.568 1.00 56.23 6 LYS B N 1
ATOM 5814 C CA . LYS B 1 6 ? 85.328 63.564 42.868 1.00 55.02 6 LYS B CA 1
ATOM 5815 C C . LYS B 1 6 ? 84.910 64.834 42.126 1.00 53.22 6 LYS B C 1
ATOM 5816 O O . LYS B 1 6 ? 85.525 65.883 42.313 1.00 51.78 6 LYS B O 1
ATOM 5822 N N . LEU B 1 7 ? 83.900 64.727 41.254 1.00 51.43 7 LEU B N 1
ATOM 5823 C CA . LEU B 1 7 ? 83.564 65.835 40.349 1.00 51.71 7 LEU B CA 1
ATOM 5824 C C . LEU B 1 7 ? 82.172 66.465 40.613 1.00 52.28 7 LEU B C 1
ATOM 5825 O O . LEU B 1 7 ? 81.333 66.574 39.683 1.00 52.66 7 LEU B O 1
ATOM 5830 N N . ASN B 1 8 ? 81.939 66.884 41.870 1.00 52.88 8 ASN B N 1
ATOM 5831 C CA . ASN B 1 8 ? 80.590 67.299 42.316 1.00 52.31 8 ASN B CA 1
ATOM 5832 C C . ASN B 1 8 ? 80.435 68.805 42.221 1.00 54.47 8 ASN B C 1
ATOM 5833 O O . ASN B 1 8 ? 79.324 69.317 42.335 1.00 53.95 8 ASN B O 1
ATOM 5838 N N . HIS B 1 9 ? 81.546 69.505 42.026 1.00 56.85 9 HIS B N 1
ATOM 5839 C CA . HIS B 1 9 ? 81.538 70.943 42.021 1.00 59.43 9 HIS B CA 1
ATOM 5840 C C . HIS B 1 9 ? 81.366 71.420 40.601 1.00 57.89 9 HIS B C 1
ATOM 5841 O O . HIS B 1 9 ? 81.641 70.676 39.658 1.00 57.36 9 HIS B O 1
ATOM 5848 N N . GLY B 1 10 ? 80.843 72.640 40.469 1.00 57.87 10 GLY B N 1
ATOM 5849 C CA . GLY B 1 10 ? 80.704 73.337 39.183 1.00 57.77 10 GLY B CA 1
ATOM 5850 C C . GLY B 1 10 ? 79.816 72.722 38.098 1.00 55.96 10 GLY B C 1
ATOM 5851 O O . GLY B 1 10 ? 80.159 72.825 36.937 1.00 54.19 10 GLY B O 1
ATOM 5852 N N . TRP B 1 11 ? 78.688 72.096 38.472 1.00 55.07 11 TRP B N 1
ATOM 5853 C CA . TRP B 1 11 ? 77.604 71.692 37.524 1.00 54.43 11 TRP B CA 1
ATOM 5854 C C . TRP B 1 11 ? 76.549 72.802 37.280 1.00 54.66 11 TRP B C 1
ATOM 5855 O O . TRP B 1 11 ? 76.376 73.691 38.112 1.00 53.95 11 TRP B O 1
ATOM 5866 N N . ILE B 1 12 ? 75.870 72.713 36.123 1.00 54.55 12 ILE B N 1
ATOM 5867 C CA . ILE B 1 12 ? 74.800 73.633 35.720 1.00 55.05 12 ILE B CA 1
ATOM 5868 C C . ILE B 1 12 ? 73.465 72.855 35.670 1.00 53.23 12 ILE B C 1
ATOM 5869 O O . ILE B 1 12 ? 73.357 71.874 34.943 1.00 51.37 12 ILE B O 1
ATOM 5874 N N . PHE B 1 13 ? 72.474 73.324 36.446 1.00 52.77 13 PHE B N 1
ATOM 5875 C CA . PHE B 1 13 ? 71.135 72.712 36.541 1.00 51.58 13 PHE B CA 1
ATOM 5876 C C . PHE B 1 13 ? 70.061 73.635 35.925 1.00 52.57 13 PHE B C 1
ATOM 5877 O O . PHE B 1 13 ? 70.122 74.886 36.070 1.00 54.40 13 PHE B O 1
ATOM 5885 N N . ALA B 1 14 ? 69.111 73.002 35.221 1.00 51.87 14 ALA B N 1
ATOM 5886 C CA . ALA B 1 14 ? 67.974 73.694 34.626 1.00 52.87 14 ALA B CA 1
ATOM 5887 C C . ALA B 1 14 ? 66.753 72.819 34.560 1.00 52.97 14 ALA B C 1
ATOM 5888 O O . ALA B 1 14 ? 66.857 71.595 34.313 1.00 52.04 14 ALA B O 1
ATOM 5890 N N . GLU B 1 15 ? 65.596 73.463 34.752 1.00 54.24 15 GLU B N 1
ATOM 5891 C CA . GLU B 1 15 ? 64.317 72.820 34.536 1.00 55.17 15 GLU B CA 1
ATOM 5892 C C . GLU B 1 15 ? 64.185 72.522 33.051 1.00 53.93 15 GLU B C 1
ATOM 5893 O O . GLU B 1 15 ? 64.661 73.271 32.254 1.00 54.86 15 GLU B O 1
ATOM 5899 N N . GLY B 1 16 ? 63.633 71.374 32.699 1.00 53.52 16 GLY B N 1
ATOM 5900 C CA . GLY B 1 16 ? 63.322 71.000 31.320 1.00 54.83 16 GLY B CA 1
ATOM 5901 C C . GLY B 1 16 ? 64.355 70.156 30.560 1.00 55.09 16 GLY B C 1
ATOM 5902 O O . GLY B 1 16 ? 65.479 69.914 31.037 1.00 55.73 16 GLY B O 1
ATOM 5903 N N . ALA B 1 17 ? 63.961 69.720 29.362 1.00 54.85 17 ALA B N 1
ATOM 5904 C CA . ALA B 1 17 ? 64.736 68.822 28.520 1.00 53.17 17 ALA B CA 1
ATOM 5905 C C . ALA B 1 17 ? 65.439 69.663 27.467 1.00 53.97 17 ALA B C 1
ATOM 5906 O O . ALA B 1 17 ? 64.964 69.768 26.357 1.00 55.03 17 ALA B O 1
ATOM 5908 N N . ALA B 1 18 ? 66.553 70.285 27.829 1.00 53.92 18 ALA B N 1
ATOM 5909 C CA . ALA B 1 18 ? 67.334 71.106 26.892 1.00 55.26 18 ALA B CA 1
ATOM 5910 C C . ALA B 1 18 ? 68.068 70.274 25.793 1.00 56.33 18 ALA B C 1
ATOM 5911 O O . ALA B 1 18 ? 68.274 69.042 25.916 1.00 55.77 18 ALA B O 1
ATOM 5913 N N . ASP B 1 19 ? 68.425 70.964 24.718 1.00 58.47 19 ASP B N 1
ATOM 5914 C CA . ASP B 1 19 ? 69.345 70.449 23.677 1.00 59.56 19 ASP B CA 1
ATOM 5915 C C . ASP B 1 19 ? 70.667 70.031 24.377 1.00 57.98 19 ASP B C 1
ATOM 5916 O O . ASP B 1 19 ? 71.230 70.790 25.160 1.00 57.86 19 ASP B O 1
ATOM 5921 N N . PRO B 1 20 ? 71.045 68.718 24.185 1.00 57.52 20 PRO B N 1
ATOM 5922 C CA . PRO B 1 20 ? 72.252 68.239 24.883 1.00 57.08 20 PRO B CA 1
ATOM 5923 C C . PRO B 1 20 ? 73.549 68.809 24.333 1.00 58.43 20 PRO B C 1
ATOM 5924 O O . PRO B 1 20 ? 74.475 69.057 25.078 1.00 57.54 20 PRO B O 1
ATOM 5928 N N . ALA B 1 21 ? 73.589 69.048 23.030 1.00 61.36 21 ALA B N 1
ATOM 5929 C CA . ALA B 1 21 ? 74.783 69.574 22.392 1.00 63.30 21 ALA B CA 1
ATOM 5930 C C . ALA B 1 21 ? 75.105 71.009 22.788 1.00 64.74 21 ALA B C 1
ATOM 5931 O O . ALA B 1 21 ? 76.288 71.364 22.765 1.00 65.55 21 ALA B O 1
ATOM 5933 N N . THR B 1 22 ? 74.103 71.829 23.159 1.00 65.21 22 THR B N 1
ATOM 5934 C CA . THR B 1 22 ? 74.339 73.294 23.279 1.00 65.65 22 THR B CA 1
ATOM 5935 C C . THR B 1 22 ? 74.565 73.734 24.715 1.00 65.53 22 THR B C 1
ATOM 5936 O O . THR B 1 22 ? 74.081 73.088 25.617 1.00 66.21 22 THR B O 1
ATOM 5940 N N . PRO B 1 23 ? 75.343 74.812 24.929 1.00 67.84 23 PRO B N 1
ATOM 5941 C CA . PRO B 1 23 ? 75.627 75.262 26.276 1.00 67.65 23 PRO B CA 1
ATOM 5942 C C . PRO B 1 23 ? 74.366 75.695 27.029 1.00 68.68 23 PRO B C 1
ATOM 5943 O O . PRO B 1 23 ? 73.549 76.429 26.486 1.00 71.52 23 PRO B O 1
ATOM 5947 N N . LEU B 1 24 ? 74.259 75.269 28.283 1.00 67.89 24 LEU B N 1
ATOM 5948 C CA . LEU B 1 24 ? 73.040 75.366 29.077 1.00 66.98 24 LEU B CA 1
ATOM 5949 C C . LEU B 1 24 ? 73.085 76.566 30.015 1.00 67.58 24 LEU B C 1
ATOM 5950 O O . LEU B 1 24 ? 74.007 76.686 30.829 1.00 66.58 24 LEU B O 1
ATOM 5955 N N . ALA B 1 25 ? 72.106 77.466 29.840 1.00 67.92 25 ALA B N 1
ATOM 5956 C CA . ALA B 1 25 ? 71.751 78.488 30.810 1.00 66.64 25 ALA B CA 1
ATOM 5957 C C . ALA B 1 25 ? 71.100 77.767 32.000 1.00 66.02 25 ALA B C 1
ATOM 5958 O O . ALA B 1 25 ? 70.270 76.852 31.835 1.00 64.78 25 ALA B O 1
ATOM 5960 N N . GLY B 1 26 ? 71.448 78.194 33.203 1.00 65.90 26 GLY B N 1
ATOM 5961 C CA . GLY B 1 26 ? 70.941 77.541 34.390 1.00 64.97 26 GLY B CA 1
ATOM 5962 C C . GLY B 1 26 ? 71.715 78.027 35.578 1.00 65.71 26 GLY B C 1
ATOM 5963 O O . GLY B 1 26 ? 72.505 78.949 35.457 1.00 63.68 26 GLY B O 1
ATOM 5964 N N . GLU B 1 27 ? 71.503 77.379 36.722 1.00 61.34 27 GLU B N 1
ATOM 5965 C CA . GLU B 1 27 ? 72.168 77.788 37.964 1.00 62.90 27 GLU B CA 1
ATOM 5966 C C . GLU B 1 27 ? 73.320 76.833 38.208 1.00 59.40 27 GLU B C 1
ATOM 5967 O O . GLU B 1 27 ? 73.212 75.656 37.791 1.00 55.03 27 GLU B O 1
ATOM 5973 N N . THR B 1 28 ? 74.391 77.358 38.849 1.00 57.15 28 THR B N 1
ATOM 5974 C CA . THR B 1 28 ? 75.550 76.556 39.280 1.00 55.08 28 THR B CA 1
ATOM 5975 C C . THR B 1 28 ? 75.185 75.811 40.567 1.00 52.22 28 THR B C 1
ATOM 5976 O O . THR B 1 28 ? 74.755 76.458 41.529 1.00 53.26 28 THR B O 1
ATOM 5980 N N . VAL B 1 29 ? 75.368 74.471 40.584 1.00 48.03 29 VAL B N 1
ATOM 5981 C CA . VAL B 1 29 ? 75.071 73.613 41.767 1.00 44.35 29 VAL B CA 1
ATOM 5982 C C . VAL B 1 29 ? 76.237 72.700 42.103 1.00 42.05 29 VAL B C 1
ATOM 5983 O O . VAL B 1 29 ? 76.994 72.355 41.228 1.00 40.76 29 VAL B O 1
ATOM 5987 N N . THR B 1 30 ? 76.398 72.388 43.390 1.00 40.88 30 THR B N 1
ATOM 5988 C CA . THR B 1 30 ? 77.361 71.390 43.859 1.00 40.44 30 THR B CA 1
ATOM 5989 C C . THR B 1 30 ? 76.576 70.124 44.330 1.00 38.81 30 THR B C 1
ATOM 5990 O O . THR B 1 30 ? 75.874 70.114 45.354 1.00 39.18 30 THR B O 1
ATOM 5994 N N . LEU B 1 31 ? 76.798 69.043 43.615 1.00 36.80 31 LEU B N 1
ATOM 5995 C CA . LEU B 1 31 ? 76.134 67.779 43.822 1.00 35.06 31 LEU B CA 1
ATOM 5996 C C . LEU B 1 31 ? 76.583 67.189 45.156 1.00 34.27 31 LEU B C 1
ATOM 5997 O O . LEU B 1 31 ? 77.626 67.552 45.623 1.00 34.52 31 LEU B O 1
ATOM 6002 N N . PRO B 1 32 ? 75.836 66.314 45.819 1.00 33.90 32 PRO B N 1
ATOM 6003 C CA . PRO B 1 32 ? 74.448 65.846 45.552 1.00 33.04 32 PRO B CA 1
ATOM 6004 C C . PRO B 1 32 ? 73.443 66.955 45.375 1.00 32.63 32 PRO B C 1
ATOM 6005 O O . PRO B 1 32 ? 73.505 67.961 46.089 1.00 32.60 32 PRO B O 1
ATOM 6009 N N . HIS B 1 33 ? 72.536 66.818 44.430 1.00 32.01 33 HIS B N 1
ATOM 6010 C CA . HIS B 1 33 ? 71.599 67.915 44.196 1.00 31.96 33 HIS B CA 1
ATOM 6011 C C . HIS B 1 33 ? 70.200 67.412 44.018 1.00 31.48 33 HIS B C 1
ATOM 6012 O O . HIS B 1 33 ? 69.961 66.400 43.304 1.00 31.08 33 HIS B O 1
ATOM 6019 N N . ASN B 1 34 ? 69.264 68.135 44.652 1.00 31.61 34 ASN B N 1
ATOM 6020 C CA . ASN B 1 34 ? 67.831 67.803 44.564 1.00 31.39 34 ASN B CA 1
ATOM 6021 C C . ASN B 1 34 ? 67.098 68.791 43.655 1.00 31.86 34 ASN B C 1
ATOM 6022 O O . ASN B 1 34 ? 67.209 70.001 43.807 1.00 32.52 34 ASN B O 1
ATOM 6027 N N . ALA B 1 35 ? 66.361 68.287 42.679 1.00 32.28 35 ALA B N 1
ATOM 6028 C CA . ALA B 1 35 ? 65.826 69.166 41.606 1.00 33.12 35 ALA B CA 1
ATOM 6029 C C . ALA B 1 35 ? 64.771 70.165 42.063 1.00 33.68 35 ALA B C 1
ATOM 6030 O O . ALA B 1 35 ? 64.809 71.358 41.710 1.00 34.15 35 ALA B O 1
ATOM 6032 N N . VAL B 1 36 ? 63.836 69.685 42.859 1.00 33.89 36 VAL B N 1
ATOM 6033 C CA . VAL B 1 36 ? 62.809 70.560 43.454 1.00 34.67 36 VAL B CA 1
ATOM 6034 C C . VAL B 1 36 ? 62.829 70.341 44.951 1.00 34.53 36 VAL B C 1
ATOM 6035 O O . VAL B 1 36 ? 62.521 69.248 45.412 1.00 34.01 36 VAL B O 1
ATOM 6039 N N . ASP B 1 37 ? 63.224 71.350 45.707 1.00 35.38 37 ASP B N 1
ATOM 6040 C CA . ASP B 1 37 ? 63.098 71.274 47.143 1.00 35.99 37 ASP B CA 1
ATOM 6041 C C . ASP B 1 37 ? 61.672 71.358 47.542 1.00 35.21 37 ASP B C 1
ATOM 6042 O O . ASP B 1 37 ? 60.920 72.141 46.993 1.00 35.61 37 ASP B O 1
ATOM 6047 N N . LEU B 1 38 ? 61.317 70.552 48.531 1.00 34.08 38 LEU B N 1
ATOM 6048 C CA . LEU B 1 38 ? 59.957 70.439 48.964 1.00 33.54 38 LEU B CA 1
ATOM 6049 C C . LEU B 1 38 ? 59.734 71.063 50.339 1.00 32.95 38 LEU B C 1
ATOM 6050 O O . LEU B 1 38 ? 60.616 71.087 51.166 1.00 32.51 38 LEU B O 1
ATOM 6055 N N . PRO B 1 39 ? 58.524 71.554 50.584 1.00 32.61 39 PRO B N 1
ATOM 6056 C CA . PRO B 1 39 ? 58.225 71.836 51.933 1.00 32.64 39 PRO B CA 1
ATOM 6057 C C . PRO B 1 39 ? 58.128 70.578 52.742 1.00 31.79 39 PRO B C 1
ATOM 6058 O O . PRO B 1 39 ? 58.111 69.485 52.204 1.00 31.56 39 PRO B O 1
ATOM 6062 N N . LEU B 1 40 ? 58.119 70.747 54.042 1.00 31.93 40 LEU B N 1
ATOM 6063 C CA . LEU B 1 40 ? 57.954 69.626 54.984 1.00 31.48 40 LEU B CA 1
ATOM 6064 C C . LEU B 1 40 ? 56.686 68.756 54.731 1.00 30.75 40 LEU B C 1
ATOM 6065 O O . LEU B 1 40 ? 56.767 67.534 54.608 1.00 30.04 40 LEU B O 1
ATOM 6070 N N . SER B 1 41 ? 55.529 69.406 54.670 1.00 30.61 41 SER B N 1
ATOM 6071 C CA . SER B 1 41 ? 54.231 68.699 54.578 1.00 30.35 41 SER B CA 1
ATOM 6072 C C . SER B 1 41 ? 53.290 69.437 53.603 1.00 30.46 41 SER B C 1
ATOM 6073 O O . SER B 1 41 ? 53.536 70.631 53.242 1.00 30.42 41 SER B O 1
ATOM 6076 N N . TYR B 1 42 ? 52.237 68.726 53.188 1.00 30.20 42 TYR B N 1
ATOM 6077 C CA . TYR B 1 42 ? 51.185 69.275 52.317 1.00 30.52 42 TYR B CA 1
ATOM 6078 C C . TYR B 1 42 ? 51.694 69.992 51.048 1.00 30.92 42 TYR B C 1
ATOM 6079 O O . TYR B 1 42 ? 51.600 71.229 50.906 1.00 31.43 42 TYR B O 1
ATOM 6088 N N . PHE B 1 43 ? 52.238 69.190 50.137 1.00 30.84 43 PHE B N 1
ATOM 6089 C CA . PHE B 1 43 ? 52.866 69.686 48.916 1.00 31.04 43 PHE B CA 1
ATOM 6090 C C . PHE B 1 43 ? 52.563 68.716 47.812 1.00 31.19 43 PHE B C 1
ATOM 6091 O O . PHE B 1 43 ? 52.099 67.587 48.076 1.00 30.84 43 PHE B O 1
ATOM 6099 N N . ASP B 1 44 ? 52.837 69.168 46.595 1.00 31.80 44 ASP B N 1
ATOM 6100 C CA . ASP B 1 44 ? 52.488 68.452 45.394 1.00 32.62 44 ASP B CA 1
ATOM 6101 C C . ASP B 1 44 ? 53.647 67.608 44.953 1.00 32.52 44 ASP B C 1
ATOM 6102 O O . ASP B 1 44 ? 54.494 68.030 44.194 1.00 31.99 44 ASP B O 1
ATOM 6107 N N . GLU B 1 45 ? 53.636 66.359 45.414 1.00 33.22 45 GLU B N 1
ATOM 6108 C CA . GLU B 1 45 ? 54.687 65.409 45.090 1.00 33.11 45 GLU B CA 1
ATOM 6109 C C . GLU B 1 45 ? 54.823 65.156 43.581 1.00 33.61 45 GLU B C 1
ATOM 6110 O O . GLU B 1 45 ? 55.870 64.728 43.119 1.00 33.62 45 GLU B O 1
ATOM 6116 N N . THR B 1 46 ? 53.824 65.516 42.780 1.00 34.44 46 THR B N 1
ATOM 6117 C CA . THR B 1 46 ? 54.056 65.589 41.332 1.00 34.92 46 THR B CA 1
ATOM 6118 C C . THR B 1 46 ? 55.031 66.714 40.884 1.00 35.10 46 THR B C 1
ATOM 6119 O O . THR B 1 46 ? 55.398 66.736 39.719 1.00 36.19 46 THR B O 1
ATOM 6123 N N . SER B 1 47 ? 55.499 67.606 41.740 1.00 34.61 47 SER B N 1
ATOM 6124 C CA . SER B 1 47 ? 56.203 68.793 41.235 1.00 35.08 47 SER B CA 1
ATOM 6125 C C . SER B 1 47 ? 57.616 68.552 40.718 1.00 34.98 47 SER B C 1
ATOM 6126 O O . SER B 1 47 ? 58.124 69.352 39.898 1.00 35.26 47 SER B O 1
ATOM 6129 N N . TYR B 1 48 ? 58.237 67.455 41.185 1.00 34.20 48 TYR B N 1
ATOM 6130 C CA . TYR B 1 48 ? 59.490 66.926 40.583 1.00 33.91 48 TYR B CA 1
ATOM 6131 C C . TYR B 1 48 ? 59.230 65.947 39.407 1.00 34.81 48 TYR B C 1
ATOM 6132 O O . TYR B 1 48 ? 60.156 65.576 38.734 1.00 34.84 48 TYR B O 1
ATOM 6141 N N . GLN B 1 49 ? 57.999 65.539 39.143 1.00 35.71 49 GLN B N 1
ATOM 6142 C CA . GLN B 1 49 ? 57.732 64.485 38.134 1.00 37.05 49 GLN B CA 1
ATOM 6143 C C . GLN B 1 49 ? 57.765 65.046 36.678 1.00 38.63 49 GLN B C 1
ATOM 6144 O O . GLN B 1 49 ? 56.782 65.075 35.933 1.00 38.51 49 GLN B O 1
ATOM 6150 N N . ARG B 1 50 ? 58.950 65.509 36.304 1.00 39.63 50 ARG B N 1
ATOM 6151 C CA . ARG B 1 50 ? 59.177 66.169 35.028 1.00 41.37 50 ARG B CA 1
ATOM 6152 C C . ARG B 1 50 ? 60.651 66.137 34.720 1.00 41.12 50 ARG B C 1
ATOM 6153 O O . ARG B 1 50 ? 61.438 65.702 35.547 1.00 40.47 50 ARG B O 1
ATOM 6161 N N . ALA B 1 51 ? 61.008 66.572 33.517 1.00 42.06 51 ALA B N 1
ATOM 6162 C CA . ALA B 1 51 ? 62.361 66.466 33.053 1.00 41.69 51 ALA B CA 1
ATOM 6163 C C . ALA B 1 51 ? 63.173 67.648 33.557 1.00 41.10 51 ALA B C 1
ATOM 6164 O O . ALA B 1 51 ? 62.646 68.736 33.759 1.00 40.85 51 ALA B O 1
ATOM 6166 N N . PHE B 1 52 ? 64.454 67.374 33.822 1.00 40.77 52 PHE B N 1
ATOM 6167 C CA . PHE B 1 52 ? 65.466 68.370 34.224 1.00 40.47 52 PHE B CA 1
ATOM 6168 C C . PHE B 1 52 ? 66.738 68.096 33.430 1.00 41.35 52 PHE B C 1
ATOM 6169 O O . PHE B 1 52 ? 66.863 67.060 32.767 1.00 42.35 52 PHE B O 1
ATOM 6177 N N . THR B 1 53 ? 67.668 69.030 33.457 1.00 41.96 53 THR B N 1
ATOM 6178 C CA . THR B 1 53 ? 68.921 68.889 32.682 1.00 42.39 53 THR B CA 1
ATOM 6179 C C . THR B 1 53 ? 70.054 69.466 33.504 1.00 41.68 53 THR B C 1
ATOM 6180 O O . THR B 1 53 ? 69.923 70.534 34.176 1.00 40.25 53 THR B O 1
ATOM 6184 N N . TYR B 1 54 ? 71.166 68.746 33.385 1.00 41.75 54 TYR B N 1
ATOM 6185 C CA . TYR B 1 54 ? 72.399 69.080 34.018 1.00 42.38 54 TYR B CA 1
ATOM 6186 C C . TYR B 1 54 ? 73.522 69.138 33.016 1.00 43.63 54 TYR B C 1
ATOM 6187 O O . TYR B 1 54 ? 73.596 68.331 32.122 1.00 44.01 54 TYR B O 1
ATOM 6196 N N . GLN B 1 55 ? 74.454 70.049 33.222 1.00 45.59 55 GLN B N 1
ATOM 6197 C CA . GLN B 1 55 ? 75.577 70.151 32.328 1.00 47.52 55 GLN B CA 1
ATOM 6198 C C . GLN B 1 55 ? 76.825 70.351 33.115 1.00 47.29 55 GLN B C 1
ATOM 6199 O O . GLN B 1 55 ? 76.818 71.161 34.040 1.00 48.18 55 GLN B O 1
ATOM 6205 N N . ARG B 1 56 ? 77.864 69.593 32.758 1.00 47.08 56 ARG B N 1
ATOM 6206 C CA . ARG B 1 56 ? 79.242 69.873 33.186 1.00 47.85 56 ARG B CA 1
ATOM 6207 C C . ARG B 1 56 ? 80.105 70.169 31.980 1.00 47.81 56 ARG B C 1
ATOM 6208 O O . ARG B 1 56 ? 80.013 69.482 30.980 1.00 47.08 56 ARG B O 1
ATOM 6216 N N . VAL B 1 57 ? 80.930 71.195 32.090 1.00 48.58 57 VAL B N 1
ATOM 6217 C CA . VAL B 1 57 ? 81.905 71.495 31.069 1.00 50.04 57 VAL B CA 1
ATOM 6218 C C . VAL B 1 57 ? 83.180 70.883 31.612 1.00 49.34 57 VAL B C 1
ATOM 6219 O O . VAL B 1 57 ? 83.475 71.006 32.814 1.00 47.21 57 VAL B O 1
ATOM 6223 N N . ILE B 1 58 ? 83.878 70.170 30.725 1.00 50.45 58 ILE B N 1
ATOM 6224 C CA . ILE B 1 58 ? 85.112 69.415 31.052 1.00 51.82 58 ILE B CA 1
ATOM 6225 C C . ILE B 1 58 ? 86.239 69.820 30.065 1.00 53.62 58 ILE B C 1
ATOM 6226 O O . ILE B 1 58 ? 86.130 69.524 28.854 1.00 54.50 58 ILE B O 1
ATOM 6231 N N . ALA B 1 59 ? 87.295 70.486 30.566 1.00 54.74 59 ALA B N 1
ATOM 6232 C CA . ALA B 1 59 ? 88.467 70.844 29.739 1.00 56.42 59 ALA B CA 1
ATOM 6233 C C . ALA B 1 59 ? 89.217 69.571 29.327 1.00 58.25 59 ALA B C 1
ATOM 6234 O O . ALA B 1 59 ? 89.476 68.669 30.177 1.00 56.23 59 ALA B O 1
ATOM 6236 N N . TRP B 1 60 ? 89.548 69.465 28.035 1.00 60.22 60 TRP B N 1
ATOM 6237 C CA . TRP B 1 60 ? 90.454 68.386 27.601 1.00 61.01 60 TRP B CA 1
ATOM 6238 C C . TRP B 1 60 ? 91.820 68.631 28.219 1.00 59.57 60 TRP B C 1
ATOM 6239 O O . TRP B 1 60 ? 92.245 69.766 28.363 1.00 59.84 60 TRP B O 1
ATOM 6250 N N . ASP B 1 61 ? 92.476 67.560 28.615 1.00 56.16 61 ASP B N 1
ATOM 6251 C CA . ASP B 1 61 ? 93.790 67.651 29.176 1.00 57.19 61 ASP B CA 1
ATOM 6252 C C . ASP B 1 61 ? 94.685 66.702 28.364 1.00 60.49 61 ASP B C 1
ATOM 6253 O O . ASP B 1 61 ? 94.324 65.509 28.173 1.00 60.85 61 ASP B O 1
ATOM 6258 N N . ASP B 1 62 ? 95.832 67.240 27.898 1.00 60.83 62 ASP B N 1
ATOM 6259 C CA . ASP B 1 62 ? 96.910 66.466 27.252 1.00 61.51 62 ASP B CA 1
ATOM 6260 C C . ASP B 1 62 ? 97.421 65.263 28.072 1.00 61.47 62 ASP B C 1
ATOM 6261 O O . ASP B 1 62 ? 97.824 64.251 27.506 1.00 61.62 62 ASP B O 1
ATOM 6266 N N . ALA B 1 63 ? 97.413 65.380 29.397 1.00 60.44 63 ALA B N 1
ATOM 6267 C CA . ALA B 1 63 ? 97.689 64.238 30.289 1.00 61.26 63 ALA B CA 1
ATOM 6268 C C . ALA B 1 63 ? 96.735 63.006 30.128 1.00 60.68 63 ALA B C 1
ATOM 6269 O O . ALA B 1 63 ? 97.031 61.914 30.632 1.00 59.96 63 ALA B O 1
ATOM 6271 N N . TRP B 1 64 ? 95.601 63.179 29.445 1.00 59.35 64 TRP B N 1
ATOM 6272 C CA . TRP B 1 64 ? 94.683 62.068 29.208 1.00 58.22 64 TRP B CA 1
ATOM 6273 C C . TRP B 1 64 ? 94.921 61.304 27.895 1.00 59.36 64 TRP B C 1
ATOM 6274 O O . TRP B 1 64 ? 94.036 60.547 27.498 1.00 59.17 64 TRP B O 1
ATOM 6285 N N . GLN B 1 65 ? 96.075 61.478 27.223 1.00 60.42 65 GLN B N 1
ATOM 6286 C CA . GLN B 1 65 ? 96.279 60.837 25.902 1.00 60.02 65 GLN B CA 1
ATOM 6287 C C . GLN B 1 65 ? 96.557 59.343 26.072 1.00 57.24 65 GLN B C 1
ATOM 6288 O O . GLN B 1 65 ? 97.348 58.944 26.932 1.00 54.96 65 GLN B O 1
ATOM 6294 N N . GLY B 1 66 ? 95.857 58.541 25.270 1.00 55.12 66 GLY B N 1
ATOM 6295 C CA . GLY B 1 66 ? 95.974 57.107 25.312 1.00 55.81 66 GLY B CA 1
ATOM 6296 C C . GLY B 1 66 ? 94.947 56.487 26.222 1.00 55.52 66 GLY B C 1
ATOM 6297 O O . GLY B 1 66 ? 94.550 55.343 26.012 1.00 56.94 66 GLY B O 1
ATOM 6298 N N . ARG B 1 67 ? 94.473 57.247 27.199 1.00 55.73 67 ARG B N 1
ATOM 6299 C CA . ARG B 1 67 ? 93.652 56.702 28.289 1.00 56.93 67 ARG B CA 1
ATOM 6300 C C . ARG B 1 67 ? 92.161 56.885 28.079 1.00 54.97 67 ARG B C 1
ATOM 6301 O O . ARG B 1 67 ? 91.727 57.725 27.269 1.00 55.36 67 ARG B O 1
ATOM 6309 N N . ARG B 1 68 ? 91.391 56.072 28.808 1.00 53.05 68 ARG B N 1
ATOM 6310 C CA . ARG B 1 68 ? 89.930 56.210 28.878 1.00 51.24 68 ARG B CA 1
ATOM 6311 C C . ARG B 1 68 ? 89.570 57.358 29.806 1.00 48.54 68 ARG B C 1
ATOM 6312 O O . ARG B 1 68 ? 90.198 57.513 30.868 1.00 47.17 68 ARG B O 1
ATOM 6320 N N . VAL B 1 69 ? 88.569 58.162 29.444 1.00 46.91 69 VAL B N 1
ATOM 6321 C CA . VAL B 1 69 ? 88.062 59.133 30.417 1.00 46.00 69 VAL B CA 1
ATOM 6322 C C . VAL B 1 69 ? 86.567 58.905 30.638 1.00 45.02 69 VAL B C 1
ATOM 6323 O O . VAL B 1 69 ? 85.763 58.887 29.688 1.00 45.68 69 VAL B O 1
ATOM 6327 N N . GLN B 1 70 ? 86.232 58.671 31.906 1.00 43.26 70 GLN B N 1
ATOM 6328 C CA . GLN B 1 70 ? 84.894 58.238 32.328 1.00 41.73 70 GLN B CA 1
ATOM 6329 C C . GLN B 1 70 ? 84.329 59.116 33.457 1.00 40.47 70 GLN B C 1
ATOM 6330 O O . GLN B 1 70 ? 85.096 59.629 34.326 1.00 40.78 70 GLN B O 1
ATOM 6336 N N . LEU B 1 71 ? 83.001 59.270 33.435 1.00 38.61 71 LEU B N 1
ATOM 6337 C CA . LEU B 1 71 ? 82.231 59.722 34.591 1.00 37.57 71 LEU B CA 1
ATOM 6338 C C . LEU B 1 71 ? 81.474 58.550 35.201 1.00 36.57 71 LEU B C 1
ATOM 6339 O O . LEU B 1 71 ? 80.767 57.829 34.491 1.00 36.54 71 LEU B O 1
ATOM 6344 N N . ARG B 1 72 ? 81.694 58.300 36.488 1.00 36.43 72 ARG B N 1
ATOM 6345 C CA . ARG B 1 72 ? 80.847 57.384 37.262 1.00 35.98 72 ARG B CA 1
ATOM 6346 C C . ARG B 1 72 ? 79.810 58.180 38.027 1.00 34.92 72 ARG B C 1
ATOM 6347 O O . ARG B 1 72 ? 80.154 59.015 38.915 1.00 34.27 72 ARG B O 1
ATOM 6355 N N . PHE B 1 73 ? 78.550 57.911 37.671 1.00 33.75 73 PHE B N 1
ATOM 6356 C CA . PHE B 1 73 ? 77.396 58.405 38.427 1.00 33.63 73 PHE B CA 1
ATOM 6357 C C . PHE B 1 73 ? 77.000 57.374 39.489 1.00 33.91 73 PHE B C 1
ATOM 6358 O O . PHE B 1 73 ? 76.650 56.246 39.138 1.00 33.75 73 PHE B O 1
ATOM 6366 N N . ASP B 1 74 ? 77.069 57.735 40.783 1.00 34.30 74 ASP B N 1
ATOM 6367 C CA . ASP B 1 74 ? 76.671 56.791 41.844 1.00 34.34 74 ASP B CA 1
ATOM 6368 C C . ASP B 1 74 ? 75.173 56.610 42.013 1.00 33.57 74 ASP B C 1
ATOM 6369 O O . ASP B 1 74 ? 74.731 55.640 42.623 1.00 32.78 74 ASP B O 1
ATOM 6374 N N . GLY B 1 75 ? 74.399 57.536 41.457 1.00 33.36 75 GLY B N 1
ATOM 6375 C CA . GLY B 1 75 ? 72.939 57.413 41.460 1.00 32.98 75 GLY B CA 1
ATOM 6376 C C . GLY B 1 75 ? 72.302 58.687 41.025 1.00 32.53 75 GLY B C 1
ATOM 6377 O O . GLY B 1 75 ? 72.790 59.726 41.317 1.00 32.50 75 GLY B O 1
ATOM 6378 N N . ALA B 1 76 ? 71.193 58.595 40.337 1.00 32.70 76 ALA B N 1
ATOM 6379 C CA . ALA B 1 76 ? 70.515 59.780 39.810 1.00 33.23 76 ALA B CA 1
ATOM 6380 C C . ALA B 1 76 ? 69.057 59.430 39.468 1.00 33.70 76 ALA B C 1
ATOM 6381 O O . ALA B 1 76 ? 68.749 58.411 38.831 1.00 33.03 76 ALA B O 1
ATOM 6383 N N . MET B 1 77 ? 68.132 60.262 39.895 1.00 35.19 77 MET B N 1
ATOM 6384 C CA . MET B 1 77 ? 66.717 59.912 39.714 1.00 36.15 77 MET B CA 1
ATOM 6385 C C . MET B 1 77 ? 66.091 60.844 38.670 1.00 37.17 77 MET B C 1
ATOM 6386 O O . MET B 1 77 ? 65.997 62.036 38.954 1.00 37.98 77 MET B O 1
ATOM 6391 N N . ALA B 1 78 ? 65.651 60.354 37.495 1.00 37.48 78 ALA B N 1
ATOM 6392 C CA . ALA B 1 78 ? 65.744 58.938 36.999 1.00 37.22 78 ALA B CA 1
ATOM 6393 C C . ALA B 1 78 ? 65.744 59.002 35.460 1.00 38.20 78 ALA B C 1
ATOM 6394 O O . ALA B 1 78 ? 65.804 60.095 34.905 1.00 39.81 78 ALA B O 1
ATOM 6396 N N . ASP B 1 79 ? 65.700 57.871 34.768 1.00 38.86 79 ASP B N 1
ATOM 6397 C CA . ASP B 1 79 ? 65.686 57.862 33.295 1.00 40.17 79 ASP B CA 1
ATOM 6398 C C . ASP B 1 79 ? 66.886 58.660 32.707 1.00 41.07 79 ASP B C 1
ATOM 6399 O O . ASP B 1 79 ? 66.742 59.535 31.821 1.00 41.71 79 ASP B O 1
ATOM 6404 N N . ASN B 1 80 ? 68.066 58.334 33.231 1.00 40.91 80 ASN B N 1
ATOM 6405 C CA . ASN B 1 80 ? 69.292 59.062 32.922 1.00 40.78 80 ASN B CA 1
ATOM 6406 C C . ASN B 1 80 ? 69.793 58.703 31.526 1.00 41.10 80 ASN B C 1
ATOM 6407 O O . ASN B 1 80 ? 69.922 57.526 31.156 1.00 40.75 80 ASN B O 1
ATOM 6412 N N . VAL B 1 81 ? 70.021 59.750 30.751 1.00 41.56 81 VAL B N 1
ATOM 6413 C CA . VAL B 1 81 ? 70.749 59.678 29.505 1.00 41.85 81 VAL B CA 1
ATOM 6414 C C . VAL B 1 81 ? 71.868 60.725 29.604 1.00 41.55 81 VAL B C 1
ATOM 6415 O O . VAL B 1 81 ? 71.614 61.850 30.023 1.00 40.14 81 VAL B O 1
ATOM 6419 N N . VAL B 1 82 ? 73.097 60.296 29.280 1.00 42.28 82 VAL B N 1
ATOM 6420 C CA . VAL B 1 82 ? 74.294 61.172 29.189 1.00 43.15 82 VAL B CA 1
ATOM 6421 C C . VAL B 1 82 ? 74.837 61.373 27.737 1.00 45.38 82 VAL B C 1
ATOM 6422 O O . VAL B 1 82 ? 75.012 60.438 26.961 1.00 44.94 82 VAL B O 1
ATOM 6426 N N . TRP B 1 83 ? 75.123 62.629 27.415 1.00 47.64 83 TRP B N 1
ATOM 6427 C CA . TRP B 1 83 ? 75.647 63.036 26.133 1.00 49.29 83 TRP B CA 1
ATOM 6428 C C . TRP B 1 83 ? 77.007 63.668 26.358 1.00 48.40 83 TRP B C 1
ATOM 6429 O O . TRP B 1 83 ? 77.165 64.445 27.291 1.00 46.07 83 TRP B O 1
ATOM 6440 N N . VAL B 1 84 ? 77.976 63.334 25.501 1.00 48.99 84 VAL B N 1
ATOM 6441 C CA . VAL B 1 84 ? 79.181 64.155 25.379 1.00 49.80 84 VAL B CA 1
ATOM 6442 C C . VAL B 1 84 ? 79.332 64.741 23.954 1.00 50.48 84 VAL B C 1
ATOM 6443 O O . VAL B 1 84 ? 79.156 64.053 22.956 1.00 49.94 84 VAL B O 1
ATOM 6447 N N . ASN B 1 85 ? 79.523 66.069 23.921 1.00 51.40 85 ASN B N 1
ATOM 6448 C CA . ASN B 1 85 ? 79.359 66.933 22.740 1.00 51.33 85 ASN B CA 1
ATOM 6449 C C . ASN B 1 85 ? 78.244 66.517 21.806 1.00 51.31 85 ASN B C 1
ATOM 6450 O O . ASN B 1 85 ? 78.399 66.475 20.611 1.00 51.78 85 ASN B O 1
ATOM 6455 N N . GLY B 1 86 ? 77.101 66.217 22.391 1.00 51.67 86 GLY B N 1
ATOM 6456 C CA . GLY B 1 86 ? 75.894 65.932 21.655 1.00 51.97 86 GLY B CA 1
ATOM 6457 C C . GLY B 1 86 ? 75.748 64.488 21.257 1.00 51.77 86 GLY B C 1
ATOM 6458 O O . GLY B 1 86 ? 74.713 64.158 20.683 1.00 52.72 86 GLY B O 1
ATOM 6459 N N . VAL B 1 87 ? 76.717 63.609 21.559 1.00 51.09 87 VAL B N 1
ATOM 6460 C CA . VAL B 1 87 ? 76.523 62.163 21.254 1.00 51.46 87 VAL B CA 1
ATOM 6461 C C . VAL B 1 87 ? 76.209 61.337 22.527 1.00 50.01 87 VAL B C 1
ATOM 6462 O O . VAL B 1 87 ? 76.981 61.292 23.492 1.00 49.96 87 VAL B O 1
ATOM 6466 N N . GLN B 1 88 ? 75.044 60.699 22.527 1.00 48.93 88 GLN B N 1
ATOM 6467 C CA . GLN B 1 88 ? 74.646 59.861 23.636 1.00 47.74 88 GLN B CA 1
ATOM 6468 C C . GLN B 1 88 ? 75.664 58.741 23.836 1.00 46.89 88 GLN B C 1
ATOM 6469 O O . GLN B 1 88 ? 75.933 57.985 22.909 1.00 48.94 88 GLN B O 1
ATOM 6475 N N . VAL B 1 89 ? 76.170 58.640 25.056 1.00 44.41 89 VAL B N 1
ATOM 6476 C CA . VAL B 1 89 ? 77.113 57.614 25.459 1.00 43.31 89 VAL B CA 1
ATOM 6477 C C . VAL B 1 89 ? 76.599 56.578 26.460 1.00 41.97 89 VAL B C 1
ATOM 6478 O O . VAL B 1 89 ? 77.219 55.531 26.598 1.00 41.17 89 VAL B O 1
ATOM 6482 N N . VAL B 1 90 ? 75.488 56.854 27.161 1.00 40.64 90 VAL B N 1
ATOM 6483 C CA . VAL B 1 90 ? 74.879 55.841 28.046 1.00 39.51 90 VAL B CA 1
ATOM 6484 C C . VAL B 1 90 ? 73.495 56.269 28.495 1.00 39.20 90 VAL B C 1
ATOM 6485 O O . VAL B 1 90 ? 73.223 57.465 28.674 1.00 39.65 90 VAL B O 1
ATOM 6489 N N . ALA B 1 91 ? 72.640 55.271 28.655 1.00 38.52 91 ALA B N 1
ATOM 6490 C CA . ALA B 1 91 ? 71.314 55.429 29.177 1.00 38.28 91 ALA B CA 1
ATOM 6491 C C . ALA B 1 91 ? 71.130 54.483 30.364 1.00 37.37 91 ALA B C 1
ATOM 6492 O O . ALA B 1 91 ? 71.346 53.265 30.241 1.00 36.88 91 ALA B O 1
ATOM 6494 N N . HIS B 1 92 ? 70.723 55.038 31.505 1.00 36.88 92 HIS B N 1
ATOM 6495 C CA . HIS B 1 92 ? 70.519 54.244 32.730 1.00 36.12 92 HIS B CA 1
ATOM 6496 C C . HIS B 1 92 ? 69.240 54.688 33.454 1.00 35.68 92 HIS B C 1
ATOM 6497 O O . HIS B 1 92 ? 69.243 55.705 34.164 1.00 35.91 92 HIS B O 1
ATOM 6504 N N . PRO B 1 93 ? 68.143 53.916 33.292 1.00 35.66 93 PRO B N 1
ATOM 6505 C CA . PRO B 1 93 ? 66.836 54.335 33.819 1.00 35.29 93 PRO B CA 1
ATOM 6506 C C . PRO B 1 93 ? 66.685 54.294 35.306 1.00 34.57 93 PRO B C 1
ATOM 6507 O O . PRO B 1 93 ? 65.980 55.123 35.862 1.00 34.98 93 PRO B O 1
ATOM 6511 N N . ASP B 1 94 ? 67.300 53.308 35.946 1.00 34.07 94 ASP B N 1
ATOM 6512 C CA . ASP B 1 94 ? 67.160 53.126 37.380 1.00 33.00 94 ASP B CA 1
ATOM 6513 C C . ASP B 1 94 ? 67.836 54.255 38.165 1.00 32.18 94 ASP B C 1
ATOM 6514 O O . ASP B 1 94 ? 68.881 54.756 37.786 1.00 32.03 94 ASP B O 1
ATOM 6519 N N . GLY B 1 95 ? 67.171 54.638 39.255 1.00 31.76 95 GLY B N 1
ATOM 6520 C CA . GLY B 1 95 ? 67.473 55.818 40.053 1.00 31.57 95 GLY B CA 1
ATOM 6521 C C . GLY B 1 95 ? 68.257 55.579 41.321 1.00 31.12 95 GLY B C 1
ATOM 6522 O O . GLY B 1 95 ? 68.533 56.510 42.020 1.00 31.66 95 GLY B O 1
ATOM 6523 N N . TYR B 1 96 ? 68.650 54.341 41.577 1.00 30.65 96 TYR B N 1
ATOM 6524 C CA . TYR B 1 96 ? 69.336 53.936 42.783 1.00 30.54 96 TYR B CA 1
ATOM 6525 C C . TYR B 1 96 ? 70.694 53.221 42.547 1.00 31.02 96 TYR B C 1
ATOM 6526 O O . TYR B 1 96 ? 71.363 52.859 43.520 1.00 30.87 96 TYR B O 1
ATOM 6535 N N . THR B 1 97 ? 71.104 53.036 41.286 1.00 31.51 97 THR B N 1
ATOM 6536 C CA . THR B 1 97 ? 72.301 52.266 40.984 1.00 32.26 97 THR B CA 1
ATOM 6537 C C . THR B 1 97 ? 73.270 53.048 40.097 1.00 32.86 97 THR B C 1
ATOM 6538 O O . THR B 1 97 ? 72.869 53.858 39.280 1.00 32.97 97 THR B O 1
ATOM 6542 N N . PRO B 1 98 ? 74.574 52.788 40.250 1.00 34.40 98 PRO B N 1
ATOM 6543 C CA . PRO B 1 98 ? 75.529 53.563 39.423 1.00 35.07 98 PRO B CA 1
ATOM 6544 C C . PRO B 1 98 ? 75.533 53.252 37.933 1.00 35.29 98 PRO B C 1
ATOM 6545 O O . PRO B 1 98 ? 74.995 52.253 37.472 1.00 35.83 98 PRO B O 1
ATOM 6549 N N . PHE B 1 99 ? 76.161 54.144 37.194 1.00 35.43 99 PHE B N 1
ATOM 6550 C CA . PHE B 1 99 ? 76.250 54.041 35.765 1.00 35.10 99 PHE B CA 1
ATOM 6551 C C . PHE B 1 99 ? 77.408 54.894 35.269 1.00 35.44 99 PHE B C 1
ATOM 6552 O O . PHE B 1 99 ? 77.734 55.927 35.874 1.00 34.97 99 PHE B O 1
ATOM 6560 N N . VAL B 1 100 ? 77.998 54.446 34.159 1.00 36.29 100 VAL B N 1
ATOM 6561 C CA . VAL B 1 100 ? 79.239 55.009 33.613 1.00 37.01 100 VAL B CA 1
ATOM 6562 C C . VAL B 1 100 ? 79.028 55.549 32.199 1.00 37.28 100 VAL B C 1
ATOM 6563 O O . VAL B 1 100 ? 78.588 54.802 31.297 1.00 37.55 100 VAL B O 1
ATOM 6567 N N . ALA B 1 101 ? 79.316 56.851 32.041 1.00 37.46 101 ALA B N 1
ATOM 6568 C CA . ALA B 1 101 ? 79.514 57.518 30.722 1.00 37.65 101 ALA B CA 1
ATOM 6569 C C . ALA B 1 101 ? 80.997 57.495 30.384 1.00 38.46 101 ALA B C 1
ATOM 6570 O O . ALA B 1 101 ? 81.790 58.093 31.092 1.00 37.79 101 ALA B O 1
ATOM 6572 N N . ASP B 1 102 ? 81.353 56.733 29.345 1.00 40.04 102 ASP B N 1
ATOM 6573 C CA . ASP B 1 102 ? 82.672 56.736 28.706 1.00 40.95 102 ASP B CA 1
ATOM 6574 C C . ASP B 1 102 ? 82.705 57.869 27.643 1.00 41.13 102 ASP B C 1
ATOM 6575 O O . ASP B 1 102 ? 81.964 57.869 26.663 1.00 40.52 102 ASP B O 1
ATOM 6580 N N . LEU B 1 103 ? 83.543 58.858 27.900 1.00 41.28 103 LEU B N 1
ATOM 6581 C CA . LEU B 1 103 ? 83.623 60.044 27.081 1.00 42.70 103 LEU B CA 1
ATOM 6582 C C . LEU B 1 103 ? 84.776 60.070 26.055 1.00 45.02 103 LEU B C 1
ATOM 6583 O O . LEU B 1 103 ? 84.789 60.931 25.174 1.00 46.11 103 LEU B O 1
ATOM 6588 N N . THR B 1 104 ? 85.731 59.149 26.238 1.00 46.14 104 THR B N 1
ATOM 6589 C CA . THR B 1 104 ? 87.009 59.033 25.539 1.00 47.98 104 THR B CA 1
ATOM 6590 C C . THR B 1 104 ? 86.948 59.460 24.061 1.00 50.06 104 THR B C 1
ATOM 6591 O O . THR B 1 104 ? 87.424 60.512 23.715 1.00 50.78 104 THR B O 1
ATOM 6595 N N . ASP B 1 105 ? 86.233 58.684 23.251 1.00 52.09 105 ASP B N 1
ATOM 6596 C CA . ASP B 1 105 ? 86.188 58.777 21.792 1.00 52.92 105 ASP B CA 1
ATOM 6597 C C . ASP B 1 105 ? 85.494 60.014 21.243 1.00 54.98 105 ASP B C 1
ATOM 6598 O O . ASP B 1 105 ? 85.751 60.387 20.081 1.00 57.36 105 ASP B O 1
ATOM 6603 N N . HIS B 1 106 ? 84.665 60.659 22.060 1.00 54.23 106 HIS B N 1
ATOM 6604 C CA . HIS B 1 106 ? 83.925 61.822 21.640 1.00 55.61 106 HIS B CA 1
ATOM 6605 C C . HIS B 1 106 ? 84.466 63.114 22.280 1.00 56.29 106 HIS B C 1
ATOM 6606 O O . HIS B 1 106 ? 83.785 64.156 22.268 1.00 56.17 106 HIS B O 1
ATOM 6613 N N . LEU B 1 107 ? 85.676 63.064 22.836 1.00 55.74 107 LEU B N 1
ATOM 6614 C CA . LEU B 1 107 ? 86.315 64.289 23.307 1.00 57.44 107 LEU B CA 1
ATOM 6615 C C . LEU B 1 107 ? 86.986 65.031 22.151 1.00 58.92 107 LEU B C 1
ATOM 6616 O O . LEU B 1 107 ? 87.085 64.513 21.051 1.00 58.11 107 LEU B O 1
ATOM 6621 N N . ARG B 1 108 ? 87.428 66.247 22.443 1.00 61.48 108 ARG B N 1
ATOM 6622 C CA . ARG B 1 108 ? 87.961 67.219 21.476 1.00 65.87 108 ARG B CA 1
ATOM 6623 C C . ARG B 1 108 ? 88.796 68.165 22.331 1.00 65.44 108 ARG B C 1
ATOM 6624 O O . ARG B 1 108 ? 88.561 68.224 23.517 1.00 65.11 108 ARG B O 1
ATOM 6632 N N . PRO B 1 109 ? 89.722 68.955 21.744 1.00 65.84 109 PRO B N 1
ATOM 6633 C CA . PRO B 1 109 ? 90.477 69.867 22.617 1.00 63.66 109 PRO B CA 1
ATOM 6634 C C . PRO B 1 109 ? 89.654 71.095 23.025 1.00 62.64 109 PRO B C 1
ATOM 6635 O O . PRO B 1 109 ? 88.780 71.542 22.287 1.00 60.31 109 PRO B O 1
ATOM 6639 N N . GLY B 1 110 ? 89.946 71.630 24.204 1.00 61.85 110 GLY B N 1
ATOM 6640 C CA . GLY B 1 110 ? 89.175 72.721 24.776 1.00 61.84 110 GLY B CA 1
ATOM 6641 C C . GLY B 1 110 ? 88.043 72.155 25.605 1.00 62.34 110 GLY B C 1
ATOM 6642 O O . GLY B 1 110 ? 88.124 71.025 26.132 1.00 61.33 110 GLY B O 1
ATOM 6643 N N . ASP B 1 111 ? 86.975 72.942 25.717 1.00 62.74 111 ASP B N 1
ATOM 6644 C CA . ASP B 1 111 ? 85.841 72.589 26.561 1.00 59.87 111 ASP B CA 1
ATOM 6645 C C . ASP B 1 111 ? 85.000 71.540 25.868 1.00 58.52 111 ASP B C 1
ATOM 6646 O O . ASP B 1 111 ? 84.711 71.656 24.684 1.00 59.40 111 ASP B O 1
ATOM 6651 N N . ASN B 1 112 ? 84.669 70.481 26.603 1.00 56.73 112 ASN B N 1
ATOM 6652 C CA . ASN B 1 112 ? 83.685 69.484 26.182 1.00 54.66 112 ASN B CA 1
ATOM 6653 C C . ASN B 1 112 ? 82.440 69.627 27.059 1.00 54.67 112 ASN B C 1
ATOM 6654 O O . ASN B 1 112 ? 82.517 70.023 28.242 1.00 54.57 112 ASN B O 1
ATOM 6659 N N . LEU B 1 113 ? 81.291 69.328 26.468 1.00 54.72 113 LEU B N 1
ATOM 6660 C CA . LEU B 1 113 ? 80.004 69.541 27.130 1.00 53.73 113 LEU B CA 1
ATOM 6661 C C . LEU B 1 113 ? 79.401 68.134 27.417 1.00 50.42 113 LEU B C 1
ATOM 6662 O O . LEU B 1 113 ? 79.099 67.369 26.476 1.00 48.24 113 LEU B O 1
ATOM 6667 N N . VAL B 1 114 ? 79.341 67.798 28.721 1.00 46.66 114 VAL B N 1
ATOM 6668 C CA . VAL B 1 114 ? 78.661 66.604 29.202 1.00 45.19 114 VAL B CA 1
ATOM 6669 C C . VAL B 1 114 ? 77.296 67.033 29.714 1.00 44.55 114 VAL B C 1
ATOM 6670 O O . VAL B 1 114 ? 77.152 67.841 30.650 1.00 44.74 114 VAL B O 1
ATOM 6674 N N . THR B 1 115 ? 76.285 66.448 29.114 1.00 43.58 115 THR B N 1
ATOM 6675 C CA . THR B 1 115 ? 74.947 66.793 29.456 1.00 43.28 115 THR B CA 1
ATOM 6676 C C . THR B 1 115 ? 74.245 65.540 29.971 1.00 41.97 115 THR B C 1
ATOM 6677 O O . THR B 1 115 ? 74.304 64.454 29.332 1.00 40.89 115 THR B O 1
ATOM 6681 N N . VAL B 1 116 ? 73.625 65.686 31.143 1.00 40.99 116 VAL B N 1
ATOM 6682 C CA . VAL B 1 116 ? 72.784 64.619 31.708 1.00 40.23 116 VAL B CA 1
ATOM 6683 C C . VAL B 1 116 ? 71.344 65.107 31.730 1.00 40.65 116 VAL B C 1
ATOM 6684 O O . VAL B 1 116 ? 71.060 66.166 32.319 1.00 39.94 116 VAL B O 1
ATOM 6688 N N . ARG B 1 117 ? 70.461 64.334 31.092 1.00 41.38 117 ARG B N 1
ATOM 6689 C CA . ARG B 1 117 ? 69.028 64.540 31.222 1.00 43.32 117 ARG B CA 1
ATOM 6690 C C . ARG B 1 117 ? 68.386 63.511 32.155 1.00 41.84 117 ARG B C 1
ATOM 6691 O O . ARG B 1 117 ? 68.643 62.308 32.047 1.00 41.26 117 ARG B O 1
ATOM 6699 N N . ILE B 1 118 ? 67.538 64.005 33.062 1.00 41.08 118 ILE B N 1
ATOM 6700 C CA . ILE B 1 118 ? 66.791 63.138 33.995 1.00 40.32 118 ILE B CA 1
ATOM 6701 C C . ILE B 1 118 ? 65.319 63.513 33.921 1.00 41.09 118 ILE B C 1
ATOM 6702 O O . ILE B 1 118 ? 64.945 64.581 33.399 1.00 42.31 118 ILE B O 1
ATOM 6707 N N . ASP B 1 119 ? 64.490 62.624 34.425 1.00 39.01 119 ASP B N 1
ATOM 6708 C CA . ASP B 1 119 ? 63.075 62.873 34.463 1.00 38.19 119 ASP B CA 1
ATOM 6709 C C . ASP B 1 119 ? 62.604 62.222 35.728 1.00 37.16 119 ASP B C 1
ATOM 6710 O O . ASP B 1 119 ? 62.763 60.978 35.906 1.00 36.39 119 ASP B O 1
ATOM 6715 N N . GLY B 1 120 ? 62.025 63.042 36.595 1.00 35.88 120 GLY B N 1
ATOM 6716 C CA . GLY B 1 120 ? 61.402 62.523 37.814 1.00 35.63 120 GLY B CA 1
ATOM 6717 C C . GLY B 1 120 ? 60.066 61.819 37.647 1.00 35.20 120 GLY B C 1
ATOM 6718 O O . GLY B 1 120 ? 59.478 61.433 38.633 1.00 35.39 120 GLY B O 1
ATOM 6719 N N . SER B 1 121 ? 59.586 61.663 36.418 1.00 35.08 121 SER B N 1
ATOM 6720 C CA . SER B 1 121 ? 58.269 61.112 36.183 1.00 35.19 121 SER B CA 1
ATOM 6721 C C . SER B 1 121 ? 58.186 59.683 36.651 1.00 35.25 121 SER B C 1
ATOM 6722 O O . SER B 1 121 ? 59.096 58.948 36.501 1.00 35.56 121 SER B O 1
ATOM 6725 N N . GLU B 1 122 ? 57.072 59.289 37.216 1.00 35.57 122 GLU B N 1
ATOM 6726 C CA . GLU B 1 122 ? 56.889 57.911 37.595 1.00 35.61 122 GLU B CA 1
ATOM 6727 C C . GLU B 1 122 ? 56.569 57.095 36.367 1.00 35.30 122 GLU B C 1
ATOM 6728 O O . GLU B 1 122 ? 55.459 56.607 36.170 1.00 35.93 122 GLU B O 1
ATOM 6734 N N . ASN B 1 123 ? 57.591 56.917 35.562 1.00 34.90 123 ASN B N 1
ATOM 6735 C CA . ASN B 1 123 ? 57.500 56.222 34.267 1.00 34.76 123 ASN B CA 1
ATOM 6736 C C . ASN B 1 123 ? 57.168 54.789 34.561 1.00 34.15 123 ASN B C 1
ATOM 6737 O O . ASN B 1 123 ? 57.893 54.129 35.213 1.00 33.81 123 ASN B O 1
ATOM 6742 N N . PRO B 1 124 ? 56.037 54.309 34.094 1.00 34.63 124 PRO B N 1
ATOM 6743 C CA . PRO B 1 124 ? 55.654 52.919 34.411 1.00 34.65 124 PRO B CA 1
ATOM 6744 C C . PRO B 1 124 ? 56.570 51.796 33.906 1.00 34.54 124 PRO B C 1
ATOM 6745 O O . PRO B 1 124 ? 56.423 50.689 34.368 1.00 34.27 124 PRO B O 1
ATOM 6749 N N . ALA B 1 125 ? 57.467 52.102 32.977 1.00 34.38 125 ALA B N 1
ATOM 6750 C CA . ALA B 1 125 ? 58.473 51.169 32.498 1.00 34.69 125 ALA B CA 1
ATOM 6751 C C . ALA B 1 125 ? 59.691 51.015 33.410 1.00 34.07 125 ALA B C 1
ATOM 6752 O O . ALA B 1 125 ? 60.532 50.128 33.180 1.00 33.72 125 ALA B O 1
ATOM 6754 N N . ILE B 1 126 ? 59.831 51.914 34.379 1.00 33.58 126 ILE B N 1
ATOM 6755 C CA . ILE B 1 126 ? 60.994 51.943 35.235 1.00 33.16 126 ILE B CA 1
ATOM 6756 C C . ILE B 1 126 ? 60.619 51.600 36.707 1.00 32.81 126 ILE B C 1
ATOM 6757 O O . ILE B 1 126 ? 59.993 52.401 37.396 1.00 32.41 126 ILE B O 1
ATOM 6762 N N . PRO B 1 127 ? 61.028 50.419 37.195 1.00 32.45 127 PRO B N 1
ATOM 6763 C CA . PRO B 1 127 ? 60.810 50.111 38.584 1.00 32.32 127 PRO B CA 1
ATOM 6764 C C . PRO B 1 127 ? 61.347 51.230 39.521 1.00 31.93 127 PRO B C 1
ATOM 6765 O O . PRO B 1 127 ? 62.345 51.832 39.203 1.00 31.59 127 PRO B O 1
ATOM 6769 N N . PRO B 1 128 ? 60.698 51.515 40.660 1.00 31.93 128 PRO B N 1
ATOM 6770 C CA . PRO B 1 128 ? 59.507 50.790 41.191 1.00 32.06 128 PRO B CA 1
ATOM 6771 C C . PRO B 1 128 ? 58.139 51.329 40.700 1.00 32.21 128 PRO B C 1
ATOM 6772 O O . PRO B 1 128 ? 57.085 50.865 41.169 1.00 31.56 128 PRO B O 1
ATOM 6776 N N . PHE B 1 129 ? 58.173 52.283 39.754 1.00 32.31 129 PHE B N 1
ATOM 6777 C CA . PHE B 1 129 ? 56.966 52.980 39.319 1.00 32.46 129 PHE B CA 1
ATOM 6778 C C . PHE B 1 129 ? 55.987 52.008 38.656 1.00 32.88 129 PHE B C 1
ATOM 6779 O O . PHE B 1 129 ? 56.338 50.867 38.303 1.00 32.79 129 PHE B O 1
ATOM 6787 N N . GLY B 1 130 ? 54.759 52.485 38.520 1.00 33.05 130 GLY B N 1
ATOM 6788 C CA . GLY B 1 130 ? 53.689 51.735 37.879 1.00 33.86 130 GLY B CA 1
ATOM 6789 C C . GLY B 1 130 ? 52.324 51.906 38.527 1.00 34.03 130 GLY B C 1
ATOM 6790 O O . GLY B 1 130 ? 51.319 51.861 37.842 1.00 34.10 130 GLY B O 1
ATOM 6791 N N . ALA B 1 131 ? 52.316 52.052 39.854 1.00 34.02 131 ALA B N 1
ATOM 6792 C CA . ALA B 1 131 ? 51.096 52.194 40.656 1.00 34.24 131 ALA B CA 1
ATOM 6793 C C . ALA B 1 131 ? 51.407 53.084 41.919 1.00 34.06 131 ALA B C 1
ATOM 6794 O O . ALA B 1 131 ? 52.073 54.131 41.804 1.00 33.00 131 ALA B O 1
ATOM 6796 N N . GLN B 1 132 ? 51.005 52.627 43.119 1.00 34.80 132 GLN B N 1
ATOM 6797 C CA . GLN B 1 132 ? 51.158 53.399 44.339 1.00 34.30 132 GLN B CA 1
ATOM 6798 C C . GLN B 1 132 ? 52.531 53.075 44.933 1.00 33.62 132 GLN B C 1
ATOM 6799 O O . GLN B 1 132 ? 53.122 52.011 44.686 1.00 33.61 132 GLN B O 1
ATOM 6805 N N . ILE B 1 133 ? 53.075 54.035 45.672 1.00 32.85 133 ILE B N 1
ATOM 6806 C CA . ILE B 1 133 ? 54.373 53.887 46.311 1.00 32.38 133 ILE B CA 1
ATOM 6807 C C . ILE B 1 133 ? 54.272 54.669 47.623 1.00 32.33 133 ILE B C 1
ATOM 6808 O O . ILE B 1 133 ? 54.020 55.887 47.621 1.00 31.97 133 ILE B O 1
ATOM 6813 N N . ASP B 1 134 ? 54.493 53.979 48.750 1.00 32.34 134 ASP B N 1
ATOM 6814 C CA . ASP B 1 134 ? 54.519 54.647 50.035 1.00 32.24 134 ASP B CA 1
ATOM 6815 C C . ASP B 1 134 ? 55.932 55.232 50.280 1.00 31.79 134 ASP B C 1
ATOM 6816 O O . ASP B 1 134 ? 56.577 54.923 51.277 1.00 31.64 134 ASP B O 1
ATOM 6821 N N . TYR B 1 135 ? 56.431 56.026 49.341 1.00 31.32 135 TYR B N 1
ATOM 6822 C CA . TYR B 1 135 ? 57.629 56.854 49.542 1.00 30.84 135 TYR B CA 1
ATOM 6823 C C . TYR B 1 135 ? 57.754 57.734 48.319 1.00 30.92 135 TYR B C 1
ATOM 6824 O O . TYR B 1 135 ? 57.076 57.522 47.320 1.00 31.06 135 TYR B O 1
ATOM 6833 N N . LEU B 1 136 ? 58.565 58.766 48.425 1.00 30.73 136 LEU B N 1
ATOM 6834 C CA . LEU B 1 136 ? 58.777 59.616 47.298 1.00 30.75 136 LEU B CA 1
ATOM 6835 C C . LEU B 1 136 ? 60.156 59.233 46.737 1.00 30.60 136 LEU B C 1
ATOM 6836 O O . LEU B 1 136 ? 61.025 58.700 47.475 1.00 30.46 136 LEU B O 1
ATOM 6841 N N . THR B 1 137 ? 60.305 59.440 45.431 1.00 30.42 137 THR B N 1
ATOM 6842 C CA . THR B 1 137 ? 61.573 59.216 44.698 1.00 30.71 137 THR B CA 1
ATOM 6843 C C . THR B 1 137 ? 62.301 60.536 44.346 1.00 30.95 137 THR B C 1
ATOM 6844 O O . THR B 1 137 ? 63.525 60.517 44.104 1.00 31.13 137 THR B O 1
ATOM 6848 N N . TYR B 1 138 ? 61.571 61.673 44.387 1.00 31.05 138 TYR B N 1
ATOM 6849 C CA . TYR B 1 138 ? 62.136 63.019 44.127 1.00 31.41 138 TYR B CA 1
ATOM 6850 C C . TYR B 1 138 ? 62.822 62.998 42.744 1.00 31.85 138 TYR B C 1
ATOM 6851 O O . TYR B 1 138 ? 62.422 62.251 41.883 1.00 31.48 138 TYR B O 1
ATOM 6860 N N . ALA B 1 139 ? 63.889 63.745 42.580 1.00 32.69 139 ALA B N 1
ATOM 6861 C CA . ALA B 1 139 ? 64.564 63.839 41.299 1.00 33.78 139 ALA B CA 1
ATOM 6862 C C . ALA B 1 139 ? 65.857 64.598 41.501 1.00 33.88 139 ALA B C 1
ATOM 6863 O O . ALA B 1 139 ? 65.953 65.461 42.368 1.00 33.86 139 ALA B O 1
ATOM 6865 N N . GLY B 1 140 ? 66.812 64.307 40.637 1.00 34.34 140 GLY B N 1
ATOM 6866 C CA . GLY B 1 140 ? 68.123 64.944 40.685 1.00 34.76 140 GLY B CA 1
ATOM 6867 C C . GLY B 1 140 ? 69.294 63.958 40.638 1.00 34.46 140 GLY B C 1
ATOM 6868 O O . GLY B 1 140 ? 69.135 62.700 40.786 1.00 33.03 140 GLY B O 1
ATOM 6869 N N . ILE B 1 141 ? 70.470 64.548 40.382 1.00 34.94 141 ILE B N 1
ATOM 6870 C CA . ILE B 1 141 ? 71.734 63.794 40.539 1.00 35.30 141 ILE B CA 1
ATOM 6871 C C . ILE B 1 141 ? 72.088 63.926 42.046 1.00 34.29 141 ILE B C 1
ATOM 6872 O O . ILE B 1 141 ? 72.802 64.810 42.504 1.00 34.39 141 ILE B O 1
ATOM 6877 N N . TYR B 1 142 ? 71.524 63.009 42.795 1.00 33.36 142 TYR B N 1
ATOM 6878 C CA . TYR B 1 142 ? 71.466 63.118 44.258 1.00 32.91 142 TYR B CA 1
ATOM 6879 C C . TYR B 1 142 ? 72.639 62.366 44.949 1.00 33.01 142 TYR B C 1
ATOM 6880 O O . TYR B 1 142 ? 72.704 62.350 46.173 1.00 32.60 142 TYR B O 1
ATOM 6889 N N . ARG B 1 143 ? 73.545 61.765 44.152 1.00 33.32 143 ARG B N 1
ATOM 6890 C CA . ARG B 1 143 ? 74.742 61.077 44.656 1.00 33.46 143 ARG B CA 1
ATOM 6891 C C . ARG B 1 143 ? 76.001 61.525 43.939 1.00 34.31 143 ARG B C 1
ATOM 6892 O O . ARG B 1 143 ? 75.924 62.219 42.956 1.00 35.02 143 ARG B O 1
ATOM 6900 N N . ASP B 1 144 ? 77.171 61.117 44.421 1.00 35.10 144 ASP B N 1
ATOM 6901 C CA . ASP B 1 144 ? 78.427 61.598 43.823 1.00 36.03 144 ASP B CA 1
ATOM 6902 C C . ASP B 1 144 ? 78.574 61.242 42.340 1.00 36.42 144 ASP B C 1
ATOM 6903 O O . ASP B 1 144 ? 77.983 60.257 41.811 1.00 35.44 144 ASP B O 1
ATOM 6908 N N . VAL B 1 145 ? 79.398 62.076 41.704 1.00 37.03 145 VAL B N 1
ATOM 6909 C CA . VAL B 1 145 ? 79.872 61.842 40.390 1.00 37.53 145 VAL B CA 1
ATOM 6910 C C . VAL B 1 145 ? 81.393 61.857 40.492 1.00 38.21 145 VAL B C 1
ATOM 6911 O O . VAL B 1 145 ? 81.978 62.654 41.235 1.00 39.24 145 VAL B O 1
ATOM 6915 N N . TRP B 1 146 ? 82.026 60.959 39.738 1.00 38.68 146 TRP B N 1
ATOM 6916 C CA . TRP B 1 146 ? 83.478 60.773 39.701 1.00 38.67 146 TRP B CA 1
ATOM 6917 C C . TRP B 1 146 ? 84.011 60.865 38.264 1.00 39.67 146 TRP B C 1
ATOM 6918 O O . TRP B 1 146 ? 83.531 60.183 37.348 1.00 38.29 146 TRP B O 1
ATOM 6929 N N . LEU B 1 147 ? 85.026 61.715 38.085 1.00 41.65 147 LEU B N 1
ATOM 6930 C CA . LEU B 1 147 ? 85.819 61.755 36.850 1.00 42.53 147 LEU B CA 1
ATOM 6931 C C . LEU B 1 147 ? 86.936 60.760 37.015 1.00 43.00 147 LEU B C 1
ATOM 6932 O O . LEU B 1 147 ? 87.726 60.881 37.954 1.00 43.63 147 LEU B O 1
ATOM 6937 N N . MET B 1 148 ? 87.007 59.802 36.092 1.00 43.31 148 MET B N 1
ATOM 6938 C CA . MET B 1 148 ? 88.016 58.778 36.123 1.00 44.46 148 MET B CA 1
ATOM 6939 C C . MET B 1 148 ? 88.893 58.731 34.858 1.00 45.04 148 MET B C 1
ATOM 6940 O O . MET B 1 148 ? 88.378 58.588 33.751 1.00 44.90 148 MET B O 1
ATOM 6945 N N . VAL B 1 149 ? 90.211 58.842 35.026 1.00 46.31 149 VAL B N 1
ATOM 6946 C CA . VAL B 1 149 ? 91.179 58.666 33.895 1.00 47.67 149 VAL B CA 1
ATOM 6947 C C . VAL B 1 149 ? 91.963 57.344 34.096 1.00 47.43 149 VAL B C 1
ATOM 6948 O O . VAL B 1 149 ? 92.629 57.123 35.123 1.00 46.03 149 VAL B O 1
ATOM 6952 N N . LEU B 1 150 ? 91.822 56.466 33.107 1.00 47.61 150 LEU B N 1
ATOM 6953 C CA . LEU B 1 150 ? 92.088 55.039 33.275 1.00 48.27 150 LEU B CA 1
ATOM 6954 C C . LEU B 1 150 ? 92.893 54.453 32.114 1.00 48.90 150 LEU B C 1
ATOM 6955 O O . LEU B 1 150 ? 92.542 54.651 30.953 1.00 49.86 150 LEU B O 1
ATOM 6960 N N . PRO B 1 151 ? 93.936 53.677 32.407 1.00 48.94 151 PRO B N 1
ATOM 6961 C CA . PRO B 1 151 ? 94.617 52.954 31.290 1.00 48.90 151 PRO B CA 1
ATOM 6962 C C . PRO B 1 151 ? 93.650 52.072 30.480 1.00 48.79 151 PRO B C 1
ATOM 6963 O O . PRO B 1 151 ? 92.650 51.650 31.022 1.00 47.61 151 PRO B O 1
ATOM 6967 N N . GLU B 1 152 ? 93.928 51.809 29.205 1.00 49.82 152 GLU B N 1
ATOM 6968 C CA . GLU B 1 152 ? 92.979 51.061 28.340 1.00 50.42 152 GLU B CA 1
ATOM 6969 C C . GLU B 1 152 ? 92.644 49.716 28.964 1.00 48.28 152 GLU B C 1
ATOM 6970 O O . GLU B 1 152 ? 91.475 49.268 28.941 1.00 47.01 152 GLU B O 1
ATOM 6976 N N . ARG B 1 153 ? 93.690 49.085 29.503 1.00 46.37 153 ARG B N 1
ATOM 6977 C CA . ARG B 1 153 ? 93.521 47.980 30.408 1.00 44.97 153 ARG B CA 1
ATOM 6978 C C . ARG B 1 153 ? 93.391 48.486 31.830 1.00 43.77 153 ARG B C 1
ATOM 6979 O O . ARG B 1 153 ? 94.361 49.002 32.414 1.00 42.94 153 ARG B O 1
ATOM 6987 N N . HIS B 1 154 ? 92.177 48.304 32.367 1.00 42.73 154 HIS B N 1
ATOM 6988 C CA . HIS B 1 154 ? 91.813 48.764 33.683 1.00 42.26 154 HIS B CA 1
ATOM 6989 C C . HIS B 1 154 ? 90.816 47.857 34.359 1.00 41.26 154 HIS B C 1
ATOM 6990 O O . HIS B 1 154 ? 89.956 47.268 33.697 1.00 41.27 154 HIS B O 1
ATOM 6997 N N . LEU B 1 155 ? 90.972 47.740 35.680 1.00 40.68 155 LEU B N 1
ATOM 6998 C CA . LEU B 1 155 ? 90.001 47.049 36.577 1.00 39.52 155 LEU B CA 1
ATOM 6999 C C . LEU B 1 155 ? 88.656 47.723 36.553 1.00 37.97 155 LEU B C 1
ATOM 7000 O O . LEU B 1 155 ? 88.603 48.934 36.510 1.00 37.25 155 LEU B O 1
ATOM 7005 N N . THR B 1 156 ? 87.583 46.937 36.499 1.00 37.37 156 THR B N 1
ATOM 7006 C CA . THR B 1 156 ? 86.207 47.453 36.656 1.00 36.79 156 THR B CA 1
ATOM 7007 C C . THR B 1 156 ? 85.503 46.964 37.915 1.00 36.30 156 THR B C 1
ATOM 7008 O O . THR B 1 156 ? 84.451 47.501 38.243 1.00 36.66 156 THR B O 1
ATOM 7012 N N . ASN B 1 157 ? 86.016 45.932 38.595 1.00 35.91 157 ASN B N 1
ATOM 7013 C CA . ASN B 1 157 ? 85.335 45.375 39.804 1.00 34.82 157 ASN B CA 1
ATOM 7014 C C . ASN B 1 157 ? 86.176 44.221 40.322 1.00 34.83 157 ASN B C 1
ATOM 7015 O O . ASN B 1 157 ? 87.110 43.779 39.634 1.00 35.31 157 ASN B O 1
ATOM 7020 N N . ALA B 1 158 ? 85.874 43.752 41.517 1.00 34.55 158 ALA B N 1
ATOM 7021 C CA . ALA B 1 158 ? 86.598 42.660 42.118 1.00 34.87 158 ALA B CA 1
ATOM 7022 C C . ALA B 1 158 ? 85.754 42.029 43.245 1.00 35.55 158 ALA B C 1
ATOM 7023 O O . ALA B 1 158 ? 85.066 42.724 43.996 1.00 35.86 158 ALA B O 1
ATOM 7025 N N . ARG B 1 159 ? 85.762 40.710 43.352 1.00 36.40 159 ARG B N 1
ATOM 7026 C CA . ARG B 1 159 ? 85.032 40.064 44.418 1.00 36.96 159 ARG B CA 1
ATOM 7027 C C . ARG B 1 159 ? 86.026 39.469 45.377 1.00 37.94 159 ARG B C 1
ATOM 7028 O O . ARG B 1 159 ? 86.803 38.609 45.000 1.00 38.90 159 ARG B O 1
ATOM 7036 N N . ILE B 1 160 ? 85.930 39.895 46.628 1.00 38.69 160 ILE B N 1
ATOM 7037 C CA . ILE B 1 160 ? 86.641 39.294 47.739 1.00 39.49 160 ILE B CA 1
ATOM 7038 C C . ILE B 1 160 ? 85.781 38.209 48.415 1.00 38.34 160 ILE B C 1
ATOM 7039 O O . ILE B 1 160 ? 84.692 38.433 48.870 1.00 37.33 160 ILE B O 1
ATOM 7044 N N . LEU B 1 161 ? 86.325 37.019 48.431 1.00 38.60 161 LEU B N 1
ATOM 7045 C CA . LEU B 1 161 ? 85.766 35.905 49.124 1.00 38.43 161 LEU B CA 1
ATOM 7046 C C . LEU B 1 161 ? 86.713 35.470 50.192 1.00 37.83 161 LEU B C 1
ATOM 7047 O O . LEU B 1 161 ? 87.926 35.468 50.013 1.00 36.81 161 LEU B O 1
ATOM 7052 N N . THR B 1 162 ? 86.106 35.019 51.271 1.00 38.11 162 THR B N 1
ATOM 7053 C CA . THR B 1 162 ? 86.750 34.582 52.467 1.00 38.75 162 THR B CA 1
ATOM 7054 C C . THR B 1 162 ? 86.286 33.181 52.791 1.00 39.06 162 THR B C 1
ATOM 7055 O O . THR B 1 162 ? 85.451 33.001 53.655 1.00 39.65 162 THR B O 1
ATOM 7059 N N . PRO B 1 163 ? 86.791 32.185 52.096 1.00 39.82 163 PRO B N 1
ATOM 7060 C CA . PRO B 1 163 ? 86.407 30.826 52.469 1.00 40.85 163 PRO B CA 1
ATOM 7061 C C . PRO B 1 163 ? 87.100 30.408 53.732 1.00 41.89 163 PRO B C 1
ATOM 7062 O O . PRO B 1 163 ? 88.268 30.763 53.929 1.00 41.64 163 PRO B O 1
ATOM 7066 N N . ASP B 1 164 ? 86.385 29.637 54.558 1.00 43.73 164 ASP B N 1
ATOM 7067 C CA . ASP B 1 164 ? 86.900 29.107 55.833 1.00 45.59 164 ASP B CA 1
ATOM 7068 C C . ASP B 1 164 ? 87.331 30.214 56.814 1.00 44.53 164 ASP B C 1
ATOM 7069 O O . ASP B 1 164 ? 88.338 30.119 57.451 1.00 44.91 164 ASP B O 1
ATOM 7074 N N . ALA B 1 165 ? 86.505 31.240 56.928 1.00 43.80 165 ALA B N 1
ATOM 7075 C CA . ALA B 1 165 ? 86.823 32.487 57.642 1.00 44.08 165 ALA B CA 1
ATOM 7076 C C . ALA B 1 165 ? 86.972 32.397 59.141 1.00 44.72 165 ALA B C 1
ATOM 7077 O O . ALA B 1 165 ? 87.503 33.304 59.749 1.00 45.67 165 ALA B O 1
ATOM 7079 N N . LEU B 1 166 ? 86.438 31.361 59.752 1.00 45.46 166 LEU B N 1
ATOM 7080 C CA . LEU B 1 166 ? 86.534 31.219 61.179 1.00 45.98 166 LEU B CA 1
ATOM 7081 C C . LEU B 1 166 ? 87.832 30.528 61.610 1.00 47.11 166 LEU B C 1
ATOM 7082 O O . LEU B 1 166 ? 88.212 30.628 62.786 1.00 47.21 166 LEU B O 1
ATOM 7087 N N . SER B 1 167 ? 88.538 29.907 60.667 1.00 47.61 167 SER B N 1
ATOM 7088 C CA . SER B 1 167 ? 89.812 29.301 60.959 1.00 49.28 167 SER B CA 1
ATOM 7089 C C . SER B 1 167 ? 90.908 30.240 61.412 1.00 49.96 167 SER B C 1
ATOM 7090 O O . SER B 1 167 ? 90.894 31.419 61.100 1.00 49.50 167 SER B O 1
ATOM 7093 N N . ASP B 1 168 ? 91.882 29.675 62.121 1.00 52.19 168 ASP B N 1
ATOM 7094 C CA . ASP B 1 168 ? 93.029 30.442 62.652 1.00 53.54 168 ASP B CA 1
ATOM 7095 C C . ASP B 1 168 ? 94.000 30.813 61.556 1.00 52.07 168 ASP B C 1
ATOM 7096 O O . ASP B 1 168 ? 94.691 31.837 61.652 1.00 51.72 168 ASP B O 1
ATOM 7101 N N . ALA B 1 169 ? 94.028 29.968 60.519 1.00 51.18 169 ALA B N 1
ATOM 7102 C CA . ALA B 1 169 ? 94.740 30.222 59.269 1.00 50.73 169 ALA B CA 1
ATOM 7103 C C . ALA B 1 169 ? 93.699 30.512 58.186 1.00 49.58 169 ALA B C 1
ATOM 7104 O O . ALA B 1 169 ? 93.082 29.592 57.634 1.00 49.56 169 ALA B O 1
ATOM 7106 N N . LYS B 1 170 ? 93.491 31.806 57.941 1.00 47.90 170 LYS B N 1
ATOM 7107 C CA . LYS B 1 170 ? 92.404 32.282 57.096 1.00 47.37 170 LYS B CA 1
ATOM 7108 C C . LYS B 1 170 ? 92.834 32.312 55.641 1.00 46.95 170 LYS B C 1
ATOM 7109 O O . LYS B 1 170 ? 94.002 32.120 55.350 1.00 48.54 170 LYS B O 1
ATOM 7115 N N . THR B 1 171 ? 91.879 32.574 54.751 1.00 45.49 171 THR B N 1
ATOM 7116 C CA . THR B 1 171 ? 92.062 32.516 53.318 1.00 44.22 171 THR B CA 1
ATOM 7117 C C . THR B 1 171 ? 91.332 33.675 52.725 1.00 42.26 171 THR B C 1
ATOM 7118 O O . THR B 1 171 ? 90.181 33.863 53.020 1.00 41.64 171 THR B O 1
ATOM 7122 N N . VAL B 1 172 ? 91.999 34.416 51.856 1.00 41.43 172 VAL B N 1
ATOM 7123 C CA . VAL B 1 172 ? 91.384 35.453 51.026 1.00 40.57 172 VAL B CA 1
ATOM 7124 C C . VAL B 1 172 ? 91.469 35.011 49.555 1.00 39.52 172 VAL B C 1
ATOM 7125 O O . VAL B 1 172 ? 92.529 34.703 49.086 1.00 39.74 172 VAL B O 1
ATOM 7129 N N . VAL B 1 173 ? 90.348 34.975 48.844 1.00 38.86 173 VAL B N 1
ATOM 7130 C CA . VAL B 1 173 ? 90.315 34.668 47.412 1.00 38.34 173 VAL B CA 1
ATOM 7131 C C . VAL B 1 173 ? 89.833 35.899 46.631 1.00 37.94 173 VAL B C 1
ATOM 7132 O O . VAL B 1 173 ? 88.787 36.407 46.924 1.00 37.43 173 VAL B O 1
ATOM 7136 N N . ILE B 1 174 ? 90.595 36.389 45.655 1.00 38.71 174 ILE B N 1
ATOM 7137 C CA . ILE B 1 174 ? 90.166 37.521 44.817 1.00 39.23 174 ILE B CA 1
ATOM 7138 C C . ILE B 1 174 ? 89.869 37.115 43.361 1.00 39.21 174 ILE B C 1
ATOM 7139 O O . ILE B 1 174 ? 90.585 36.333 42.736 1.00 39.77 174 ILE B O 1
ATOM 7144 N N . ARG B 1 175 ? 88.809 37.683 42.831 1.00 38.93 175 ARG B N 1
ATOM 7145 C CA . ARG B 1 175 ? 88.412 37.500 41.467 1.00 39.45 175 ARG B CA 1
ATOM 7146 C C . ARG B 1 175 ? 88.334 38.859 40.836 1.00 39.16 175 ARG B C 1
ATOM 7147 O O . ARG B 1 175 ? 87.286 39.495 40.868 1.00 38.44 175 ARG B O 1
ATOM 7155 N N . PRO B 1 176 ? 89.440 39.312 40.246 1.00 39.23 176 PRO B N 1
ATOM 7156 C CA . PRO B 1 176 ? 89.402 40.602 39.574 1.00 39.12 176 PRO B CA 1
ATOM 7157 C C . PRO B 1 176 ? 88.517 40.593 38.355 1.00 39.34 176 PRO B C 1
ATOM 7158 O O . PRO B 1 176 ? 88.277 39.544 37.767 1.00 39.46 176 PRO B O 1
ATOM 7162 N N . GLU B 1 177 ? 88.054 41.772 37.984 1.00 40.18 177 GLU B N 1
ATOM 7163 C CA . GLU B 1 177 ? 87.291 42.000 36.773 1.00 41.23 177 GLU B CA 1
ATOM 7164 C C . GLU B 1 177 ? 87.975 43.103 35.972 1.00 41.11 177 GLU B C 1
ATOM 7165 O O . GLU B 1 177 ? 88.004 44.256 36.408 1.00 41.41 177 GLU B O 1
ATOM 7171 N N . VAL B 1 178 ? 88.520 42.741 34.809 1.00 41.44 178 VAL B N 1
ATOM 7172 C CA . VAL B 1 178 ? 89.422 43.617 34.028 1.00 41.10 178 VAL B CA 1
ATOM 7173 C C . VAL B 1 178 ? 88.968 43.705 32.611 1.00 40.51 178 VAL B C 1
ATOM 7174 O O . VAL B 1 178 ? 88.376 42.785 32.108 1.00 41.09 178 VAL B O 1
ATOM 7178 N N . THR B 1 179 ? 89.262 44.821 31.972 1.00 40.48 179 THR B N 1
ATOM 7179 C CA . THR B 1 179 ? 88.966 45.044 30.538 1.00 40.82 179 THR B CA 1
ATOM 7180 C C . THR B 1 179 ? 89.532 44.027 29.546 1.00 40.99 179 THR B C 1
ATOM 7181 O O . THR B 1 179 ? 88.938 43.817 28.506 1.00 40.66 179 THR B O 1
ATOM 7185 N N . ALA B 1 180 ? 90.684 43.461 29.854 1.00 41.07 180 ALA B N 1
ATOM 7186 C CA . ALA B 1 180 ? 91.297 42.441 29.037 1.00 42.89 180 ALA B CA 1
ATOM 7187 C C . ALA B 1 180 ? 92.143 41.484 29.914 1.00 43.41 180 ALA B C 1
ATOM 7188 O O . ALA B 1 180 ? 92.619 41.880 31.000 1.00 43.86 180 ALA B O 1
ATOM 7190 N N . PRO B 1 181 ? 92.382 40.245 29.426 1.00 43.54 181 PRO B N 1
ATOM 7191 C CA . PRO B 1 181 ? 93.158 39.299 30.276 1.00 43.20 181 PRO B CA 1
ATOM 7192 C C . PRO B 1 181 ? 94.588 39.780 30.498 1.00 43.15 181 PRO B C 1
ATOM 7193 O O . PRO B 1 181 ? 95.066 40.650 29.767 1.00 43.74 181 PRO B O 1
ATOM 7197 N N . GLY B 1 182 ? 95.250 39.251 31.508 1.00 42.72 182 GLY B N 1
ATOM 7198 C CA . GLY B 1 182 ? 96.603 39.682 31.829 1.00 43.48 182 GLY B CA 1
ATOM 7199 C C . GLY B 1 182 ? 96.935 39.506 33.302 1.00 43.94 182 GLY B C 1
ATOM 7200 O O . GLY B 1 182 ? 96.071 39.107 34.102 1.00 43.41 182 GLY B O 1
ATOM 7201 N N . PRO B 1 183 ? 98.178 39.848 33.685 1.00 44.10 183 PRO B N 1
ATOM 7202 C CA . PRO B 1 183 ? 98.523 39.747 35.089 1.00 43.63 183 PRO B CA 1
ATOM 7203 C C . PRO B 1 183 ? 97.729 40.746 35.928 1.00 43.55 183 PRO B C 1
ATOM 7204 O O . PRO B 1 183 ? 97.331 41.841 35.442 1.00 42.59 183 PRO B O 1
ATOM 7208 N N . VAL B 1 184 ? 97.484 40.338 37.172 1.00 43.63 184 VAL B N 1
ATOM 7209 C CA . VAL B 1 184 ? 96.970 41.229 38.218 1.00 43.84 184 VAL B CA 1
ATOM 7210 C C . VAL B 1 184 ? 97.714 40.903 39.493 1.00 44.00 184 VAL B C 1
ATOM 7211 O O . VAL B 1 184 ? 97.804 39.743 39.843 1.00 44.07 184 VAL B O 1
ATOM 7215 N N . ARG B 1 185 ? 98.222 41.936 40.161 1.00 45.02 185 ARG B N 1
ATOM 7216 C CA . ARG B 1 185 ? 98.861 41.839 41.493 1.00 46.26 185 ARG B CA 1
ATOM 7217 C C . ARG B 1 185 ? 97.959 42.319 42.608 1.00 45.37 185 ARG B C 1
ATOM 7218 O O . ARG B 1 185 ? 97.248 43.296 42.428 1.00 45.59 185 ARG B O 1
ATOM 7226 N N . ALA B 1 186 ? 98.105 41.687 43.775 1.00 44.95 186 ALA B N 1
ATOM 7227 C CA . ALA B 1 186 ? 97.288 41.914 44.976 1.00 44.21 186 ALA B CA 1
ATOM 7228 C C . ALA B 1 186 ? 98.166 41.984 46.199 1.00 43.98 186 ALA B C 1
ATOM 7229 O O . ALA B 1 186 ? 99.029 41.132 46.383 1.00 44.47 186 ALA B O 1
ATOM 7231 N N . ARG B 1 187 ? 97.944 43.002 47.020 1.00 43.65 187 ARG B N 1
ATOM 7232 C CA . ARG B 1 187 ? 98.506 43.117 48.363 1.00 43.34 187 ARG B CA 1
ATOM 7233 C C . ARG B 1 187 ? 97.298 43.122 49.270 1.00 42.39 187 ARG B C 1
ATOM 7234 O O . ARG B 1 187 ? 96.319 43.836 48.988 1.00 40.89 187 ARG B O 1
ATOM 7242 N N . LEU B 1 188 ? 97.378 42.343 50.348 1.00 41.58 188 LEU B N 1
ATOM 7243 C CA . LEU B 1 188 ? 96.385 42.377 51.397 1.00 40.77 188 LEU B CA 1
ATOM 7244 C C . LEU B 1 188 ? 96.921 43.303 52.462 1.00 40.73 188 LEU B C 1
ATOM 7245 O O . LEU B 1 188 ? 97.957 43.032 53.009 1.00 40.63 188 LEU B O 1
ATOM 7250 N N . LEU B 1 189 ? 96.182 44.361 52.769 1.00 40.79 189 LEU B N 1
ATOM 7251 C CA . LEU B 1 189 ? 96.553 45.337 53.808 1.00 41.71 189 LEU B CA 1
ATOM 7252 C C . LEU B 1 189 ? 95.580 45.410 54.988 1.00 41.27 189 LEU B C 1
ATOM 7253 O O . LEU B 1 189 ? 94.365 45.308 54.831 1.00 41.24 189 LEU B O 1
ATOM 7258 N N . ASP B 1 190 ? 96.159 45.585 56.159 1.00 41.76 190 ASP B N 1
ATOM 7259 C CA . ASP B 1 190 ? 95.492 46.068 57.342 1.00 42.02 190 ASP B CA 1
ATOM 7260 C C . ASP B 1 190 ? 95.876 47.543 57.431 1.00 42.57 190 ASP B C 1
ATOM 7261 O O . ASP B 1 190 ? 96.944 47.906 57.956 1.00 42.42 190 ASP B O 1
ATOM 7266 N N . GLY B 1 191 ? 95.010 48.380 56.869 1.00 42.78 191 GLY B N 1
ATOM 7267 C CA . GLY B 1 191 ? 95.177 49.819 56.870 1.00 43.45 191 GLY B CA 1
ATOM 7268 C C . GLY B 1 191 ? 96.391 50.159 56.030 1.00 44.48 191 GLY B C 1
ATOM 7269 O O . GLY B 1 191 ? 96.342 50.050 54.808 1.00 45.47 191 GLY B O 1
ATOM 7270 N N . ASP B 1 192 ? 97.488 50.531 56.691 1.00 45.64 192 ASP B N 1
ATOM 7271 C CA . ASP B 1 192 ? 98.793 50.762 56.023 1.00 46.26 192 ASP B CA 1
ATOM 7272 C C . ASP B 1 192 ? 99.837 49.597 56.132 1.00 46.87 192 ASP B C 1
ATOM 7273 O O . ASP B 1 192 ? 100.859 49.638 55.462 1.00 46.13 192 ASP B O 1
ATOM 7278 N N . ARG B 1 193 ? 99.557 48.563 56.920 1.00 46.99 193 ARG B N 1
ATOM 7279 C CA . ARG B 1 193 ? 100.478 47.453 57.085 1.00 49.12 193 ARG B CA 1
ATOM 7280 C C . ARG B 1 193 ? 100.149 46.333 56.111 1.00 49.04 193 ARG B C 1
ATOM 7281 O O . ARG B 1 193 ? 99.019 45.799 56.120 1.00 49.12 193 ARG B O 1
ATOM 7289 N N . GLU B 1 194 ? 101.140 45.933 55.304 1.00 48.45 194 GLU B N 1
ATOM 7290 C CA . GLU B 1 194 ? 101.003 44.813 54.374 1.00 46.84 194 GLU B CA 1
ATOM 7291 C C . GLU B 1 194 ? 101.007 43.530 55.146 1.00 45.94 194 GLU B C 1
ATOM 7292 O O . GLU B 1 194 ? 101.877 43.310 55.963 1.00 45.91 194 GLU B O 1
ATOM 7298 N N . ILE B 1 195 ? 100.011 42.693 54.893 1.00 45.33 195 ILE B N 1
ATOM 7299 C CA . ILE B 1 195 ? 99.963 41.312 55.421 1.00 44.72 195 ILE B CA 1
ATOM 7300 C C . ILE B 1 195 ? 100.585 40.256 54.463 1.00 43.56 195 ILE B C 1
ATOM 7301 O O . ILE B 1 195 ? 101.241 39.309 54.898 1.00 43.04 195 ILE B O 1
ATOM 7306 N N . ALA B 1 196 ? 100.303 40.404 53.178 1.00 42.17 196 ALA B N 1
ATOM 7307 C CA . ALA B 1 196 ? 100.649 39.417 52.163 1.00 43.30 196 ALA B CA 1
ATOM 7308 C C . ALA B 1 196 ? 100.441 39.987 50.760 1.00 43.64 196 ALA B C 1
ATOM 7309 O O . ALA B 1 196 ? 99.809 41.059 50.591 1.00 44.48 196 ALA B O 1
ATOM 7311 N N . ALA B 1 197 ? 100.950 39.259 49.767 1.00 43.24 197 ALA B N 1
ATOM 7312 C CA . ALA B 1 197 ? 100.843 39.674 48.373 1.00 43.18 197 ALA B CA 1
ATOM 7313 C C . ALA B 1 197 ? 100.758 38.454 47.451 1.00 43.31 197 ALA B C 1
ATOM 7314 O O . ALA B 1 197 ? 101.100 37.335 47.871 1.00 44.24 197 ALA B O 1
ATOM 7316 N N . THR B 1 198 ? 100.316 38.643 46.210 1.00 42.56 198 THR B N 1
ATOM 7317 C CA . THR B 1 198 ? 100.299 37.524 45.256 1.00 42.75 198 THR B CA 1
ATOM 7318 C C . THR B 1 198 ? 99.983 38.046 43.853 1.00 42.25 198 THR B C 1
ATOM 7319 O O . THR B 1 198 ? 99.683 39.239 43.699 1.00 42.05 198 THR B O 1
ATOM 7323 N N . GLU B 1 199 ? 100.077 37.195 42.831 1.00 41.76 199 GLU B N 1
ATOM 7324 C CA . GLU B 1 199 ? 99.880 37.652 41.459 1.00 42.55 199 GLU B CA 1
ATOM 7325 C C . GLU B 1 199 ? 99.425 36.555 40.589 1.00 42.40 199 GLU B C 1
ATOM 7326 O O . GLU B 1 199 ? 99.888 35.444 40.738 1.00 42.32 199 GLU B O 1
ATOM 7332 N N . GLY B 1 200 ? 98.576 36.869 39.618 1.00 42.50 200 GLY B N 1
ATOM 7333 C CA . GLY B 1 200 ? 98.169 35.852 38.670 1.00 43.32 200 GLY B CA 1
ATOM 7334 C C . GLY B 1 200 ? 97.260 36.330 37.560 1.00 44.21 200 GLY B C 1
ATOM 7335 O O . GLY B 1 200 ? 96.818 37.476 37.526 1.00 43.94 200 GLY B O 1
ATOM 7336 N N . GLU B 1 201 ? 97.025 35.415 36.634 1.00 45.41 201 GLU B N 1
ATOM 7337 C CA . GLU B 1 201 ? 96.240 35.633 35.428 1.00 46.17 201 GLU B CA 1
ATOM 7338 C C . GLU B 1 201 ? 94.780 35.496 35.689 1.00 45.15 201 GLU B C 1
ATOM 7339 O O . GLU B 1 201 ? 93.995 35.896 34.847 1.00 44.03 201 GLU B O 1
ATOM 7345 N N . GLY B 1 202 ? 94.422 34.855 36.806 1.00 44.68 202 GLY B N 1
ATOM 7346 C CA . GLY B 1 202 ? 93.025 34.493 37.108 1.00 44.90 202 GLY B CA 1
ATOM 7347 C C . GLY B 1 202 ? 92.644 34.850 38.549 1.00 43.96 202 GLY B C 1
ATOM 7348 O O . GLY B 1 202 ? 93.067 35.899 39.066 1.00 44.17 202 GLY B O 1
ATOM 7349 N N . GLU B 1 203 ? 91.874 33.956 39.179 1.00 42.34 203 GLU B N 1
ATOM 7350 C CA . GLU B 1 203 ? 91.607 33.979 40.615 1.00 40.97 203 GLU B CA 1
ATOM 7351 C C . GLU B 1 203 ? 92.882 33.996 41.437 1.00 39.88 203 GLU B C 1
ATOM 7352 O O . GLU B 1 203 ? 93.734 33.150 41.241 1.00 39.36 203 GLU B O 1
ATOM 7358 N N . LEU B 1 204 ? 92.982 34.957 42.354 1.00 39.43 204 LEU B N 1
ATOM 7359 C CA . LEU B 1 204 ? 94.151 35.126 43.222 1.00 39.93 204 LEU B CA 1
ATOM 7360 C C . LEU B 1 204 ? 93.861 34.584 44.643 1.00 40.51 204 LEU B C 1
ATOM 7361 O O . LEU B 1 204 ? 92.759 34.797 45.168 1.00 40.29 204 LEU B O 1
ATOM 7366 N N . THR B 1 205 ? 94.825 33.888 45.257 1.00 40.57 205 THR B N 1
ATOM 7367 C CA . THR B 1 205 ? 94.602 33.226 46.553 1.00 40.70 205 THR B CA 1
ATOM 7368 C C . THR B 1 205 ? 95.687 33.672 47.537 1.00 41.34 205 THR B C 1
ATOM 7369 O O . THR B 1 205 ? 96.877 33.731 47.198 1.00 41.68 205 THR B O 1
ATOM 7373 N N . LEU B 1 206 ? 95.246 34.036 48.744 1.00 41.47 206 LEU B N 1
ATOM 7374 C CA . LEU B 1 206 ? 96.117 34.418 49.846 1.00 41.29 206 LEU B CA 1
ATOM 7375 C C . LEU B 1 206 ? 95.665 33.562 50.994 1.00 41.11 206 LEU B C 1
ATOM 7376 O O . LEU B 1 206 ? 94.521 33.700 51.462 1.00 40.34 206 LEU B O 1
ATOM 7381 N N . ALA B 1 207 ? 96.558 32.676 51.427 1.00 41.19 207 ALA B N 1
ATOM 7382 C CA . ALA B 1 207 ? 96.214 31.530 52.284 1.00 41.33 207 ALA B CA 1
ATOM 7383 C C . ALA B 1 207 ? 97.153 31.508 53.494 1.00 41.48 207 ALA B C 1
ATOM 7384 O O . ALA B 1 207 ? 98.181 32.223 53.497 1.00 41.01 207 ALA B O 1
ATOM 7386 N N . GLY B 1 208 ? 96.799 30.685 54.491 1.00 41.37 208 GLY B N 1
ATOM 7387 C CA . GLY B 1 208 ? 97.566 30.530 55.717 1.00 42.05 208 GLY B CA 1
ATOM 7388 C C . GLY B 1 208 ? 97.713 31.834 56.511 1.00 42.36 208 GLY B C 1
ATOM 7389 O O . GLY B 1 208 ? 98.777 32.080 57.062 1.00 44.29 208 GLY B O 1
ATOM 7390 N N . LEU B 1 209 ? 96.681 32.681 56.550 1.00 41.37 209 LEU B N 1
ATOM 7391 C CA . LEU B 1 209 ? 96.776 34.019 57.149 1.00 41.01 209 LEU B CA 1
ATOM 7392 C C . LEU B 1 209 ? 96.449 33.922 58.643 1.00 41.28 209 LEU B C 1
ATOM 7393 O O . LEU B 1 209 ? 95.319 33.599 59.050 1.00 42.06 209 LEU B O 1
ATOM 7398 N N . THR B 1 210 ? 97.445 34.186 59.460 1.00 41.49 210 THR B N 1
ATOM 7399 C CA . THR B 1 210 ? 97.329 34.029 60.894 1.00 41.96 210 THR B CA 1
ATOM 7400 C C . THR B 1 210 ? 97.396 35.429 61.537 1.00 41.95 210 THR B C 1
ATOM 7401 O O . THR B 1 210 ? 97.792 36.427 60.897 1.00 41.11 210 THR B O 1
ATOM 7405 N N . GLY B 1 211 ? 96.940 35.490 62.784 1.00 41.99 211 GLY B N 1
ATOM 7406 C CA . GLY B 1 211 ? 96.906 36.735 63.538 1.00 42.34 211 GLY B CA 1
ATOM 7407 C C . GLY B 1 211 ? 95.796 37.699 63.160 1.00 41.52 211 GLY B C 1
ATOM 7408 O O . GLY B 1 211 ? 95.779 38.802 63.662 1.00 41.91 211 GLY B O 1
ATOM 7409 N N . LEU B 1 212 ? 94.836 37.310 62.326 1.00 40.29 212 LEU B N 1
ATOM 7410 C CA . LEU B 1 212 ? 93.828 38.276 61.910 1.00 39.33 212 LEU B CA 1
ATOM 7411 C C . LEU B 1 212 ? 92.556 38.108 62.728 1.00 38.76 212 LEU B C 1
ATOM 7412 O O . LEU B 1 212 ? 92.394 37.099 63.436 1.00 38.39 212 LEU B O 1
ATOM 7417 N N . SER B 1 213 ? 91.677 39.111 62.641 1.00 38.05 213 SER B N 1
ATOM 7418 C CA . SER B 1 213 ? 90.431 39.139 63.439 1.00 38.20 213 SER B CA 1
ATOM 7419 C C . SER B 1 213 ? 89.197 39.126 62.581 1.00 37.52 213 SER B C 1
ATOM 7420 O O . SER B 1 213 ? 89.174 39.791 61.544 1.00 37.75 213 SER B O 1
ATOM 7423 N N . LEU B 1 214 ? 88.179 38.424 63.063 1.00 37.09 214 LEU B N 1
ATOM 7424 C CA . LEU B 1 214 ? 86.849 38.414 62.467 1.00 36.63 214 LEU B CA 1
ATOM 7425 C C . LEU B 1 214 ? 86.191 39.812 62.543 1.00 36.23 214 LEU B C 1
ATOM 7426 O O . LEU B 1 214 ? 86.444 40.583 63.453 1.00 36.78 214 LEU B O 1
ATOM 7431 N N . TRP B 1 215 ? 85.359 40.123 61.563 1.00 35.85 215 TRP B N 1
ATOM 7432 C CA . TRP B 1 215 ? 84.412 41.241 61.611 1.00 35.35 215 TRP B CA 1
ATOM 7433 C C . TRP B 1 215 ? 83.206 40.731 62.383 1.00 35.61 215 TRP B C 1
ATOM 7434 O O . TRP B 1 215 ? 82.664 39.696 62.046 1.00 34.31 215 TRP B O 1
ATOM 7445 N N . SER B 1 216 ? 82.836 41.417 63.461 1.00 36.84 216 SER B N 1
ATOM 7446 C CA . SER B 1 216 ? 81.502 41.230 64.054 1.00 37.89 216 SER B CA 1
ATOM 7447 C C . SER B 1 216 ? 80.776 42.597 64.315 1.00 38.17 216 SER B C 1
ATOM 7448 O O . SER B 1 216 ? 81.289 43.697 63.991 1.00 38.08 216 SER B O 1
ATOM 7451 N N . THR B 1 217 ? 79.574 42.521 64.864 1.00 38.46 217 THR B N 1
ATOM 7452 C CA . THR B 1 217 ? 78.898 43.722 65.363 1.00 39.37 217 THR B CA 1
ATOM 7453 C C . THR B 1 217 ? 79.587 44.365 66.574 1.00 40.10 217 THR B C 1
ATOM 7454 O O . THR B 1 217 ? 79.478 45.584 66.797 1.00 39.99 217 THR B O 1
ATOM 7458 N N . ASP B 1 218 ? 80.299 43.534 67.334 1.00 40.91 218 ASP B N 1
ATOM 7459 C CA . ASP B 1 218 ? 81.093 43.990 68.460 1.00 41.75 218 ASP B CA 1
ATOM 7460 C C . ASP B 1 218 ? 82.501 44.360 68.070 1.00 41.18 218 ASP B C 1
ATOM 7461 O O . ASP B 1 218 ? 83.018 45.287 68.669 1.00 40.95 218 ASP B O 1
ATOM 7466 N N . ASN B 1 219 ? 83.108 43.687 67.067 1.00 39.89 219 ASN B N 1
ATOM 7467 C CA . ASN B 1 219 ? 84.442 44.106 66.563 1.00 39.28 219 ASN B CA 1
ATOM 7468 C C . ASN B 1 219 ? 84.555 44.209 65.007 1.00 38.21 219 ASN B C 1
ATOM 7469 O O . ASN B 1 219 ? 85.002 43.247 64.343 1.00 37.43 219 ASN B O 1
ATOM 7474 N N . PRO B 1 220 ? 84.146 45.378 64.423 1.00 37.38 220 PRO B N 1
ATOM 7475 C CA . PRO B 1 220 ? 84.060 45.552 62.948 1.00 36.76 220 PRO B CA 1
ATOM 7476 C C . PRO B 1 220 ? 85.439 45.709 62.252 1.00 36.15 220 PRO B C 1
ATOM 7477 O O . PRO B 1 220 ? 85.743 46.728 61.596 1.00 35.98 220 PRO B O 1
ATOM 7481 N N . GLN B 1 221 ? 86.238 44.659 62.400 1.00 35.99 221 GLN B N 1
ATOM 7482 C CA . GLN B 1 221 ? 87.587 44.601 61.863 1.00 35.82 221 GLN B CA 1
ATOM 7483 C C . GLN B 1 221 ? 87.465 44.427 60.377 1.00 35.02 221 GLN B C 1
ATOM 7484 O O . GLN B 1 221 ? 86.844 43.490 59.934 1.00 34.74 221 GLN B O 1
ATOM 7490 N N . LEU B 1 222 ? 88.078 45.354 59.651 1.00 34.82 222 LEU B N 1
ATOM 7491 C CA . LEU B 1 222 ? 88.156 45.360 58.222 1.00 34.45 222 LEU B CA 1
ATOM 7492 C C . LEU B 1 222 ? 89.575 45.230 57.702 1.00 35.34 222 LEU B C 1
ATOM 7493 O O . LEU B 1 222 ? 90.584 45.631 58.336 1.00 35.78 222 LEU B O 1
ATOM 7498 N N . TYR B 1 223 ? 89.647 44.671 56.500 1.00 36.15 223 TYR B N 1
ATOM 7499 C CA . TYR B 1 223 ? 90.884 44.579 55.750 1.00 36.88 223 TYR B CA 1
ATOM 7500 C C . TYR B 1 223 ? 90.685 45.117 54.340 1.00 36.59 223 TYR B C 1
ATOM 7501 O O . TYR B 1 223 ? 89.535 45.232 53.877 1.00 35.50 223 TYR B O 1
ATOM 7510 N N . THR B 1 224 ? 91.816 45.404 53.674 1.00 37.19 224 THR B N 1
ATOM 7511 C CA . THR B 1 224 ? 91.824 45.946 52.304 1.00 37.81 224 THR B CA 1
ATOM 7512 C C . THR B 1 224 ? 92.638 45.130 51.320 1.00 37.52 224 THR B C 1
ATOM 7513 O O . THR B 1 224 ? 93.663 44.604 51.618 1.00 38.21 224 THR B O 1
ATOM 7517 N N . VAL B 1 225 ? 92.135 45.002 50.130 1.00 37.67 225 VAL B N 1
ATOM 7518 C CA . VAL B 1 225 ? 92.822 44.317 49.100 1.00 38.09 225 VAL B CA 1
ATOM 7519 C C . VAL B 1 225 ? 93.049 45.401 48.082 1.00 38.95 225 VAL B C 1
ATOM 7520 O O . VAL B 1 225 ? 92.106 45.971 47.557 1.00 38.97 225 VAL B O 1
ATOM 7524 N N . GLU B 1 226 ? 94.321 45.725 47.884 1.00 40.67 226 GLU B N 1
ATOM 7525 C CA . GLU B 1 226 ? 94.773 46.595 46.823 1.00 41.98 226 GLU B CA 1
ATOM 7526 C C . GLU B 1 226 ? 95.140 45.807 45.553 1.00 42.92 226 GLU B C 1
ATOM 7527 O O . GLU B 1 226 ? 96.029 44.964 45.586 1.00 44.24 226 GLU B O 1
ATOM 7533 N N . LEU B 1 227 ? 94.487 46.081 44.425 1.00 43.04 227 LEU B N 1
ATOM 7534 C CA . LEU B 1 227 ? 94.851 45.411 43.150 1.00 42.44 227 LEU B CA 1
ATOM 7535 C C . LEU B 1 227 ? 95.610 46.350 42.230 1.00 42.62 227 LEU B C 1
ATOM 7536 O O . LEU B 1 227 ? 95.175 47.510 42.073 1.00 41.85 227 LEU B O 1
ATOM 7541 N N . THR B 1 228 ? 96.687 45.823 41.602 1.00 42.40 228 THR B N 1
ATOM 7542 C CA . THR B 1 228 ? 97.506 46.552 40.628 1.00 42.70 228 THR B CA 1
ATOM 7543 C C . THR B 1 228 ? 97.658 45.780 39.341 1.00 43.21 228 THR B C 1
ATOM 7544 O O . THR B 1 228 ? 98.047 44.637 39.377 1.00 43.26 228 THR B O 1
ATOM 7548 N N . LEU B 1 229 ? 97.394 46.401 38.199 1.00 44.46 229 LEU B N 1
ATOM 7549 C CA . LEU B 1 229 ? 97.774 45.806 36.916 1.00 45.79 229 LEU B CA 1
ATOM 7550 C C . LEU B 1 229 ? 99.170 46.283 36.574 1.00 46.48 229 LEU B C 1
ATOM 7551 O O . LEU B 1 229 ? 99.330 47.460 36.274 1.00 47.20 229 LEU B O 1
ATOM 7556 N N . PRO B 1 230 ? 100.177 45.385 36.582 1.00 47.61 230 PRO B N 1
ATOM 7557 C CA . PRO B 1 230 ? 101.574 45.865 36.501 1.00 48.46 230 PRO B CA 1
ATOM 7558 C C . PRO B 1 230 ? 101.991 46.442 35.117 1.00 49.61 230 PRO B C 1
ATOM 7559 O O . PRO B 1 230 ? 102.709 47.462 35.085 1.00 47.86 230 PRO B O 1
ATOM 7563 N N . ASP B 1 231 ? 101.484 45.834 34.024 1.00 51.20 231 ASP B N 1
ATOM 7564 C CA . ASP B 1 231 ? 101.657 46.356 32.645 1.00 53.16 231 ASP B CA 1
ATOM 7565 C C . ASP B 1 231 ? 101.064 47.773 32.428 1.00 52.73 231 ASP B C 1
ATOM 7566 O O . ASP B 1 231 ? 101.795 48.693 32.126 1.00 53.64 231 ASP B O 1
ATOM 7571 N N . SER B 1 232 ? 99.767 47.970 32.680 1.00 52.79 232 SER B N 1
ATOM 7572 C CA . SER B 1 232 ? 99.086 49.296 32.536 1.00 51.45 232 SER B CA 1
ATOM 7573 C C . SER B 1 232 ? 99.264 50.338 33.699 1.00 49.88 232 SER B C 1
ATOM 7574 O O . SER B 1 232 ? 99.013 51.495 33.498 1.00 49.20 232 SER B O 1
ATOM 7577 N N . GLY B 1 233 ? 99.679 49.931 34.900 1.00 49.52 233 GLY B N 1
ATOM 7578 C CA . GLY B 1 233 ? 99.785 50.837 36.090 1.00 49.29 233 GLY B CA 1
ATOM 7579 C C . GLY B 1 233 ? 98.511 51.041 36.943 1.00 49.53 233 GLY B C 1
ATOM 7580 O O . GLY B 1 233 ? 98.527 51.795 37.930 1.00 49.48 233 GLY B O 1
ATOM 7581 N N . ASP B 1 234 ? 97.401 50.374 36.576 1.00 48.88 234 ASP B N 1
ATOM 7582 C CA . ASP B 1 234 ? 96.091 50.602 37.215 1.00 47.47 234 ASP B CA 1
ATOM 7583 C C . ASP B 1 234 ? 96.090 50.095 38.656 1.00 46.44 234 ASP B C 1
ATOM 7584 O O . ASP B 1 234 ? 96.746 49.084 38.986 1.00 45.57 234 ASP B O 1
ATOM 7589 N N . VAL B 1 235 ? 95.374 50.817 39.516 1.00 45.24 235 VAL B N 1
ATOM 7590 C CA . VAL B 1 235 ? 95.339 50.466 40.942 1.00 43.36 235 VAL B CA 1
ATOM 7591 C C . VAL B 1 235 ? 93.893 50.649 41.384 1.00 42.53 235 VAL B C 1
ATOM 7592 O O . VAL B 1 235 ? 93.252 51.604 40.947 1.00 41.95 235 VAL B O 1
ATOM 7596 N N . THR B 1 236 ? 93.367 49.672 42.138 1.00 41.60 236 THR B N 1
ATOM 7597 C CA . THR B 1 236 ? 92.105 49.830 42.839 1.00 41.88 236 THR B CA 1
ATOM 7598 C C . THR B 1 236 ? 92.181 49.143 44.206 1.00 41.21 236 THR B C 1
ATOM 7599 O O . THR B 1 236 ? 92.949 48.203 44.401 1.00 41.65 236 THR B O 1
ATOM 7603 N N . THR B 1 237 ? 91.379 49.622 45.156 1.00 40.52 237 THR B N 1
ATOM 7604 C CA . THR B 1 237 ? 91.324 49.037 46.491 1.00 39.71 237 THR B CA 1
ATOM 7605 C C . THR B 1 237 ? 89.903 48.558 46.796 1.00 39.80 237 THR B C 1
ATOM 7606 O O . THR B 1 237 ? 88.925 49.083 46.248 1.00 39.10 237 THR B O 1
ATOM 7610 N N . HIS B 1 238 ? 89.809 47.563 47.673 1.00 39.12 238 HIS B N 1
ATOM 7611 C CA . HIS B 1 238 ? 88.564 46.902 47.981 1.00 38.68 238 HIS B CA 1
ATOM 7612 C C . HIS B 1 238 ? 88.614 46.485 49.395 1.00 37.37 238 HIS B C 1
ATOM 7613 O O . HIS B 1 238 ? 89.560 45.837 49.797 1.00 36.97 238 HIS B O 1
ATOM 7620 N N . ARG B 1 239 ? 87.574 46.810 50.135 1.00 36.42 239 ARG B N 1
ATOM 7621 C CA . ARG B 1 239 ? 87.615 46.661 51.553 1.00 36.48 239 ARG B CA 1
ATOM 7622 C C . ARG B 1 239 ? 86.712 45.517 51.876 1.00 35.80 239 ARG B C 1
ATOM 7623 O O . ARG B 1 239 ? 85.747 45.307 51.175 1.00 35.12 239 ARG B O 1
ATOM 7631 N N . PHE B 1 240 ? 87.053 44.753 52.907 1.00 35.61 240 PHE B N 1
ATOM 7632 C CA . PHE B 1 240 ? 86.248 43.582 53.258 1.00 35.20 240 PHE B CA 1
ATOM 7633 C C . PHE B 1 240 ? 86.448 43.182 54.731 1.00 35.32 240 PHE B C 1
ATOM 7634 O O . PHE B 1 240 ? 87.149 43.866 55.486 1.00 35.02 240 PHE B O 1
ATOM 7642 N N . GLY B 1 241 ? 85.810 42.090 55.142 1.00 35.33 241 GLY B N 1
ATOM 7643 C CA . GLY B 1 241 ? 86.030 41.555 56.476 1.00 35.74 241 GLY B CA 1
ATOM 7644 C C . GLY B 1 241 ? 85.770 40.073 56.510 1.00 36.27 241 GLY B C 1
ATOM 7645 O O . GLY B 1 241 ? 85.005 39.567 55.676 1.00 36.97 241 GLY B O 1
ATOM 7646 N N . PHE B 1 242 ? 86.376 39.375 57.471 1.00 37.02 242 PHE B N 1
ATOM 7647 C CA . PHE B 1 242 ? 86.139 37.927 57.685 1.00 37.55 242 PHE B CA 1
ATOM 7648 C C . PHE B 1 242 ? 84.991 37.706 58.627 1.00 37.31 242 PHE B C 1
ATOM 7649 O O . PHE B 1 242 ? 85.098 37.980 59.824 1.00 37.59 242 PHE B O 1
ATOM 7657 N N . ARG B 1 243 ? 83.888 37.204 58.108 1.00 37.38 243 ARG B N 1
ATOM 7658 C CA . ARG B 1 243 ? 82.763 36.812 58.974 1.00 37.71 243 ARG B CA 1
ATOM 7659 C C . ARG B 1 243 ? 81.939 35.816 58.250 1.00 36.96 243 ARG B C 1
ATOM 7660 O O . ARG B 1 243 ? 81.915 35.835 57.026 1.00 36.10 243 ARG B O 1
ATOM 7668 N N . THR B 1 244 ? 81.303 34.935 59.015 1.00 37.25 244 THR B N 1
ATOM 7669 C CA . THR B 1 244 ? 80.283 34.035 58.491 1.00 37.55 244 THR B CA 1
ATOM 7670 C C . THR B 1 244 ? 78.922 34.469 59.015 1.00 37.76 244 THR B C 1
ATOM 7671 O O . THR B 1 244 ? 78.834 34.878 60.144 1.00 37.97 244 THR B O 1
ATOM 7675 N N . ALA B 1 245 ? 77.886 34.371 58.176 1.00 38.38 245 ALA B N 1
ATOM 7676 C CA . ALA B 1 245 ? 76.492 34.720 58.516 1.00 38.51 245 ALA B CA 1
ATOM 7677 C C . ALA B 1 245 ? 75.554 33.664 57.943 1.00 39.37 245 ALA B C 1
ATOM 7678 O O . ALA B 1 245 ? 75.251 33.729 56.765 1.00 37.86 245 ALA B O 1
ATOM 7680 N N . GLU B 1 246 ? 75.117 32.705 58.768 1.00 41.14 246 GLU B N 1
ATOM 7681 C CA . GLU B 1 246 ? 74.343 31.564 58.294 1.00 42.81 246 GLU B CA 1
ATOM 7682 C C . GLU B 1 246 ? 72.897 31.691 58.770 1.00 41.44 246 GLU B C 1
ATOM 7683 O O . GLU B 1 246 ? 72.658 31.979 59.929 1.00 41.75 246 GLU B O 1
ATOM 7689 N N . TRP B 1 247 ? 71.933 31.422 57.897 1.00 39.75 247 TRP B N 1
ATOM 7690 C CA . TRP B 1 247 ? 70.519 31.540 58.251 1.00 38.49 247 TRP B CA 1
ATOM 7691 C C . TRP B 1 247 ? 69.990 30.126 58.352 1.00 39.27 247 TRP B C 1
ATOM 7692 O O . TRP B 1 247 ? 69.912 29.434 57.368 1.00 39.01 247 TRP B O 1
ATOM 7703 N N . THR B 1 248 ? 69.683 29.670 59.556 1.00 40.32 248 THR B N 1
ATOM 7704 C CA . THR B 1 248 ? 69.268 28.280 59.730 1.00 41.64 248 THR B CA 1
ATOM 7705 C C . THR B 1 248 ? 67.853 28.320 60.303 1.00 42.97 248 THR B C 1
ATOM 7706 O O . THR B 1 248 ? 67.425 29.384 60.826 1.00 42.60 248 THR B O 1
ATOM 7710 N N . PRO B 1 249 ? 67.118 27.194 60.220 1.00 45.03 249 PRO B N 1
ATOM 7711 C CA . PRO B 1 249 ? 65.778 27.154 60.865 1.00 46.43 249 PRO B CA 1
ATOM 7712 C C . PRO B 1 249 ? 65.829 27.394 62.394 1.00 47.75 249 PRO B C 1
ATOM 7713 O O . PRO B 1 249 ? 64.878 27.941 62.957 1.00 47.32 249 PRO B O 1
ATOM 7717 N N . GLN B 1 250 ? 66.979 27.094 63.018 1.00 49.43 250 GLN B N 1
ATOM 7718 C CA . GLN B 1 250 ? 67.234 27.426 64.443 1.00 49.83 250 GLN B CA 1
ATOM 7719 C C . GLN B 1 250 ? 67.479 28.923 64.694 1.00 45.47 250 GLN B C 1
ATOM 7720 O O . GLN B 1 250 ? 67.409 29.379 65.834 1.00 44.68 250 GLN B O 1
ATOM 7726 N N . GLY B 1 251 ? 67.787 29.662 63.647 1.00 41.70 251 GLY B N 1
ATOM 7727 C CA . GLY B 1 251 ? 68.051 31.058 63.770 1.00 39.85 251 GLY B CA 1
ATOM 7728 C C . GLY B 1 251 ? 69.293 31.483 63.018 1.00 38.78 251 GLY B C 1
ATOM 7729 O O . GLY B 1 251 ? 69.982 30.678 62.362 1.00 37.95 251 GLY B O 1
ATOM 7730 N N . PHE B 1 252 ? 69.560 32.778 63.138 1.00 37.78 252 PHE B N 1
ATOM 7731 C CA . PHE B 1 252 ? 70.723 33.419 62.541 1.00 37.11 252 PHE B CA 1
ATOM 7732 C C . PHE B 1 252 ? 72.017 33.229 63.368 1.00 37.01 252 PHE B C 1
ATOM 7733 O O . PHE B 1 252 ? 72.088 33.571 64.511 1.00 36.86 252 PHE B O 1
ATOM 7741 N N . LEU B 1 253 ? 73.040 32.669 62.748 1.00 37.73 253 LEU B N 1
ATOM 7742 C CA . LEU B 1 253 ? 74.381 32.598 63.333 1.00 38.14 253 LEU B CA 1
ATOM 7743 C C . LEU B 1 253 ? 75.356 33.605 62.604 1.00 38.28 253 LEU B C 1
ATOM 7744 O O . LEU B 1 253 ? 75.601 33.534 61.367 1.00 37.18 253 LEU B O 1
ATOM 7749 N N . LEU B 1 254 ? 75.882 34.555 63.389 1.00 38.27 254 LEU B N 1
ATOM 7750 C CA . LEU B 1 254 ? 77.066 35.326 63.001 1.00 37.75 254 LEU B CA 1
ATOM 7751 C C . LEU B 1 254 ? 78.315 34.709 63.654 1.00 37.50 254 LEU B C 1
ATOM 7752 O O . LEU B 1 254 ? 78.413 34.678 64.862 1.00 38.01 254 LEU B O 1
ATOM 7757 N N . ASN B 1 255 ? 79.244 34.206 62.851 1.00 36.95 255 ASN B N 1
ATOM 7758 C CA . ASN B 1 255 ? 80.559 33.701 63.308 1.00 36.89 255 ASN B CA 1
ATOM 7759 C C . ASN B 1 255 ? 80.429 32.469 64.162 1.00 37.78 255 ASN B C 1
ATOM 7760 O O . ASN B 1 255 ? 81.163 32.284 65.136 1.00 37.49 255 ASN B O 1
ATOM 7765 N N . GLY B 1 256 ? 79.439 31.653 63.799 1.00 38.79 256 GLY B N 1
ATOM 7766 C CA . GLY B 1 256 ? 79.056 30.447 64.545 1.00 39.78 256 GLY B CA 1
ATOM 7767 C C . GLY B 1 256 ? 78.175 30.652 65.783 1.00 40.54 256 GLY B C 1
ATOM 7768 O O . GLY B 1 256 ? 77.733 29.665 66.374 1.00 40.82 256 GLY B O 1
ATOM 7769 N N . GLN B 1 257 ? 77.953 31.903 66.197 1.00 40.61 257 GLN B N 1
ATOM 7770 C CA . GLN B 1 257 ? 77.256 32.208 67.456 1.00 42.04 257 GLN B CA 1
ATOM 7771 C C . GLN B 1 257 ? 75.814 32.684 67.134 1.00 41.09 257 GLN B C 1
ATOM 7772 O O . GLN B 1 257 ? 75.616 33.420 66.149 1.00 40.26 257 GLN B O 1
ATOM 7778 N N . PRO B 1 258 ? 74.819 32.245 67.934 1.00 40.47 258 PRO B N 1
ATOM 7779 C CA . PRO B 1 258 ? 73.473 32.743 67.762 1.00 39.74 258 PRO B CA 1
ATOM 7780 C C . PRO B 1 258 ? 73.365 34.235 67.892 1.00 39.14 258 PRO B C 1
ATOM 7781 O O . PRO B 1 258 ? 74.030 34.849 68.705 1.00 39.52 258 PRO B O 1
ATOM 7785 N N . MET B 1 259 ? 72.526 34.826 67.084 1.00 38.66 259 MET B N 1
ATOM 7786 C CA . MET B 1 259 ? 72.198 36.209 67.276 1.00 38.59 259 MET B CA 1
ATOM 7787 C C . MET B 1 259 ? 70.748 36.440 66.854 1.00 37.41 259 MET B C 1
ATOM 7788 O O . MET B 1 259 ? 70.398 36.306 65.671 1.00 36.99 259 MET B O 1
ATOM 7793 N N . LYS B 1 260 ? 69.916 36.730 67.848 1.00 36.29 260 LYS B N 1
ATOM 7794 C CA . LYS B 1 260 ? 68.610 37.213 67.590 1.00 35.52 260 LYS B CA 1
ATOM 7795 C C . LYS B 1 260 ? 68.772 38.589 67.027 1.00 34.71 260 LYS B C 1
ATOM 7796 O O . LYS B 1 260 ? 69.518 39.384 67.531 1.00 34.83 260 LYS B O 1
ATOM 7802 N N . LEU B 1 261 ? 68.059 38.848 65.963 1.00 34.34 261 LEU B N 1
ATOM 7803 C CA . LEU B 1 261 ? 68.206 40.050 65.200 1.00 34.03 261 LEU B CA 1
ATOM 7804 C C . LEU B 1 261 ? 67.190 41.050 65.671 1.00 34.16 261 LEU B C 1
ATOM 7805 O O . LEU B 1 261 ? 66.013 40.720 65.960 1.00 34.42 261 LEU B O 1
ATOM 7810 N N . ARG B 1 262 ? 67.651 42.284 65.753 1.00 34.09 262 ARG B N 1
ATOM 7811 C CA . ARG B 1 262 ? 66.823 43.386 66.235 1.00 34.17 262 ARG B CA 1
ATOM 7812 C C . ARG B 1 262 ? 67.160 44.588 65.355 1.00 33.28 262 ARG B C 1
ATOM 7813 O O . ARG B 1 262 ? 68.290 45.101 65.396 1.00 33.14 262 ARG B O 1
ATOM 7821 N N . GLY B 1 263 ? 66.207 45.043 64.553 1.00 32.22 263 GLY B N 1
ATOM 7822 C CA . GLY B 1 263 ? 66.534 46.048 63.567 1.00 31.71 263 GLY B CA 1
ATOM 7823 C C . GLY B 1 263 ? 65.466 47.052 63.335 1.00 31.33 263 GLY B C 1
ATOM 7824 O O . GLY B 1 263 ? 64.436 47.001 63.990 1.00 32.22 263 GLY B O 1
ATOM 7825 N N . LEU B 1 264 ? 65.723 47.974 62.415 1.00 30.40 264 LEU B N 1
ATOM 7826 C CA . LEU B 1 264 ? 64.722 48.888 61.924 1.00 29.93 264 LEU B CA 1
ATOM 7827 C C . LEU B 1 264 ? 64.881 49.061 60.459 1.00 29.61 264 LEU B C 1
ATOM 7828 O O . LEU B 1 264 ? 65.956 48.885 59.935 1.00 29.84 264 LEU B O 1
ATOM 7833 N N . ASN B 1 265 ? 63.795 49.394 59.786 1.00 29.50 265 ASN B N 1
ATOM 7834 C CA . ASN B 1 265 ? 63.824 49.825 58.376 1.00 29.01 265 ASN B CA 1
ATOM 7835 C C . ASN B 1 265 ? 64.182 51.302 58.367 1.00 28.86 265 ASN B C 1
ATOM 7836 O O . ASN B 1 265 ? 63.686 52.078 59.215 1.00 28.71 265 ASN B O 1
ATOM 7841 N N . ARG B 1 266 ? 64.974 51.664 57.359 1.00 28.50 266 ARG B N 1
ATOM 7842 C CA . ARG B 1 266 ? 65.539 52.971 57.189 1.00 28.56 266 ARG B CA 1
ATOM 7843 C C . ARG B 1 266 ? 65.492 53.375 55.730 1.00 28.45 266 ARG B C 1
ATOM 7844 O O . ARG B 1 266 ? 65.985 52.625 54.861 1.00 28.45 266 ARG B O 1
ATOM 7852 N N . HIS B 1 267 ? 64.896 54.536 55.463 1.00 28.47 267 HIS B N 1
ATOM 7853 C CA . HIS B 1 267 ? 64.870 55.190 54.127 1.00 28.53 267 HIS B CA 1
ATOM 7854 C C . HIS B 1 267 ? 66.069 56.132 53.947 1.00 28.27 267 HIS B C 1
ATOM 7855 O O . HIS B 1 267 ? 66.793 56.388 54.863 1.00 28.57 267 HIS B O 1
ATOM 7862 N N . GLN B 1 268 ? 66.245 56.702 52.776 1.00 28.09 268 GLN B N 1
ATOM 7863 C CA . GLN B 1 268 ? 67.372 57.562 52.548 1.00 28.08 268 GLN B CA 1
ATOM 7864 C C . GLN B 1 268 ? 66.913 58.971 52.271 1.00 28.11 268 GLN B C 1
ATOM 7865 O O . GLN B 1 268 ? 67.607 59.730 51.610 1.00 28.35 268 GLN B O 1
ATOM 7871 N N . SER B 1 269 ? 65.750 59.327 52.766 1.00 28.09 269 SER B N 1
ATOM 7872 C CA . SER B 1 269 ? 65.214 60.647 52.519 1.00 28.35 269 SER B CA 1
ATOM 7873 C C . SER B 1 269 ? 65.351 61.534 53.753 1.00 28.53 269 SER B C 1
ATOM 7874 O O . SER B 1 269 ? 65.410 61.038 54.870 1.00 28.65 269 SER B O 1
ATOM 7877 N N . TRP B 1 270 ? 65.451 62.836 53.512 1.00 28.70 270 TRP B N 1
ATOM 7878 C CA . TRP B 1 270 ? 65.382 63.874 54.525 1.00 29.07 270 TRP B CA 1
ATOM 7879 C C . TRP B 1 270 ? 64.273 64.824 54.111 1.00 29.15 270 TRP B C 1
ATOM 7880 O O . TRP B 1 270 ? 63.824 64.815 52.989 1.00 29.19 270 TRP B O 1
ATOM 7891 N N . ALA B 1 271 ? 63.799 65.616 55.033 1.00 29.40 271 ALA B N 1
ATOM 7892 C CA . ALA B 1 271 ? 62.885 66.686 54.700 1.00 29.93 271 ALA B CA 1
ATOM 7893 C C . ALA B 1 271 ? 63.509 67.711 53.769 1.00 30.22 271 ALA B C 1
ATOM 7894 O O . ALA B 1 271 ? 64.657 68.064 53.954 1.00 30.35 271 ALA B O 1
ATOM 7896 N N . HIS B 1 272 ? 62.737 68.185 52.796 1.00 30.46 272 HIS B N 1
ATOM 7897 C CA . HIS B 1 272 ? 63.110 69.227 51.875 1.00 30.79 272 HIS B CA 1
ATOM 7898 C C . HIS B 1 272 ? 63.987 68.737 50.765 1.00 31.15 272 HIS B C 1
ATOM 7899 O O . HIS B 1 272 ? 63.683 68.912 49.561 1.00 31.57 272 HIS B O 1
ATOM 7906 N N . GLN B 1 273 ? 65.112 68.171 51.143 1.00 31.22 273 GLN B N 1
ATOM 7907 C CA . GLN B 1 273 ? 66.139 67.885 50.191 1.00 31.39 273 GLN B CA 1
ATOM 7908 C C . GLN B 1 273 ? 65.997 66.536 49.524 1.00 31.21 273 GLN B C 1
ATOM 7909 O O . GLN B 1 273 ? 66.759 66.239 48.587 1.00 31.20 273 GLN B O 1
ATOM 7915 N N . GLY B 1 274 ? 65.038 65.720 49.972 1.00 30.78 274 GLY B N 1
ATOM 7916 C CA . GLY B 1 274 ? 64.813 64.423 49.342 1.00 30.46 274 GLY B CA 1
ATOM 7917 C C . GLY B 1 274 ? 65.939 63.474 49.663 1.00 30.19 274 GLY B C 1
ATOM 7918 O O . GLY B 1 274 ? 66.305 63.315 50.796 1.00 29.82 274 GLY B O 1
ATOM 7919 N N . TYR B 1 275 ? 66.503 62.858 48.635 1.00 30.28 275 TYR B N 1
ATOM 7920 C CA . TYR B 1 275 ? 67.590 61.888 48.816 1.00 30.07 275 TYR B CA 1
ATOM 7921 C C . TYR B 1 275 ? 69.002 62.508 48.764 1.00 29.73 275 TYR B C 1
ATOM 7922 O O . TYR B 1 275 ? 69.971 61.795 48.923 1.00 29.65 275 TYR B O 1
ATOM 7931 N N . ALA B 1 276 ? 69.087 63.805 48.505 1.00 29.54 276 ALA B N 1
ATOM 7932 C CA . ALA B 1 276 ? 70.320 64.483 48.107 1.00 29.56 276 ALA B CA 1
ATOM 7933 C C . ALA B 1 276 ? 71.042 64.916 49.357 1.00 29.93 276 ALA B C 1
ATOM 7934 O O . ALA B 1 276 ? 71.064 66.100 49.780 1.00 29.96 276 ALA B O 1
ATOM 7936 N N . ALA B 1 277 ? 71.629 63.910 49.969 1.00 30.08 277 ALA B N 1
ATOM 7937 C CA . ALA B 1 277 ? 72.366 64.127 51.166 1.00 30.35 277 ALA B CA 1
ATOM 7938 C C . ALA B 1 277 ? 73.616 63.287 51.097 1.00 30.24 277 ALA B C 1
ATOM 7939 O O . ALA B 1 277 ? 73.620 62.140 50.621 1.00 29.75 277 ALA B O 1
ATOM 7941 N N . GLY B 1 278 ? 74.689 63.923 51.551 1.00 30.65 278 GLY B N 1
ATOM 7942 C CA . GLY B 1 278 ? 76.031 63.451 51.296 1.00 30.95 278 GLY B CA 1
ATOM 7943 C C . GLY B 1 278 ? 76.465 62.368 52.251 1.00 31.14 278 GLY B C 1
ATOM 7944 O O . GLY B 1 278 ? 75.674 61.762 52.973 1.00 31.48 278 GLY B O 1
ATOM 7945 N N . ARG B 1 279 ? 77.761 62.163 52.246 1.00 31.55 279 ARG B N 1
ATOM 7946 C CA . ARG B 1 279 ? 78.431 61.133 52.977 1.00 31.57 279 ARG B CA 1
ATOM 7947 C C . ARG B 1 279 ? 78.216 61.269 54.466 1.00 31.78 279 ARG B C 1
ATOM 7948 O O . ARG B 1 279 ? 77.741 60.319 55.092 1.00 31.80 279 ARG B O 1
ATOM 7956 N N . HIS B 1 280 ? 78.566 62.429 55.026 1.00 31.76 280 HIS B N 1
ATOM 7957 C CA . HIS B 1 280 ? 78.437 62.637 56.458 1.00 31.71 280 HIS B CA 1
ATOM 7958 C C . HIS B 1 280 ? 77.050 62.188 56.939 1.00 31.50 280 HIS B C 1
ATOM 7959 O O . HIS B 1 280 ? 76.928 61.424 57.916 1.00 31.25 280 HIS B O 1
ATOM 7966 N N . ALA B 1 281 ? 76.010 62.625 56.234 1.00 31.32 281 ALA B N 1
ATOM 7967 C CA . ALA B 1 281 ? 74.653 62.327 56.642 1.00 31.32 281 ALA B CA 1
ATOM 7968 C C . ALA B 1 281 ? 74.317 60.843 56.474 1.00 31.42 281 ALA B C 1
ATOM 7969 O O . ALA B 1 281 ? 73.668 60.218 57.375 1.00 31.73 281 ALA B O 1
ATOM 7971 N N . GLN B 1 282 ? 74.777 60.246 55.369 1.00 31.19 282 GLN B N 1
ATOM 7972 C CA . GLN B 1 282 ? 74.568 58.821 55.206 1.00 31.08 282 GLN B CA 1
ATOM 7973 C C . GLN B 1 282 ? 75.179 58.091 56.431 1.00 30.97 282 GLN B C 1
ATOM 7974 O O . GLN B 1 282 ? 74.574 57.284 57.065 1.00 30.52 282 GLN B O 1
ATOM 7980 N N . GLU B 1 283 ? 76.390 58.440 56.776 1.00 31.38 283 GLU B N 1
ATOM 7981 C CA . GLU B 1 283 ? 77.039 57.817 57.894 1.00 31.90 283 GLU B CA 1
ATOM 7982 C C . GLU B 1 283 ? 76.232 58.055 59.198 1.00 32.04 283 GLU B C 1
ATOM 7983 O O . GLU B 1 283 ? 76.044 57.123 59.995 1.00 31.54 283 GLU B O 1
ATOM 7989 N N . ARG B 1 284 ? 75.744 59.289 59.385 1.00 32.16 284 ARG B N 1
ATOM 7990 C CA . ARG B 1 284 ? 75.041 59.607 60.613 1.00 32.63 284 ARG B CA 1
ATOM 7991 C C . ARG B 1 284 ? 73.835 58.706 60.789 1.00 32.56 284 ARG B C 1
ATOM 7992 O O . ARG B 1 284 ? 73.552 58.279 61.926 1.00 33.01 284 ARG B O 1
ATOM 8000 N N . ASP B 1 285 ? 73.148 58.400 59.680 1.00 32.13 285 ASP B N 1
ATOM 8001 C CA . ASP B 1 285 ? 72.080 57.434 59.732 1.00 31.90 285 ASP B CA 1
ATOM 8002 C C . ASP B 1 285 ? 72.559 56.080 60.276 1.00 32.04 285 ASP B C 1
ATOM 8003 O O . ASP B 1 285 ? 71.879 55.466 61.147 1.00 32.72 285 ASP B O 1
ATOM 8008 N N . ALA B 1 286 ? 73.671 55.582 59.790 1.00 31.56 286 ALA B N 1
ATOM 8009 C CA . ALA B 1 286 ? 74.073 54.239 60.248 1.00 31.58 286 ALA B CA 1
ATOM 8010 C C . ALA B 1 286 ? 74.446 54.244 61.719 1.00 31.40 286 ALA B C 1
ATOM 8011 O O . ALA B 1 286 ? 74.053 53.360 62.493 1.00 31.41 286 ALA B O 1
ATOM 8013 N N . GLU B 1 287 ? 75.168 55.281 62.092 1.00 31.40 287 GLU B N 1
ATOM 8014 C CA . GLU B 1 287 ? 75.516 55.514 63.480 1.00 31.74 287 GLU B CA 1
ATOM 8015 C C . GLU B 1 287 ? 74.307 55.545 64.419 1.00 31.74 287 GLU B C 1
ATOM 8016 O O . GLU B 1 287 ? 74.368 54.961 65.496 1.00 32.06 287 GLU B O 1
ATOM 8022 N N . ILE B 1 288 ? 73.222 56.207 64.016 1.00 31.69 288 ILE B N 1
ATOM 8023 C CA . ILE B 1 288 ? 72.052 56.379 64.911 1.00 31.73 288 ILE B CA 1
ATOM 8024 C C . ILE B 1 288 ? 71.335 55.048 65.048 1.00 31.89 288 ILE B C 1
ATOM 8025 O O . ILE B 1 288 ? 70.887 54.708 66.117 1.00 32.48 288 ILE B O 1
ATOM 8030 N N . VAL B 1 289 ? 71.279 54.270 63.980 1.00 31.76 289 VAL B N 1
ATOM 8031 C CA . VAL B 1 289 ? 70.660 52.981 64.053 1.00 32.13 289 VAL B CA 1
ATOM 8032 C C . VAL B 1 289 ? 71.463 52.048 64.980 1.00 33.50 289 VAL B C 1
ATOM 8033 O O . VAL B 1 289 ? 70.903 51.340 65.783 1.00 33.54 289 VAL B O 1
ATOM 8037 N N . ARG B 1 290 ? 72.784 52.051 64.839 1.00 35.24 290 ARG B N 1
ATOM 8038 C CA . ARG B 1 290 ? 73.637 51.115 65.545 1.00 36.83 290 ARG B CA 1
ATOM 8039 C C . ARG B 1 290 ? 73.896 51.530 67.014 1.00 37.88 290 ARG B C 1
ATOM 8040 O O . ARG B 1 290 ? 74.000 50.672 67.887 1.00 37.16 290 ARG B O 1
ATOM 8048 N N . HIS B 1 291 ? 74.010 52.839 67.279 1.00 39.64 291 HIS B N 1
ATOM 8049 C CA . HIS B 1 291 ? 74.408 53.334 68.637 1.00 41.34 291 HIS B CA 1
ATOM 8050 C C . HIS B 1 291 ? 73.204 53.857 69.387 1.00 40.81 291 HIS B C 1
ATOM 8051 O O . HIS B 1 291 ? 72.775 53.228 70.369 1.00 41.79 291 HIS B O 1
ATOM 8058 N N . ASP B 1 292 ? 72.591 54.923 68.893 1.00 39.36 292 ASP B N 1
ATOM 8059 C CA . ASP B 1 292 ? 71.411 55.442 69.566 1.00 38.95 292 ASP B CA 1
ATOM 8060 C C . ASP B 1 292 ? 70.295 54.401 69.780 1.00 38.37 292 ASP B C 1
ATOM 8061 O O . ASP B 1 292 ? 69.744 54.324 70.860 1.00 38.06 292 ASP B O 1
ATOM 8066 N N . LEU B 1 293 ? 69.949 53.623 68.742 1.00 37.91 293 LEU B N 1
ATOM 8067 C CA . LEU B 1 293 ? 68.825 52.646 68.803 1.00 37.75 293 LEU B CA 1
ATOM 8068 C C . LEU B 1 293 ? 69.267 51.195 69.120 1.00 38.12 293 LEU B C 1
ATOM 8069 O O . LEU B 1 293 ? 68.459 50.256 69.218 1.00 38.49 293 LEU B O 1
ATOM 8074 N N . CYS B 1 294 ? 70.572 51.030 69.236 1.00 38.07 294 CYS B N 1
ATOM 8075 C CA . CYS B 1 294 ? 71.192 49.779 69.432 1.00 37.85 294 CYS B CA 1
ATOM 8076 C C . CYS B 1 294 ? 70.587 48.670 68.610 1.00 36.59 294 CYS B C 1
ATOM 8077 O O . CYS B 1 294 ? 70.386 47.579 69.111 1.00 36.84 294 CYS B O 1
ATOM 8080 N N . CYS B 1 295 ? 70.341 48.922 67.332 1.00 35.27 295 CYS B N 1
ATOM 8081 C CA . CYS B 1 295 ? 70.013 47.815 66.409 1.00 34.78 295 CYS B CA 1
ATOM 8082 C C . CYS B 1 295 ? 71.252 47.036 65.913 1.00 34.06 295 CYS B C 1
ATOM 8083 O O . CYS B 1 295 ? 72.294 47.583 65.701 1.00 33.95 295 CYS B O 1
ATOM 8086 N N . ASN B 1 296 ? 71.114 45.734 65.738 1.00 33.54 296 ASN B N 1
ATOM 8087 C CA . ASN B 1 296 ? 72.134 44.991 65.061 1.00 33.04 296 ASN B CA 1
ATOM 8088 C C . ASN B 1 296 ? 71.895 44.813 63.521 1.00 31.92 296 ASN B C 1
ATOM 8089 O O . ASN B 1 296 ? 72.797 44.458 62.794 1.00 31.58 296 ASN B O 1
ATOM 8094 N N . MET B 1 297 ? 70.706 45.124 63.026 1.00 30.89 297 MET B N 1
ATOM 8095 C CA . MET B 1 297 ? 70.376 45.017 61.588 1.00 30.19 297 MET B CA 1
ATOM 8096 C C . MET B 1 297 ? 69.595 46.243 61.103 1.00 29.67 297 MET B C 1
ATOM 8097 O O . MET B 1 297 ? 68.834 46.851 61.817 1.00 29.48 297 MET B O 1
ATOM 8102 N N . VAL B 1 298 ? 69.870 46.627 59.876 1.00 29.43 298 VAL B N 1
ATOM 8103 C CA . VAL B 1 298 ? 69.116 47.658 59.199 1.00 29.30 298 VAL B CA 1
ATOM 8104 C C . VAL B 1 298 ? 68.680 47.120 57.856 1.00 29.15 298 VAL B C 1
ATOM 8105 O O . VAL B 1 298 ? 69.397 46.350 57.214 1.00 28.78 298 VAL B O 1
ATOM 8109 N N . ARG B 1 299 ? 67.461 47.455 57.466 1.00 29.15 299 ARG B N 1
ATOM 8110 C CA . ARG B 1 299 ? 66.981 47.060 56.153 1.00 29.11 299 ARG B CA 1
ATOM 8111 C C . ARG B 1 299 ? 66.842 48.316 55.385 1.00 28.92 299 ARG B C 1
ATOM 8112 O O . ARG B 1 299 ? 66.341 49.307 55.926 1.00 28.95 299 ARG B O 1
ATOM 8120 N N . THR B 1 300 ? 67.288 48.252 54.127 1.00 28.78 300 THR B N 1
ATOM 8121 C CA . THR B 1 300 ? 67.305 49.391 53.225 1.00 28.56 300 THR B CA 1
ATOM 8122 C C . THR B 1 300 ? 65.965 49.490 52.543 1.00 28.41 300 THR B C 1
ATOM 8123 O O . THR B 1 300 ? 65.800 49.040 51.411 1.00 28.68 300 THR B O 1
ATOM 8127 N N . SER B 1 301 ? 65.002 50.056 53.231 1.00 28.13 301 SER B N 1
ATOM 8128 C CA . SER B 1 301 ? 63.662 50.168 52.682 1.00 28.14 301 SER B CA 1
ATOM 8129 C C . SER B 1 301 ? 63.666 51.289 51.650 1.00 28.25 301 SER B C 1
ATOM 8130 O O . SER B 1 301 ? 64.015 52.418 52.024 1.00 28.63 301 SER B O 1
ATOM 8133 N N . HIS B 1 302 ? 63.318 51.065 50.380 1.00 28.20 302 HIS B N 1
ATOM 8134 C CA . HIS B 1 302 ? 63.087 49.763 49.666 1.00 28.20 302 HIS B CA 1
ATOM 8135 C C . HIS B 1 302 ? 63.898 49.739 48.359 1.00 27.98 302 HIS B C 1
ATOM 8136 O O . HIS B 1 302 ? 63.345 49.606 47.260 1.00 27.93 302 HIS B O 1
ATOM 8143 N N . TYR B 1 303 ? 65.206 49.909 48.500 1.00 27.76 303 TYR B N 1
ATOM 8144 C CA . TYR B 1 303 ? 66.064 50.126 47.365 1.00 27.65 303 TYR B CA 1
ATOM 8145 C C . TYR B 1 303 ? 67.514 50.120 47.809 1.00 27.98 303 TYR B C 1
ATOM 8146 O O . TYR B 1 303 ? 67.806 50.311 49.013 1.00 28.26 303 TYR B O 1
ATOM 8155 N N . PRO B 1 304 ? 68.437 49.926 46.850 1.00 28.30 304 PRO B N 1
ATOM 8156 C CA . PRO B 1 304 ? 69.820 50.013 47.196 1.00 28.59 304 PRO B CA 1
ATOM 8157 C C . PRO B 1 304 ? 70.141 51.430 47.570 1.00 29.05 304 PRO B C 1
ATOM 8158 O O . PRO B 1 304 ? 69.750 52.405 46.899 1.00 28.71 304 PRO B O 1
ATOM 8162 N N . GLN B 1 305 ? 70.850 51.518 48.674 1.00 29.79 305 GLN B N 1
ATOM 8163 C CA . GLN B 1 305 ? 71.166 52.774 49.301 1.00 30.33 305 GLN B CA 1
ATOM 8164 C C . GLN B 1 305 ? 72.644 53.138 49.017 1.00 30.60 305 GLN B C 1
ATOM 8165 O O . GLN B 1 305 ? 73.300 52.473 48.191 1.00 30.24 305 GLN B O 1
ATOM 8171 N N . SER B 1 306 ? 73.117 54.225 49.653 1.00 30.83 306 SER B N 1
ATOM 8172 C CA . SER B 1 306 ? 74.404 54.843 49.369 1.00 31.19 306 SER B CA 1
ATOM 8173 C C . SER B 1 306 ? 75.546 53.964 49.781 1.00 31.37 306 SER B C 1
ATOM 8174 O O . SER B 1 306 ? 75.458 53.383 50.840 1.00 31.86 306 SER B O 1
ATOM 8177 N N . THR B 1 307 ? 76.611 53.863 48.980 1.00 31.24 307 THR B N 1
ATOM 8178 C CA . THR B 1 307 ? 77.833 53.176 49.418 1.00 31.14 307 THR B CA 1
ATOM 8179 C C . THR B 1 307 ? 78.361 53.794 50.713 1.00 31.11 307 THR B C 1
ATOM 8180 O O . THR B 1 307 ? 78.930 53.082 51.559 1.00 31.35 307 THR B O 1
ATOM 8184 N N . TRP B 1 308 ? 78.170 55.101 50.886 1.00 30.72 308 TRP B N 1
ATOM 8185 C CA . TRP B 1 308 ? 78.627 55.731 52.106 1.00 31.05 308 TRP B CA 1
ATOM 8186 C C . TRP B 1 308 ? 77.909 55.167 53.278 1.00 31.19 308 TRP B C 1
ATOM 8187 O O . TRP B 1 308 ? 78.528 54.974 54.316 1.00 31.41 308 TRP B O 1
ATOM 8198 N N . PHE B 1 309 ? 76.601 54.923 53.129 1.00 31.14 309 PHE B N 1
ATOM 8199 C CA . PHE B 1 309 ? 75.844 54.279 54.206 1.00 31.38 309 PHE B CA 1
ATOM 8200 C C . PHE B 1 309 ? 76.342 52.847 54.536 1.00 32.02 309 PHE B C 1
ATOM 8201 O O . PHE B 1 309 ? 76.509 52.510 55.722 1.00 31.97 309 PHE B O 1
ATOM 8209 N N . LEU B 1 310 ? 76.588 52.040 53.499 1.00 32.32 310 LEU B N 1
ATOM 8210 C CA . LEU B 1 310 ? 77.026 50.651 53.638 1.00 32.93 310 LEU B CA 1
ATOM 8211 C C . LEU B 1 310 ? 78.438 50.568 54.213 1.00 33.20 310 LEU B C 1
ATOM 8212 O O . LEU B 1 310 ? 78.711 49.814 55.125 1.00 33.05 310 LEU B O 1
ATOM 8217 N N . ASP B 1 311 ? 79.324 51.373 53.648 1.00 33.87 311 ASP B N 1
ATOM 8218 C CA . ASP B 1 311 ? 80.667 51.579 54.197 1.00 34.65 311 ASP B CA 1
ATOM 8219 C C . ASP B 1 311 ? 80.645 51.912 55.690 1.00 34.37 311 ASP B C 1
ATOM 8220 O O . ASP B 1 311 ? 81.547 51.483 56.441 1.00 34.48 311 ASP B O 1
ATOM 8225 N N . ARG B 1 312 ? 79.668 52.724 56.106 1.00 33.44 312 ARG B N 1
ATOM 8226 C CA . ARG B 1 312 ?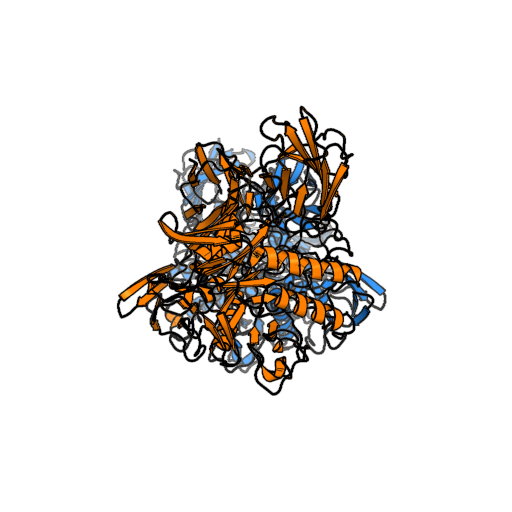 79.628 53.086 57.467 1.00 33.09 312 ARG B CA 1
ATOM 8227 C C . ARG B 1 312 ? 79.218 51.934 58.362 1.00 32.78 312 ARG B C 1
ATOM 8228 O O . ARG B 1 312 ? 79.738 51.788 59.451 1.00 32.75 312 ARG B O 1
ATOM 8236 N N . CYS B 1 313 ? 78.269 51.132 57.876 1.00 32.48 313 CYS B N 1
ATOM 8237 C CA . CYS B 1 313 ? 77.838 49.900 58.529 1.00 32.52 313 CYS B CA 1
ATOM 8238 C C . CYS B 1 313 ? 78.961 48.898 58.646 1.00 32.73 313 CYS B C 1
ATOM 8239 O O . CYS B 1 313 ? 79.016 48.212 59.641 1.00 33.21 313 CYS B O 1
ATOM 8242 N N . ASP B 1 314 ? 79.812 48.791 57.635 1.00 32.77 314 ASP B N 1
ATOM 8243 C CA . ASP B 1 314 ? 80.983 47.930 57.717 1.00 33.56 314 ASP B CA 1
ATOM 8244 C C . ASP B 1 314 ? 81.895 48.373 58.862 1.00 33.76 314 ASP B C 1
ATOM 8245 O O . ASP B 1 314 ? 82.423 47.549 59.598 1.00 34.36 314 ASP B O 1
ATOM 8250 N N . GLU B 1 315 ? 82.074 49.677 58.997 1.00 33.65 315 GLU B N 1
ATOM 8251 C CA . GLU B 1 315 ? 82.900 50.269 60.052 1.00 33.88 315 GLU B CA 1
ATOM 8252 C C . GLU B 1 315 ? 82.300 50.181 61.468 1.00 34.07 315 GLU B C 1
ATOM 8253 O O . GLU B 1 315 ? 83.054 50.147 62.429 1.00 34.89 315 GLU B O 1
ATOM 8259 N N . ILE B 1 316 ? 80.969 50.145 61.645 1.00 33.91 316 ILE B N 1
ATOM 8260 C CA . ILE B 1 316 ? 80.412 50.225 63.023 1.00 33.83 316 ILE B CA 1
ATOM 8261 C C . ILE B 1 316 ? 79.753 48.959 63.525 1.00 33.92 316 ILE B C 1
ATOM 8262 O O . ILE B 1 316 ? 79.242 48.913 64.670 1.00 33.93 316 ILE B O 1
ATOM 8267 N N . GLY B 1 317 ? 79.795 47.912 62.704 1.00 33.65 317 GLY B N 1
ATOM 8268 C CA . GLY B 1 317 ? 79.247 46.612 63.138 1.00 33.62 317 GLY B CA 1
ATOM 8269 C C . GLY B 1 317 ? 77.723 46.539 63.038 1.00 33.24 317 GLY B C 1
ATOM 8270 O O . GLY B 1 317 ? 77.091 45.999 63.940 1.00 33.34 317 GLY B O 1
ATOM 8271 N N . LEU B 1 318 ? 77.143 47.107 61.961 1.00 32.62 318 LEU B N 1
ATOM 8272 C CA . LEU B 1 318 ? 75.700 47.081 61.716 1.00 32.13 318 LEU B CA 1
ATOM 8273 C C . LEU B 1 318 ? 75.324 46.170 60.519 1.00 32.07 318 LEU B C 1
ATOM 8274 O O . LEU B 1 318 ? 75.667 46.482 59.360 1.00 32.16 318 LEU B O 1
ATOM 8279 N N . LEU B 1 319 ? 74.577 45.089 60.772 1.00 31.58 319 LEU B N 1
ATOM 8280 C CA . LEU B 1 319 ? 74.204 44.171 59.684 1.00 30.97 319 LEU B CA 1
ATOM 8281 C C . LEU B 1 319 ? 73.185 44.817 58.751 1.00 30.81 319 LEU B C 1
ATOM 8282 O O . LEU B 1 319 ? 72.421 45.665 59.152 1.00 31.29 319 LEU B O 1
ATOM 8287 N N . VAL B 1 320 ? 73.208 44.416 57.492 1.00 30.53 320 VAL B N 1
ATOM 8288 C CA . VAL B 1 320 ? 72.416 45.007 56.453 1.00 30.00 320 VAL B CA 1
ATOM 8289 C C . VAL B 1 320 ? 71.652 43.913 55.695 1.00 29.80 320 VAL B C 1
ATOM 8290 O O . VAL B 1 320 ? 72.165 42.779 55.446 1.00 29.52 320 VAL B O 1
ATOM 8294 N N . PHE B 1 321 ? 70.402 44.296 55.417 1.00 29.51 321 PHE B N 1
ATOM 8295 C CA . PHE B 1 321 ? 69.423 43.596 54.633 1.00 29.31 321 PHE B CA 1
ATOM 8296 C C . PHE B 1 321 ? 69.219 44.626 53.544 1.00 28.99 321 PHE B C 1
ATOM 8297 O O . PHE B 1 321 ? 68.745 45.740 53.833 1.00 28.72 321 PHE B O 1
ATOM 8305 N N . GLU B 1 322 ? 69.578 44.282 52.297 1.00 28.96 322 GLU B N 1
ATOM 8306 C CA . GLU B 1 322 ? 69.428 45.239 51.142 1.00 28.76 322 GLU B CA 1
ATOM 8307 C C . GLU B 1 322 ? 68.660 44.581 50.031 1.00 28.57 322 GLU B C 1
ATOM 8308 O O . GLU B 1 322 ? 68.892 43.408 49.751 1.00 28.76 322 GLU B O 1
ATOM 8314 N N . GLU B 1 323 ? 67.733 45.328 49.434 1.00 28.40 323 GLU B N 1
ATOM 8315 C CA . GLU B 1 323 ? 66.894 44.843 48.368 1.00 28.45 323 GLU B CA 1
ATOM 8316 C C . GLU B 1 323 ? 66.855 45.815 47.174 1.00 28.54 323 GLU B C 1
ATOM 8317 O O . GLU B 1 323 ? 67.239 47.010 47.266 1.00 27.78 323 GLU B O 1
ATOM 8323 N N . ILE B 1 324 ? 66.440 45.243 46.034 1.00 28.79 324 ILE B N 1
ATOM 8324 C CA . ILE B 1 324 ? 66.174 46.002 44.797 1.00 28.96 324 ILE B CA 1
ATOM 8325 C C . ILE B 1 324 ? 65.017 46.972 44.964 1.00 28.75 324 ILE B C 1
ATOM 8326 O O . ILE B 1 324 ? 64.165 46.785 45.845 1.00 28.66 324 ILE B O 1
ATOM 8331 N N . PRO B 1 325 ? 64.940 47.996 44.103 1.00 28.77 325 PRO B N 1
ATOM 8332 C CA . PRO B 1 325 ? 63.828 48.967 44.183 1.00 28.79 325 PRO B CA 1
ATOM 8333 C C . PRO B 1 325 ? 62.443 48.376 44.003 1.00 29.03 325 PRO B C 1
ATOM 8334 O O . PRO B 1 325 ? 62.223 47.519 43.100 1.00 28.69 325 PRO B O 1
ATOM 8338 N N . GLY B 1 326 ? 61.505 48.872 44.829 1.00 29.21 326 GLY B N 1
ATOM 8339 C CA . GLY B 1 326 ? 60.215 48.257 44.853 1.00 29.53 326 GLY B CA 1
ATOM 8340 C C . GLY B 1 326 ? 59.250 48.837 45.825 1.00 29.86 326 GLY B C 1
ATOM 8341 O O . GLY B 1 326 ? 59.642 49.412 46.850 1.00 29.79 326 GLY B O 1
ATOM 8342 N N . TRP B 1 327 ? 57.979 48.711 45.451 1.00 30.17 327 TRP B N 1
ATOM 8343 C CA . TRP B 1 327 ? 56.877 48.860 46.349 1.00 30.48 327 TRP B CA 1
ATOM 8344 C C . TRP B 1 327 ? 55.637 48.155 45.738 1.00 30.68 327 TRP B C 1
ATOM 8345 O O . TRP B 1 327 ? 54.905 48.768 45.000 1.00 31.54 327 TRP B O 1
ATOM 8356 N N . GLN B 1 328 ? 55.458 46.873 46.001 1.00 30.37 328 GLN B N 1
ATOM 8357 C CA . GLN B 1 328 ? 54.225 46.125 45.750 1.00 31.12 328 GLN B CA 1
ATOM 8358 C C . GLN B 1 328 ? 53.990 45.778 44.307 1.00 31.39 328 GLN B C 1
ATOM 8359 O O . GLN B 1 328 ? 53.727 44.603 44.000 1.00 31.57 328 GLN B O 1
ATOM 8365 N N . HIS B 1 329 ? 54.009 46.812 43.462 1.00 31.36 329 HIS B N 1
ATOM 8366 C CA . HIS B 1 329 ? 53.799 46.738 42.036 1.00 31.75 329 HIS B CA 1
ATOM 8367 C C . HIS B 1 329 ? 54.847 45.914 41.246 1.00 31.84 329 HIS B C 1
ATOM 8368 O O . HIS B 1 329 ? 56.061 46.173 41.343 1.00 31.83 329 HIS B O 1
ATOM 8375 N N . ILE B 1 330 ? 54.366 44.939 40.463 1.00 31.84 330 ILE B N 1
ATOM 8376 C CA . ILE B 1 330 ? 55.181 44.214 39.464 1.00 31.55 330 ILE B CA 1
ATOM 8377 C C . ILE B 1 330 ? 54.639 44.600 38.092 1.00 31.76 330 ILE B C 1
ATOM 8378 O O . ILE B 1 330 ? 53.459 44.493 37.795 1.00 32.35 330 ILE B O 1
ATOM 8383 N N . GLY B 1 331 ? 55.503 45.094 37.251 1.00 31.66 331 GLY B N 1
ATOM 8384 C CA . GLY B 1 331 ? 55.120 45.549 35.951 1.00 32.01 331 GLY B CA 1
ATOM 8385 C C . GLY B 1 331 ? 55.256 44.411 34.985 1.00 32.15 331 GLY B C 1
ATOM 8386 O O . GLY B 1 331 ? 55.331 43.268 35.421 1.00 31.55 331 GLY B O 1
ATOM 8387 N N . ASP B 1 332 ? 55.294 44.750 33.684 1.00 32.77 332 ASP B N 1
ATOM 8388 C CA . ASP B 1 332 ? 55.338 43.721 32.585 1.00 33.51 332 ASP B CA 1
ATOM 8389 C C . ASP B 1 332 ? 56.719 43.138 32.318 1.00 33.46 332 ASP B C 1
ATOM 8390 O O . ASP B 1 332 ? 57.645 43.438 33.030 1.00 34.05 332 ASP B O 1
ATOM 8395 N N . GLN B 1 333 ? 56.875 42.324 31.284 1.00 33.79 333 GLN B N 1
ATOM 8396 C CA . GLN B 1 333 ? 58.142 41.601 31.021 1.00 33.44 333 GLN B CA 1
ATOM 8397 C C . GLN B 1 333 ? 59.357 42.532 30.904 1.00 32.51 333 GLN B C 1
ATOM 8398 O O . GLN B 1 333 ? 60.412 42.216 31.361 1.00 31.85 333 GLN B O 1
ATOM 8404 N N . ALA B 1 334 ? 59.169 43.685 30.295 1.00 32.15 334 ALA B N 1
ATOM 8405 C CA . ALA B 1 334 ? 60.266 44.622 30.144 1.00 31.74 334 ALA B CA 1
ATOM 8406 C C . ALA B 1 334 ? 60.648 45.322 31.485 1.00 31.30 334 ALA B C 1
ATOM 8407 O O . ALA B 1 334 ? 61.822 45.581 31.761 1.00 31.11 334 ALA B O 1
ATOM 8409 N N . TRP B 1 335 ? 59.637 45.638 32.283 1.00 30.92 335 TRP B N 1
ATOM 8410 C CA . TRP B 1 335 ? 59.807 46.102 33.625 1.00 30.51 335 TRP B CA 1
ATOM 8411 C C . TRP B 1 335 ? 60.533 45.076 34.502 1.00 30.87 335 TRP B C 1
ATOM 8412 O O . TRP B 1 335 ? 61.440 45.431 35.301 1.00 31.04 335 TRP B O 1
ATOM 8423 N N . GLN B 1 336 ? 60.161 43.800 34.359 1.00 31.32 336 GLN B N 1
ATOM 8424 C CA . GLN B 1 336 ? 60.827 42.705 35.101 1.00 31.42 336 GLN B CA 1
ATOM 8425 C C . GLN B 1 336 ? 62.247 42.563 34.580 1.00 31.78 336 GLN B C 1
ATOM 8426 O O . GLN B 1 336 ? 63.170 42.365 35.353 1.00 31.86 336 GLN B O 1
ATOM 8432 N N . ASP B 1 337 ? 62.453 42.751 33.292 1.00 32.18 337 ASP B N 1
ATOM 8433 C CA . ASP B 1 337 ? 63.822 42.720 32.782 1.00 32.67 337 ASP B CA 1
ATOM 8434 C C . ASP B 1 337 ? 64.686 43.715 33.492 1.00 32.50 337 ASP B C 1
ATOM 8435 O O . ASP B 1 337 ? 65.770 43.366 34.043 1.00 33.13 337 ASP B O 1
ATOM 8440 N N . ARG B 1 338 ? 64.190 44.925 33.605 1.00 32.02 338 ARG B N 1
ATOM 8441 C CA . ARG B 1 338 ? 64.938 45.896 34.361 1.00 31.63 338 ARG B CA 1
ATOM 8442 C C . ARG B 1 338 ? 65.176 45.526 35.839 1.00 31.37 338 ARG B C 1
ATOM 8443 O O . ARG B 1 338 ? 66.208 45.932 36.408 1.00 31.34 338 ARG B O 1
ATOM 8451 N N . SER B 1 339 ? 64.241 44.800 36.470 1.00 31.21 339 SER B N 1
ATOM 8452 C CA . SER B 1 339 ? 64.376 44.519 37.914 1.00 30.91 339 SER B CA 1
ATOM 8453 C C . SER B 1 339 ? 65.456 43.464 38.102 1.00 30.81 339 SER B C 1
ATOM 8454 O O . SER B 1 339 ? 66.260 43.606 38.992 1.00 30.62 339 SER B O 1
ATOM 8457 N N . VAL B 1 340 ? 65.504 42.446 37.234 1.00 30.82 340 VAL B N 1
ATOM 8458 C CA . VAL B 1 340 ? 66.660 41.543 37.102 1.00 30.74 340 VAL B CA 1
ATOM 8459 C C . VAL B 1 340 ? 68.028 42.308 36.930 1.00 30.99 340 VAL B C 1
ATOM 8460 O O . VAL B 1 340 ? 68.977 42.045 37.680 1.00 30.29 340 VAL B O 1
ATOM 8464 N N . ASP B 1 341 ? 68.127 43.234 35.955 1.00 31.37 341 ASP B N 1
ATOM 8465 C CA . ASP B 1 341 ? 69.308 44.145 35.856 1.00 31.56 341 ASP B CA 1
ATOM 8466 C C . ASP B 1 341 ? 69.599 44.845 37.186 1.00 31.48 341 ASP B C 1
ATOM 8467 O O . ASP B 1 341 ? 70.759 44.978 37.570 1.00 32.10 341 ASP B O 1
ATOM 8472 N N . ASN B 1 342 ? 68.556 45.371 37.834 1.00 31.28 342 ASN B N 1
ATOM 8473 C CA . ASN B 1 342 ? 68.663 45.951 39.170 1.00 31.39 342 ASN B CA 1
ATOM 8474 C C . ASN B 1 342 ? 69.310 44.991 40.243 1.00 31.41 342 ASN B C 1
ATOM 8475 O O . ASN B 1 342 ? 70.150 45.425 41.064 1.00 30.72 342 ASN B O 1
ATOM 8480 N N . VAL B 1 343 ? 68.946 43.695 40.191 1.00 31.71 343 VAL B N 1
ATOM 8481 C CA . VAL B 1 343 ? 69.558 42.637 41.036 1.00 31.91 343 VAL B CA 1
ATOM 8482 C C . VAL B 1 343 ? 71.059 42.586 40.768 1.00 32.17 343 VAL B C 1
ATOM 8483 O O . VAL B 1 343 ? 71.874 42.567 41.676 1.00 32.18 343 VAL B O 1
ATOM 8487 N N . ARG B 1 344 ? 71.429 42.600 39.502 1.00 32.56 344 ARG B N 1
ATOM 8488 C CA . ARG B 1 344 ? 72.828 42.557 39.146 1.00 32.85 344 ARG B CA 1
ATOM 8489 C C . ARG B 1 344 ? 73.553 43.789 39.582 1.00 32.03 344 ARG B C 1
ATOM 8490 O O . ARG B 1 344 ? 74.561 43.684 40.221 1.00 31.66 344 ARG B O 1
ATOM 8498 N N . ALA B 1 345 ? 73.058 44.944 39.223 1.00 31.79 345 ALA B N 1
ATOM 8499 C CA . ALA B 1 345 ? 73.694 46.209 39.652 1.00 32.17 345 ALA B CA 1
ATOM 8500 C C . ALA B 1 345 ? 73.938 46.333 41.175 1.00 32.19 345 ALA B C 1
ATOM 8501 O O . ALA B 1 345 ? 74.977 46.761 41.610 1.00 32.20 345 ALA B O 1
ATOM 8503 N N . MET B 1 346 ? 72.961 45.923 41.976 1.00 32.50 346 MET B N 1
ATOM 8504 C CA . MET B 1 346 ? 73.083 45.922 43.439 1.00 32.30 346 MET B CA 1
ATOM 8505 C C . MET B 1 346 ? 74.136 44.939 43.882 1.00 32.35 346 MET B C 1
ATOM 8506 O O . MET B 1 346 ? 75.079 45.331 44.622 1.00 32.99 346 MET B O 1
ATOM 8511 N N . ILE B 1 347 ? 74.019 43.676 43.462 1.00 31.51 347 ILE B N 1
ATOM 8512 C CA . ILE B 1 347 ? 74.913 42.705 44.060 1.00 31.20 347 ILE B CA 1
ATOM 8513 C C . ILE B 1 347 ? 76.364 42.910 43.615 1.00 31.21 347 ILE B C 1
ATOM 8514 O O . ILE B 1 347 ? 77.268 42.790 44.449 1.00 31.26 347 ILE B O 1
ATOM 8519 N N . THR B 1 348 ? 76.598 43.228 42.332 1.00 30.98 348 THR B N 1
ATOM 8520 C CA . THR B 1 348 ? 77.953 43.458 41.839 1.00 31.08 348 THR B CA 1
ATOM 8521 C C . THR B 1 348 ? 78.577 44.745 42.388 1.00 31.05 348 THR B C 1
ATOM 8522 O O . THR B 1 348 ? 79.800 44.864 42.484 1.00 31.21 348 THR B O 1
ATOM 8526 N N . ARG B 1 349 ? 77.743 45.701 42.786 1.00 30.95 349 ARG B N 1
ATOM 8527 C CA . ARG B 1 349 ? 78.254 46.822 43.543 1.00 30.82 349 ARG B CA 1
ATOM 8528 C C . ARG B 1 349 ? 78.627 46.458 44.958 1.00 30.74 349 ARG B C 1
ATOM 8529 O O . ARG B 1 349 ? 79.588 46.983 45.491 1.00 30.38 349 ARG B O 1
ATOM 8537 N N . ASP B 1 350 ? 77.826 45.607 45.591 1.00 30.74 350 ASP B N 1
ATOM 8538 C CA . ASP B 1 350 ? 77.863 45.532 47.080 1.00 30.93 350 ASP B CA 1
ATOM 8539 C C . ASP B 1 350 ? 78.418 44.261 47.654 1.00 31.26 350 ASP B C 1
ATOM 8540 O O . ASP B 1 350 ? 78.528 44.175 48.834 1.00 31.39 350 ASP B O 1
ATOM 8545 N N . TRP B 1 351 ? 78.870 43.344 46.808 1.00 31.76 351 TRP B N 1
ATOM 8546 C CA . TRP B 1 351 ? 79.249 42.006 47.246 1.00 32.10 351 TRP B CA 1
ATOM 8547 C C . TRP B 1 351 ? 80.459 41.852 48.149 1.00 31.93 351 TRP B C 1
ATOM 8548 O O . TRP B 1 351 ? 80.711 40.722 48.577 1.00 31.66 351 TRP B O 1
ATOM 8559 N N . ASN B 1 352 ? 81.171 42.940 48.454 1.00 31.67 352 ASN B N 1
ATOM 8560 C CA . ASN B 1 352 ? 82.327 42.897 49.384 1.00 31.84 352 ASN B CA 1
ATOM 8561 C C . ASN B 1 352 ? 82.060 43.440 50.806 1.00 31.47 352 ASN B C 1
ATOM 8562 O O . ASN B 1 352 ? 82.875 43.280 51.735 1.00 31.34 352 ASN B O 1
ATOM 8567 N N . HIS B 1 353 ? 80.895 44.046 50.968 1.00 30.76 353 HIS B N 1
ATOM 8568 C CA . HIS B 1 353 ? 80.467 44.531 52.268 1.00 30.42 353 HIS B CA 1
ATOM 8569 C C . HIS B 1 353 ? 80.239 43.408 53.286 1.00 30.15 353 HIS B C 1
ATOM 8570 O O . HIS B 1 353 ? 79.319 42.650 53.154 1.00 29.85 353 HIS B O 1
ATOM 8577 N N . PRO B 1 354 ? 81.077 43.297 54.310 1.00 30.40 354 PRO B N 1
ATOM 8578 C CA . PRO B 1 354 ? 80.782 42.302 55.371 1.00 30.55 354 PRO B CA 1
ATOM 8579 C C . PRO B 1 354 ? 79.447 42.581 56.151 1.00 30.22 354 PRO B C 1
ATOM 8580 O O . PRO B 1 354 ? 78.839 41.639 56.670 1.00 29.93 354 PRO B O 1
ATOM 8584 N N . SER B 1 355 ? 79.010 43.858 56.155 1.00 30.01 355 SER B N 1
ATOM 8585 C CA . SER B 1 355 ? 77.776 44.263 56.778 1.00 29.87 355 SER B CA 1
ATOM 8586 C C . SER B 1 355 ? 76.557 43.644 56.176 1.00 29.75 355 SER B C 1
ATOM 8587 O O . SER B 1 355 ? 75.622 43.369 56.896 1.00 29.86 355 SER B O 1
ATOM 8590 N N . ILE B 1 356 ? 76.561 43.368 54.885 1.00 29.81 356 ILE B N 1
ATOM 8591 C CA . ILE B 1 356 ? 75.345 42.890 54.181 1.00 29.74 356 ILE B CA 1
ATOM 8592 C C . ILE B 1 356 ? 75.319 41.426 54.400 1.00 29.98 356 ILE B C 1
ATOM 8593 O O . ILE B 1 356 ? 76.255 40.780 54.001 1.00 30.13 356 ILE B O 1
ATOM 8598 N N . VAL B 1 357 ? 74.255 40.907 55.010 1.00 30.24 357 VAL B N 1
ATOM 8599 C CA . VAL B 1 357 ? 74.121 39.445 55.253 1.00 30.52 357 VAL B CA 1
ATOM 8600 C C . VAL B 1 357 ? 72.917 38.784 54.601 1.00 30.30 357 VAL B C 1
ATOM 8601 O O . VAL B 1 357 ? 72.712 37.607 54.760 1.00 30.57 357 VAL B O 1
ATOM 8605 N N . ILE B 1 358 ? 72.153 39.524 53.827 1.00 30.15 358 ILE B N 1
ATOM 8606 C CA . ILE B 1 358 ? 70.995 38.950 53.150 1.00 30.13 358 ILE B CA 1
ATOM 8607 C C . ILE B 1 358 ? 70.572 39.895 52.043 1.00 30.00 358 ILE B C 1
ATOM 8608 O O . ILE B 1 358 ? 70.625 41.098 52.234 1.00 29.62 358 ILE B O 1
ATOM 8613 N N . TRP B 1 359 ? 70.241 39.344 50.874 1.00 30.46 359 TRP B N 1
ATOM 8614 C CA . TRP B 1 359 ? 69.691 40.103 49.735 1.00 30.67 359 TRP B CA 1
ATOM 8615 C C . TRP B 1 359 ? 68.159 39.938 49.563 1.00 30.73 359 TRP B C 1
ATOM 8616 O O . TRP B 1 359 ? 67.644 38.827 49.538 1.00 31.24 359 TRP B O 1
ATOM 8627 N N . GLY B 1 360 ? 67.454 41.034 49.374 1.00 30.21 360 GLY B N 1
ATOM 8628 C CA . GLY B 1 360 ? 66.050 40.990 49.056 1.00 29.99 360 GLY B CA 1
ATOM 8629 C C . GLY B 1 360 ? 65.862 41.062 47.572 1.00 29.73 360 GLY B C 1
ATOM 8630 O O . GLY B 1 360 ? 66.196 42.079 46.942 1.00 29.81 360 GLY B O 1
ATOM 8631 N N . VAL B 1 361 ? 65.311 39.990 47.019 1.00 29.61 361 VAL B N 1
ATOM 8632 C CA . VAL B 1 361 ? 65.184 39.854 45.560 1.00 29.70 361 VAL B CA 1
ATOM 8633 C C . VAL B 1 361 ? 63.738 39.852 45.033 1.00 30.05 361 VAL B C 1
ATOM 8634 O O . VAL B 1 361 ? 63.495 39.647 43.846 1.00 30.03 361 VAL B O 1
ATOM 8638 N N . ARG B 1 362 ? 62.799 40.130 45.935 1.00 30.41 362 ARG B N 1
ATOM 8639 C CA . ARG B 1 362 ? 61.445 40.396 45.588 1.00 30.49 362 ARG B CA 1
ATOM 8640 C C . ARG B 1 362 ? 61.148 41.885 45.750 1.00 29.97 362 ARG B C 1
ATOM 8641 O O . ARG B 1 362 ? 61.753 42.593 46.561 1.00 29.22 362 ARG B O 1
ATOM 8649 N N . ILE B 1 363 ? 60.169 42.329 44.964 1.00 29.83 363 ILE B N 1
ATOM 8650 C CA . ILE B 1 363 ? 59.635 43.654 45.088 1.00 29.63 363 ILE B CA 1
ATOM 8651 C C . ILE B 1 363 ? 58.890 43.672 46.402 1.00 29.63 363 ILE B C 1
ATOM 8652 O O . ILE B 1 363 ? 58.061 42.800 46.645 1.00 29.38 363 ILE B O 1
ATOM 8657 N N . ASN B 1 364 ? 59.216 44.655 47.250 1.00 29.78 364 ASN B N 1
ATOM 8658 C CA . ASN B 1 364 ? 58.641 44.714 48.566 1.00 30.29 364 ASN B CA 1
ATOM 8659 C C . ASN B 1 364 ? 57.149 44.528 48.501 1.00 30.71 364 ASN B C 1
ATOM 8660 O O . ASN B 1 364 ? 56.467 45.265 47.793 1.00 30.21 364 ASN B O 1
ATOM 8665 N N . GLU B 1 365 ? 56.668 43.538 49.245 1.00 31.43 365 GLU B N 1
ATOM 8666 C CA . GLU B 1 365 ? 55.232 43.275 49.423 1.00 32.03 365 GLU B CA 1
ATOM 8667 C C . GLU B 1 365 ? 54.469 43.080 48.153 1.00 32.15 365 GLU B C 1
ATOM 8668 O O . GLU B 1 365 ? 53.379 43.578 48.045 1.00 32.63 365 GLU B O 1
ATOM 8674 N N . SER B 1 366 ? 55.051 42.372 47.187 1.00 32.15 366 SER B N 1
ATOM 8675 C CA . SER B 1 366 ? 54.370 42.084 45.950 1.00 31.94 366 SER B CA 1
ATOM 8676 C C . SER B 1 366 ? 53.607 40.799 46.103 1.00 32.69 366 SER B C 1
ATOM 8677 O O . SER B 1 366 ? 53.867 40.026 47.017 1.00 33.08 366 SER B O 1
ATOM 8680 N N . PRO B 1 367 ? 52.671 40.529 45.184 1.00 33.69 367 PRO B N 1
ATOM 8681 C CA . PRO B 1 367 ? 52.220 39.121 45.060 1.00 34.10 367 PRO B CA 1
ATOM 8682 C C . PRO B 1 367 ? 53.373 38.285 44.579 1.00 34.02 367 PRO B C 1
ATOM 8683 O O . PRO B 1 367 ? 54.363 38.832 44.076 1.00 33.21 367 PRO B O 1
ATOM 8687 N N . ASP B 1 368 ? 53.199 36.977 44.742 1.00 34.56 368 ASP B N 1
ATOM 8688 C CA . ASP B 1 368 ? 54.028 35.979 44.129 1.00 34.88 368 ASP B CA 1
ATOM 8689 C C . ASP B 1 368 ? 54.031 36.196 42.622 1.00 35.23 368 ASP B C 1
ATOM 8690 O O . ASP B 1 368 ? 53.163 36.864 42.035 1.00 35.64 368 ASP B O 1
ATOM 8695 N N . ASN B 1 369 ? 55.079 35.687 42.014 1.00 35.09 369 ASN B N 1
ATOM 8696 C CA . ASN B 1 369 ? 55.210 35.699 40.588 1.00 34.89 369 ASN B CA 1
ATOM 8697 C C . ASN B 1 369 ? 56.404 34.755 40.302 1.00 35.13 369 ASN B C 1
ATOM 8698 O O . ASN B 1 369 ? 57.587 35.096 40.512 1.00 34.87 369 ASN B O 1
ATOM 8703 N N . HIS B 1 370 ? 56.052 33.540 39.910 1.00 35.49 370 HIS B N 1
ATOM 8704 C CA . HIS B 1 370 ? 56.994 32.477 39.739 1.00 35.59 370 HIS B CA 1
ATOM 8705 C C . HIS B 1 370 ? 58.081 32.803 38.736 1.00 35.71 370 HIS B C 1
ATOM 8706 O O . HIS B 1 370 ? 59.256 32.761 39.053 1.00 35.66 370 HIS B O 1
ATOM 8713 N N . ASP B 1 371 ? 57.681 33.152 37.536 1.00 36.69 371 ASP B N 1
ATOM 8714 C CA . ASP B 1 371 ? 58.654 33.449 36.475 1.00 37.87 371 ASP B CA 1
ATOM 8715 C C . ASP B 1 371 ? 59.570 34.575 36.762 1.00 35.97 371 ASP B C 1
ATOM 8716 O O . ASP B 1 371 ? 60.728 34.474 36.464 1.00 35.81 371 ASP B O 1
ATOM 8721 N N . PHE B 1 372 ? 59.038 35.652 37.320 1.00 34.74 372 PHE B N 1
ATOM 8722 C CA . PHE B 1 372 ? 59.861 36.787 37.675 1.00 33.56 372 PHE B CA 1
ATOM 8723 C C . PHE B 1 372 ? 60.833 36.392 38.782 1.00 33.43 372 PHE B C 1
ATOM 8724 O O . PHE B 1 372 ? 62.036 36.631 38.680 1.00 33.06 372 PHE B O 1
ATOM 8732 N N . TYR B 1 373 ? 60.341 35.672 39.794 1.00 33.79 373 TYR B N 1
ATOM 8733 C CA . TYR B 1 373 ? 61.163 35.448 40.988 1.00 33.21 373 TYR B CA 1
ATOM 8734 C C . TYR B 1 373 ? 62.106 34.282 40.877 1.00 32.77 373 TYR B C 1
ATOM 8735 O O . TYR B 1 373 ? 63.158 34.313 41.482 1.00 32.90 373 TYR B O 1
ATOM 8744 N N . VAL B 1 374 ? 61.777 33.284 40.082 1.00 32.48 374 VAL B N 1
ATOM 8745 C CA . VAL B 1 374 ? 62.784 32.301 39.669 1.00 32.45 374 VAL B CA 1
ATOM 8746 C C . VAL B 1 374 ? 64.015 33.063 39.126 1.00 32.05 374 VAL B C 1
ATOM 8747 O O . VAL B 1 374 ? 65.164 32.702 39.409 1.00 31.76 374 VAL B O 1
ATOM 8751 N N . ARG B 1 375 ? 63.787 34.094 38.320 1.00 31.70 375 ARG B N 1
ATOM 8752 C CA . ARG B 1 375 ? 64.911 34.723 37.650 1.00 31.56 375 ARG B CA 1
ATOM 8753 C C . ARG B 1 375 ? 65.802 35.497 38.624 1.00 31.36 375 ARG B C 1
ATOM 8754 O O . ARG B 1 375 ? 67.052 35.386 38.545 1.00 31.75 375 ARG B O 1
ATOM 8762 N N . THR B 1 376 ? 65.175 36.260 39.536 1.00 30.75 376 THR B N 1
ATOM 8763 C CA . THR B 1 376 ? 65.904 37.110 40.501 1.00 30.29 376 THR B CA 1
ATOM 8764 C C . THR B 1 376 ? 66.602 36.189 41.532 1.00 30.50 376 THR B C 1
ATOM 8765 O O . THR B 1 376 ? 67.773 36.376 41.861 1.00 30.89 376 THR B O 1
ATOM 8769 N N . ASN B 1 377 ? 65.893 35.158 42.003 1.00 30.59 377 ASN B N 1
ATOM 8770 C CA . ASN B 1 377 ? 66.515 34.114 42.829 1.00 30.45 377 ASN B CA 1
ATOM 8771 C C . ASN B 1 377 ? 67.762 33.494 42.235 1.00 30.70 377 ASN B C 1
ATOM 8772 O O . ASN B 1 377 ? 68.779 33.508 42.882 1.00 30.77 377 ASN B O 1
ATOM 8777 N N . ALA B 1 378 ? 67.688 33.044 40.985 1.00 31.07 378 ALA B N 1
ATOM 8778 C CA . ALA B 1 378 ? 68.791 32.390 40.292 1.00 31.31 378 ALA B CA 1
ATOM 8779 C C . ALA B 1 378 ? 69.914 33.325 40.008 1.00 31.38 378 ALA B C 1
ATOM 8780 O O . ALA B 1 378 ? 71.037 32.903 40.151 1.00 31.55 378 ALA B O 1
ATOM 8782 N N . LEU B 1 379 ? 69.638 34.565 39.579 1.00 31.48 379 LEU B N 1
ATOM 8783 C CA . LEU B 1 379 ? 70.732 35.463 39.211 1.00 31.80 379 LEU B CA 1
ATOM 8784 C C . LEU B 1 379 ? 71.560 35.822 40.456 1.00 32.76 379 LEU B C 1
ATOM 8785 O O . LEU B 1 379 ? 72.808 35.762 40.436 1.00 32.93 379 LEU B O 1
ATOM 8790 N N . ALA B 1 380 ? 70.857 36.109 41.555 1.00 33.16 380 ALA B N 1
ATOM 8791 C CA . ALA B 1 380 ? 71.491 36.501 42.781 1.00 33.66 380 ALA B CA 1
ATOM 8792 C C . ALA B 1 380 ? 72.355 35.425 43.372 1.00 34.04 380 ALA B C 1
ATOM 8793 O O . ALA B 1 380 ? 73.393 35.726 43.881 1.00 34.62 380 ALA B O 1
ATOM 8795 N N . ARG B 1 381 ? 71.915 34.179 43.363 1.00 34.70 381 ARG B N 1
ATOM 8796 C CA . ARG B 1 381 ? 72.718 33.082 43.918 1.00 35.28 381 ARG B CA 1
ATOM 8797 C C . ARG B 1 381 ? 73.921 32.829 43.010 1.00 36.70 381 ARG B C 1
ATOM 8798 O O . ARG B 1 381 ? 74.940 32.301 43.430 1.00 37.80 381 ARG B O 1
ATOM 8806 N N . GLU B 1 382 ? 73.805 33.244 41.766 1.00 37.53 382 GLU B N 1
ATOM 8807 C CA . GLU B 1 382 ? 74.872 33.059 40.778 1.00 38.66 382 GLU B CA 1
ATOM 8808 C C . GLU B 1 382 ? 75.937 34.146 40.883 1.00 37.10 382 GLU B C 1
ATOM 8809 O O . GLU B 1 382 ? 77.109 33.879 40.777 1.00 37.31 382 GLU B O 1
ATOM 8815 N N . LEU B 1 383 ? 75.521 35.368 41.139 1.00 36.07 383 LEU B N 1
ATOM 8816 C CA . LEU B 1 383 ? 76.440 36.456 41.414 1.00 35.23 383 LEU B CA 1
ATOM 8817 C C . LEU B 1 383 ? 77.067 36.310 42.776 1.00 35.08 383 LEU B C 1
ATOM 8818 O O . LEU B 1 383 ? 78.233 36.692 42.967 1.00 35.75 383 LEU B O 1
ATOM 8823 N N . ASP B 1 384 ? 76.291 35.838 43.740 1.00 34.38 384 ASP B N 1
ATOM 8824 C CA . ASP B 1 384 ? 76.779 35.739 45.110 1.00 34.11 384 ASP B CA 1
ATOM 8825 C C . ASP B 1 384 ? 76.319 34.497 45.917 1.00 33.99 384 ASP B C 1
ATOM 8826 O O . ASP B 1 384 ? 75.355 34.553 46.689 1.00 33.44 384 ASP B O 1
ATOM 8831 N N . PRO B 1 385 ? 77.065 33.392 45.782 1.00 34.49 385 PRO B N 1
ATOM 8832 C CA . PRO B 1 385 ? 76.814 32.176 46.570 1.00 34.59 385 PRO B CA 1
ATOM 8833 C C . PRO B 1 385 ? 76.970 32.372 48.060 1.00 34.21 385 PRO B C 1
ATOM 8834 O O . PRO B 1 385 ? 76.608 31.496 48.796 1.00 34.11 385 PRO B O 1
ATOM 8838 N N . THR B 1 386 ? 77.546 33.476 48.499 1.00 33.69 386 THR B N 1
ATOM 8839 C CA . THR B 1 386 ? 77.955 33.542 49.865 1.00 33.72 386 THR B CA 1
ATOM 8840 C C . THR B 1 386 ? 76.868 34.040 50.807 1.00 33.39 386 THR B C 1
ATOM 8841 O O . THR B 1 386 ? 77.049 33.928 51.997 1.00 33.32 386 THR B O 1
ATOM 8845 N N . ARG B 1 387 ? 75.756 34.582 50.311 1.00 32.95 387 ARG B N 1
ATOM 8846 C CA . ARG B 1 387 ? 74.772 35.225 51.190 1.00 32.57 387 ARG B CA 1
ATOM 8847 C C . ARG B 1 387 ? 73.402 34.714 50.922 1.00 32.12 387 ARG B C 1
ATOM 8848 O O . ARG B 1 387 ? 73.119 34.274 49.842 1.00 32.39 387 ARG B O 1
ATOM 8856 N N . ALA B 1 388 ? 72.562 34.739 51.937 1.00 32.06 388 ALA B N 1
ATOM 8857 C CA . ALA B 1 388 ? 71.254 34.129 51.852 1.00 32.01 388 ALA B CA 1
ATOM 8858 C C . ALA B 1 388 ? 70.357 35.080 51.157 1.00 31.61 388 ALA B C 1
ATOM 8859 O O . ALA B 1 388 ? 70.551 36.291 51.239 1.00 31.74 388 ALA B O 1
ATOM 8861 N N . ILE B 1 389 ? 69.381 34.517 50.458 1.00 31.30 389 ILE B N 1
ATOM 8862 C CA . ILE B 1 389 ? 68.413 35.260 49.634 1.00 30.72 389 ILE B CA 1
ATOM 8863 C C . ILE B 1 389 ? 67.143 35.380 50.425 1.00 30.73 389 ILE B C 1
ATOM 8864 O O . ILE B 1 389 ? 66.585 34.370 50.963 1.00 30.86 389 ILE B O 1
ATOM 8869 N N . GLY B 1 390 ? 66.695 36.620 50.516 1.00 30.49 390 GLY B N 1
ATOM 8870 C CA . GLY B 1 390 ? 65.395 36.953 51.082 1.00 30.68 390 GLY B CA 1
ATOM 8871 C C . GLY B 1 390 ? 64.538 37.777 50.122 1.00 30.47 390 GLY B C 1
ATOM 8872 O O . GLY B 1 390 ? 64.995 38.186 49.060 1.00 30.54 390 GLY B O 1
ATOM 8873 N N . GLY B 1 391 ? 63.295 38.034 50.481 1.00 30.34 391 GLY B N 1
ATOM 8874 C CA . GLY B 1 391 ? 62.389 38.744 49.535 1.00 30.44 391 GLY B CA 1
ATOM 8875 C C . GLY B 1 391 ? 61.120 39.166 50.231 1.00 30.16 391 GLY B C 1
ATOM 8876 O O . GLY B 1 391 ? 60.247 38.367 50.482 1.00 30.02 391 GLY B O 1
ATOM 8877 N N . VAL B 1 392 ? 61.068 40.412 50.638 1.00 30.13 392 VAL B N 1
ATOM 8878 C CA . VAL B 1 392 ? 60.057 40.794 51.596 1.00 30.28 392 VAL B CA 1
ATOM 8879 C C . VAL B 1 392 ? 58.579 40.697 51.076 1.00 30.62 392 VAL B C 1
ATOM 8880 O O . VAL B 1 392 ? 58.174 41.352 50.131 1.00 30.41 392 VAL B O 1
ATOM 8884 N N . ARG B 1 393 ? 57.784 39.914 51.777 1.00 31.14 393 ARG B N 1
ATOM 8885 C CA . ARG B 1 393 ? 56.340 39.875 51.509 1.00 31.79 393 ARG B CA 1
ATOM 8886 C C . ARG B 1 393 ? 55.506 40.181 52.733 1.00 31.17 393 ARG B C 1
ATOM 8887 O O . ARG B 1 393 ? 55.999 40.258 53.818 1.00 31.20 393 ARG B O 1
ATOM 8895 N N . CYS B 1 394 ? 54.225 40.350 52.512 1.00 31.14 394 CYS B N 1
ATOM 8896 C CA . CYS B 1 394 ? 53.263 40.480 53.594 1.00 31.38 394 CYS B CA 1
ATOM 8897 C C . CYS B 1 394 ? 52.085 39.507 53.467 1.00 32.00 394 CYS B C 1
ATOM 8898 O O . CYS B 1 394 ? 51.094 39.698 54.139 1.00 32.04 394 CYS B O 1
ATOM 8901 N N . ILE B 1 395 ? 52.235 38.439 52.674 1.00 32.73 395 ILE B N 1
ATOM 8902 C CA . ILE B 1 395 ? 51.235 37.382 52.584 1.00 33.87 395 ILE B CA 1
ATOM 8903 C C . ILE B 1 395 ? 51.684 36.038 53.195 1.00 34.29 395 ILE B C 1
ATOM 8904 O O . ILE B 1 395 ? 52.882 35.763 53.326 1.00 34.09 395 ILE B O 1
ATOM 8909 N N . THR B 1 396 ? 50.704 35.263 53.657 1.00 34.87 396 THR B N 1
ATOM 8910 C CA . THR B 1 396 ? 50.955 33.925 54.148 1.00 35.51 396 THR B CA 1
ATOM 8911 C C . THR B 1 396 ? 51.039 32.995 52.904 1.00 36.31 396 THR B C 1
ATOM 8912 O O . THR B 1 396 ? 50.535 33.331 51.847 1.00 37.13 396 THR B O 1
ATOM 8916 N N . ASP B 1 397 ? 51.677 31.836 53.039 1.00 36.77 397 ASP B N 1
ATOM 8917 C CA . ASP B 1 397 ? 51.682 30.757 52.012 1.00 37.22 397 ASP B CA 1
ATOM 8918 C C . ASP B 1 397 ? 52.301 31.209 50.722 1.00 36.57 397 ASP B C 1
ATOM 8919 O O . ASP B 1 397 ? 51.954 30.687 49.662 1.00 36.32 397 ASP B O 1
ATOM 8924 N N . SER B 1 398 ? 53.220 32.175 50.832 1.00 35.74 398 SER B N 1
ATOM 8925 C CA . SER B 1 398 ? 53.914 32.685 49.669 1.00 35.34 398 SER B CA 1
ATOM 8926 C C . SER B 1 398 ? 54.892 31.616 49.197 1.00 34.99 398 SER B C 1
ATOM 8927 O O . SER B 1 398 ? 55.489 30.893 50.037 1.00 35.23 398 SER B O 1
ATOM 8930 N N . GLU B 1 399 ? 55.038 31.506 47.874 1.00 34.27 399 GLU B N 1
ATOM 8931 C CA . GLU B 1 399 ? 56.028 30.581 47.264 1.00 34.04 399 GLU B CA 1
ATOM 8932 C C . GLU B 1 399 ? 57.480 30.908 47.629 1.00 33.54 399 GLU B C 1
ATOM 8933 O O . GLU B 1 399 ? 58.007 31.950 47.226 1.00 33.19 399 GLU B O 1
ATOM 8939 N N . MET B 1 400 ? 58.131 30.024 48.354 1.00 33.31 400 MET B N 1
ATOM 8940 C CA . MET B 1 400 ? 59.414 30.388 48.949 1.00 33.55 400 MET B CA 1
ATOM 8941 C C . MET B 1 400 ? 60.523 29.879 48.038 1.00 32.93 400 MET B C 1
ATOM 8942 O O . MET B 1 400 ? 60.901 28.702 48.082 1.00 33.44 400 MET B O 1
ATOM 8947 N N . LEU B 1 401 ? 61.000 30.769 47.187 1.00 32.03 401 LEU B N 1
ATOM 8948 C CA . LEU B 1 401 ? 62.111 30.477 46.324 1.00 31.74 401 LEU B CA 1
ATOM 8949 C C . LEU B 1 401 ? 63.408 30.892 47.007 1.00 31.56 401 LEU B C 1
ATOM 8950 O O . LEU B 1 401 ? 64.484 30.480 46.595 1.00 31.95 401 LEU B O 1
ATOM 8955 N N . GLU B 1 402 ? 63.269 31.639 48.095 1.00 31.28 402 GLU B N 1
ATOM 8956 C CA . GLU B 1 402 ? 64.312 32.362 48.754 1.00 31.03 402 GLU B CA 1
ATOM 8957 C C . GLU B 1 402 ? 64.830 31.484 49.901 1.00 31.18 402 GLU B C 1
ATOM 8958 O O . GLU B 1 402 ? 64.169 30.545 50.246 1.00 31.11 402 GLU B O 1
ATOM 8964 N N . ASP B 1 403 ? 66.013 31.761 50.485 1.00 31.56 403 ASP B N 1
ATOM 8965 C CA . ASP B 1 403 ? 66.494 30.964 51.662 1.00 31.75 403 ASP B CA 1
ATOM 8966 C C . ASP B 1 403 ? 65.758 31.299 52.936 1.00 31.48 403 ASP B C 1
ATOM 8967 O O . ASP B 1 403 ? 65.632 30.471 53.792 1.00 31.49 403 ASP B O 1
ATOM 8972 N N . VAL B 1 404 ? 65.262 32.528 53.044 1.00 31.25 404 VAL B N 1
ATOM 8973 C CA . VAL B 1 404 ? 64.615 33.005 54.260 1.00 31.12 404 VAL B CA 1
ATOM 8974 C C . VAL B 1 404 ? 63.243 33.573 53.916 1.00 31.02 404 VAL B C 1
ATOM 8975 O O . VAL B 1 404 ? 63.115 34.439 53.020 1.00 30.80 404 VAL B O 1
ATOM 8979 N N . TYR B 1 405 ? 62.237 33.112 54.659 1.00 30.91 405 TYR B N 1
ATOM 8980 C CA . TYR B 1 405 ? 60.895 33.658 54.573 1.00 30.68 405 TYR B CA 1
ATOM 8981 C C . TYR B 1 405 ? 60.856 34.995 55.377 1.00 30.70 405 TYR B C 1
ATOM 8982 O O . TYR B 1 405 ? 60.653 35.046 56.596 1.00 30.58 405 TYR B O 1
ATOM 8991 N N . THR B 1 406 ? 61.022 36.072 54.635 1.00 30.59 406 THR B N 1
ATOM 8992 C CA . THR B 1 406 ? 61.004 37.391 55.132 1.00 30.86 406 THR B CA 1
ATOM 8993 C C . THR B 1 406 ? 59.613 37.980 55.105 1.00 31.31 406 THR B C 1
ATOM 8994 O O . THR B 1 406 ? 59.116 38.346 54.007 1.00 32.21 406 THR B O 1
ATOM 8998 N N . MET B 1 407 ? 59.019 38.139 56.301 1.00 31.41 407 MET B N 1
ATOM 8999 C CA . MET B 1 407 ? 57.610 38.467 56.486 1.00 31.32 407 MET B CA 1
ATOM 9000 C C . MET B 1 407 ? 57.360 39.810 57.176 1.00 31.34 407 MET B C 1
ATOM 9001 O O . MET B 1 407 ? 57.881 40.083 58.191 1.00 30.70 407 MET B O 1
ATOM 9006 N N . ASN B 1 408 ? 56.539 40.637 56.564 1.00 31.78 408 ASN B N 1
ATOM 9007 C CA . ASN B 1 408 ? 56.033 41.809 57.174 1.00 31.97 408 ASN B CA 1
ATOM 9008 C C . ASN B 1 408 ? 54.744 41.301 57.843 1.00 32.97 408 ASN B C 1
ATOM 9009 O O . ASN B 1 408 ? 53.813 40.905 57.133 1.00 33.92 408 ASN B O 1
ATOM 9014 N N . ASP B 1 409 ? 54.700 41.234 59.190 1.00 30.70 409 ASP B N 1
ATOM 9015 C CA . ASP B 1 409 ? 53.550 40.688 59.941 1.00 30.18 409 ASP B CA 1
ATOM 9016 C C . ASP B 1 409 ? 52.874 41.839 60.673 1.00 30.28 409 ASP B C 1
ATOM 9017 O O . ASP B 1 409 ? 53.421 42.379 61.691 1.00 29.55 409 ASP B O 1
ATOM 9022 N N . PHE B 1 410 ? 51.733 42.264 60.139 1.00 30.55 410 PHE B N 1
ATOM 9023 C CA . PHE B 1 410 ? 51.011 43.382 60.745 1.00 31.17 410 PHE B CA 1
ATOM 9024 C C . PHE B 1 410 ? 49.822 42.887 61.538 1.00 31.46 410 PHE B C 1
ATOM 9025 O O . PHE B 1 410 ? 48.824 43.665 61.690 1.00 32.19 410 PHE B O 1
ATOM 9033 N N . ILE B 1 411 ? 49.900 41.655 62.082 1.00 30.67 411 ILE B N 1
ATOM 9034 C CA . ILE B 1 411 ? 48.819 41.222 62.926 1.00 31.05 411 ILE B CA 1
ATOM 9035 C C . ILE B 1 411 ? 48.486 42.135 64.140 1.00 30.88 411 ILE B C 1
ATOM 9036 O O . ILE B 1 411 ? 47.348 42.132 64.607 1.00 31.19 411 ILE B O 1
ATOM 9041 N N . LEU B 1 412 ? 49.455 42.862 64.684 1.00 30.61 412 LEU B N 1
ATOM 9042 C CA . LEU B 1 412 ? 49.201 43.759 65.812 1.00 30.96 412 LEU B CA 1
ATOM 9043 C C . LEU B 1 412 ? 48.763 45.161 65.308 1.00 31.66 412 LEU B C 1
ATOM 9044 O O . LEU B 1 412 ? 49.595 45.894 64.767 1.00 30.94 412 LEU B O 1
ATOM 9049 N N . ASP B 1 413 ? 47.516 45.598 65.489 1.00 32.92 413 ASP B N 1
ATOM 9050 C CA . ASP B 1 413 ? 46.464 44.957 66.247 1.00 34.44 413 ASP B CA 1
ATOM 9051 C C . ASP B 1 413 ? 45.165 44.994 65.472 1.00 36.17 413 ASP B C 1
ATOM 9052 O O . ASP B 1 413 ? 44.386 45.956 65.569 1.00 36.66 413 ASP B O 1
ATOM 9057 N N . GLU B 1 414 ? 44.950 43.907 64.757 1.00 37.67 414 GLU B N 1
ATOM 9058 C CA . GLU B 1 414 ? 43.731 43.636 64.047 1.00 40.18 414 GLU B CA 1
ATOM 9059 C C . GLU B 1 414 ? 42.504 43.384 64.862 1.00 41.42 414 GLU B C 1
ATOM 9060 O O . GLU B 1 414 ? 41.398 43.561 64.333 1.00 42.75 414 GLU B O 1
ATOM 9066 N N . SER B 1 415 ? 42.637 42.917 66.104 1.00 42.72 415 SER B N 1
ATOM 9067 C CA . SER B 1 415 ? 41.424 42.734 66.943 1.00 44.28 415 SER B CA 1
ATOM 9068 C C . SER B 1 415 ? 40.556 44.014 66.990 1.00 45.74 415 SER B C 1
ATOM 9069 O O . SER B 1 415 ? 39.379 43.940 67.324 1.00 46.62 415 SER B O 1
ATOM 9072 N N . GLU B 1 416 ? 41.182 45.174 66.681 1.00 46.56 416 GLU B N 1
ATOM 9073 C CA . GLU B 1 416 ? 40.515 46.476 66.440 1.00 47.71 416 GLU B CA 1
ATOM 9074 C C . GLU B 1 416 ? 39.417 46.464 65.406 1.00 48.72 416 GLU B C 1
ATOM 9075 O O . GLU B 1 416 ? 38.416 47.139 65.554 1.00 50.05 416 GLU B O 1
ATOM 9081 N N . LEU B 1 417 ? 39.624 45.703 64.351 1.00 49.58 417 LEU B N 1
ATOM 9082 C CA . LEU B 1 417 ? 38.660 45.611 63.291 1.00 50.69 417 LEU B CA 1
ATOM 9083 C C . LEU B 1 417 ? 37.399 44.881 63.818 1.00 52.26 417 LEU B C 1
ATOM 9084 O O . LEU B 1 417 ? 37.503 43.893 64.574 1.00 50.46 417 LEU B O 1
ATOM 9089 N N . PRO B 1 418 ? 36.207 45.371 63.413 1.00 54.04 418 PRO B N 1
ATOM 9090 C CA . PRO B 1 418 ? 34.934 44.862 63.949 1.00 55.39 418 PRO B CA 1
ATOM 9091 C C . PRO B 1 418 ? 34.665 43.365 63.687 1.00 54.60 418 PRO B C 1
ATOM 9092 O O . PRO B 1 418 ? 34.147 42.681 64.583 1.00 54.27 418 PRO B O 1
ATOM 9096 N N . LEU B 1 419 ? 35.042 42.862 62.512 1.00 54.31 419 LEU B N 1
ATOM 9097 C CA . LEU B 1 419 ? 34.757 41.459 62.147 1.00 56.24 419 LEU B CA 1
ATOM 9098 C C . LEU B 1 419 ? 35.843 40.418 62.496 1.00 55.20 419 LEU B C 1
ATOM 9099 O O . LEU B 1 419 ? 35.791 39.313 61.966 1.00 53.88 419 LEU B O 1
ATOM 9104 N N . ILE B 1 420 ? 36.772 40.761 63.410 1.00 53.79 420 ILE B N 1
ATOM 9105 C CA . ILE B 1 420 ? 37.883 39.905 63.816 1.00 52.71 420 ILE B CA 1
ATOM 9106 C C . ILE B 1 420 ? 37.689 39.294 65.192 1.00 52.76 420 ILE B C 1
ATOM 9107 O O . ILE B 1 420 ? 37.695 40.011 66.183 1.00 52.88 420 ILE B O 1
ATOM 9112 N N . ASN B 1 421 ? 37.586 37.961 65.228 1.00 53.69 421 ASN B N 1
ATOM 9113 C CA . ASN B 1 421 ? 37.430 37.155 66.471 1.00 54.47 421 ASN B CA 1
ATOM 9114 C C . ASN B 1 421 ? 38.673 37.143 67.310 1.00 50.20 421 ASN B C 1
ATOM 9115 O O . ASN B 1 421 ? 38.624 37.044 68.521 1.00 48.81 421 ASN B O 1
ATOM 9120 N N . ARG B 1 422 ? 39.808 37.173 66.626 1.00 47.54 422 ARG B N 1
ATOM 9121 C CA . ARG B 1 422 ? 41.056 36.726 67.219 1.00 44.98 422 ARG B CA 1
ATOM 9122 C C . ARG B 1 422 ? 41.643 37.785 68.149 1.00 43.24 422 ARG B C 1
ATOM 9123 O O . ARG B 1 422 ? 41.687 38.983 67.794 1.00 41.59 422 ARG B O 1
ATOM 9131 N N . PRO B 1 423 ? 42.072 37.325 69.345 1.00 42.76 423 PRO B N 1
ATOM 9132 C CA . PRO B 1 423 ? 42.608 38.205 70.356 1.00 42.45 423 PRO B CA 1
ATOM 9133 C C . PRO B 1 423 ? 43.898 38.863 69.897 1.00 41.56 423 PRO B C 1
ATOM 9134 O O . PRO B 1 423 ? 44.643 38.316 69.023 1.00 41.78 423 PRO B O 1
ATOM 9138 N N . ARG B 1 424 ? 44.132 40.040 70.483 1.00 40.45 424 ARG B N 1
ATOM 9139 C CA . ARG B 1 424 ? 45.281 40.860 70.217 1.00 38.52 424 ARG B CA 1
ATOM 9140 C C . ARG B 1 424 ? 46.538 39.988 70.202 1.00 38.00 424 ARG B C 1
ATOM 9141 O O . ARG B 1 424 ? 46.782 39.280 71.140 1.00 40.24 424 ARG B O 1
ATOM 9149 N N . THR B 1 425 ? 47.291 39.983 69.114 1.00 36.25 425 THR B N 1
ATOM 9150 C CA . THR B 1 425 ? 48.463 39.106 68.973 1.00 35.30 425 THR B CA 1
ATOM 9151 C C . THR B 1 425 ? 49.642 39.949 68.420 1.00 33.80 425 THR B C 1
ATOM 9152 O O . THR B 1 425 ? 49.454 40.766 67.549 1.00 33.41 425 THR B O 1
ATOM 9156 N N . ALA B 1 426 ? 50.837 39.803 68.975 1.00 33.26 426 ALA B N 1
ATOM 9157 C CA . ALA B 1 426 ? 51.999 40.600 68.522 1.00 32.52 426 ALA B CA 1
ATOM 9158 C C . ALA B 1 426 ? 52.607 40.062 67.198 1.00 31.50 426 ALA B C 1
ATOM 9159 O O . ALA B 1 426 ? 52.839 40.819 66.241 1.00 30.60 426 ALA B O 1
ATOM 9161 N N . LEU B 1 427 ? 52.810 38.744 67.171 1.00 31.45 427 LEU B N 1
ATOM 9162 C CA . LEU B 1 427 ? 53.265 38.002 65.970 1.00 31.47 427 LEU B CA 1
ATOM 9163 C C . LEU B 1 427 ? 52.525 36.708 65.736 1.00 31.81 427 LEU B C 1
ATOM 9164 O O . LEU B 1 427 ? 52.245 35.966 66.670 1.00 31.77 427 LEU B O 1
ATOM 9169 N N . ARG B 1 428 ? 52.286 36.410 64.462 1.00 31.97 428 ARG B N 1
ATOM 9170 C CA . ARG B 1 428 ? 51.809 35.091 64.133 1.00 32.79 428 ARG B CA 1
ATOM 9171 C C . ARG B 1 428 ? 52.903 34.044 64.289 1.00 33.03 428 ARG B C 1
ATOM 9172 O O . ARG B 1 428 ? 54.120 34.337 64.114 1.00 32.50 428 ARG B O 1
ATOM 9180 N N . PRO B 1 429 ? 52.464 32.814 64.629 1.00 34.14 429 PRO B N 1
ATOM 9181 C CA . PRO B 1 429 ? 53.427 31.724 64.615 1.00 34.81 429 PRO B CA 1
ATOM 9182 C C . PRO B 1 429 ? 53.853 31.485 63.157 1.00 35.15 429 PRO B C 1
ATOM 9183 O O . PRO B 1 429 ? 53.056 31.665 62.257 1.00 34.61 429 PRO B O 1
ATOM 9187 N N . THR B 1 430 ? 55.096 31.049 62.983 1.00 36.27 430 THR B N 1
ATOM 9188 C CA . THR B 1 430 ? 55.735 30.823 61.688 1.00 36.59 430 THR B CA 1
ATOM 9189 C C . THR B 1 430 ? 55.038 29.838 60.801 1.00 37.93 430 THR B C 1
ATOM 9190 O O . THR B 1 430 ? 54.921 30.121 59.602 1.00 38.20 430 THR B O 1
ATOM 9194 N N . GLU B 1 431 ? 54.577 28.703 61.336 1.00 39.89 431 GLU B N 1
ATOM 9195 C CA . GLU B 1 431 ? 53.965 27.674 60.476 1.00 41.61 431 GLU B CA 1
ATOM 9196 C C . GLU B 1 431 ? 52.639 28.159 59.875 1.00 41.28 431 GLU B C 1
ATOM 9197 O O . GLU B 1 431 ? 52.324 27.839 58.734 1.00 41.49 431 GLU B O 1
ATOM 9203 N N . GLU B 1 432 ? 51.905 28.983 60.620 1.00 40.33 432 GLU B N 1
ATOM 9204 C CA . GLU B 1 432 ? 50.713 29.652 60.085 1.00 39.64 432 GLU B CA 1
ATOM 9205 C C . GLU B 1 432 ? 51.034 30.624 58.943 1.00 37.83 432 GLU B C 1
ATOM 9206 O O . GLU B 1 432 ? 50.245 30.759 57.997 1.00 36.95 432 GLU B O 1
ATOM 9212 N N . VAL B 1 433 ? 52.171 31.303 59.059 1.00 36.31 433 VAL B N 1
ATOM 9213 C CA . VAL B 1 433 ? 52.622 32.244 58.028 1.00 35.98 433 VAL B CA 1
ATOM 9214 C C . VAL B 1 433 ? 53.233 31.578 56.753 1.00 36.03 433 VAL B C 1
ATOM 9215 O O . VAL B 1 433 ? 52.888 31.946 55.651 1.00 35.80 433 VAL B O 1
ATOM 9219 N N . THR B 1 434 ? 54.116 30.614 56.906 1.00 36.32 434 THR B N 1
ATOM 9220 C CA . THR B 1 434 ? 54.779 29.981 55.744 1.00 36.79 434 THR B CA 1
ATOM 9221 C C . THR B 1 434 ? 53.872 28.988 55.057 1.00 38.28 434 THR B C 1
ATOM 9222 O O . THR B 1 434 ? 53.972 28.763 53.863 1.00 38.82 434 THR B O 1
ATOM 9226 N N . GLY B 1 435 ? 53.007 28.348 55.828 1.00 39.73 435 GLY B N 1
ATOM 9227 C CA . GLY B 1 435 ? 52.250 27.202 55.315 1.00 41.73 435 GLY B CA 1
ATOM 9228 C C . GLY B 1 435 ? 53.123 26.021 54.974 1.00 43.65 435 GLY B C 1
ATOM 9229 O O . GLY B 1 435 ? 52.701 25.148 54.227 1.00 45.25 435 GLY B O 1
ATOM 9230 N N . ILE B 1 436 ? 54.328 25.981 55.537 1.00 44.64 436 ILE B N 1
ATOM 9231 C CA . ILE B 1 436 ? 55.294 24.936 55.281 1.00 46.49 436 ILE B CA 1
ATOM 9232 C C . ILE B 1 436 ? 55.424 24.088 56.567 1.00 48.39 436 ILE B C 1
ATOM 9233 O O . ILE B 1 436 ? 55.636 24.633 57.660 1.00 47.35 436 ILE B O 1
ATOM 9238 N N . LYS B 1 437 ? 55.315 22.769 56.416 1.00 52.35 437 LYS B N 1
ATOM 9239 C CA . LYS B 1 437 ? 55.277 21.841 57.545 1.00 56.25 437 LYS B CA 1
ATOM 9240 C C . LYS B 1 437 ? 56.582 21.936 58.279 1.00 56.18 437 LYS B C 1
ATOM 9241 O O . LYS B 1 437 ? 56.636 22.267 59.471 1.00 56.93 437 LYS B O 1
ATOM 9247 N N . LYS B 1 438 ? 57.648 21.709 57.528 1.00 56.44 438 LYS B N 1
ATOM 9248 C CA . LYS B 1 438 ? 59.002 21.761 58.071 1.00 55.57 438 LYS B CA 1
ATOM 9249 C C . LYS B 1 438 ? 59.424 23.189 58.431 1.00 50.90 438 LYS B C 1
ATOM 9250 O O . LYS B 1 438 ? 58.846 24.129 57.935 1.00 49.86 438 LYS B O 1
ATOM 9256 N N . PRO B 1 439 ? 60.447 23.331 59.282 1.00 47.99 439 PRO B N 1
ATOM 9257 C CA . PRO B 1 439 ? 60.947 24.637 59.618 1.00 45.52 439 PRO B CA 1
ATOM 9258 C C . PRO B 1 439 ? 61.888 25.211 58.568 1.00 43.03 439 PRO B C 1
ATOM 9259 O O . PRO B 1 439 ? 62.693 24.481 58.006 1.00 43.71 439 PRO B O 1
ATOM 9263 N N . VAL B 1 440 ? 61.741 26.521 58.346 1.00 39.95 440 VAL B N 1
ATOM 9264 C CA . VAL B 1 440 ? 62.538 27.335 57.458 1.00 38.05 440 VAL B CA 1
ATOM 9265 C C . VAL B 1 440 ? 63.046 28.610 58.174 1.00 36.54 440 VAL B C 1
ATOM 9266 O O . VAL B 1 440 ? 62.407 29.139 59.103 1.00 35.89 440 VAL B O 1
ATOM 9270 N N . PRO B 1 441 ? 64.218 29.116 57.765 1.00 35.64 441 PRO B N 1
ATOM 9271 C CA . PRO B 1 441 ? 64.621 30.417 58.300 1.00 34.36 441 PRO B CA 1
ATOM 9272 C C . PRO B 1 441 ? 63.499 31.431 58.080 1.00 33.06 441 PRO B C 1
ATOM 9273 O O . PRO B 1 441 ? 62.917 31.459 57.034 1.00 32.42 441 PRO B O 1
ATOM 9277 N N . TYR B 1 442 ? 63.241 32.264 59.072 1.00 32.41 442 TYR B N 1
ATOM 9278 C CA . TYR B 1 442 ? 62.116 33.143 59.061 1.00 31.75 442 TYR B CA 1
ATOM 9279 C C . TYR B 1 442 ? 62.520 34.443 59.760 1.00 31.40 442 TYR B C 1
ATOM 9280 O O . TYR B 1 442 ? 63.131 34.414 60.838 1.00 31.70 442 TYR B O 1
ATOM 9289 N N . LEU B 1 443 ? 62.232 35.589 59.137 1.00 30.95 443 LEU B N 1
ATOM 9290 C CA . LEU B 1 443 ? 62.587 36.901 59.735 1.00 30.82 443 LEU B CA 1
ATOM 9291 C C . LEU B 1 443 ? 61.379 37.848 59.599 1.00 30.12 443 LEU B C 1
ATOM 9292 O O . LEU B 1 443 ? 60.757 37.888 58.539 1.00 29.93 443 LEU B O 1
ATOM 9297 N N . VAL B 1 444 ? 61.056 38.602 60.656 1.00 29.36 444 VAL B N 1
ATOM 9298 C CA . VAL B 1 444 ? 59.996 39.589 60.534 1.00 28.89 444 VAL B CA 1
ATOM 9299 C C . VAL B 1 444 ? 60.704 40.878 60.061 1.00 29.15 444 VAL B C 1
ATOM 9300 O O . VAL B 1 444 ? 61.620 41.374 60.721 1.00 29.69 444 VAL B O 1
ATOM 9304 N N . THR B 1 445 ? 60.309 41.387 58.904 1.00 29.38 445 THR B N 1
ATOM 9305 C CA . THR B 1 445 ? 60.999 42.482 58.203 1.00 29.84 445 THR B CA 1
ATOM 9306 C C . THR B 1 445 ? 60.296 43.780 58.304 1.00 30.10 445 THR B C 1
ATOM 9307 O O . THR B 1 445 ? 60.903 44.799 58.007 1.00 30.82 445 THR B O 1
ATOM 9311 N N . GLU B 1 446 ? 59.040 43.739 58.747 1.00 29.91 446 GLU B N 1
ATOM 9312 C CA . GLU B 1 446 ? 58.243 44.894 59.148 1.00 30.30 446 GLU B CA 1
ATOM 9313 C C . GLU B 1 446 ? 57.173 44.449 60.185 1.00 29.88 446 GLU B C 1
ATOM 9314 O O . GLU B 1 446 ? 56.693 43.296 60.121 1.00 29.62 446 GLU B O 1
ATOM 9320 N N . TYR B 1 447 ? 56.847 45.386 61.103 1.00 30.10 447 TYR B N 1
ATOM 9321 C CA . TYR B 1 447 ? 55.692 45.348 61.967 1.00 29.97 447 TYR B CA 1
ATOM 9322 C C . TYR B 1 447 ? 55.327 46.760 62.432 1.00 30.43 447 TYR B C 1
ATOM 9323 O O . TYR B 1 447 ? 56.110 47.725 62.235 1.00 30.66 447 TYR B O 1
ATOM 9332 N N . ASN B 1 448 ? 54.173 46.883 63.106 1.00 30.81 448 ASN B N 1
ATOM 9333 C CA . ASN B 1 448 ? 53.598 48.203 63.493 1.00 30.80 448 ASN B CA 1
ATOM 9334 C C . ASN B 1 448 ? 53.350 49.172 62.333 1.00 30.66 448 ASN B C 1
ATOM 9335 O O . ASN B 1 448 ? 52.414 48.955 61.607 1.00 30.70 448 ASN B O 1
ATOM 9340 N N . GLY B 1 449 ? 54.167 50.215 62.181 1.00 30.52 449 GLY B N 1
ATOM 9341 C CA . GLY B 1 449 ? 53.978 51.214 61.146 1.00 30.29 449 GLY B CA 1
ATOM 9342 C C . GLY B 1 449 ? 52.548 51.722 61.045 1.00 30.18 449 GLY B C 1
ATOM 9343 O O . GLY B 1 449 ? 51.998 52.271 62.002 1.00 30.29 449 GLY B O 1
ATOM 9344 N N . HIS B 1 450 ? 51.937 51.507 59.878 1.00 30.04 450 HIS B N 1
ATOM 9345 C CA . HIS B 1 450 ? 50.589 52.008 59.575 1.00 29.90 450 HIS B CA 1
ATOM 9346 C C . HIS B 1 450 ? 49.509 51.411 60.509 1.00 29.31 450 HIS B C 1
ATOM 9347 O O . HIS B 1 450 ? 48.404 51.964 60.586 1.00 28.97 450 HIS B O 1
ATOM 9354 N N . MET B 1 451 ? 49.807 50.291 61.192 1.00 28.57 451 MET B N 1
ATOM 9355 C CA . MET B 1 451 ? 48.855 49.752 62.164 1.00 28.57 451 MET B CA 1
ATOM 9356 C C . MET B 1 451 ? 48.643 50.704 63.392 1.00 28.61 451 MET B C 1
ATOM 9357 O O . MET B 1 451 ? 47.633 50.621 64.091 1.00 28.72 451 MET B O 1
ATOM 9362 N N . PHE B 1 452 ? 49.603 51.598 63.645 1.00 28.29 452 PHE B N 1
ATOM 9363 C CA . PHE B 1 452 ? 49.544 52.486 64.773 1.00 28.21 452 PHE B CA 1
ATOM 9364 C C . PHE B 1 452 ? 50.377 53.745 64.557 1.00 28.06 452 PHE B C 1
ATOM 9365 O O . PHE B 1 452 ? 51.462 53.912 65.131 1.00 28.21 452 PHE B O 1
ATOM 9373 N N . PRO B 1 453 ? 49.897 54.629 63.699 1.00 27.93 453 PRO B N 1
ATOM 9374 C CA . PRO B 1 453 ? 50.631 55.834 63.470 1.00 27.75 453 PRO B CA 1
ATOM 9375 C C . PRO B 1 453 ? 50.659 56.665 64.732 1.00 27.71 453 PRO B C 1
ATOM 9376 O O . PRO B 1 453 ? 49.677 56.739 65.444 1.00 27.76 453 PRO B O 1
ATOM 9380 N N . THR B 1 454 ? 51.761 57.342 64.969 1.00 27.80 454 THR B N 1
ATOM 9381 C CA . THR B 1 454 ? 51.909 58.197 66.173 1.00 27.76 454 THR B CA 1
ATOM 9382 C C . THR B 1 454 ? 52.794 59.391 65.843 1.00 27.60 454 THR B C 1
ATOM 9383 O O . THR B 1 454 ? 53.949 59.202 65.545 1.00 27.56 454 THR B O 1
ATOM 9387 N N . LYS B 1 455 ? 52.251 60.595 65.889 1.00 27.79 455 LYS B N 1
ATOM 9388 C CA . LYS B 1 455 ? 53.003 61.780 65.541 1.00 28.24 455 LYS B CA 1
ATOM 9389 C C . LYS B 1 455 ? 53.811 62.210 66.757 1.00 28.38 455 LYS B C 1
ATOM 9390 O O . LYS B 1 455 ? 53.636 61.670 67.836 1.00 28.27 455 LYS B O 1
ATOM 9396 N N . ALA B 1 456 ? 54.702 63.176 66.580 1.00 28.61 456 ALA B N 1
ATOM 9397 C CA . ALA B 1 456 ? 55.725 63.505 67.611 1.00 28.69 456 ALA B CA 1
ATOM 9398 C C . ALA B 1 456 ? 55.074 64.087 68.805 1.00 28.80 456 ALA B C 1
ATOM 9399 O O . ALA B 1 456 ? 55.450 63.767 69.931 1.00 29.25 456 ALA B O 1
ATOM 9401 N N . GLN B 1 457 ? 54.057 64.901 68.518 1.00 28.84 457 GLN B N 1
ATOM 9402 C CA . GLN B 1 457 ? 53.288 65.660 69.464 1.00 28.58 457 GLN B CA 1
ATOM 9403 C C . GLN B 1 457 ? 51.981 64.992 69.877 1.00 28.40 457 GLN B C 1
ATOM 9404 O O . GLN B 1 457 ? 51.170 65.598 70.534 1.00 28.32 457 GLN B O 1
ATOM 9410 N N . ASP B 1 458 ? 51.760 63.745 69.499 1.00 28.40 458 ASP B N 1
ATOM 9411 C CA . ASP B 1 458 ? 50.537 63.051 69.865 1.00 28.42 458 ASP B CA 1
ATOM 9412 C C . ASP B 1 458 ? 50.425 62.843 71.396 1.00 28.69 458 ASP B C 1
ATOM 9413 O O . ASP B 1 458 ? 51.428 62.919 72.126 1.00 28.42 458 ASP B O 1
ATOM 9418 N N . PRO B 1 459 ? 49.193 62.586 71.895 1.00 29.07 459 PRO B N 1
ATOM 9419 C CA . PRO B 1 459 ? 49.025 62.519 73.351 1.00 29.19 459 PRO B CA 1
ATOM 9420 C C . PRO B 1 459 ? 49.899 61.474 74.061 1.00 28.91 459 PRO B C 1
ATOM 9421 O O . PRO B 1 459 ? 50.270 60.436 73.477 1.00 28.70 459 PRO B O 1
ATOM 9425 N N . GLU B 1 460 ? 50.221 61.787 75.305 1.00 28.92 460 GLU B N 1
ATOM 9426 C CA . GLU B 1 460 ? 50.965 60.866 76.161 1.00 29.10 460 GLU B CA 1
ATOM 9427 C C . GLU B 1 460 ? 50.414 59.427 76.213 1.00 29.00 460 GLU B C 1
ATOM 9428 O O . GLU B 1 460 ? 51.192 58.497 76.024 1.00 29.20 460 GLU B O 1
ATOM 9434 N N . LEU B 1 461 ? 49.117 59.254 76.408 1.00 28.81 461 LEU B N 1
ATOM 9435 C CA . LEU B 1 461 ? 48.537 57.916 76.348 1.00 29.05 461 LEU B CA 1
ATOM 9436 C C . LEU B 1 461 ? 48.782 57.187 75.016 1.00 28.76 461 LEU B C 1
ATOM 9437 O O . LEU B 1 461 ? 48.936 55.947 74.986 1.00 28.53 461 LEU B O 1
ATOM 9442 N N . ARG B 1 462 ? 48.802 57.949 73.925 1.00 28.58 462 ARG B N 1
ATOM 9443 C CA . ARG B 1 462 ? 49.083 57.360 72.597 1.00 28.48 462 ARG B CA 1
ATOM 9444 C C . ARG B 1 462 ? 50.566 56.931 72.419 1.00 28.39 462 ARG B C 1
ATOM 9445 O O . ARG B 1 462 ? 50.835 55.851 71.953 1.00 27.72 462 ARG B O 1
ATOM 9453 N N . GLN B 1 463 ? 51.506 57.743 72.906 1.00 28.91 463 GLN B N 1
ATOM 9454 C CA . GLN B 1 463 ? 52.946 57.344 72.855 1.00 29.13 463 GLN B CA 1
ATOM 9455 C C . GLN B 1 463 ? 53.222 56.112 73.739 1.00 29.40 463 GLN B C 1
ATOM 9456 O O . GLN B 1 463 ? 54.023 55.207 73.365 1.00 29.27 463 GLN B O 1
ATOM 9462 N N . MET B 1 464 ? 52.526 56.045 74.865 1.00 29.69 464 MET B N 1
ATOM 9463 C CA . MET B 1 464 ? 52.636 54.873 75.714 1.00 30.14 464 MET B CA 1
ATOM 9464 C C . MET B 1 464 ? 52.315 53.629 74.928 1.00 29.94 464 MET B C 1
ATOM 9465 O O . MET B 1 464 ? 53.092 52.709 74.946 1.00 30.50 464 MET B O 1
ATOM 9470 N N . GLU B 1 465 ? 51.180 53.613 74.252 1.00 29.53 465 GLU B N 1
ATOM 9471 C CA . GLU B 1 465 ? 50.779 52.485 73.489 1.00 29.46 465 GLU B CA 1
ATOM 9472 C C . GLU B 1 465 ? 51.765 52.199 72.370 1.00 29.15 465 GLU B C 1
ATOM 9473 O O . GLU B 1 465 ? 52.102 51.049 72.078 1.00 29.19 465 GLU B O 1
ATOM 9479 N N . HIS B 1 466 ? 52.206 53.254 71.707 1.00 28.79 466 HIS B N 1
ATOM 9480 C CA . HIS B 1 466 ? 53.274 53.157 70.685 1.00 28.62 466 HIS B CA 1
ATOM 9481 C C . HIS B 1 466 ? 54.520 52.453 71.221 1.00 28.60 466 HIS B C 1
ATOM 9482 O O . HIS B 1 466 ? 54.963 51.429 70.690 1.00 28.67 466 HIS B O 1
ATOM 9489 N N . VAL B 1 467 ? 55.029 52.946 72.330 1.00 28.84 467 VAL B N 1
ATOM 9490 C CA . VAL B 1 467 ? 56.069 52.221 73.050 1.00 29.07 467 VAL B CA 1
ATOM 9491 C C . VAL B 1 467 ? 55.734 50.745 73.288 1.00 29.36 467 VAL B C 1
ATOM 9492 O O . VAL B 1 467 ? 56.530 49.842 72.928 1.00 29.30 467 VAL B O 1
ATOM 9496 N N . ILE B 1 468 ? 54.573 50.492 73.859 1.00 29.65 468 ILE B N 1
ATOM 9497 C CA . ILE B 1 468 ? 54.173 49.116 74.197 1.00 30.30 468 ILE B CA 1
ATOM 9498 C C . ILE B 1 468 ? 54.178 48.211 72.974 1.00 30.72 468 ILE B C 1
ATOM 9499 O O . ILE B 1 468 ? 54.685 47.072 73.014 1.00 31.13 468 ILE B O 1
ATOM 9504 N N . ARG B 1 469 ? 53.662 48.702 71.864 1.00 30.79 469 ARG B N 1
ATOM 9505 C CA . ARG B 1 469 ? 53.553 47.819 70.730 1.00 31.27 469 ARG B CA 1
ATOM 9506 C C . ARG B 1 469 ? 54.896 47.503 70.147 1.00 31.19 469 ARG B C 1
ATOM 9507 O O . ARG B 1 469 ? 55.112 46.392 69.677 1.00 31.73 469 ARG B O 1
ATOM 9515 N N . HIS B 1 470 ? 55.810 48.469 70.163 1.00 30.87 470 HIS B N 1
ATOM 9516 C CA . HIS B 1 470 ? 57.172 48.147 69.768 1.00 30.57 470 HIS B CA 1
ATOM 9517 C C . HIS B 1 470 ? 57.784 47.125 70.726 1.00 30.85 470 HIS B C 1
ATOM 9518 O O . HIS B 1 470 ? 58.486 46.189 70.279 1.00 31.58 470 HIS B O 1
ATOM 9525 N N . LEU B 1 471 ? 57.489 47.253 72.000 1.00 30.62 471 LEU B N 1
ATOM 9526 C CA . LEU B 1 471 ? 57.991 46.290 72.969 1.00 30.88 471 LEU B CA 1
ATOM 9527 C C . LEU B 1 471 ? 57.418 44.887 72.776 1.00 31.03 471 LEU B C 1
ATOM 9528 O O . LEU B 1 471 ? 58.162 43.920 72.937 1.00 30.67 471 LEU B O 1
ATOM 9533 N N . GLU B 1 472 ? 56.112 44.782 72.475 1.00 31.25 472 GLU B N 1
ATOM 9534 C CA . GLU B 1 472 ? 55.439 43.469 72.453 1.00 31.62 472 GLU B CA 1
ATOM 9535 C C . GLU B 1 472 ? 55.973 42.658 71.335 1.00 31.26 472 GLU B C 1
ATOM 9536 O O . GLU B 1 472 ? 56.208 41.467 71.504 1.00 31.48 472 GLU B O 1
ATOM 9542 N N . VAL B 1 473 ? 56.179 43.307 70.196 1.00 30.45 473 VAL B N 1
ATOM 9543 C CA . VAL B 1 473 ? 56.730 42.633 69.030 1.00 30.37 473 VAL B CA 1
ATOM 9544 C C . VAL B 1 473 ? 58.203 42.239 69.265 1.00 30.36 473 VAL B C 1
ATOM 9545 O O . VAL B 1 473 ? 58.606 41.114 68.912 1.00 30.26 473 VAL B O 1
ATOM 9549 N N . LEU B 1 474 ? 58.992 43.130 69.871 1.00 30.25 474 LEU B N 1
ATOM 9550 C CA . LEU B 1 474 ? 60.364 42.774 70.177 1.00 30.58 474 LEU B CA 1
ATOM 9551 C C . LEU B 1 474 ? 60.366 41.603 71.115 1.00 31.09 474 LEU B C 1
ATOM 9552 O O . LEU B 1 474 ? 61.053 40.608 70.905 1.00 31.48 474 LEU B O 1
ATOM 9557 N N . ASN B 1 475 ? 59.568 41.718 72.148 1.00 31.44 475 ASN B N 1
ATOM 9558 C CA . ASN B 1 475 ? 59.466 40.656 73.109 1.00 31.91 475 ASN B CA 1
ATOM 9559 C C . ASN B 1 475 ? 59.091 39.355 72.423 1.00 32.26 475 ASN B C 1
ATOM 9560 O O . ASN B 1 475 ? 59.682 38.330 72.729 1.00 32.75 475 ASN B O 1
ATOM 9565 N N . ALA B 1 476 ? 58.146 39.400 71.490 1.00 32.16 476 ALA B N 1
ATOM 9566 C CA . ALA B 1 476 ? 57.597 38.185 70.898 1.00 32.36 476 ALA B CA 1
ATOM 9567 C C . ALA B 1 476 ? 58.583 37.526 70.030 1.00 32.96 476 ALA B C 1
ATOM 9568 O O . ALA B 1 476 ? 58.673 36.323 70.040 1.00 33.80 476 ALA B O 1
ATOM 9570 N N . ALA B 1 477 ? 59.304 38.317 69.234 1.00 33.53 477 ALA B N 1
ATOM 9571 C CA . ALA B 1 477 ? 60.395 37.828 68.364 1.00 33.79 477 ALA B CA 1
ATOM 9572 C C . ALA B 1 477 ? 61.523 37.171 69.149 1.00 34.48 477 ALA B C 1
ATOM 9573 O O . ALA B 1 477 ? 61.988 36.079 68.773 1.00 34.53 477 ALA B O 1
ATOM 9575 N N . HIS B 1 478 ? 62.001 37.873 70.185 1.00 35.18 478 HIS B N 1
ATOM 9576 C CA . HIS B 1 478 ? 62.982 37.311 71.094 1.00 36.62 478 HIS B CA 1
ATOM 9577 C C . HIS B 1 478 ? 62.508 35.984 71.714 1.00 36.80 478 HIS B C 1
ATOM 9578 O O . HIS B 1 478 ? 63.285 35.029 71.829 1.00 37.06 478 HIS B O 1
ATOM 9585 N N . GLY B 1 479 ? 61.231 35.901 72.036 1.00 36.49 479 GLY B N 1
ATOM 9586 C CA . GLY B 1 479 ? 60.720 34.708 72.682 1.00 37.52 479 GLY B CA 1
ATOM 9587 C C . GLY B 1 479 ? 60.503 33.489 71.822 1.00 38.02 479 GLY B C 1
ATOM 9588 O O . GLY B 1 479 ? 60.484 32.385 72.348 1.00 38.72 479 GLY B O 1
ATOM 9589 N N . ASP B 1 480 ? 60.300 33.675 70.518 1.00 37.96 480 ASP B N 1
ATOM 9590 C CA . ASP B 1 480 ? 60.020 32.537 69.605 1.00 38.10 480 ASP B CA 1
ATOM 9591 C C . ASP B 1 480 ? 61.304 31.999 68.935 1.00 37.81 480 ASP B C 1
ATOM 9592 O O . ASP B 1 480 ? 61.934 32.687 68.093 1.00 37.14 480 ASP B O 1
ATOM 9597 N N . PRO B 1 481 ? 61.711 30.762 69.296 1.00 38.00 481 PRO B N 1
ATOM 9598 C CA . PRO B 1 481 ? 62.958 30.258 68.615 1.00 37.94 481 PRO B CA 1
ATOM 9599 C C . PRO B 1 481 ? 62.830 30.042 67.086 1.00 37.13 481 PRO B C 1
ATOM 9600 O O . PRO B 1 481 ? 63.846 30.042 66.390 1.00 37.11 481 PRO B O 1
ATOM 9604 N N . ALA B 1 482 ? 61.611 29.901 66.559 1.00 36.58 482 ALA B N 1
ATOM 9605 C CA . ALA B 1 482 ? 61.462 29.781 65.101 1.00 36.38 482 ALA B CA 1
ATOM 9606 C C . ALA B 1 482 ? 61.608 31.140 64.355 1.00 35.51 482 ALA B C 1
ATOM 9607 O O . ALA B 1 482 ? 61.631 31.160 63.108 1.00 35.71 482 ALA B O 1
ATOM 9609 N N . ILE B 1 483 ? 61.702 32.254 65.104 1.00 34.40 483 ILE B N 1
ATOM 9610 C CA . ILE B 1 483 ? 61.868 33.596 64.512 1.00 33.48 483 ILE B CA 1
ATOM 9611 C C . ILE B 1 483 ? 63.312 34.110 64.663 1.00 33.38 483 ILE B C 1
ATOM 9612 O O . ILE B 1 483 ? 63.734 34.383 65.760 1.00 33.53 483 ILE B O 1
ATOM 9617 N N . SER B 1 484 ? 64.049 34.252 63.560 1.00 33.09 484 SER B N 1
ATOM 9618 C CA . SER B 1 484 ? 65.422 34.725 63.637 1.00 33.18 484 SER B CA 1
ATOM 9619 C C . SER B 1 484 ? 65.595 36.159 64.143 1.00 32.33 484 SER B C 1
ATOM 9620 O O . SER B 1 484 ? 66.700 36.533 64.519 1.00 32.01 484 SER B O 1
ATOM 9623 N N . GLY B 1 485 ? 64.535 36.951 64.137 1.00 31.68 485 GLY B N 1
ATOM 9624 C CA . GLY B 1 485 ? 64.605 38.262 64.750 1.00 31.68 485 GLY B CA 1
ATOM 9625 C C . GLY B 1 485 ? 63.530 39.115 64.173 1.00 31.68 485 GLY B C 1
ATOM 9626 O O . GLY B 1 485 ? 62.685 38.585 63.427 1.00 32.10 485 GLY B O 1
ATOM 9627 N N . CYS B 1 486 ? 63.557 40.422 64.449 1.00 31.42 486 CYS B N 1
ATOM 9628 C CA . CYS B 1 486 ? 62.599 41.282 63.781 1.00 31.37 486 CYS B CA 1
ATOM 9629 C C . CYS B 1 486 ? 63.085 42.659 63.426 1.00 30.94 486 CYS B C 1
ATOM 9630 O O . CYS B 1 486 ? 63.825 43.215 64.175 1.00 31.67 486 CYS B O 1
ATOM 9633 N N . ILE B 1 487 ? 62.595 43.250 62.345 1.00 30.29 487 ILE B N 1
ATOM 9634 C CA . ILE B 1 487 ? 62.987 44.623 61.943 1.00 29.89 487 ILE B CA 1
ATOM 9635 C C . ILE B 1 487 ? 61.750 45.502 61.966 1.00 29.29 487 ILE B C 1
ATOM 9636 O O . ILE B 1 487 ? 60.778 45.175 61.316 1.00 29.18 487 ILE B O 1
ATOM 9641 N N . GLY B 1 488 ? 61.783 46.623 62.672 1.00 28.95 488 GLY B N 1
ATOM 9642 C CA . GLY B 1 488 ? 60.568 47.455 62.849 1.00 28.76 488 GLY B CA 1
ATOM 9643 C C . GLY B 1 488 ? 60.337 48.481 61.747 1.00 28.70 488 GLY B C 1
ATOM 9644 O O . GLY B 1 488 ? 61.302 48.947 61.110 1.00 28.75 488 GLY B O 1
ATOM 9645 N N . TRP B 1 489 ? 59.064 48.791 61.496 1.00 28.42 489 TRP B N 1
ATOM 9646 C CA . TRP B 1 489 ? 58.656 49.861 60.620 1.00 28.12 489 TRP B CA 1
ATOM 9647 C C . TRP B 1 489 ? 58.288 51.003 61.550 1.00 28.18 489 TRP B C 1
ATOM 9648 O O . TRP B 1 489 ? 57.265 50.913 62.195 1.00 28.25 489 TRP B O 1
ATOM 9659 N N . CYS B 1 490 ? 59.095 52.063 61.694 1.00 28.49 490 CYS B N 1
ATOM 9660 C CA . CYS B 1 490 ? 60.360 52.241 61.020 1.00 28.66 490 CYS B CA 1
ATOM 9661 C C . CYS B 1 490 ? 61.221 53.243 61.766 1.00 28.80 490 CYS B C 1
ATOM 9662 O O . CYS B 1 490 ? 60.806 53.764 62.786 1.00 28.98 490 CYS B O 1
ATOM 9665 N N . MET B 1 491 ? 62.428 53.507 61.276 1.00 28.95 491 MET B N 1
ATOM 9666 C CA . MET B 1 491 ? 63.324 54.408 61.958 1.00 29.07 491 MET B CA 1
ATOM 9667 C C . MET B 1 491 ? 62.766 55.826 62.026 1.00 28.94 491 MET B C 1
ATOM 9668 O O . MET B 1 491 ? 62.722 56.386 63.087 1.00 28.56 491 MET B O 1
ATOM 9673 N N . PHE B 1 492 ? 62.382 56.429 60.910 1.00 29.09 492 PHE B N 1
ATOM 9674 C CA . PHE B 1 492 ? 61.906 57.779 60.961 1.00 29.17 492 PHE B CA 1
ATOM 9675 C C . PHE B 1 492 ? 60.700 58.049 60.094 1.00 29.02 492 PHE B C 1
ATOM 9676 O O . PHE B 1 492 ? 60.453 57.392 59.096 1.00 28.95 492 PHE B O 1
ATOM 9684 N N . ASP B 1 493 ? 59.958 59.062 60.527 1.00 28.92 493 ASP B N 1
ATOM 9685 C CA . ASP B 1 493 ? 58.888 59.648 59.746 1.00 28.80 493 ASP B CA 1
ATOM 9686 C C . ASP B 1 493 ? 59.385 60.094 58.396 1.00 28.53 493 ASP B C 1
ATOM 9687 O O . ASP B 1 493 ? 60.335 60.877 58.299 1.00 28.12 493 ASP B O 1
ATOM 9692 N N . TYR B 1 494 ? 58.684 59.635 57.363 1.00 28.37 494 TYR B N 1
ATOM 9693 C CA . TYR B 1 494 ? 59.128 59.849 55.966 1.00 28.48 494 TYR B CA 1
ATOM 9694 C C . TYR B 1 494 ? 58.034 60.504 55.121 1.00 28.40 494 TYR B C 1
ATOM 9695 O O . TYR B 1 494 ? 56.868 60.290 55.383 1.00 28.18 494 TYR B O 1
ATOM 9704 N N . ASN B 1 495 ? 58.425 61.322 54.139 1.00 28.48 495 ASN B N 1
ATOM 9705 C CA . ASN B 1 495 ? 57.487 61.863 53.217 1.00 28.49 495 ASN B CA 1
ATOM 9706 C C . ASN B 1 495 ? 56.921 60.771 52.246 1.00 28.82 495 ASN B C 1
ATOM 9707 O O . ASN B 1 495 ? 57.570 59.736 51.944 1.00 28.52 495 ASN B O 1
ATOM 9712 N N . THR B 1 496 ? 55.688 60.987 51.788 1.00 28.96 496 THR B N 1
ATOM 9713 C CA . THR B 1 496 ? 55.040 59.992 50.969 1.00 29.28 496 THR B CA 1
ATOM 9714 C C . THR B 1 496 ? 54.059 60.580 49.993 1.00 29.83 496 THR B C 1
ATOM 9715 O O . THR B 1 496 ? 53.847 61.785 49.944 1.00 29.84 496 THR B O 1
ATOM 9719 N N . HIS B 1 497 ? 53.508 59.702 49.176 1.00 30.48 497 HIS B N 1
ATOM 9720 C CA . HIS B 1 497 ? 52.469 60.103 48.256 1.00 31.50 497 HIS B CA 1
ATOM 9721 C C . HIS B 1 497 ? 51.136 60.411 48.983 1.00 31.80 497 HIS B C 1
ATOM 9722 O O . HIS B 1 497 ? 50.898 59.918 50.129 1.00 31.77 497 HIS B O 1
ATOM 9729 N N . LYS B 1 498 ? 50.274 61.162 48.283 1.00 32.05 498 LYS B N 1
ATOM 9730 C CA . LYS B 1 498 ? 48.863 61.434 48.656 1.00 32.34 498 LYS B CA 1
ATOM 9731 C C . LYS B 1 498 ? 48.087 60.207 49.145 1.00 31.76 498 LYS B C 1
ATOM 9732 O O . LYS B 1 498 ? 47.180 60.321 49.950 1.00 31.67 498 LYS B O 1
ATOM 9738 N N . ASP B 1 499 ? 48.402 59.057 48.571 1.00 31.37 499 ASP B N 1
ATOM 9739 C CA . ASP B 1 499 ? 47.780 57.780 48.909 1.00 31.24 499 ASP B CA 1
ATOM 9740 C C . ASP B 1 499 ? 48.030 57.239 50.305 1.00 30.65 499 ASP B C 1
ATOM 9741 O O . ASP B 1 499 ? 47.362 56.289 50.699 1.00 31.00 499 ASP B O 1
ATOM 9746 N N . PHE B 1 500 ? 49.005 57.797 51.016 1.00 29.84 500 PHE B N 1
ATOM 9747 C CA . PHE B 1 500 ? 49.470 57.240 52.266 1.00 29.32 500 PHE B CA 1
ATOM 9748 C C . PHE B 1 500 ? 49.576 58.338 53.289 1.00 28.95 500 PHE B C 1
ATOM 9749 O O . PHE B 1 500 ? 49.466 59.526 52.984 1.00 28.82 500 PHE B O 1
ATOM 9757 N N . GLY B 1 501 ? 49.720 57.909 54.518 1.00 28.72 501 GLY B N 1
ATOM 9758 C CA . GLY B 1 501 ? 49.949 58.837 55.592 1.00 28.74 501 GLY B CA 1
ATOM 9759 C C . GLY B 1 501 ? 48.754 59.639 56.054 1.00 28.76 501 GLY B C 1
ATOM 9760 O O . GLY B 1 501 ? 47.622 59.380 55.702 1.00 29.29 501 GLY B O 1
ATOM 9761 N N . ALA B 1 502 ? 49.039 60.662 56.825 1.00 28.59 502 ALA B N 1
ATOM 9762 C CA . ALA B 1 502 ? 48.011 61.424 57.495 1.00 28.42 502 ALA B CA 1
ATOM 9763 C C . ALA B 1 502 ? 47.388 62.527 56.646 1.00 28.60 502 ALA B C 1
ATOM 9764 O O . ALA B 1 502 ? 46.721 63.418 57.236 1.00 28.48 502 ALA B O 1
ATOM 9766 N N . GLY B 1 503 ? 47.560 62.498 55.309 1.00 28.65 503 GLY B N 1
ATOM 9767 C CA . GLY B 1 503 ? 47.051 63.603 54.448 1.00 29.01 503 GLY B CA 1
ATOM 9768 C C . GLY B 1 503 ? 48.074 64.716 54.187 1.00 29.18 503 GLY B C 1
ATOM 9769 O O . GLY B 1 503 ? 47.926 65.530 53.253 1.00 29.27 503 GLY B O 1
ATOM 9770 N N . ASP B 1 504 ? 49.150 64.689 54.982 1.00 28.94 504 ASP B N 1
ATOM 9771 C CA . ASP B 1 504 ? 50.146 65.740 55.088 1.00 28.88 504 ASP B CA 1
ATOM 9772 C C . ASP B 1 504 ? 51.402 65.360 54.337 1.00 28.70 504 ASP B C 1
ATOM 9773 O O . ASP B 1 504 ? 52.427 66.004 54.446 1.00 28.67 504 ASP B O 1
ATOM 9778 N N . ARG B 1 505 ? 51.313 64.300 53.567 1.00 28.55 505 ARG B N 1
ATOM 9779 C CA . ARG B 1 505 ? 52.461 63.725 52.904 1.00 28.60 505 ARG B CA 1
ATOM 9780 C C . ARG B 1 505 ? 53.494 63.164 53.870 1.00 28.57 505 ARG B C 1
ATOM 9781 O O . ARG B 1 505 ? 54.645 63.055 53.515 1.00 28.49 505 ARG B O 1
ATOM 9789 N N . ILE B 1 506 ? 53.066 62.726 55.059 1.00 28.67 506 ILE B N 1
ATOM 9790 C CA . ILE B 1 506 ? 53.965 62.027 55.981 1.00 28.56 506 ILE B CA 1
ATOM 9791 C C . ILE B 1 506 ? 53.360 60.707 56.460 1.00 28.42 506 ILE B C 1
ATOM 9792 O O . ILE B 1 506 ? 52.192 60.645 56.840 1.00 28.96 506 ILE B O 1
ATOM 9797 N N . CYS B 1 507 ? 54.120 59.636 56.466 1.00 28.06 507 CYS B N 1
ATOM 9798 C CA . CYS B 1 507 ? 53.711 58.534 57.283 1.00 28.00 507 CYS B CA 1
ATOM 9799 C C . CYS B 1 507 ? 54.371 58.697 58.630 1.00 28.23 507 CYS B C 1
ATOM 9800 O O . CYS B 1 507 ? 55.602 58.592 58.720 1.00 28.25 507 CYS B O 1
ATOM 9803 N N . HIS B 1 508 ? 53.561 58.938 59.675 1.00 28.27 508 HIS B N 1
ATOM 9804 C CA . HIS B 1 508 ? 54.062 59.044 61.051 1.00 28.14 508 HIS B CA 1
ATOM 9805 C C . HIS B 1 508 ? 54.295 57.678 61.681 1.00 27.98 508 HIS B C 1
ATOM 9806 O O . HIS B 1 508 ? 53.678 57.324 62.681 1.00 27.80 508 HIS B O 1
ATOM 9813 N N . HIS B 1 509 ? 55.199 56.917 61.058 1.00 28.13 509 HIS B N 1
ATOM 9814 C CA . HIS B 1 509 ? 55.544 55.553 61.472 1.00 28.21 509 HIS B CA 1
ATOM 9815 C C . HIS B 1 509 ? 56.891 55.455 62.254 1.00 28.03 509 HIS B C 1
ATOM 9816 O O . HIS B 1 509 ? 57.226 54.389 62.818 1.00 28.19 509 HIS B O 1
ATOM 9823 N N . GLY B 1 510 ? 57.670 56.532 62.274 1.00 27.85 510 GLY B N 1
ATOM 9824 C CA . GLY B 1 510 ? 59.031 56.444 62.806 1.00 27.62 510 GLY B CA 1
ATOM 9825 C C . GLY B 1 510 ? 58.942 56.241 64.308 1.00 27.35 510 GLY B C 1
ATOM 9826 O O . GLY B 1 510 ? 57.979 56.690 64.960 1.00 27.20 510 GLY B O 1
ATOM 9827 N N . VAL B 1 511 ? 59.926 55.562 64.860 1.00 27.15 511 VAL B N 1
ATOM 9828 C CA . VAL B 1 511 ? 60.204 55.659 66.277 1.00 27.07 511 VAL B CA 1
ATOM 9829 C C . VAL B 1 511 ? 61.036 56.892 66.553 1.00 27.47 511 VAL B C 1
ATOM 9830 O O . VAL B 1 511 ? 61.341 57.177 67.709 1.00 27.70 511 VAL B O 1
ATOM 9834 N N . MET B 1 512 ? 61.440 57.612 65.490 1.00 27.79 512 MET B N 1
ATOM 9835 C CA . MET B 1 512 ? 62.080 58.926 65.544 1.00 27.85 512 MET B CA 1
ATOM 9836 C C . MET B 1 512 ? 61.366 59.767 64.551 1.00 27.83 512 MET B C 1
ATOM 9837 O O . MET B 1 512 ? 60.701 59.262 63.674 1.00 27.33 512 MET B O 1
ATOM 9842 N N . ASP B 1 513 ? 61.484 61.084 64.726 1.00 28.45 513 ASP B N 1
ATOM 9843 C CA . ASP B 1 513 ? 60.936 62.019 63.754 1.00 28.70 513 ASP B CA 1
ATOM 9844 C C . ASP B 1 513 ? 61.827 62.054 62.498 1.00 28.77 513 ASP B C 1
ATOM 9845 O O . ASP B 1 513 ? 62.859 61.426 62.438 1.00 28.65 513 ASP B O 1
ATOM 9850 N N . ILE B 1 514 ? 61.368 62.787 61.494 1.00 28.90 514 ILE B N 1
ATOM 9851 C CA . ILE B 1 514 ? 62.064 62.965 60.215 1.00 29.06 514 ILE B CA 1
ATOM 9852 C C . ILE B 1 514 ? 63.506 63.514 60.307 1.00 29.37 514 ILE B C 1
ATOM 9853 O O . ILE B 1 514 ? 64.327 63.257 59.419 1.00 29.39 514 ILE B O 1
ATOM 9858 N N . TRP B 1 515 ? 63.784 64.247 61.385 1.00 29.48 515 TRP B N 1
ATOM 9859 C CA . TRP B 1 515 ? 65.128 64.631 61.774 1.00 30.07 515 TRP B CA 1
ATOM 9860 C C . TRP B 1 515 ? 65.948 63.555 62.496 1.00 30.13 515 TRP B C 1
ATOM 9861 O O . TRP B 1 515 ? 67.061 63.813 62.888 1.00 30.62 515 TRP B O 1
ATOM 9872 N N . ARG B 1 516 ? 65.399 62.379 62.724 1.00 30.18 516 ARG B N 1
ATOM 9873 C CA . ARG B 1 516 ? 66.054 61.320 63.504 1.00 30.59 516 ARG B CA 1
ATOM 9874 C C . ARG B 1 516 ? 66.309 61.673 64.988 1.00 30.81 516 ARG B C 1
ATOM 9875 O O . ARG B 1 516 ? 67.162 61.047 65.602 1.00 30.60 516 ARG B O 1
ATOM 9883 N N . GLU B 1 517 ? 65.565 62.678 65.512 1.00 30.70 517 GLU B N 1
ATOM 9884 C CA . GLU B 1 517 ? 65.350 62.917 66.926 1.00 30.90 517 GLU B CA 1
ATOM 9885 C C . GLU B 1 517 ? 64.334 61.855 67.438 1.00 30.22 517 GLU B C 1
ATOM 9886 O O . GLU B 1 517 ? 63.248 61.699 66.831 1.00 29.86 517 GLU B O 1
ATOM 9892 N N . PRO B 1 518 ? 64.635 61.201 68.583 1.00 29.61 518 PRO B N 1
ATOM 9893 C CA . PRO B 1 518 ? 63.758 60.123 69.080 1.00 29.16 518 PRO B CA 1
ATOM 9894 C C . PRO B 1 518 ? 62.415 60.574 69.657 1.00 28.79 518 PRO B C 1
ATOM 9895 O O . PRO B 1 518 ? 62.325 61.524 70.373 1.00 28.87 518 PRO B O 1
ATOM 9899 N N . LYS B 1 519 ? 61.375 59.851 69.317 1.00 28.38 519 LYS B N 1
ATOM 9900 C CA . LYS B 1 519 ? 60.172 59.830 70.108 1.00 28.19 519 LYS B CA 1
ATOM 9901 C C . LYS B 1 519 ? 60.365 58.838 71.253 1.00 28.31 519 LYS B C 1
ATOM 9902 O O . LYS B 1 519 ? 61.411 58.170 71.388 1.00 28.11 519 LYS B O 1
ATOM 9908 N N . PHE B 1 520 ? 59.338 58.712 72.081 1.00 28.45 520 PHE B N 1
ATOM 9909 C CA . PHE B 1 520 ? 59.453 57.851 73.233 1.00 28.76 520 PHE B CA 1
ATOM 9910 C C . PHE B 1 520 ? 59.828 56.432 72.758 1.00 28.77 520 PHE B C 1
ATOM 9911 O O . PHE B 1 520 ? 60.714 55.800 73.333 1.00 28.85 520 PHE B O 1
ATOM 9919 N N . ALA B 1 521 ? 59.190 55.972 71.681 1.00 28.47 521 ALA B N 1
ATOM 9920 C CA . ALA B 1 521 ? 59.388 54.621 71.186 1.00 28.43 521 ALA B CA 1
ATOM 9921 C C . ALA B 1 521 ? 60.812 54.269 70.809 1.00 28.52 521 ALA B C 1
ATOM 9922 O O . ALA B 1 521 ? 61.213 53.072 70.888 1.00 28.27 521 ALA B O 1
ATOM 9924 N N . ALA B 1 522 ? 61.579 55.272 70.369 1.00 28.64 522 ALA B N 1
ATOM 9925 C CA . ALA B 1 522 ? 63.002 55.053 70.046 1.00 28.80 522 ALA B CA 1
ATOM 9926 C C . ALA B 1 522 ? 63.706 54.376 71.202 1.00 29.32 522 ALA B C 1
ATOM 9927 O O . ALA B 1 522 ? 64.520 53.493 70.955 1.00 29.67 522 ALA B O 1
ATOM 9929 N N . HIS B 1 523 ? 63.344 54.746 72.447 1.00 29.45 523 HIS B N 1
ATOM 9930 C CA . HIS B 1 523 ? 63.958 54.184 73.653 1.00 29.99 523 HIS B CA 1
ATOM 9931 C C . HIS B 1 523 ? 63.619 52.707 73.959 1.00 30.23 523 HIS B C 1
ATOM 9932 O O . HIS B 1 523 ? 64.327 52.043 74.753 1.00 30.11 523 HIS B O 1
ATOM 9939 N N . ALA B 1 524 ? 62.588 52.160 73.291 1.00 30.35 524 ALA B N 1
ATOM 9940 C CA . ALA B 1 524 ? 62.328 50.695 73.325 1.00 30.34 524 ALA B CA 1
ATOM 9941 C C . ALA B 1 524 ? 63.491 49.988 72.732 1.00 30.46 524 ALA B C 1
ATOM 9942 O O . ALA B 1 524 ? 63.939 48.979 73.261 1.00 30.82 524 ALA B O 1
ATOM 9944 N N . TYR B 1 525 ? 64.024 50.559 71.662 1.00 30.52 525 TYR B N 1
ATOM 9945 C CA . TYR B 1 525 ? 65.137 49.927 70.921 1.00 30.81 525 TYR B CA 1
ATOM 9946 C C . TYR B 1 525 ? 66.461 50.217 71.657 1.00 31.95 525 TYR B C 1
ATOM 9947 O O . TYR B 1 525 ? 67.237 49.276 71.979 1.00 32.46 525 TYR B O 1
ATOM 9956 N N . GLY B 1 526 ? 66.654 51.505 71.991 1.00 32.75 526 GLY B N 1
ATOM 9957 C CA . GLY B 1 526 ? 67.867 52.017 72.662 1.00 33.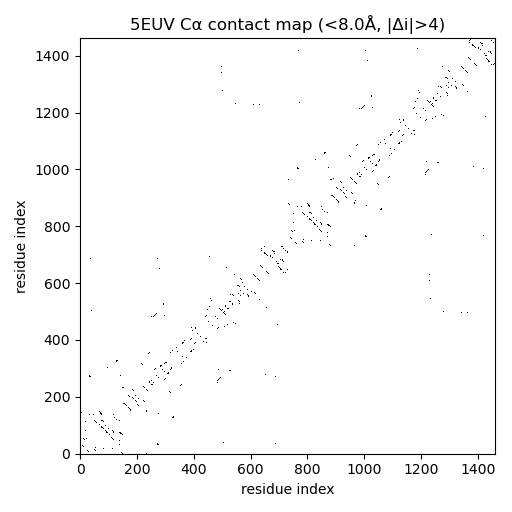82 526 GLY B CA 1
ATOM 9958 C C . GLY B 1 526 ? 68.194 51.418 74.011 1.00 34.67 526 GLY B C 1
ATOM 9959 O O . GLY B 1 526 ? 69.358 51.218 74.352 1.00 35.51 526 GLY B O 1
ATOM 9960 N N . SER B 1 527 ? 67.155 51.156 74.786 1.00 35.10 527 SER B N 1
ATOM 9961 C CA . SER B 1 527 ? 67.275 50.489 76.067 1.00 35.48 527 SER B CA 1
ATOM 9962 C C . SER B 1 527 ? 67.732 49.060 75.960 1.00 35.87 527 SER B C 1
ATOM 9963 O O . SER B 1 527 ? 68.163 48.534 76.970 1.00 36.38 527 SER B O 1
ATOM 9966 N N . GLN B 1 528 ? 67.642 48.410 74.797 1.00 35.75 528 GLN B N 1
ATOM 9967 C CA . GLN B 1 528 ? 68.122 47.008 74.691 1.00 36.19 528 GLN B CA 1
ATOM 9968 C C . GLN B 1 528 ? 69.667 46.814 74.754 1.00 37.70 528 GLN B C 1
ATOM 9969 O O . GLN B 1 528 ? 70.142 45.696 74.767 1.00 38.92 528 GLN B O 1
ATOM 9975 N N . LYS B 1 529 ? 70.444 47.878 74.869 1.00 38.61 529 LYS B N 1
ATOM 9976 C CA . LYS B 1 529 ? 71.878 47.707 74.939 1.00 39.87 529 LYS B CA 1
ATOM 9977 C C . LYS B 1 529 ? 72.373 47.331 76.354 1.00 40.69 529 LYS B C 1
ATOM 9978 O O . LYS B 1 529 ? 71.794 47.727 77.369 1.00 39.96 529 LYS B O 1
ATOM 9984 N N . PRO B 1 530 ? 73.497 46.602 76.416 1.00 42.27 530 PRO B N 1
ATOM 9985 C CA . PRO B 1 530 ? 74.048 46.312 77.730 1.00 43.07 530 PRO B CA 1
ATOM 9986 C C . PRO B 1 530 ? 74.531 47.622 78.389 1.00 43.36 530 PRO B C 1
ATOM 9987 O O . PRO B 1 530 ? 75.031 48.492 77.671 1.00 43.92 530 PRO B O 1
ATOM 9991 N N . PRO B 1 531 ? 74.349 47.782 79.723 1.00 43.07 531 PRO B N 1
ATOM 9992 C CA . PRO B 1 531 ? 74.630 49.104 80.262 1.00 43.67 531 PRO B CA 1
ATOM 9993 C C . PRO B 1 531 ? 76.109 49.485 80.217 1.00 44.76 531 PRO B C 1
ATOM 9994 O O . PRO B 1 531 ? 76.413 50.653 80.355 1.00 45.84 531 PRO B O 1
ATOM 9998 N N . SER B 1 532 ? 77.005 48.523 80.016 1.00 45.38 532 SER B N 1
ATOM 9999 C CA . SER B 1 532 ? 78.397 48.822 79.728 1.00 45.95 532 SER B CA 1
ATOM 10000 C C . SER B 1 532 ? 78.536 49.702 78.494 1.00 45.87 532 SER B C 1
ATOM 10001 O O . SER B 1 532 ? 79.522 50.395 78.396 1.00 45.73 532 SER B O 1
ATOM 10004 N N . GLU B 1 533 ? 77.562 49.702 77.579 1.00 45.59 533 GLU B N 1
ATOM 10005 C CA . GLU B 1 533 ? 77.602 50.588 76.420 1.00 45.97 533 GLU B CA 1
ATOM 10006 C C . GLU B 1 533 ? 76.945 51.974 76.616 1.00 45.47 533 GLU B C 1
ATOM 10007 O O . GLU B 1 533 ? 76.955 52.826 75.698 1.00 44.82 533 GLU B O 1
ATOM 10013 N N . GLY B 1 534 ? 76.398 52.223 77.809 1.00 44.78 534 GLY B N 1
ATOM 10014 C CA . GLY B 1 534 ? 75.733 53.510 78.112 1.00 43.54 534 GLY B CA 1
ATOM 10015 C C . GLY B 1 534 ? 74.453 53.246 78.879 1.00 42.43 534 GLY B C 1
ATOM 10016 O O . GLY B 1 534 ? 73.763 52.234 78.615 1.00 41.78 534 GLY B O 1
ATOM 10017 N N . ILE B 1 535 ? 74.142 54.133 79.838 1.00 41.07 535 ILE B N 1
ATOM 10018 C CA . ILE B 1 535 ? 72.934 53.966 80.629 1.00 39.42 535 ILE B CA 1
ATOM 10019 C C . ILE B 1 535 ? 71.848 54.650 79.839 1.00 38.18 535 ILE B C 1
ATOM 10020 O O . ILE B 1 535 ? 72.067 55.744 79.297 1.00 37.23 535 ILE B O 1
ATOM 10025 N N . VAL B 1 536 ? 70.707 53.964 79.765 1.00 37.06 536 VAL B N 1
ATOM 10026 C CA . VAL B 1 536 ? 69.486 54.496 79.252 1.00 36.07 536 VAL B CA 1
ATOM 10027 C C . VAL B 1 536 ? 68.461 54.414 80.345 1.00 35.46 536 VAL B C 1
ATOM 10028 O O . VAL B 1 536 ? 68.263 53.393 80.986 1.00 34.79 536 VAL B O 1
ATOM 10032 N N . MET B 1 537 ? 67.795 55.515 80.552 1.00 35.33 537 MET B N 1
ATOM 10033 C CA . MET B 1 537 ? 66.594 55.488 81.334 1.00 35.52 537 MET B CA 1
ATOM 10034 C C . MET B 1 537 ? 65.703 56.620 80.878 1.00 34.79 537 MET B C 1
ATOM 10035 O O . MET B 1 537 ? 65.961 57.789 81.194 1.00 34.63 537 MET B O 1
ATOM 10040 N N . GLU B 1 538 ? 64.641 56.245 80.166 1.00 34.02 538 GLU B N 1
ATOM 10041 C CA . GLU B 1 538 ? 63.715 57.203 79.592 1.00 33.55 538 GLU B CA 1
ATOM 10042 C C . GLU B 1 538 ? 62.305 56.862 80.043 1.00 33.08 538 GLU B C 1
ATOM 10043 O O . GLU B 1 538 ? 61.677 55.855 79.584 1.00 32.43 538 GLU B O 1
ATOM 10049 N N . PRO B 1 539 ? 61.794 57.684 80.975 1.00 32.45 539 PRO B N 1
ATOM 10050 C CA . PRO B 1 539 ? 60.387 57.554 81.349 1.00 31.73 539 PRO B CA 1
ATOM 10051 C C . PRO B 1 539 ? 59.480 58.062 80.261 1.00 30.70 539 PRO B C 1
ATOM 10052 O O . PRO B 1 539 ? 59.755 59.103 79.651 1.00 30.62 539 PRO B O 1
ATOM 10056 N N . VAL B 1 540 ? 58.396 57.343 80.045 1.00 29.98 540 VAL B N 1
ATOM 10057 C CA . VAL B 1 540 ? 57.415 57.688 79.022 1.00 29.48 540 VAL B CA 1
ATOM 10058 C C . VAL B 1 540 ? 56.351 58.624 79.616 1.00 29.00 540 VAL B C 1
ATOM 10059 O O . VAL B 1 540 ? 55.262 58.232 79.967 1.00 28.44 540 VAL B O 1
ATOM 10063 N N . THR B 1 541 ? 56.745 59.888 79.744 1.00 28.94 541 THR B N 1
ATOM 10064 C CA . THR B 1 541 ? 55.900 60.925 80.329 1.00 28.86 541 THR B CA 1
ATOM 10065 C C . THR B 1 541 ? 56.387 62.367 80.024 1.00 28.70 541 THR B C 1
ATOM 10066 O O . THR B 1 541 ? 57.605 62.615 79.795 1.00 28.96 541 THR B O 1
ATOM 10070 N N . PHE B 1 542 ? 55.430 63.286 79.982 1.00 28.34 542 PHE B N 1
ATOM 10071 C CA . PHE B 1 542 ? 55.728 64.682 80.058 1.00 28.36 542 PHE B CA 1
ATOM 10072 C C . PHE B 1 542 ? 55.498 65.259 81.465 1.00 28.32 542 PHE B C 1
ATOM 10073 O O . PHE B 1 542 ? 55.726 66.456 81.676 1.00 28.63 542 PHE B O 1
ATOM 10081 N N . TRP B 1 543 ? 55.098 64.436 82.427 1.00 28.18 543 TRP B N 1
ATOM 10082 C CA . TRP B 1 543 ? 54.923 64.873 83.834 1.00 28.20 543 TRP B CA 1
ATOM 10083 C C . TRP B 1 543 ? 54.049 66.146 83.964 1.00 28.33 543 TRP B C 1
ATOM 10084 O O . TRP B 1 543 ? 54.479 67.182 84.493 1.00 28.23 543 TRP B O 1
ATOM 10095 N N . ALA B 1 544 ? 52.813 66.033 83.448 1.00 28.44 544 ALA B N 1
ATOM 10096 C CA . ALA B 1 544 ? 51.800 67.060 83.597 1.00 28.70 544 ALA B CA 1
ATOM 10097 C C . ALA B 1 544 ? 50.648 66.433 84.198 1.00 29.39 544 ALA B C 1
ATOM 10098 O O . ALA B 1 544 ? 50.283 65.284 83.867 1.00 29.47 544 ALA B O 1
ATOM 10100 N N . ARG B 1 545 ? 50.030 67.208 85.086 1.00 30.29 545 ARG B N 1
ATOM 10101 C CA . ARG B 1 545 ? 48.906 66.725 85.890 1.00 30.77 545 ARG B CA 1
ATOM 10102 C C . ARG B 1 545 ? 47.755 66.170 85.094 1.00 30.38 545 ARG B C 1
ATOM 10103 O O . ARG B 1 545 ? 47.229 65.129 85.473 1.00 30.39 545 ARG B O 1
ATOM 10111 N N . GLY B 1 546 ? 47.360 66.888 84.029 1.00 30.09 546 GLY B N 1
ATOM 10112 C CA . GLY B 1 546 ? 46.115 66.679 83.316 1.00 30.14 546 GLY B CA 1
ATOM 10113 C C . GLY B 1 546 ? 46.285 66.406 81.838 1.00 30.28 546 GLY B C 1
ATOM 10114 O O . GLY B 1 546 ? 45.329 66.598 81.054 1.00 30.42 546 GLY B O 1
ATOM 10115 N N . GLU B 1 547 ? 47.477 65.940 81.441 1.00 30.06 547 GLU B N 1
ATOM 10116 C CA . GLU B 1 547 ? 47.716 65.448 80.076 1.00 29.88 547 GLU B CA 1
ATOM 10117 C C . GLU B 1 547 ? 46.908 64.171 79.805 1.00 29.54 547 GLU B C 1
ATOM 10118 O O . GLU B 1 547 ? 46.110 64.142 78.842 1.00 29.48 547 GLU B O 1
ATOM 10124 N N . ARG B 1 548 ? 47.062 63.164 80.673 1.00 29.01 548 ARG B N 1
ATOM 10125 C CA . ARG B 1 548 ? 46.280 61.924 80.551 1.00 28.93 548 ARG B CA 1
ATOM 10126 C C . ARG B 1 548 ? 44.857 62.032 81.023 1.00 29.69 548 ARG B C 1
ATOM 10127 O O . ARG B 1 548 ? 44.527 62.859 81.897 1.00 30.02 548 ARG B O 1
ATOM 10135 N N . ASN B 1 549 ? 43.996 61.193 80.446 1.00 30.31 549 ASN B N 1
ATOM 10136 C CA . ASN B 1 549 ? 42.646 60.949 80.980 1.00 31.06 549 ASN B CA 1
ATOM 10137 C C . ASN B 1 549 ? 42.756 60.865 82.511 1.00 31.87 549 ASN B C 1
ATOM 10138 O O . ASN B 1 549 ? 43.658 60.199 83.046 1.00 31.63 549 ASN B O 1
ATOM 10143 N N . ILE B 1 550 ? 41.817 61.519 83.193 1.00 32.91 550 ILE B N 1
ATOM 10144 C CA . ILE B 1 550 ? 41.661 61.511 84.642 1.00 33.67 550 ILE B CA 1
ATOM 10145 C C . ILE B 1 550 ? 42.772 62.321 85.355 1.00 34.14 550 ILE B C 1
ATOM 10146 O O . ILE B 1 550 ? 42.451 63.285 86.107 1.00 34.97 550 ILE B O 1
ATOM 10151 N N . GLY B 1 551 ? 44.047 61.951 85.127 1.00 33.83 551 GLY B N 1
ATOM 10152 C CA . GLY B 1 551 ? 45.213 62.757 85.527 1.00 33.48 551 GLY B CA 1
ATOM 10153 C C . GLY B 1 551 ? 46.338 61.909 86.058 1.00 33.38 551 GLY B C 1
ATOM 10154 O O . GLY B 1 551 ? 46.192 60.752 86.349 1.00 33.48 551 GLY B O 1
ATOM 10155 N N . GLY B 1 552 ? 47.490 62.501 86.169 1.00 33.64 552 GLY B N 1
ATOM 10156 C CA . GLY B 1 552 ? 48.652 61.819 86.749 1.00 33.91 552 GLY B CA 1
ATOM 10157 C C . GLY B 1 552 ? 49.450 61.046 85.729 1.00 33.82 552 GLY B C 1
ATOM 10158 O O . GLY B 1 552 ? 49.201 61.160 84.514 1.00 34.17 552 GLY B O 1
ATOM 10159 N N . VAL B 1 553 ? 50.396 60.246 86.213 1.00 33.60 553 VAL B N 1
ATOM 10160 C CA . VAL B 1 553 ? 51.356 59.608 85.332 1.00 33.27 553 VAL B CA 1
ATOM 10161 C C . VAL B 1 553 ? 51.573 58.136 85.622 1.00 33.14 553 VAL B C 1
ATOM 10162 O O . VAL B 1 553 ? 52.593 57.582 85.245 1.00 32.98 553 VAL B O 1
ATOM 10166 N N . LEU B 1 554 ? 50.598 57.490 86.246 1.00 33.04 554 LEU B N 1
ATOM 10167 C CA . LEU B 1 554 ? 50.639 56.062 86.426 1.00 33.15 554 LEU B CA 1
ATOM 10168 C C . LEU B 1 554 ? 49.574 55.446 85.501 1.00 33.12 554 LEU B C 1
ATOM 10169 O O . LEU B 1 554 ? 48.506 55.995 85.389 1.00 33.31 554 LEU B O 1
ATOM 10174 N N . PRO B 1 555 ? 49.838 54.328 84.828 1.00 32.73 555 PRO B N 1
ATOM 10175 C CA . PRO B 1 555 ? 51.105 53.615 84.892 1.00 32.50 555 PRO B CA 1
ATOM 10176 C C . PRO B 1 555 ? 52.213 54.398 84.190 1.00 32.01 555 PRO B C 1
ATOM 10177 O O . PRO B 1 555 ? 51.933 55.133 83.260 1.00 31.60 555 PRO B O 1
ATOM 10181 N N . LEU B 1 556 ? 53.425 54.325 84.749 1.00 31.95 556 LEU B N 1
ATOM 10182 C CA . LEU B 1 556 ? 54.619 54.944 84.185 1.00 31.46 556 LEU B CA 1
ATOM 10183 C C . LEU B 1 556 ? 55.490 53.890 83.546 1.00 31.25 556 LEU B C 1
ATOM 10184 O O . LEU B 1 556 ? 55.828 52.885 84.185 1.00 31.79 556 LEU B O 1
ATOM 10189 N N . ILE B 1 557 ? 55.832 54.096 82.282 1.00 30.73 557 ILE B N 1
ATOM 10190 C CA . ILE B 1 557 ? 56.699 53.150 81.595 1.00 30.42 557 ILE B CA 1
ATOM 10191 C C . ILE B 1 557 ? 58.020 53.854 81.595 1.00 30.38 557 ILE B C 1
ATOM 10192 O O . ILE B 1 557 ? 58.081 55.017 81.199 1.00 29.78 557 ILE B O 1
ATOM 10197 N N . VAL B 1 558 ? 59.049 53.139 82.066 1.00 30.73 558 VAL B N 1
ATOM 10198 C CA . VAL B 1 558 ? 60.392 53.606 82.018 1.00 30.97 558 VAL B CA 1
ATOM 10199 C C . VAL B 1 558 ? 61.248 52.633 81.255 1.00 31.15 558 VAL B C 1
ATOM 10200 O O . VAL B 1 558 ? 61.454 51.486 81.676 1.00 31.71 558 VAL B O 1
ATOM 10204 N N . LEU B 1 559 ? 61.802 53.144 80.170 1.00 30.98 559 LEU B N 1
ATOM 10205 C CA . LEU B 1 559 ? 62.562 52.372 79.234 1.00 31.32 559 LEU B CA 1
ATOM 10206 C C . LEU B 1 559 ? 63.987 52.427 79.688 1.00 32.49 559 LEU B C 1
ATOM 10207 O O . LEU B 1 559 ? 64.600 53.496 79.660 1.00 33.15 559 LEU B O 1
ATOM 10212 N N . THR B 1 560 ? 64.520 51.298 80.127 1.00 33.25 560 THR B N 1
ATOM 10213 C CA . THR B 1 560 ? 65.807 51.327 80.722 1.00 34.12 560 THR B CA 1
ATOM 10214 C C . THR B 1 560 ? 66.574 50.025 80.603 1.00 34.68 560 THR B C 1
ATOM 10215 O O . THR B 1 560 ? 65.990 48.973 80.394 1.00 34.31 560 THR B O 1
ATOM 10219 N N . ASN B 1 561 ? 67.897 50.147 80.706 1.00 35.65 561 ASN B N 1
ATOM 10220 C CA . ASN B 1 561 ? 68.780 48.971 80.872 1.00 36.81 561 ASN B CA 1
ATOM 10221 C C . ASN B 1 561 ? 69.303 48.833 82.295 1.00 37.69 561 ASN B C 1
ATOM 10222 O O . ASN B 1 561 ? 70.120 47.925 82.578 1.00 38.64 561 ASN B O 1
ATOM 10227 N N . CYS B 1 562 ? 68.827 49.728 83.177 1.00 37.80 562 CYS B N 1
ATOM 10228 C CA . CYS B 1 562 ? 69.063 49.612 84.601 1.00 38.48 562 CYS B CA 1
ATOM 10229 C C . CYS B 1 562 ? 68.374 48.394 85.157 1.00 38.95 562 CYS B C 1
ATOM 10230 O O . CYS B 1 562 ? 67.386 47.968 84.590 1.00 38.66 562 CYS B O 1
ATOM 10233 N N . ASP B 1 563 ? 68.855 47.862 86.279 1.00 40.09 563 ASP B N 1
ATOM 10234 C CA . ASP B 1 563 ? 68.145 46.717 86.891 1.00 42.00 563 ASP B CA 1
ATOM 10235 C C . ASP B 1 563 ? 67.009 47.036 87.864 1.00 42.59 563 ASP B C 1
ATOM 10236 O O . ASP B 1 563 ? 66.364 46.109 88.349 1.00 42.78 563 ASP B O 1
ATOM 10241 N N . GLU B 1 564 ? 66.793 48.338 88.115 1.00 43.76 564 GLU B N 1
ATOM 10242 C CA . GLU B 1 564 ? 65.782 48.898 89.007 1.00 43.71 564 GLU B CA 1
ATOM 10243 C C . GLU B 1 564 ? 65.573 50.390 88.689 1.00 42.85 564 GLU B C 1
ATOM 10244 O O . GLU B 1 564 ? 66.508 51.108 88.375 1.00 43.50 564 GLU B O 1
ATOM 10250 N N . VAL B 1 565 ? 64.357 50.879 88.827 1.00 41.47 565 VAL B N 1
ATOM 10251 C CA . VAL B 1 565 ? 64.110 52.310 88.763 1.00 41.22 565 VAL B CA 1
ATOM 10252 C C . VAL B 1 565 ? 63.422 52.770 90.043 1.00 41.05 565 VAL B C 1
ATOM 10253 O O . VAL B 1 565 ? 62.561 52.053 90.577 1.00 40.73 565 VAL B O 1
ATOM 10257 N N . GLU B 1 566 ? 63.798 53.953 90.527 1.00 41.06 566 GLU B N 1
ATOM 10258 C CA . GLU B 1 566 ? 63.106 54.556 91.652 1.00 41.19 566 GLU B CA 1
ATOM 10259 C C . GLU B 1 566 ? 62.257 55.710 91.219 1.00 40.51 566 GLU B C 1
ATOM 10260 O O . GLU B 1 566 ? 62.717 56.578 90.481 1.00 41.63 566 GLU B O 1
ATOM 10266 N N . PHE B 1 567 ? 61.057 55.766 91.766 1.00 39.62 567 PHE B N 1
ATOM 10267 C CA . PHE B 1 567 ? 60.090 56.832 91.528 1.00 38.76 567 PHE B CA 1
ATOM 10268 C C . PHE B 1 567 ? 59.975 57.566 92.822 1.00 39.38 567 PHE B C 1
ATOM 10269 O O . PHE B 1 567 ? 59.808 56.939 93.871 1.00 38.23 567 PHE B O 1
ATOM 10277 N N . GLU B 1 568 ? 59.971 58.893 92.723 1.00 40.30 568 GLU B N 1
ATOM 10278 C CA . GLU B 1 568 ? 59.828 59.754 93.876 1.00 41.57 568 GLU B CA 1
ATOM 10279 C C . GLU B 1 568 ? 58.984 60.997 93.573 1.00 40.01 568 GLU B C 1
ATOM 10280 O O . GLU B 1 568 ? 59.324 61.793 92.706 1.00 38.79 568 GLU B O 1
ATOM 10286 N N . CYS B 1 569 ? 57.885 61.136 94.309 1.00 39.45 569 CYS B N 1
ATOM 10287 C CA . CYS B 1 569 ? 56.998 62.292 94.221 1.00 38.94 569 CYS B CA 1
ATOM 10288 C C . CYS B 1 569 ? 56.165 62.445 95.491 1.00 38.65 569 CYS B C 1
ATOM 10289 O O . CYS B 1 569 ? 55.547 61.532 95.926 1.00 38.79 569 CYS B O 1
ATOM 10292 N N . ALA B 1 570 ? 56.204 63.602 96.103 1.00 39.23 570 ALA B N 1
ATOM 10293 C CA . ALA B 1 570 ? 55.347 63.952 97.239 1.00 39.28 570 ALA B CA 1
ATOM 10294 C C . ALA B 1 570 ? 55.187 62.951 98.390 1.00 38.87 570 ALA B C 1
ATOM 10295 O O . ALA B 1 570 ? 54.072 62.666 98.861 1.00 38.23 570 ALA B O 1
ATOM 10297 N N . GLY B 1 571 ? 56.308 62.458 98.879 1.00 39.12 571 GLY B N 1
ATOM 10298 C CA . GLY B 1 571 ? 56.286 61.452 99.928 1.00 39.50 571 GLY B CA 1
ATOM 10299 C C . GLY B 1 571 ? 55.986 60.022 99.489 1.00 39.26 571 GLY B C 1
ATOM 10300 O O . GLY B 1 571 ? 55.840 59.133 100.336 1.00 40.31 571 GLY B O 1
ATOM 10301 N N . VAL B 1 572 ? 55.902 59.763 98.186 1.00 38.09 572 VAL B N 1
ATOM 10302 C CA . VAL B 1 572 ? 55.822 58.398 97.703 1.00 37.77 572 VAL B CA 1
ATOM 10303 C C . VAL B 1 572 ? 57.172 58.116 97.105 1.00 37.73 572 VAL B C 1
ATOM 10304 O O . VAL B 1 572 ? 57.597 58.856 96.206 1.00 38.24 572 VAL B O 1
ATOM 10308 N N . THR B 1 573 ? 57.872 57.110 97.643 1.00 37.73 573 THR B N 1
ATOM 10309 C CA . THR B 1 573 ? 59.157 56.666 97.150 1.00 37.46 573 THR B CA 1
ATOM 10310 C C . THR B 1 573 ? 59.051 55.162 97.002 1.00 38.36 573 THR B C 1
ATOM 10311 O O . THR B 1 573 ? 58.723 54.463 97.993 1.00 39.35 573 THR B O 1
ATOM 10315 N N . ARG B 1 574 ? 59.328 54.666 95.780 1.00 38.11 574 ARG B N 1
ATOM 10316 C CA . ARG B 1 574 ? 59.252 53.236 95.445 1.00 38.44 574 ARG B CA 1
ATOM 10317 C C . ARG B 1 574 ? 60.330 52.813 94.472 1.00 38.79 574 ARG B C 1
ATOM 10318 O O . ARG B 1 574 ? 60.527 53.431 93.410 1.00 37.74 574 ARG B O 1
ATOM 10326 N N . ARG B 1 575 ? 61.026 51.747 94.818 1.00 40.08 575 ARG B N 1
ATOM 10327 C CA . ARG B 1 575 ? 61.958 51.205 93.902 1.00 41.44 575 ARG B CA 1
ATOM 10328 C C . ARG B 1 575 ? 61.283 50.023 93.190 1.00 40.68 575 ARG B C 1
ATOM 10329 O O . ARG B 1 575 ? 60.631 49.217 93.826 1.00 41.33 575 ARG B O 1
ATOM 10337 N N . VAL B 1 576 ? 61.420 49.921 91.875 1.00 39.64 576 VAL B N 1
ATOM 10338 C CA . VAL B 1 576 ? 60.690 48.875 91.124 1.00 39.32 576 VAL B CA 1
ATOM 10339 C C . VAL B 1 576 ? 61.615 48.253 90.102 1.00 39.18 576 VAL B C 1
ATOM 10340 O O . VAL B 1 576 ? 62.330 48.988 89.386 1.00 38.84 576 VAL B O 1
ATOM 10344 N N . GLY B 1 577 ? 61.523 46.927 90.002 1.00 38.93 577 GLY B N 1
ATOM 10345 C CA . GLY B 1 577 ? 62.282 46.169 89.059 1.00 39.07 577 GLY B CA 1
ATOM 10346 C C . GLY B 1 577 ? 61.609 46.124 87.710 1.00 38.56 577 GLY B C 1
ATOM 10347 O O . GLY B 1 577 ? 60.529 46.710 87.521 1.00 37.25 577 GLY B O 1
ATOM 10348 N N . PRO B 1 578 ? 62.277 45.459 86.733 1.00 39.48 578 PRO B N 1
ATOM 10349 C CA . PRO B 1 578 ? 61.746 45.429 85.371 1.00 38.95 578 PRO B CA 1
ATOM 10350 C C . PRO B 1 578 ? 60.558 44.488 85.324 1.00 39.16 578 PRO B C 1
ATOM 10351 O O . PRO B 1 578 ? 60.567 43.479 86.022 1.00 38.99 578 PRO B O 1
ATOM 10355 N N . ASP B 1 579 ? 59.566 44.820 84.502 1.00 38.84 579 ASP B N 1
ATOM 10356 C CA . ASP B 1 579 ? 58.438 43.964 84.335 1.00 39.65 579 ASP B CA 1
ATOM 10357 C C . ASP B 1 579 ? 58.817 42.773 83.442 1.00 40.31 579 ASP B C 1
ATOM 10358 O O . ASP B 1 579 ? 58.490 42.706 82.282 1.00 41.06 579 ASP B O 1
ATOM 10363 N N . ARG B 1 580 ? 59.447 41.786 84.042 1.00 41.79 580 ARG B N 1
ATOM 10364 C CA . ARG B 1 580 ? 59.782 40.549 83.366 1.00 42.98 580 ARG B CA 1
ATOM 10365 C C . ARG B 1 580 ? 58.563 39.667 83.106 1.00 44.39 580 ARG B C 1
ATOM 10366 O O . ARG B 1 580 ? 58.630 38.739 82.310 1.00 45.05 580 ARG B O 1
ATOM 10374 N N . GLU B 1 581 ? 57.476 39.899 83.821 1.00 45.30 581 GLU B N 1
ATOM 10375 C CA . GLU B 1 581 ? 56.314 39.062 83.695 1.00 47.64 581 GLU B CA 1
ATOM 10376 C C . GLU B 1 581 ? 55.635 39.457 82.409 1.00 44.51 581 GLU B C 1
ATOM 10377 O O . GLU B 1 581 ? 55.305 38.629 81.600 1.00 43.83 581 GLU B O 1
ATOM 10383 N N . ARG B 1 582 ? 55.426 40.736 82.224 1.00 42.34 582 ARG B N 1
ATOM 10384 C CA . ARG B 1 582 ? 54.847 41.206 80.951 1.00 41.64 582 ARG B CA 1
ATOM 10385 C C . ARG B 1 582 ? 55.737 41.025 79.715 1.00 40.32 582 ARG B C 1
ATOM 10386 O O . ARG B 1 582 ? 55.227 40.720 78.643 1.00 40.64 582 ARG B O 1
ATOM 10394 N N . PHE B 1 583 ? 57.044 41.191 79.891 1.00 38.93 583 PHE B N 1
ATOM 10395 C CA . PHE B 1 583 ? 58.021 41.076 78.799 1.00 38.10 583 PHE B CA 1
ATOM 10396 C C . PHE B 1 583 ? 59.113 40.055 79.079 1.00 38.24 583 PHE B C 1
ATOM 10397 O O . PHE B 1 583 ? 60.305 40.384 79.055 1.00 38.40 583 PHE B O 1
ATOM 10405 N N . PRO B 1 584 ? 58.731 38.794 79.280 1.00 38.87 584 PRO B N 1
ATOM 10406 C CA . PRO B 1 584 ? 59.781 37.869 79.725 1.00 39.25 584 PRO B CA 1
ATOM 10407 C C . PRO B 1 584 ? 61.006 37.766 78.795 1.00 38.72 584 PRO B C 1
ATOM 10408 O O . PRO B 1 584 ? 62.081 37.514 79.280 1.00 38.57 584 PRO B O 1
ATOM 10412 N N . HIS B 1 585 ? 60.875 38.034 77.502 1.00 38.57 585 HIS B N 1
ATOM 10413 C CA . HIS B 1 585 ? 61.974 37.747 76.543 1.00 38.59 585 HIS B CA 1
ATOM 10414 C C . HIS B 1 585 ? 62.912 38.923 76.157 1.00 38.44 585 HIS B C 1
ATOM 10415 O O . HIS B 1 585 ? 63.987 38.693 75.580 1.00 38.33 585 HIS B O 1
ATOM 10422 N N . LEU B 1 586 ? 62.566 40.159 76.526 1.00 38.22 586 LEU B N 1
ATOM 10423 C CA . LEU B 1 586 ? 63.426 41.299 76.182 1.00 38.53 586 LEU B CA 1
ATOM 10424 C C . LEU B 1 586 ? 64.759 41.242 76.942 1.00 39.32 586 LEU B C 1
ATOM 10425 O O . LEU B 1 586 ? 64.775 40.849 78.086 1.00 39.60 586 LEU B O 1
ATOM 10430 N N . PRO B 1 587 ? 65.878 41.597 76.284 1.00 39.85 587 PRO B N 1
ATOM 10431 C CA . PRO B 1 587 ? 67.133 41.736 77.014 1.00 40.22 587 PRO B CA 1
ATOM 10432 C C . PRO B 1 587 ? 67.027 42.776 78.146 1.00 40.42 587 PRO B C 1
ATOM 10433 O O . PRO B 1 587 ? 67.545 42.516 79.230 1.00 42.61 587 PRO B O 1
ATOM 10437 N N . ARG B 1 588 ? 66.382 43.921 77.897 1.00 39.06 588 ARG B N 1
ATOM 10438 C CA . ARG B 1 588 ? 66.180 44.972 78.905 1.00 38.63 588 ARG B CA 1
ATOM 10439 C C . ARG B 1 588 ? 64.701 45.363 78.955 1.00 37.55 588 ARG B C 1
ATOM 10440 O O . ARG B 1 588 ? 64.245 46.305 78.272 1.00 37.45 588 ARG B O 1
ATOM 10448 N N . PRO B 1 589 ? 63.925 44.612 79.737 1.00 36.69 589 PRO B N 1
ATOM 10449 C CA . PRO B 1 589 ? 62.534 44.919 79.888 1.00 36.04 589 PRO B CA 1
ATOM 10450 C C . PRO B 1 589 ? 62.428 46.235 80.604 1.00 35.92 589 PRO B C 1
ATOM 10451 O O . PRO B 1 589 ? 63.248 46.517 81.503 1.00 36.16 589 PRO B O 1
ATOM 10455 N N . PRO B 1 590 ? 61.444 47.046 80.232 1.00 35.64 590 PRO B N 1
ATOM 10456 C CA . PRO B 1 590 ? 61.295 48.311 80.925 1.00 35.27 590 PRO B CA 1
ATOM 10457 C C . PRO B 1 590 ? 60.764 48.109 82.309 1.00 34.63 590 PRO B C 1
ATOM 10458 O O . PRO B 1 590 ? 60.158 47.078 82.619 1.00 34.69 590 PRO B O 1
ATOM 10462 N N . VAL B 1 591 ? 60.968 49.124 83.115 1.00 33.93 591 VAL B N 1
ATOM 10463 C CA . VAL B 1 591 ? 60.256 49.225 84.373 1.00 33.89 591 VAL B CA 1
ATOM 10464 C C . VAL B 1 591 ? 58.874 49.833 84.161 1.00 33.34 591 VAL B C 1
ATOM 10465 O O . VAL B 1 591 ? 58.725 50.858 83.529 1.00 32.15 591 VAL B O 1
ATOM 10469 N N . ILE B 1 592 ? 57.868 49.175 84.720 1.00 34.43 592 ILE B N 1
ATOM 10470 C CA . ILE B 1 592 ? 56.519 49.747 84.737 1.00 35.46 592 ILE B CA 1
ATOM 10471 C C . ILE B 1 592 ? 56.056 49.950 86.136 1.00 35.82 592 ILE B C 1
ATOM 10472 O O . ILE B 1 592 ? 55.924 49.018 86.875 1.00 36.84 592 ILE B O 1
ATOM 10477 N N . ILE B 1 593 ? 55.773 51.186 86.462 1.00 36.16 593 ILE B N 1
ATOM 10478 C CA . ILE B 1 593 ? 55.327 51.568 87.792 1.00 36.74 593 ILE B CA 1
ATOM 10479 C C . ILE B 1 593 ? 53.824 51.781 87.742 1.00 36.97 593 ILE B C 1
ATOM 10480 O O . ILE B 1 593 ? 53.358 52.784 87.171 1.00 36.89 593 ILE B O 1
ATOM 10485 N N . ASP B 1 594 ? 53.056 50.840 88.286 1.00 36.98 594 ASP B N 1
ATOM 10486 C CA . ASP B 1 594 ? 51.611 50.914 88.220 1.00 37.03 594 ASP B CA 1
ATOM 10487 C C . ASP B 1 594 ? 50.968 50.659 89.582 1.00 37.58 594 ASP B C 1
ATOM 10488 O O . ASP B 1 594 ? 51.619 50.733 90.575 1.00 37.70 594 ASP B O 1
ATOM 10493 N N . HIS B 1 595 ? 49.686 50.333 89.598 1.00 39.12 595 HIS B N 1
ATOM 10494 C CA . HIS B 1 595 ? 48.896 50.103 90.821 1.00 40.36 595 HIS B CA 1
ATOM 10495 C C . HIS B 1 595 ? 49.415 49.028 91.809 1.00 41.26 595 HIS B C 1
ATOM 10496 O O . HIS B 1 595 ? 49.072 49.060 92.997 1.00 42.43 595 HIS B O 1
ATOM 10503 N N . ARG B 1 596 ? 50.229 48.101 91.322 1.00 41.31 596 ARG B N 1
ATOM 10504 C CA . ARG B 1 596 ? 50.940 47.139 92.169 1.00 42.04 596 ARG B CA 1
ATOM 10505 C C . ARG B 1 596 ? 51.944 47.767 93.085 1.00 40.90 596 ARG B C 1
ATOM 10506 O O . ARG B 1 596 ? 52.256 47.205 94.099 1.00 41.34 596 ARG B O 1
ATOM 10514 N N . HIS B 1 597 ? 52.471 48.913 92.688 1.00 39.31 597 HIS B N 1
ATOM 10515 C CA . HIS B 1 597 ? 53.522 49.588 93.420 1.00 38.96 597 HIS B CA 1
ATOM 10516 C C . HIS B 1 597 ? 53.071 50.824 94.105 1.00 38.99 597 HIS B C 1
ATOM 10517 O O . HIS B 1 597 ? 53.675 51.223 95.090 1.00 38.69 597 HIS B O 1
ATOM 10524 N N . ILE B 1 598 ? 52.041 51.454 93.561 1.00 39.49 598 ILE B N 1
ATOM 10525 C CA . ILE B 1 598 ? 51.471 52.651 94.140 1.00 39.66 598 ILE B CA 1
ATOM 10526 C C . ILE B 1 598 ? 49.983 52.607 93.901 1.00 40.64 598 ILE B C 1
ATOM 10527 O O . ILE B 1 598 ? 49.532 52.337 92.801 1.00 39.79 598 ILE B O 1
ATOM 10532 N N . SER B 1 599 ? 49.242 52.942 94.942 1.00 42.87 599 SER B N 1
ATOM 10533 C CA . SER B 1 599 ? 47.835 52.812 94.938 1.00 44.54 599 SER B CA 1
ATOM 10534 C C . SER B 1 599 ? 47.194 54.154 94.698 1.00 46.66 599 SER B C 1
ATOM 10535 O O . SER B 1 599 ? 47.802 55.236 94.902 1.00 45.54 599 SER B O 1
ATOM 10538 N N . ALA B 1 600 ? 45.935 54.029 94.256 1.00 50.84 600 ALA B N 1
ATOM 10539 C CA . ALA B 1 600 ? 45.037 55.134 93.927 1.00 53.20 600 ALA B CA 1
ATOM 10540 C C . ALA B 1 600 ? 44.751 55.961 95.184 1.00 54.49 600 ALA B C 1
ATOM 10541 O O . ALA B 1 600 ? 44.900 57.238 95.188 1.00 55.64 600 ALA B O 1
ATOM 10543 N N . GLU B 1 601 ? 44.386 55.218 96.245 1.00 53.04 601 GLU B N 1
ATOM 10544 C CA A GLU B 1 601 ? 44.069 55.853 97.517 0.45 51.96 601 GLU B CA 1
ATOM 10545 C CA B GLU B 1 601 ? 44.101 55.795 97.546 0.55 52.43 601 GLU B CA 1
ATOM 10546 C C . GLU B 1 601 ? 45.313 56.610 98.012 1.00 51.24 601 GLU B C 1
ATOM 10547 O O . GLU B 1 601 ? 45.193 57.765 98.409 1.00 51.16 601 GLU B O 1
ATOM 10558 N N . GLU B 1 602 ? 46.504 56.005 97.924 1.00 51.36 602 GLU B N 1
ATOM 10559 C CA . GLU B 1 602 ? 47.797 56.716 98.239 1.00 51.52 602 GLU B CA 1
ATOM 10560 C C . GLU B 1 602 ? 47.988 58.042 97.541 1.00 53.08 602 GLU B C 1
ATOM 10561 O O . GLU B 1 602 ? 48.677 58.911 98.073 1.00 55.57 602 GLU B O 1
ATOM 10567 N N . LEU B 1 603 ? 47.490 58.155 96.308 1.00 56.78 603 LEU B N 1
ATOM 10568 C CA . LEU B 1 603 ? 47.735 59.364 95.473 1.00 58.21 603 LEU B CA 1
ATOM 10569 C C . LEU B 1 603 ? 46.918 60.557 95.956 1.00 57.11 603 LEU B C 1
ATOM 10570 O O . LEU B 1 603 ? 47.287 61.695 95.670 1.00 57.67 603 LEU B O 1
ATOM 10575 N N . GLY B 1 604 ? 45.839 60.307 96.699 1.00 54.74 604 GLY B N 1
ATOM 10576 C CA . GLY B 1 604 ? 45.029 61.387 97.221 1.00 55.22 604 GLY B CA 1
ATOM 10577 C C . GLY B 1 604 ? 45.740 62.300 98.193 1.00 55.59 604 GLY B C 1
ATOM 10578 O O . GLY B 1 604 ? 45.303 63.411 98.376 1.00 54.30 604 GLY B O 1
ATOM 10579 N N . GLN B 1 605 ? 46.831 61.822 98.811 1.00 58.15 605 GLN B N 1
ATOM 10580 C CA . GLN B 1 605 ? 47.672 62.624 99.746 1.00 59.49 605 GLN B CA 1
ATOM 10581 C C . GLN B 1 605 ? 48.366 63.799 99.069 1.00 59.78 605 GLN B C 1
ATOM 10582 O O . GLN B 1 605 ? 48.635 64.832 99.681 1.00 56.90 605 GLN B O 1
ATOM 10588 N N . TRP B 1 606 ? 48.625 63.624 97.779 1.00 62.69 606 TRP B N 1
ATOM 10589 C CA . TRP B 1 606 ? 49.193 64.676 96.932 1.00 66.30 606 TRP B CA 1
ATOM 10590 C C . TRP B 1 606 ? 48.353 65.980 97.082 1.00 63.78 606 TRP B C 1
ATOM 10591 O O . TRP B 1 606 ? 48.890 67.110 97.251 1.00 63.05 606 TRP B O 1
ATOM 10602 N N . GLY B 1 607 ? 47.026 65.786 97.093 1.00 59.48 607 GLY B N 1
ATOM 10603 C CA . GLY B 1 607 ? 46.092 66.860 97.356 1.00 56.29 607 GLY B CA 1
ATOM 10604 C C . GLY B 1 607 ? 45.833 67.381 95.975 1.00 53.63 607 GLY B C 1
ATOM 10605 O O . GLY B 1 607 ? 45.859 66.620 95.019 1.00 52.72 607 GLY B O 1
ATOM 10606 N N . MET B 1 608 ? 45.621 68.669 95.851 1.00 49.86 608 MET B N 1
ATOM 10607 C CA . MET B 1 608 ? 45.254 69.208 94.559 1.00 48.74 608 MET B CA 1
ATOM 10608 C C . MET B 1 608 ? 46.368 69.904 93.795 1.00 45.81 608 MET B C 1
ATOM 10609 O O . MET B 1 608 ? 46.169 70.224 92.623 1.00 46.55 608 MET B O 1
ATOM 10614 N N . SER B 1 609 ? 47.513 70.156 94.433 1.00 42.95 609 SER B N 1
ATOM 10615 C CA . SER B 1 609 ? 48.677 70.736 93.771 1.00 40.42 609 SER B CA 1
ATOM 10616 C C . SER B 1 609 ? 49.350 69.643 92.948 1.00 38.84 609 SER B C 1
ATOM 10617 O O . SER B 1 609 ? 49.324 68.451 93.316 1.00 37.77 609 SER B O 1
ATOM 10620 N N . TRP B 1 610 ? 49.960 70.057 91.842 1.00 37.15 610 TRP B N 1
ATOM 10621 C CA . TRP B 1 610 ? 50.835 69.163 91.082 1.00 36.35 610 TRP B CA 1
ATOM 10622 C C . TRP B 1 610 ? 52.288 69.301 91.583 1.00 36.19 610 TRP B C 1
ATOM 10623 O O . TRP B 1 610 ? 52.735 70.384 91.912 1.00 36.54 610 TRP B O 1
ATOM 10634 N N . HIS B 1 611 ? 52.997 68.181 91.629 1.00 35.96 611 HIS B N 1
ATOM 10635 C CA . HIS B 1 611 ? 54.250 68.050 92.338 1.00 36.33 611 HIS B CA 1
ATOM 10636 C C . HIS B 1 611 ? 55.331 67.620 91.425 1.00 35.79 611 HIS B C 1
ATOM 10637 O O . HIS B 1 611 ? 55.111 66.657 90.605 1.00 36.07 611 HIS B O 1
ATOM 10644 N N . PRO B 1 612 ? 56.524 68.226 91.589 1.00 35.13 612 PRO B N 1
ATOM 10645 C CA . PRO B 1 612 ? 57.692 67.714 90.877 1.00 34.66 612 PRO B CA 1
ATOM 10646 C C . PRO B 1 612 ? 58.004 66.268 91.231 1.00 34.83 612 PRO B C 1
ATOM 10647 O O . PRO B 1 612 ? 57.488 65.699 92.180 1.00 34.86 612 PRO B O 1
ATOM 10651 N N . GLY B 1 613 ? 58.839 65.679 90.412 1.00 35.41 613 GLY B N 1
ATOM 10652 C CA . GLY B 1 613 ? 59.169 64.269 90.524 1.00 35.81 613 GLY B CA 1
ATOM 10653 C C . GLY B 1 613 ? 60.623 64.047 90.178 1.00 36.29 613 GLY B C 1
ATOM 10654 O O . GLY B 1 613 ? 61.289 64.907 89.662 1.00 35.64 613 GLY B O 1
ATOM 10655 N N . ARG B 1 614 ? 61.078 62.838 90.465 1.00 37.85 614 ARG B N 1
ATOM 10656 C CA . ARG B 1 614 ? 62.439 62.450 90.316 1.00 38.47 614 ARG B CA 1
ATOM 10657 C C . ARG B 1 614 ? 62.479 60.930 90.059 1.00 37.92 614 ARG B C 1
ATOM 10658 O O . ARG B 1 614 ? 62.096 60.134 90.907 1.00 38.53 614 ARG B O 1
ATOM 10666 N N . ILE B 1 615 ? 62.914 60.555 88.863 1.00 36.50 615 ILE B N 1
ATOM 10667 C CA . ILE B 1 615 ? 63.161 59.179 88.484 1.00 35.82 615 ILE B CA 1
ATOM 10668 C C . ILE B 1 615 ? 64.688 58.874 88.451 1.00 35.92 615 ILE B C 1
ATOM 10669 O O . ILE B 1 615 ? 65.504 59.575 87.768 1.00 35.19 615 ILE B O 1
ATOM 10674 N N . THR B 1 616 ? 65.077 57.848 89.203 1.00 36.29 616 THR B N 1
ATOM 10675 C CA . THR B 1 616 ? 66.485 57.480 89.308 1.00 37.29 616 THR B CA 1
ATOM 10676 C C . THR B 1 616 ? 66.701 56.046 88.808 1.00 38.13 616 THR B C 1
ATOM 10677 O O . THR B 1 616 ? 65.825 55.194 89.027 1.00 39.37 616 THR B O 1
ATOM 10681 N N . GLY B 1 617 ? 67.804 55.805 88.074 1.00 38.32 617 GLY B N 1
ATOM 10682 C CA . GLY B 1 617 ? 68.113 54.484 87.506 1.00 38.62 617 GLY B CA 1
ATOM 10683 C C . GLY B 1 617 ? 69.154 53.816 88.389 1.00 39.77 617 GLY B C 1
ATOM 10684 O O . GLY B 1 617 ? 70.151 54.402 88.733 1.00 39.89 617 GLY B O 1
ATOM 10685 N N . TRP B 1 618 ? 68.939 52.584 88.767 1.00 40.97 618 TRP B N 1
ATOM 10686 C CA . TRP B 1 618 ? 69.881 51.930 89.676 1.00 42.7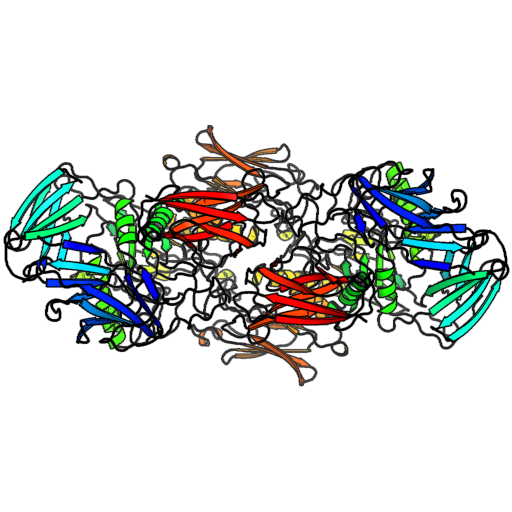0 618 TRP B CA 1
ATOM 10687 C C . TRP B 1 618 ? 70.567 50.727 89.018 1.00 43.67 618 TRP B C 1
ATOM 10688 O O . TRP B 1 618 ? 69.917 49.918 88.351 1.00 42.96 618 TRP B O 1
ATOM 10699 N N . LEU B 1 619 ? 71.889 50.645 89.170 1.00 45.49 619 LEU B N 1
ATOM 10700 C CA . LEU B 1 619 ? 72.656 49.500 88.657 1.00 47.49 619 LEU B CA 1
ATOM 10701 C C . LEU B 1 619 ? 73.613 48.883 89.709 1.00 49.36 619 LEU B C 1
ATOM 10702 O O . LEU B 1 619 ? 74.492 49.576 90.213 1.00 48.75 619 LEU B O 1
ATOM 10707 N N . ASN B 1 620 ? 73.431 47.579 89.998 1.00 52.22 620 ASN B N 1
ATOM 10708 C CA . ASN B 1 620 ? 74.149 46.853 91.089 1.00 55.49 620 ASN B CA 1
ATOM 10709 C C . ASN B 1 620 ? 74.298 47.815 92.304 1.00 55.31 620 ASN B C 1
ATOM 10710 O O . ASN B 1 620 ? 75.420 48.162 92.686 1.00 55.58 620 ASN B O 1
ATOM 10715 N N . GLY B 1 621 ? 73.165 48.314 92.816 1.00 53.88 621 GLY B N 1
ATOM 10716 C CA . GLY B 1 621 ? 73.107 49.142 94.029 1.00 53.32 621 GLY B CA 1
ATOM 10717 C C . GLY B 1 621 ? 73.505 50.608 93.924 1.00 52.80 621 GLY B C 1
ATOM 10718 O O . GLY B 1 621 ? 73.392 51.349 94.906 1.00 52.57 621 GLY B O 1
ATOM 10719 N N . GLU B 1 622 ? 73.969 51.045 92.751 1.00 53.15 622 GLU B N 1
ATOM 10720 C CA . GLU B 1 622 ? 74.403 52.441 92.535 1.00 52.01 622 GLU B CA 1
ATOM 10721 C C . GLU B 1 622 ? 73.495 53.233 91.619 1.00 48.73 622 GLU B C 1
ATOM 10722 O O . GLU B 1 622 ? 72.902 52.708 90.680 1.00 47.23 622 GLU B O 1
ATOM 10728 N N . GLN B 1 623 ? 73.404 54.517 91.921 1.00 46.64 623 GLN B N 1
ATOM 10729 C CA . GLN B 1 623 ? 72.593 55.399 91.162 1.00 44.86 623 GLN B CA 1
ATOM 10730 C C . GLN B 1 623 ? 73.374 55.750 89.924 1.00 43.15 623 GLN B C 1
ATOM 10731 O O . GLN B 1 623 ? 74.461 56.269 90.029 1.00 43.87 623 GLN B O 1
ATOM 10737 N N . VAL B 1 624 ? 72.814 55.476 88.758 1.00 40.93 624 VAL B N 1
ATOM 10738 C CA . VAL B 1 624 ? 73.513 55.732 87.520 1.00 39.89 624 VAL B CA 1
ATOM 10739 C C . VAL B 1 624 ? 72.705 56.592 86.522 1.00 38.64 624 VAL B C 1
ATOM 10740 O O . VAL B 1 624 ? 73.079 56.696 85.341 1.00 39.23 624 VAL B O 1
ATOM 10744 N N . ALA B 1 625 ? 71.613 57.202 86.971 1.00 37.09 625 ALA B N 1
ATOM 10745 C CA . ALA B 1 625 ? 70.812 57.996 86.080 1.00 36.04 625 ALA B CA 1
ATOM 10746 C C . ALA B 1 625 ? 69.788 58.722 86.879 1.00 35.53 625 ALA B C 1
ATOM 10747 O O . ALA B 1 625 ? 69.151 58.136 87.770 1.00 35.67 625 ALA B O 1
ATOM 10749 N N . LEU B 1 626 ? 69.613 59.982 86.527 1.00 34.82 626 LEU B N 1
ATOM 10750 C CA . LEU B 1 626 ? 68.628 60.820 87.125 1.00 34.80 626 LEU B CA 1
ATOM 10751 C C . LEU B 1 626 ? 67.835 61.546 86.079 1.00 34.22 626 LEU B C 1
ATOM 10752 O O . LEU B 1 626 ? 68.413 62.142 85.222 1.00 33.71 626 LEU B O 1
ATOM 10757 N N . ARG B 1 627 ? 66.509 61.559 86.201 1.00 34.67 627 ARG B N 1
ATOM 10758 C CA . ARG B 1 627 ? 65.686 62.469 85.413 1.00 34.44 627 ARG B CA 1
ATOM 10759 C C . ARG B 1 627 ? 64.733 63.174 86.343 1.00 34.33 627 ARG B C 1
ATOM 10760 O O . ARG B 1 627 ? 63.885 62.556 86.992 1.00 34.13 627 ARG B O 1
ATOM 10768 N N . GLU B 1 628 ? 64.829 64.481 86.350 1.00 34.63 628 GLU B N 1
ATOM 10769 C CA . GLU B 1 628 ? 63.894 65.308 87.116 1.00 35.20 628 GLU B CA 1
ATOM 10770 C C . GLU B 1 628 ? 62.821 65.842 86.237 1.00 34.12 628 GLU B C 1
ATOM 10771 O O . GLU B 1 628 ? 63.030 65.990 85.030 1.00 34.10 628 GLU B O 1
ATOM 10777 N N . TYR B 1 629 ? 61.680 66.112 86.847 1.00 33.23 629 TYR B N 1
ATOM 10778 C CA . TYR B 1 629 ? 60.578 66.759 86.185 1.00 32.68 629 TYR B CA 1
ATOM 10779 C C . TYR B 1 629 ? 60.027 67.819 87.152 1.00 32.62 629 TYR B C 1
ATOM 10780 O O . TYR B 1 629 ? 59.757 67.519 88.336 1.00 32.17 629 TYR B O 1
ATOM 10789 N N . VAL B 1 630 ? 59.875 69.044 86.648 1.00 32.14 630 VAL B N 1
ATOM 10790 C CA . VAL B 1 630 ? 59.295 70.089 87.446 1.00 32.25 630 VAL B CA 1
ATOM 10791 C C . VAL B 1 630 ? 57.802 70.074 87.242 1.00 32.30 630 VAL B C 1
ATOM 10792 O O . VAL B 1 630 ? 57.272 69.470 86.312 1.00 31.96 630 VAL B O 1
ATOM 10796 N N . ALA B 1 631 ? 57.118 70.731 88.157 1.00 32.76 631 ALA B N 1
ATOM 10797 C CA . ALA B 1 631 ? 55.648 70.826 88.092 1.00 32.95 631 ALA B CA 1
ATOM 10798 C C . ALA B 1 631 ? 55.164 72.003 87.211 1.00 32.24 631 ALA B C 1
ATOM 10799 O O . ALA B 1 631 ? 54.032 71.999 86.687 1.00 31.28 631 ALA B O 1
ATOM 10801 N N . ASP B 1 632 ? 56.047 72.980 87.070 1.00 32.25 632 ASP B N 1
ATOM 10802 C CA . ASP B 1 632 ? 55.748 74.219 86.397 1.00 32.73 632 ASP B CA 1
ATOM 10803 C C . ASP B 1 632 ? 56.701 74.553 85.233 1.00 32.55 632 ASP B C 1
ATOM 10804 O O . ASP B 1 632 ? 57.374 75.560 85.299 1.00 33.30 632 ASP B O 1
ATOM 10809 N N . PRO B 1 633 ? 56.743 73.730 84.152 1.00 31.71 633 PRO B N 1
ATOM 10810 C CA . PRO B 1 633 ? 57.790 73.920 83.203 1.00 31.45 633 PRO B CA 1
ATOM 10811 C C . PRO B 1 633 ? 57.661 75.253 82.515 1.00 31.80 633 PRO B C 1
ATOM 10812 O O . PRO B 1 633 ? 56.557 75.664 82.154 1.00 31.85 633 PRO B O 1
ATOM 10816 N N . LEU B 1 634 ? 58.794 75.921 82.337 1.00 31.91 634 LEU B N 1
ATOM 10817 C CA . LEU B 1 634 ? 58.842 77.234 81.740 1.00 32.31 634 LEU B CA 1
ATOM 10818 C C . LEU B 1 634 ? 59.947 77.282 80.697 1.00 32.57 634 LEU B C 1
ATOM 10819 O O . LEU B 1 634 ? 60.984 76.627 80.861 1.00 32.65 634 LEU B O 1
ATOM 10824 N N . PRO B 1 635 ? 59.782 78.123 79.676 1.00 32.81 635 PRO B N 1
ATOM 10825 C CA . PRO B 1 635 ? 60.838 78.401 78.692 1.00 33.03 635 PRO B CA 1
ATOM 10826 C C . PRO B 1 635 ? 62.117 78.925 79.330 1.00 33.48 635 PRO B C 1
ATOM 10827 O O . PRO B 1 635 ? 62.154 80.039 79.921 1.00 33.82 635 PRO B O 1
ATOM 10831 N N . THR B 1 636 ? 63.158 78.115 79.207 1.00 33.61 636 THR B N 1
ATOM 10832 C CA . THR B 1 636 ? 64.419 78.359 79.873 1.00 34.12 636 THR B CA 1
ATOM 10833 C C . THR B 1 636 ? 65.591 78.410 78.895 1.00 34.28 636 THR B C 1
ATOM 10834 O O . THR B 1 636 ? 66.356 79.393 78.954 1.00 34.45 636 THR B O 1
ATOM 10838 N N . THR B 1 637 ? 65.716 77.358 78.036 1.00 33.78 637 THR B N 1
ATOM 10839 C CA . THR B 1 637 ? 66.838 77.132 77.105 1.00 33.62 637 THR B CA 1
ATOM 10840 C C . THR B 1 637 ? 66.347 76.679 75.753 1.00 33.72 637 THR B C 1
ATOM 10841 O O . THR B 1 637 ? 65.724 75.603 75.613 1.00 33.38 637 THR B O 1
ATOM 10845 N N . LEU B 1 638 ? 66.713 77.478 74.750 1.00 34.05 638 LEU B N 1
ATOM 10846 C CA . LEU B 1 638 ? 66.445 77.191 73.390 1.00 34.20 638 LEU B CA 1
ATOM 10847 C C . LEU B 1 638 ? 67.744 76.558 72.885 1.00 34.56 638 LEU B C 1
ATOM 10848 O O . LEU B 1 638 ? 68.646 77.246 72.431 1.00 35.76 638 LEU B O 1
ATOM 10853 N N . GLN B 1 639 ? 67.848 75.248 72.983 1.00 34.06 639 GLN B N 1
ATOM 10854 C CA . GLN B 1 639 ? 69.115 74.538 72.787 1.00 34.43 639 GLN B CA 1
ATOM 10855 C C . GLN B 1 639 ? 69.378 74.285 71.293 1.00 34.43 639 GLN B C 1
ATOM 10856 O O . GLN B 1 639 ? 68.490 73.847 70.572 1.00 34.58 639 GLN B O 1
ATOM 10862 N N . ILE B 1 640 ? 70.591 74.569 70.844 1.00 34.78 640 ILE B N 1
ATOM 10863 C CA . ILE B 1 640 ? 71.014 74.348 69.488 1.00 35.01 640 ILE B CA 1
ATOM 10864 C C . ILE B 1 640 ? 72.090 73.280 69.615 1.00 35.43 640 ILE B C 1
ATOM 10865 O O . ILE B 1 640 ? 73.145 73.545 70.166 1.00 35.70 640 ILE B O 1
ATOM 10870 N N . ALA B 1 641 ? 71.810 72.070 69.133 1.00 35.40 641 ALA B N 1
ATOM 10871 C CA . ALA B 1 641 ? 72.694 70.914 69.295 1.00 35.85 641 ALA B CA 1
ATOM 10872 C C . ALA B 1 641 ? 73.148 70.427 67.957 1.00 36.26 641 ALA B C 1
ATOM 10873 O O . ALA B 1 641 ? 72.472 69.648 67.349 1.00 36.29 641 ALA B O 1
ATOM 10875 N N . PRO B 1 642 ? 74.263 70.938 67.442 1.00 37.64 642 PRO B N 1
ATOM 10876 C CA . PRO B 1 642 ? 74.837 70.312 66.250 1.00 37.82 642 PRO B CA 1
ATOM 10877 C C . PRO B 1 642 ? 75.463 68.955 66.591 1.00 38.32 642 PRO B C 1
ATOM 10878 O O . PRO B 1 642 ? 75.922 68.734 67.717 1.00 37.50 642 PRO B O 1
ATOM 10882 N N . ASP B 1 643 ? 75.492 68.074 65.601 1.00 39.45 643 ASP B N 1
ATOM 10883 C CA . ASP B 1 643 ? 76.096 66.756 65.750 1.00 40.69 643 ASP B CA 1
ATOM 10884 C C . ASP B 1 643 ? 77.607 66.758 66.001 1.00 42.18 643 ASP B C 1
ATOM 10885 O O . ASP B 1 643 ? 78.128 65.911 66.727 1.00 41.68 643 ASP B O 1
ATOM 10890 N N . ARG B 1 644 ? 78.302 67.710 65.401 1.00 44.23 644 ARG B N 1
ATOM 10891 C CA . ARG B 1 644 ? 79.738 67.825 65.550 1.00 46.55 644 ARG B CA 1
ATOM 10892 C C . ARG B 1 644 ? 80.081 69.292 65.851 1.00 47.03 644 ARG B C 1
ATOM 10893 O O . ARG B 1 644 ? 79.406 70.206 65.360 1.00 45.26 644 ARG B O 1
ATOM 10901 N N . ASP B 1 645 ? 81.121 69.512 66.661 1.00 48.16 645 ASP B N 1
ATOM 10902 C CA . ASP B 1 645 ? 81.636 70.885 66.907 1.00 49.33 645 ASP B CA 1
ATOM 10903 C C . ASP B 1 645 ? 82.656 71.341 65.884 1.00 49.48 645 ASP B C 1
ATOM 10904 O O . ASP B 1 645 ? 82.855 72.544 65.667 1.00 50.18 645 ASP B O 1
ATOM 10909 N N . THR B 1 646 ? 83.345 70.386 65.296 1.00 45.03 646 THR B N 1
ATOM 10910 C CA . THR B 1 646 ? 84.270 70.692 64.245 1.00 44.62 646 THR B CA 1
ATOM 10911 C C . THR B 1 646 ? 84.085 69.793 63.013 1.00 43.54 646 THR B C 1
ATOM 10912 O O . THR B 1 646 ? 83.561 68.660 63.076 1.00 41.85 646 THR B O 1
ATOM 10916 N N . LEU B 1 647 ? 84.549 70.349 61.897 1.00 43.56 647 LEU B N 1
ATOM 10917 C CA . LEU B 1 647 ? 84.347 69.799 60.579 1.00 43.64 647 LEU B CA 1
ATOM 10918 C C . LEU B 1 647 ? 85.415 70.298 59.648 1.00 43.90 647 LEU B C 1
ATOM 10919 O O . LEU B 1 647 ? 85.827 71.461 59.787 1.00 44.54 647 LEU B O 1
ATOM 10924 N N . PRO B 1 648 ? 85.788 69.463 58.643 1.00 43.09 648 PRO B N 1
ATOM 10925 C CA . PRO B 1 648 ? 86.653 69.899 57.580 1.00 43.77 648 PRO B CA 1
ATOM 10926 C C . PRO B 1 648 ? 85.927 70.781 56.523 1.00 44.10 648 PRO B C 1
ATOM 10927 O O . PRO B 1 648 ? 84.714 70.646 56.352 1.00 43.16 648 PRO B O 1
ATOM 10931 N N . ALA B 1 649 ? 86.655 71.658 55.809 1.00 45.12 649 ALA B N 1
ATOM 10932 C CA . ALA B 1 649 ? 86.039 72.485 54.732 1.00 45.45 649 ALA B CA 1
ATOM 10933 C C . ALA B 1 649 ? 85.725 71.563 53.513 1.00 45.90 649 ALA B C 1
ATOM 10934 O O . ALA B 1 649 ? 86.541 71.372 52.594 1.00 47.67 649 ALA B O 1
ATOM 10936 N N . ASP B 1 650 ? 84.534 70.946 53.586 1.00 44.60 650 ASP B N 1
ATOM 10937 C CA . ASP B 1 650 ? 84.133 69.871 52.735 1.00 43.04 650 ASP B CA 1
ATOM 10938 C C . ASP B 1 650 ? 82.736 70.187 52.314 1.00 42.53 650 ASP B C 1
ATOM 10939 O O . ASP B 1 650 ? 81.787 70.124 53.104 1.00 41.95 650 ASP B O 1
ATOM 10944 N N . GLY B 1 651 ? 82.611 70.539 51.047 1.00 42.69 651 GLY B N 1
ATOM 10945 C CA . GLY B 1 651 ? 81.336 70.937 50.491 1.00 42.53 651 GLY B CA 1
ATOM 10946 C C . GLY B 1 651 ? 80.294 69.837 50.399 1.00 41.40 651 GLY B C 1
ATOM 10947 O O . GLY B 1 651 ? 79.201 70.136 49.969 1.00 41.50 651 GLY B O 1
ATOM 10948 N N . ASP B 1 652 ? 80.626 68.593 50.777 1.00 40.11 652 ASP B N 1
ATOM 10949 C CA . ASP B 1 652 ? 79.700 67.467 50.682 1.00 39.42 652 ASP B CA 1
ATOM 10950 C C . ASP B 1 652 ? 78.890 67.289 51.960 1.00 38.49 652 ASP B C 1
ATOM 10951 O O . ASP B 1 652 ? 77.849 66.625 51.966 1.00 37.58 652 ASP B O 1
ATOM 10956 N N . ILE B 1 653 ? 79.341 67.940 53.026 1.00 38.57 653 ILE B N 1
ATOM 10957 C CA . ILE B 1 653 ? 78.735 67.782 54.378 1.00 37.68 653 ILE B CA 1
ATOM 10958 C C . ILE B 1 653 ? 77.386 68.499 54.568 1.00 37.18 653 ILE B C 1
ATOM 10959 O O . ILE B 1 653 ? 77.294 69.700 54.385 1.00 37.63 653 ILE B O 1
ATOM 10964 N N . ASP B 1 654 ? 76.372 67.712 54.952 1.00 36.56 654 ASP B N 1
ATOM 10965 C CA . ASP B 1 654 ? 75.090 68.181 55.442 1.00 35.79 654 ASP B CA 1
ATOM 10966 C C . ASP B 1 654 ? 75.094 67.999 56.943 1.00 35.65 654 ASP B C 1
ATOM 10967 O O . ASP B 1 654 ? 74.896 66.887 57.447 1.00 35.48 654 ASP B O 1
ATOM 10972 N N . LEU B 1 655 ? 75.285 69.098 57.672 1.00 35.47 655 LEU B N 1
ATOM 10973 C CA . LEU B 1 655 ? 75.314 69.044 59.110 1.00 34.92 655 LEU B CA 1
ATOM 10974 C C . LEU B 1 655 ? 73.912 69.103 59.712 1.00 34.05 655 LEU B C 1
ATOM 10975 O O . LEU B 1 655 ? 73.205 70.111 59.519 1.00 33.26 655 LEU B O 1
ATOM 10980 N N . ARG B 1 656 ? 73.543 68.041 60.461 1.00 33.26 656 ARG B N 1
ATOM 10981 C CA . ARG B 1 656 ? 72.361 68.076 61.329 1.00 32.59 656 ARG B CA 1
ATOM 10982 C C . ARG B 1 656 ? 72.555 68.846 62.631 1.00 32.50 656 ARG B C 1
ATOM 10983 O O . ARG B 1 656 ? 73.470 68.583 63.395 1.00 32.77 656 ARG B O 1
ATOM 10991 N N . VAL B 1 657 ? 71.635 69.772 62.861 1.00 32.42 657 VAL B N 1
ATOM 10992 C CA . VAL B 1 657 ? 71.548 70.584 64.059 1.00 32.43 657 VAL B CA 1
ATOM 10993 C C . VAL B 1 657 ? 70.132 70.427 64.600 1.00 32.01 657 VAL B C 1
ATOM 10994 O O . VAL B 1 657 ? 69.161 70.730 63.878 1.00 32.09 657 VAL B O 1
ATOM 10998 N N . MET B 1 658 ? 69.996 70.011 65.844 1.00 31.51 658 MET B N 1
ATOM 10999 C CA . MET B 1 658 ? 68.678 69.929 66.478 1.00 31.26 658 MET B CA 1
ATOM 11000 C C . MET B 1 658 ? 68.332 71.214 67.260 1.00 31.01 658 MET B C 1
ATOM 11001 O O . MET B 1 658 ? 69.207 71.938 67.675 1.00 30.88 658 MET B O 1
ATOM 11006 N N . LEU B 1 659 ? 67.037 71.514 67.405 1.00 30.65 659 LEU B N 1
ATOM 11007 C CA . LEU B 1 659 ? 66.589 72.658 68.202 1.00 30.44 659 LEU B CA 1
ATOM 11008 C C . LEU B 1 659 ? 65.679 72.091 69.270 1.00 30.00 659 LEU B C 1
ATOM 11009 O O . LEU B 1 659 ? 64.764 71.426 68.940 1.00 30.02 659 LEU B O 1
ATOM 11014 N N . ARG B 1 660 ? 65.919 72.339 70.538 1.00 29.78 660 ARG B N 1
ATOM 11015 C CA . ARG B 1 660 ? 65.019 71.816 71.565 1.00 29.67 660 ARG B CA 1
ATOM 11016 C C . ARG B 1 660 ? 64.471 72.921 72.484 1.00 29.40 660 ARG B C 1
ATOM 11017 O O . ARG B 1 660 ? 65.239 73.770 72.988 1.00 29.86 660 ARG B O 1
ATOM 11025 N N . ALA B 1 661 ? 63.162 72.953 72.647 1.00 28.79 661 ALA B N 1
ATOM 11026 C CA . ALA B 1 661 ? 62.586 73.873 73.595 1.00 29.07 661 ALA B CA 1
ATOM 11027 C C . ALA B 1 661 ? 62.592 73.269 74.999 1.00 29.16 661 ALA B C 1
ATOM 11028 O O . ALA B 1 661 ? 61.783 72.392 75.257 1.00 29.06 661 ALA B O 1
ATOM 11030 N N . LEU B 1 662 ? 63.472 73.771 75.889 1.00 29.49 662 LEU B N 1
ATOM 11031 C CA . LEU B 1 662 ? 63.729 73.156 77.192 1.00 29.66 662 LEU B CA 1
ATOM 11032 C C . LEU B 1 662 ? 63.284 73.974 78.390 1.00 29.58 662 LEU B C 1
ATOM 11033 O O . LEU B 1 662 ? 63.451 75.221 78.414 1.00 29.24 662 LEU B O 1
ATOM 11038 N N . ASP B 1 663 ? 62.781 73.220 79.385 1.00 29.38 663 ASP B N 1
ATOM 11039 C CA . ASP B 1 663 ? 62.351 73.715 80.626 1.00 29.56 663 ASP B CA 1
ATOM 11040 C C . ASP B 1 663 ? 63.551 73.808 81.605 1.00 30.32 663 ASP B C 1
ATOM 11041 O O . ASP B 1 663 ? 64.695 73.523 81.236 1.00 31.17 663 ASP B O 1
ATOM 11046 N N . GLN B 1 664 ? 63.287 74.172 82.850 1.00 30.27 664 GLN B N 1
ATOM 11047 C CA . GLN B 1 664 ? 64.313 74.427 83.849 1.00 30.50 664 GLN B CA 1
ATOM 11048 C C . GLN B 1 664 ? 65.161 73.250 84.127 1.00 30.45 664 GLN B C 1
ATOM 11049 O O . GLN B 1 664 ? 66.299 73.437 84.559 1.00 30.70 664 GLN B O 1
ATOM 11055 N N . VAL B 1 665 ? 64.626 72.046 83.973 1.00 30.17 665 VAL B N 1
ATOM 11056 C CA . VAL B 1 665 ? 65.437 70.850 84.261 1.00 30.47 665 VAL B CA 1
ATOM 11057 C C . VAL B 1 665 ? 65.860 70.169 82.964 1.00 30.23 665 VAL B C 1
ATOM 11058 O O . VAL B 1 665 ? 66.179 68.970 82.943 1.00 30.37 665 VAL B O 1
ATOM 11062 N N . GLY B 1 666 ? 65.856 70.951 81.882 1.00 29.94 666 GLY B N 1
ATOM 11063 C CA . GLY B 1 666 ? 66.196 70.478 80.547 1.00 29.74 666 GLY B CA 1
ATOM 11064 C C . GLY B 1 666 ? 65.236 69.504 79.878 1.00 29.28 666 GLY B C 1
ATOM 11065 O O . GLY B 1 666 ? 65.677 68.749 79.075 1.00 28.78 666 GLY B O 1
ATOM 11066 N N . ASN B 1 667 ? 63.935 69.518 80.215 1.00 29.14 667 ASN B N 1
ATOM 11067 C CA . ASN B 1 667 ? 62.951 68.691 79.506 1.00 28.81 667 ASN B CA 1
ATOM 11068 C C . ASN B 1 667 ? 62.238 69.503 78.459 1.00 28.71 667 ASN B C 1
ATOM 11069 O O . ASN B 1 667 ? 61.980 70.697 78.655 1.00 28.13 667 ASN B O 1
ATOM 11074 N N . ARG B 1 668 ? 61.908 68.824 77.337 1.00 28.83 668 ARG B N 1
ATOM 11075 C CA . ARG B 1 668 ? 61.169 69.493 76.235 1.00 28.71 668 ARG B CA 1
ATOM 11076 C C . ARG B 1 668 ? 59.817 69.962 76.677 1.00 28.39 668 ARG B C 1
ATOM 11077 O O . ARG B 1 668 ? 59.211 69.371 77.541 1.00 28.44 668 ARG B O 1
ATOM 11085 N N . LEU B 1 669 ? 59.394 71.058 76.093 1.00 28.28 669 LEU B N 1
ATOM 11086 C CA . LEU B 1 669 ? 58.031 71.525 76.163 1.00 28.33 669 LEU B CA 1
ATOM 11087 C C . LEU B 1 669 ? 57.216 70.860 75.036 1.00 28.45 669 LEU B C 1
ATOM 11088 O O . LEU B 1 669 ? 57.174 71.382 73.939 1.00 28.57 669 LEU B O 1
ATOM 11093 N N . PRO B 1 670 ? 56.579 69.697 75.283 1.00 28.59 670 PRO B N 1
ATOM 11094 C CA . PRO B 1 670 ? 56.067 68.890 74.140 1.00 28.80 670 PRO B CA 1
ATOM 11095 C C . PRO B 1 670 ? 54.975 69.577 73.296 1.00 28.72 670 PRO B C 1
ATOM 11096 O O . PRO B 1 670 ? 54.941 69.388 72.084 1.00 28.58 670 PRO B O 1
ATOM 11100 N N . PHE B 1 671 ? 54.154 70.410 73.944 1.00 28.86 671 PHE B N 1
ATOM 11101 C CA . PHE B 1 671 ? 53.032 71.112 73.267 1.00 29.02 671 PHE B CA 1
ATOM 11102 C C . PHE B 1 671 ? 53.223 72.605 72.997 1.00 29.04 671 PHE B C 1
ATOM 11103 O O . PHE B 1 671 ? 52.256 73.323 72.831 1.00 28.60 671 PHE B O 1
ATOM 11111 N N . LEU B 1 672 ? 54.471 73.052 72.944 1.00 29.37 672 LEU B N 1
ATOM 11112 C CA . LEU B 1 672 ? 54.771 74.441 72.564 1.00 30.08 672 LEU B CA 1
ATOM 11113 C C . LEU B 1 672 ? 54.768 74.554 71.042 1.00 30.73 672 LEU B C 1
ATOM 11114 O O . LEU B 1 672 ? 55.639 73.989 70.388 1.00 30.81 672 LEU B O 1
ATOM 11119 N N . ASP B 1 673 ? 53.727 75.178 70.478 1.00 31.69 673 ASP B N 1
ATOM 11120 C CA . ASP B 1 673 ? 53.635 75.309 69.030 1.00 32.40 673 ASP B CA 1
ATOM 11121 C C . ASP B 1 673 ? 54.341 76.617 68.804 1.00 32.79 673 ASP B C 1
ATOM 11122 O O . ASP B 1 673 ? 53.883 77.694 69.227 1.00 33.05 673 ASP B O 1
ATOM 11127 N N . ALA B 1 674 ? 55.542 76.517 68.271 1.00 32.64 674 ALA B N 1
ATOM 11128 C CA . ALA B 1 674 ? 56.255 77.710 68.016 1.00 32.75 674 ALA B CA 1
ATOM 11129 C C . ALA B 1 674 ? 57.120 77.551 66.822 1.00 32.88 674 ALA B C 1
ATOM 11130 O O . ALA B 1 674 ? 57.533 76.454 66.484 1.00 32.21 674 ALA B O 1
ATOM 11132 N N . GLY B 1 675 ? 57.372 78.696 66.190 1.00 33.52 675 GLY B N 1
ATOM 11133 C CA . GLY B 1 675 ? 58.375 78.815 65.154 1.00 33.65 675 GLY B CA 1
ATOM 11134 C C . GLY B 1 675 ? 59.662 79.457 65.676 1.00 33.69 675 GLY B C 1
ATOM 11135 O O . GLY B 1 675 ? 59.630 80.589 66.175 1.00 33.36 675 GLY B O 1
ATOM 11136 N N . ILE B 1 676 ? 60.768 78.724 65.516 1.00 33.73 676 ILE B N 1
ATOM 11137 C CA . ILE B 1 676 ? 62.095 79.165 65.909 1.00 34.39 676 ILE B CA 1
ATOM 11138 C C . ILE B 1 676 ? 62.738 79.910 64.714 1.00 35.09 676 ILE B C 1
ATOM 11139 O O . ILE B 1 676 ? 63.015 79.274 63.670 1.00 35.82 676 ILE B O 1
ATOM 11144 N N . ALA B 1 677 ? 62.976 81.222 64.855 1.00 35.03 677 ALA B N 1
ATOM 11145 C CA . ALA B 1 677 ? 63.608 81.997 63.813 1.00 35.70 677 ALA B CA 1
ATOM 11146 C C . ALA B 1 677 ? 65.102 81.672 63.811 1.00 36.41 677 ALA B C 1
ATOM 11147 O O . ALA B 1 677 ? 65.790 81.946 64.788 1.00 36.83 677 ALA B O 1
ATOM 11149 N N . VAL B 1 678 ? 65.582 81.083 62.714 1.00 36.88 678 VAL B N 1
ATOM 11150 C CA . VAL B 1 678 ? 66.986 80.681 62.569 1.00 37.46 678 VAL B CA 1
ATOM 11151 C C . VAL B 1 678 ? 67.804 81.625 61.622 1.00 38.63 678 VAL B C 1
ATOM 11152 O O . VAL B 1 678 ? 67.279 82.132 60.595 1.00 39.66 678 VAL B O 1
ATOM 11156 N N . THR B 1 679 ? 69.054 81.890 62.013 1.00 38.68 679 THR B N 1
ATOM 11157 C CA . THR B 1 679 ? 70.019 82.582 61.172 1.00 39.69 679 THR B CA 1
ATOM 11158 C C . THR B 1 679 ? 71.274 81.714 61.156 1.00 40.17 679 THR B C 1
ATOM 11159 O O . THR B 1 679 ? 71.792 81.379 62.209 1.00 39.70 679 THR B O 1
ATOM 11163 N N . VAL B 1 680 ? 71.695 81.294 59.956 1.00 41.31 680 VAL B N 1
ATOM 11164 C CA . VAL B 1 680 ? 72.982 80.642 59.736 1.00 42.91 680 VAL B CA 1
ATOM 11165 C C . VAL B 1 680 ? 73.969 81.609 59.064 1.00 45.98 680 VAL B C 1
ATOM 11166 O O . VAL B 1 680 ? 73.731 82.075 57.949 1.00 46.02 680 VAL B O 1
ATOM 11170 N N . ASP B 1 681 ? 75.043 81.936 59.775 1.00 49.37 681 ASP B N 1
ATOM 11171 C CA . ASP B 1 681 ? 76.133 82.810 59.269 1.00 53.18 681 ASP B CA 1
ATOM 11172 C C . ASP B 1 681 ? 77.379 81.966 58.994 1.00 53.92 681 ASP B C 1
ATOM 11173 O O . ASP B 1 681 ? 77.647 80.986 59.717 1.00 55.24 681 ASP B O 1
ATOM 11178 N N . GLY B 1 682 ? 78.159 82.352 57.982 1.00 53.45 682 GLY B N 1
ATOM 11179 C CA . GLY B 1 682 ? 79.373 81.618 57.666 1.00 52.21 682 GLY B CA 1
ATOM 11180 C C . GLY B 1 682 ? 79.250 80.566 56.578 1.00 50.54 682 GLY B C 1
ATOM 11181 O O . GLY B 1 682 ? 78.343 80.610 55.788 1.00 48.80 682 GLY B O 1
ATOM 11182 N N . PRO B 1 683 ? 80.181 79.600 56.550 1.00 50.88 683 PRO B N 1
ATOM 11183 C CA . PRO B 1 683 ? 80.435 78.806 55.334 1.00 52.08 683 PRO B CA 1
ATOM 11184 C C . PRO B 1 683 ? 79.534 77.568 55.145 1.00 50.88 683 PRO B C 1
ATOM 11185 O O . PRO B 1 683 ? 80.027 76.417 55.078 1.00 48.78 683 PRO B O 1
ATOM 11189 N N . ALA B 1 684 ? 78.229 77.850 55.014 1.00 50.52 684 ALA B N 1
ATOM 11190 C CA . ALA B 1 684 ? 77.167 76.825 55.042 1.00 49.00 684 ALA B CA 1
ATOM 11191 C C . ALA B 1 684 ? 75.806 77.475 54.785 1.00 48.37 684 ALA B C 1
ATOM 11192 O O . ALA B 1 684 ? 75.531 78.494 55.360 1.00 48.74 684 ALA B O 1
ATOM 11194 N N . ARG B 1 685 ? 74.995 76.927 53.888 1.00 47.90 685 ARG B N 1
ATOM 11195 C CA . ARG B 1 685 ? 73.630 77.406 53.707 1.00 48.47 685 ARG B CA 1
ATOM 11196 C C . ARG B 1 685 ? 72.640 76.494 54.455 1.00 46.23 685 ARG B C 1
ATOM 11197 O O . ARG B 1 685 ? 72.818 75.259 54.520 1.00 44.85 685 ARG B O 1
ATOM 11205 N N . LEU B 1 686 ? 71.596 77.119 55.020 1.00 44.54 686 LEU B N 1
ATOM 11206 C CA . LEU B 1 686 ? 70.467 76.413 55.669 1.00 42.16 686 LEU B CA 1
ATOM 11207 C C . LEU B 1 686 ? 69.599 75.759 54.636 1.00 41.14 686 LEU B C 1
ATOM 11208 O O . LEU B 1 686 ? 69.225 76.416 53.661 1.00 41.85 686 LEU B O 1
ATOM 11213 N N . ILE B 1 687 ? 69.265 74.487 54.832 1.00 39.34 687 ILE B N 1
ATOM 11214 C CA . ILE B 1 687 ? 68.342 73.848 53.949 1.00 38.57 687 ILE B CA 1
ATOM 11215 C C . ILE B 1 687 ? 66.949 73.967 54.548 1.00 38.03 687 ILE B C 1
ATOM 11216 O O . ILE B 1 687 ? 66.725 73.644 55.696 1.00 37.42 687 ILE B O 1
ATOM 11221 N N . GLY B 1 688 ? 66.009 74.389 53.718 1.00 38.20 688 GLY B N 1
ATOM 11222 C CA . GLY B 1 688 ? 64.614 74.516 54.067 1.00 37.82 688 GLY B CA 1
ATOM 11223 C C . GLY B 1 688 ? 64.376 75.899 54.645 1.00 38.14 688 GLY B C 1
ATOM 11224 O O . GLY B 1 688 ? 65.274 76.724 54.660 1.00 38.66 688 GLY B O 1
ATOM 11225 N N . PRO B 1 689 ? 63.166 76.158 55.153 1.00 37.94 689 PRO B N 1
ATOM 11226 C CA . PRO B 1 689 ? 62.826 77.478 55.637 1.00 37.86 689 PRO B CA 1
ATOM 11227 C C . PRO B 1 689 ? 63.639 77.942 56.845 1.00 37.39 689 PRO B C 1
ATOM 11228 O O . PRO B 1 689 ? 64.232 77.146 57.578 1.00 36.99 689 PRO B O 1
ATOM 11232 N N . ASP B 1 690 ? 63.619 79.243 57.058 1.00 37.32 690 ASP B N 1
ATOM 11233 C CA . ASP B 1 690 ? 64.428 79.856 58.098 1.00 37.33 690 ASP B CA 1
ATOM 11234 C C . ASP B 1 690 ? 63.648 80.055 59.355 1.00 36.74 690 ASP B C 1
ATOM 11235 O O . ASP B 1 690 ? 64.091 80.783 60.223 1.00 37.94 690 ASP B O 1
ATOM 11240 N N . LEU B 1 691 ? 62.451 79.462 59.405 1.00 35.88 691 LEU B N 1
ATOM 11241 C CA . LEU B 1 691 ? 61.529 79.491 60.531 1.00 34.61 691 LEU B CA 1
ATOM 11242 C C . LEU B 1 691 ? 61.150 78.007 60.786 1.00 33.45 691 LEU B C 1
ATOM 11243 O O . LEU B 1 691 ? 60.426 77.402 59.989 1.00 33.06 691 LEU B O 1
ATOM 11248 N N . ARG B 1 692 ? 61.721 77.423 61.841 1.00 32.33 692 ARG B N 1
ATOM 11249 C CA . ARG B 1 692 ? 61.697 75.975 62.090 1.00 31.84 692 ARG B CA 1
ATOM 11250 C C . ARG B 1 692 ? 60.651 75.693 63.133 1.00 31.84 692 ARG B C 1
ATOM 11251 O O . ARG B 1 692 ? 60.721 76.265 64.216 1.00 31.62 692 ARG B O 1
ATOM 11259 N N . MET B 1 693 ? 59.679 74.854 62.799 1.00 32.14 693 MET B N 1
ATOM 11260 C CA . MET B 1 693 ? 58.466 74.676 63.632 1.00 32.31 693 MET B CA 1
ATOM 11261 C C . MET B 1 693 ? 58.633 73.493 64.526 1.00 31.23 693 MET B C 1
ATOM 11262 O O . MET B 1 693 ? 58.875 72.419 64.057 1.00 31.35 693 MET B O 1
ATOM 11267 N N . LEU B 1 694 ? 58.500 73.713 65.811 1.00 30.58 694 LEU B N 1
ATOM 11268 C CA . LEU B 1 694 ? 58.621 72.654 66.810 1.00 30.19 694 LEU B CA 1
ATOM 11269 C C . LEU B 1 694 ? 57.493 71.659 66.729 1.00 29.63 694 LEU B C 1
ATOM 11270 O O . LEU B 1 694 ? 56.359 72.040 66.537 1.00 29.53 694 LEU B O 1
ATOM 11275 N N . GLN B 1 695 ? 57.841 70.396 66.885 1.00 29.36 695 GLN B N 1
ATOM 11276 C CA . GLN B 1 695 ? 56.891 69.308 66.916 1.00 29.66 695 GLN B CA 1
ATOM 11277 C C . GLN B 1 695 ? 57.368 68.301 68.000 1.00 29.53 695 GLN B C 1
ATOM 11278 O O . GLN B 1 695 ? 58.460 67.701 67.935 1.00 29.96 695 GLN B O 1
ATOM 11284 N N . GLY B 1 696 ? 56.550 68.159 69.024 1.00 29.41 696 GLY B N 1
ATOM 11285 C CA . GLY B 1 696 ? 56.966 67.503 70.268 1.00 29.22 696 GLY B CA 1
ATOM 11286 C C . GLY B 1 696 ? 58.006 68.291 71.026 1.00 28.70 696 GLY B C 1
ATOM 11287 O O . GLY B 1 696 ? 58.791 67.677 71.742 1.00 28.64 696 GLY B O 1
ATOM 11288 N N . GLY B 1 697 ? 58.041 69.620 70.827 1.00 28.44 697 GLY B N 1
ATOM 11289 C CA . GLY B 1 697 ? 58.986 70.518 71.506 1.00 28.48 697 GLY B CA 1
ATOM 11290 C C . GLY B 1 697 ? 60.412 70.516 70.963 1.00 28.69 697 GLY B C 1
ATOM 11291 O O . GLY B 1 697 ? 61.275 71.169 71.540 1.00 28.43 697 GLY B O 1
ATOM 11292 N N . THR B 1 698 ? 60.653 69.754 69.887 1.00 28.77 698 THR B N 1
ATOM 11293 C CA . THR B 1 698 ? 61.895 69.776 69.147 1.00 29.09 698 THR B CA 1
ATOM 11294 C C . THR B 1 698 ? 61.670 69.971 67.638 1.00 29.54 698 THR B C 1
ATOM 11295 O O . THR B 1 698 ? 60.590 69.699 67.098 1.00 29.82 698 THR B O 1
ATOM 11299 N N . THR B 1 699 ? 62.699 70.433 66.969 1.00 29.94 699 THR B N 1
ATOM 11300 C CA . THR B 1 699 ? 62.806 70.235 65.542 1.00 31.03 699 THR B CA 1
ATOM 11301 C C . THR B 1 699 ? 64.268 70.224 65.082 1.00 31.82 699 THR B C 1
ATOM 11302 O O . THR B 1 699 ? 65.208 70.340 65.918 1.00 32.81 699 THR B O 1
ATOM 11306 N N . GLY B 1 700 ? 64.449 70.017 63.781 1.00 32.22 700 GLY B N 1
ATOM 11307 C CA . GLY B 1 700 ? 65.760 69.747 63.195 1.00 32.45 700 GLY B CA 1
ATOM 11308 C C . GLY B 1 700 ? 65.986 70.506 61.921 1.00 32.88 700 GLY B C 1
ATOM 11309 O O . GLY B 1 700 ? 65.041 71.023 61.319 1.00 32.87 700 GLY B O 1
ATOM 11310 N N . MET B 1 701 ? 67.255 70.580 61.525 1.00 33.70 701 MET B N 1
ATOM 11311 C CA . MET B 1 701 ? 67.669 71.236 60.275 1.00 34.42 701 MET B CA 1
ATOM 11312 C C . MET B 1 701 ? 69.036 70.736 59.806 1.00 34.74 701 MET B C 1
ATOM 11313 O O . MET B 1 701 ? 69.846 70.278 60.593 1.00 34.71 701 MET B O 1
ATOM 11318 N N . LEU B 1 702 ? 69.265 70.820 58.512 1.00 35.30 702 LEU B N 1
ATOM 11319 C CA . LEU B 1 702 ? 70.503 70.414 57.914 1.00 35.76 702 LEU B CA 1
ATOM 11320 C C . LEU B 1 702 ? 71.110 71.647 57.252 1.00 36.55 702 LEU B C 1
ATOM 11321 O O . LEU B 1 702 ? 70.383 72.462 56.642 1.00 37.10 702 LEU B O 1
ATOM 11326 N N . LEU B 1 703 ? 72.421 71.799 57.458 1.00 36.67 703 LEU B N 1
ATOM 11327 C CA . LEU B 1 703 ? 73.206 72.859 56.925 1.00 37.39 703 LEU B CA 1
ATOM 11328 C C . LEU B 1 703 ? 74.168 72.258 55.930 1.00 38.34 703 LEU B C 1
ATOM 11329 O O . LEU B 1 703 ? 74.890 71.308 56.238 1.00 38.54 703 LEU B O 1
ATOM 11334 N N . ARG B 1 704 ? 74.168 72.791 54.716 1.00 39.74 704 ARG B N 1
ATOM 11335 C CA . ARG B 1 704 ? 75.071 72.317 53.660 1.00 40.52 704 ARG B CA 1
ATOM 11336 C C . ARG B 1 704 ? 76.294 73.180 53.686 1.00 41.12 704 ARG B C 1
ATOM 11337 O O . ARG B 1 704 ? 76.187 74.374 53.447 1.00 41.11 704 ARG B O 1
ATOM 11345 N N . LEU B 1 705 ? 77.443 72.599 54.015 1.00 41.68 705 LEU B N 1
ATOM 11346 C CA . LEU B 1 705 ? 78.686 73.363 53.956 1.00 42.54 705 LEU B CA 1
ATOM 11347 C C . LEU B 1 705 ? 78.997 73.830 52.516 1.00 43.82 705 LEU B C 1
ATOM 11348 O O . LEU B 1 705 ? 78.747 73.090 51.515 1.00 43.86 705 LEU B O 1
ATOM 11353 N N . THR B 1 706 ? 79.537 75.051 52.422 1.00 44.71 706 THR B N 1
ATOM 11354 C CA . THR B 1 706 ? 80.019 75.579 51.154 1.00 45.98 706 THR B CA 1
ATOM 11355 C C . THR B 1 706 ? 81.285 74.882 50.805 1.00 47.34 706 THR B C 1
ATOM 11356 O O . THR B 1 706 ? 81.472 74.485 49.665 1.00 48.82 706 THR B O 1
ATOM 11360 N N . GLY B 1 707 ? 82.145 74.680 51.789 1.00 48.48 707 GLY B N 1
ATOM 11361 C CA . GLY B 1 707 ? 83.431 74.097 51.517 1.00 49.71 707 GLY B CA 1
ATOM 11362 C C . GLY B 1 707 ? 84.549 75.107 51.700 1.00 51.52 707 GLY B C 1
ATOM 11363 O O . GLY B 1 707 ? 85.693 74.725 51.597 1.00 52.20 707 GLY B O 1
ATOM 11364 N N . ASP B 1 708 ? 84.225 76.382 51.957 1.00 53.98 708 ASP B N 1
ATOM 11365 C CA . ASP B 1 708 ? 85.206 77.387 52.469 1.00 55.95 708 ASP B CA 1
ATOM 11366 C C . ASP B 1 708 ? 85.496 77.094 53.954 1.00 55.16 708 ASP B C 1
ATOM 11367 O O . ASP B 1 708 ? 84.685 76.438 54.601 1.00 56.27 708 ASP B O 1
ATOM 11372 N N . ALA B 1 709 ? 86.655 77.494 54.485 1.00 55.13 709 ALA B N 1
ATOM 11373 C CA . ALA B 1 709 ? 86.942 77.273 55.932 1.00 54.25 709 ALA B CA 1
ATOM 11374 C C . ALA B 1 709 ? 86.369 78.434 56.734 1.00 53.59 709 ALA B C 1
ATOM 11375 O O . ALA B 1 709 ? 86.046 79.473 56.160 1.00 53.88 709 ALA B O 1
ATOM 11377 N N . GLY B 1 710 ? 86.193 78.247 58.045 1.00 53.11 710 GLY B N 1
ATOM 11378 C CA . GLY B 1 710 ? 85.643 79.317 58.904 1.00 52.84 710 GLY B CA 1
ATOM 11379 C C . GLY B 1 710 ? 84.746 78.866 60.050 1.00 51.87 710 GLY B C 1
ATOM 11380 O O . GLY B 1 710 ? 84.929 77.798 60.617 1.00 50.95 710 GLY B O 1
ATOM 11381 N N . THR B 1 711 ? 83.783 79.708 60.419 1.00 51.84 711 THR B N 1
ATOM 11382 C CA . THR B 1 711 ? 82.898 79.394 61.538 1.00 51.38 711 THR B CA 1
ATOM 11383 C C . THR B 1 711 ? 81.432 79.458 61.155 1.00 50.09 711 THR B C 1
ATOM 11384 O O . THR B 1 711 ? 80.953 80.466 60.646 1.00 52.30 711 THR B O 1
ATOM 11388 N N . ILE B 1 712 ? 80.731 78.365 61.391 1.00 47.63 712 ILE B N 1
ATOM 11389 C CA . ILE B 1 712 ? 79.309 78.364 61.213 1.00 46.07 712 ILE B CA 1
ATOM 11390 C C . ILE B 1 712 ? 78.763 78.901 62.514 1.00 45.44 712 ILE B C 1
ATOM 11391 O O . ILE B 1 712 ? 79.131 78.457 63.612 1.00 44.20 712 ILE B O 1
ATOM 11396 N N . ARG B 1 713 ? 77.907 79.894 62.357 1.00 45.81 713 ARG B N 1
ATOM 11397 C CA . ARG B 1 713 ? 77.304 80.553 63.468 1.00 46.90 713 ARG B CA 1
ATOM 11398 C C . ARG B 1 713 ? 75.807 80.440 63.281 1.00 45.02 713 ARG B C 1
ATOM 11399 O O . ARG B 1 713 ? 75.250 80.929 62.297 1.00 44.86 713 ARG B O 1
ATOM 11407 N N . ILE B 1 714 ? 75.177 79.756 64.232 1.00 43.27 714 ILE B N 1
ATOM 11408 C CA . ILE B 1 714 ? 73.745 79.504 64.232 1.00 41.83 714 ILE B CA 1
ATOM 11409 C C . ILE B 1 714 ? 73.090 80.315 65.365 1.00 40.99 714 ILE B C 1
ATOM 11410 O O . ILE B 1 714 ? 73.486 80.170 66.511 1.00 41.33 714 ILE B O 1
ATOM 11415 N N . THR B 1 715 ? 72.126 81.171 65.031 1.00 39.66 715 THR B N 1
ATOM 11416 C CA . THR B 1 715 ? 71.317 81.920 66.004 1.00 38.60 715 THR B CA 1
ATOM 11417 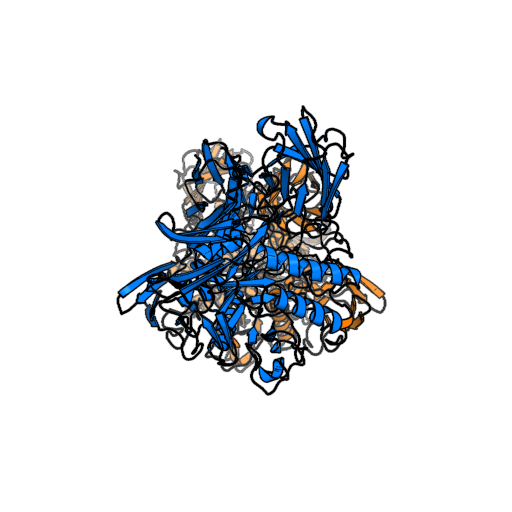C C . THR B 1 715 ? 69.910 81.371 65.900 1.00 37.69 715 THR B C 1
ATOM 11418 O O . THR B 1 715 ? 69.405 81.141 64.811 1.00 37.11 715 THR B O 1
ATOM 11422 N N . ALA B 1 716 ? 69.298 81.127 67.049 1.00 36.95 716 ALA B N 1
ATOM 11423 C CA . ALA B 1 716 ? 67.933 80.624 67.121 1.00 35.86 716 ALA B CA 1
ATOM 11424 C C . ALA B 1 716 ? 67.266 81.621 68.075 1.00 35.63 716 ALA B C 1
ATOM 11425 O O . ALA B 1 716 ? 67.817 81.951 69.117 1.00 35.20 716 ALA B O 1
ATOM 11427 N N . ARG B 1 717 ? 66.115 82.124 67.663 1.00 35.74 717 ARG B N 1
ATOM 11428 C CA . ARG B 1 717 ? 65.385 83.142 68.361 1.00 36.39 717 ARG B CA 1
ATOM 11429 C C . ARG B 1 717 ? 63.920 82.768 68.521 1.00 35.62 717 ARG B C 1
ATOM 11430 O O . ARG B 1 717 ? 63.285 82.268 67.581 1.00 35.86 717 ARG B O 1
ATOM 11438 N N . HIS B 1 718 ? 63.378 83.046 69.703 1.00 34.80 718 HIS B N 1
ATOM 11439 C CA . HIS B 1 718 ? 61.932 82.966 69.949 1.00 33.86 718 HIS B CA 1
ATOM 11440 C C . HIS B 1 718 ? 61.583 83.899 71.137 1.00 33.25 718 HIS B C 1
ATOM 11441 O O . HIS B 1 718 ? 62.333 83.939 72.085 1.00 32.24 718 HIS B O 1
ATOM 11448 N N . PRO B 1 719 ? 60.471 84.664 71.058 1.00 33.41 719 PRO B N 1
ATOM 11449 C CA . PRO B 1 719 ? 60.135 85.711 72.094 1.00 33.68 719 PRO B CA 1
ATOM 11450 C C . PRO B 1 719 ? 60.037 85.214 73.537 1.00 33.48 719 PRO B C 1
ATOM 11451 O O . PRO B 1 719 ? 60.238 86.008 74.445 1.00 33.73 719 PRO B O 1
ATOM 11455 N N . GLN B 1 720 ? 59.723 83.937 73.737 1.00 33.07 720 GLN B N 1
ATOM 11456 C CA . GLN B 1 720 ? 59.695 83.353 75.075 1.00 33.14 720 GLN B CA 1
ATOM 11457 C C . GLN B 1 720 ? 61.023 82.840 75.587 1.00 33.09 720 GLN B C 1
ATOM 11458 O O . GLN B 1 720 ? 61.080 82.475 76.738 1.00 34.26 720 GLN B O 1
ATOM 11464 N N . PHE B 1 721 ? 62.063 82.756 74.774 1.00 33.02 721 PHE B N 1
ATOM 11465 C CA . PHE B 1 721 ? 63.341 82.159 75.148 1.00 32.85 721 PHE B CA 1
ATOM 11466 C C . PHE B 1 721 ? 64.412 83.201 75.072 1.00 33.79 721 PHE B C 1
ATOM 11467 O O . PHE B 1 721 ? 64.255 84.147 74.357 1.00 34.38 721 PHE B O 1
ATOM 11475 N N . PRO B 1 722 ? 65.531 83.020 75.803 1.00 34.62 722 PRO B N 1
ATOM 11476 C CA . PRO B 1 722 ? 66.703 83.906 75.501 1.00 35.04 722 PRO B CA 1
ATOM 11477 C C . PRO B 1 722 ? 67.317 83.481 74.177 1.00 35.41 722 PRO B C 1
ATOM 11478 O O . PRO B 1 722 ? 67.279 82.296 73.827 1.00 34.64 722 PRO B O 1
ATOM 11482 N N . GLU B 1 723 ? 67.870 84.441 73.469 1.00 36.60 723 GLU B N 1
ATOM 11483 C CA . GLU B 1 723 ? 68.515 84.194 72.212 1.00 38.35 723 GLU B CA 1
ATOM 11484 C C . GLU B 1 723 ? 69.607 83.193 72.412 1.00 37.95 723 GLU B C 1
ATOM 11485 O O . GLU B 1 723 ? 70.345 83.303 73.369 1.00 38.02 723 GLU B O 1
ATOM 11491 N N . ALA B 1 724 ? 69.741 82.262 71.469 1.00 37.73 724 ALA B N 1
ATOM 11492 C CA . ALA B 1 724 ? 70.717 81.212 71.552 1.00 37.70 724 ALA B CA 1
ATOM 11493 C C . ALA B 1 724 ? 71.591 81.191 70.320 1.00 38.50 724 ALA B C 1
ATOM 11494 O O . ALA B 1 724 ? 71.130 81.511 69.205 1.00 38.08 724 ALA B O 1
ATOM 11496 N N . VAL B 1 725 ? 72.849 80.793 70.550 1.00 38.99 725 VAL B N 1
ATOM 11497 C CA . VAL B 1 725 ? 73.917 80.809 69.564 1.00 39.39 725 VAL B CA 1
ATOM 11498 C C . VAL B 1 725 ? 74.804 79.570 69.693 1.00 39.14 725 VAL B C 1
ATOM 11499 O O . VAL B 1 725 ? 75.355 79.340 70.739 1.00 38.75 725 VAL B O 1
ATOM 11503 N N . ALA B 1 726 ? 74.956 78.782 68.637 1.00 39.14 726 ALA B N 1
ATOM 11504 C CA . ALA B 1 726 ? 75.923 77.700 68.623 1.00 39.58 726 ALA B CA 1
ATOM 11505 C C . ALA B 1 726 ? 76.943 78.000 67.564 1.00 40.57 726 ALA B C 1
ATOM 11506 O O . ALA B 1 726 ? 76.614 78.627 66.554 1.00 41.38 726 ALA B O 1
ATOM 11508 N N . THR B 1 727 ? 78.182 77.568 67.770 1.00 41.59 727 THR B N 1
ATOM 11509 C CA . THR B 1 727 ? 79.228 77.707 66.711 1.00 42.43 727 THR B CA 1
ATOM 11510 C C . THR B 1 727 ? 79.775 76.344 66.291 1.00 41.88 727 THR B C 1
ATOM 11511 O O . THR B 1 727 ? 79.794 75.413 67.082 1.00 42.14 727 THR B O 1
ATOM 11515 N N . VAL B 1 728 ? 80.158 76.216 65.035 1.00 41.95 728 VAL B N 1
ATOM 11516 C CA . VAL B 1 728 ? 80.854 75.012 64.549 1.00 42.03 728 VAL B CA 1
ATOM 11517 C C . VAL B 1 728 ? 82.030 75.480 63.727 1.00 42.95 728 VAL B C 1
ATOM 11518 O O . VAL B 1 728 ? 81.820 76.185 62.728 1.00 42.24 728 VAL B O 1
ATOM 11522 N N . THR B 1 729 ? 83.250 75.106 64.146 1.00 43.94 729 THR B N 1
ATOM 11523 C CA . THR B 1 729 ? 84.474 75.458 63.383 1.00 46.01 729 THR B CA 1
ATOM 11524 C C . THR B 1 729 ? 84.817 74.465 62.204 1.00 46.22 729 THR B C 1
ATOM 11525 O O . THR B 1 729 ? 85.043 73.266 62.395 1.00 45.83 729 THR B O 1
ATOM 11529 N N . VAL B 1 730 ? 84.871 75.052 61.008 1.00 46.48 730 VAL B N 1
ATOM 11530 C CA . VAL B 1 730 ? 84.955 74.390 59.741 1.00 46.80 730 VAL B CA 1
ATOM 11531 C C . VAL B 1 730 ? 86.391 74.572 59.252 1.00 48.36 730 VAL B C 1
ATOM 11532 O O . VAL B 1 730 ? 86.730 75.630 58.698 1.00 47.80 730 VAL B O 1
ATOM 11536 N N . GLY B 1 731 ? 87.207 73.529 59.464 1.00 49.69 731 GLY B N 1
ATOM 11537 C CA . GLY B 1 731 ? 88.586 73.436 58.941 1.00 50.90 731 GLY B CA 1
ATOM 11538 C C . GLY B 1 731 ? 89.285 72.195 59.491 1.00 51.74 731 GLY B C 1
ATOM 11539 O O . GLY B 1 731 ? 90.510 72.045 59.387 1.00 53.31 731 GLY B O 1
#

CATH classification: 2.60.120.260 (+2 more: 3.20.20.80, 2.60.40.10)

Sequence (1462 aa):
MRVTQKLNHGWIFAEGAADPATPLAGETVTLPHNAVDLPLSYFDETSYQRAFTYQRVIAWDDAWQGRRVQLRFDGAMADNVVWVNGVQVVAHPDGYTPFVADLTDHLRPGDNLVTVRIDGSENPAIPPFGAQIDYLTYAGIYRDVWLMVLPERHLTNARILTPDALSDAKTVVIRPEVTAPGPVRARLLDGDREIAATEGEGELTLAGLTGLSLWSTDNPQLYTVELTLPDSGDVTTHRFGFRTAEWTPQGFLLNGQPMKLRGLNRHQSWAHQGYAAGRHAQERDAEIVRHDLCCNMVRTSHYPQSTWFLDRCDEIGLLVFEEIPGWQHIGDQAWQDRSVDNVRAMITRDWNHPSIVIWGVRINESPDNHDFYVRTNALARELDPTRAIGGVRCITDSEMLEDVYTMNDFILDESELPLINRPRTALRPTEEVTGIKKPVPYLVTEYNGHMFPTKAQDPELRQMEHVIRHLEVLNAAHGDPAISGCIGWCMFDYNTHKDFGAGDRICHHGVMDIWREPKFAAHAYGSQKPPSEGIVMEPVTFWARGERNIGGVLPLIVLTNCDEVEFECAGVTRRVGPDREERFPHLPRPPVIIDHRHISAEELGQWGMSWHPGRITGWLNGEQVALREYVADPLPTTLQIAPDRDTLPADGDIDLRVMLRALDQVGNRLPFLDAGIAVTVDGPARLIGPDLRMLQGGTTGMLLRLTGDAGTIRITARHPQFPEAVATVTVGMRVTQKLNHGWIFAEGAADPATPLAGETVTLPHNAVDLPLSYFDETSYQRAFTYQRVIAWDDAWQGRRVQLRFDGAMADNVVWVNGVQVVAHPDGYTPFVADLTDHLRPGDNLVTVRIDGSENPAIPPFGAQIDYLTYAGIYRDVWLMVLPERHLTNARILTPDALSDAKTVVIRPEVTAPGPVRARLLDGDREIAATEGEGELTLAGLTGLSLWSTDNPQLYTVELTLPDSGDVTTHRFGFRTAEWTPQGFLLNGQPMKLRGLNRHQSWAHQGYAAGRHAQERDAEIVRHDLCCNMVRTSHYPQSTWFLDRCDEIGLLVFEEIPGWQHIGDQAWQDRSVDNVRAMI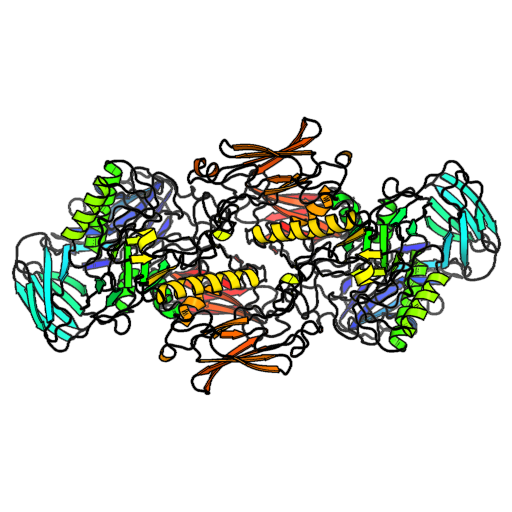TRDWNHPSIVIWGVRINESPDNHDFYVRTNALARELDPTRAIGGVRCITDSEMLEDVYTMNDFILDESELPLINRPRTALRPTEEVTGIKKPVPYLVTEYNGHMFPTKAQDPELRQMEHVIRHLEVLNAAHGDPAISGCIGWCMFDYNTHKDFGAGDRICHHGVMDIWREPKFAAHAYGSQKPPSEGIVMEPVTFWARGERNIGGVLPLIVLTNCDEVEFECAGVTRRVGPDRERFPHLPRPPVIIDHRHISAEEELGQWGMSWHPGRITGWLNGEQVALREYVADPLPTTLQIAPDRDTLPADGDIDLRVMLRALDQVGNRLPFLDAGIAVTVDGPARLIGPDLRMLQGGTTGMLLRLTGDAGTIRITARHPQFPEAVATVTVG

InterPro domains:
  IPR006101 Glycoside hydrolase, family 2 [PR00132] (254-268)
  IPR006101 Glycoside hydrolase, family 2 [PR00132] (286-304)
  IPR006101 Glycoside hydrolase, family 2 [PR00132] (350-365)
  IPR006102 Glycoside hydrolase family 2, immunoglobulin-like beta-sandwich [PF00703] (209-243)
  IPR006103 Glycoside hydrolase family 2, catalytic domain [PF02836] (251-455)
  IPR006104 Glycosyl hydrolases family 2, sugar binding domain [PF02837] (46-151)
  IPR008979 Galactose-binding-like domain superfamily [SSF49785] (2-151)
  IPR013783 Immunoglobulin-like fold [G3DSA:2.60.40.10] (154-244)
  IPR013783 Immunoglobulin-like fold [G3DSA:2.60.40.10] (636-730)
  IPR017853 Glycoside hydrolase superfamily [SSF51445] (249-527)
  IPR023230 Glycoside hydrolase, family 2, conserved site [PS00719] (296-321)
  IPR023232 Glycoside hydrolase, family 2, active site [PS00608] (350-365)
  IPR036156 Beta-Galactosidase/glucuronidase domain superfamily [SSF49303] (172-244)
  IPR040605 Glycoside hydrolase family 2, domain 5 [PF18565] (638-724)
  IPR051913 Glycosyl Hydrolase 2 Domain-Containing Protein [PTHR42732] (4-689)

Secondary structure (DSSP, 8-state):
--EEEE--TTEEEEES---TTS---SEEE-SS--SS---SSS--GGGG-SEEEEEEEEE--GGGTTSEEEEEES--BSSEEEEETTEEEEEE--SSS-EEEE-GGG--SSEEEEEEEEE-S--TTSTT-SS--SS----B--S-EEEEEE-SS-EEEEEEE-TTTTSSSEEEEEEEEESS-S-EEEEEEETTEEEEEEEESS-EEEEEE-S---B-SSSB--EEEEEE-TTT--EEEEEE----EEEETTEEEETTEE--EEEEEE-S-BTTTBT---HHHHHHHHHIIIIIT--SEEEETTS---HHHHHHHHHHT-EEEEE-S-SS----HHHHHHHHHHHHHHHHHHTT-TTEEEEE-SPTTPPP-HHHHHHHHHHHHHH-TTSEEE--BSSSS----SSSEEEE---TTGGGSTT--S---SS--HHHHH--SS---EEEEE-BGGGS---TTS-HHHHHHHHHHHHHHHHHHHH-TT--EEEEB-SB-EE--TTSTTSSSEE---SB-TTS-B-TTHHHHHTTS-GGG---EEES----TTSSSSSS--SEEEEESSSEEEEEETTEEEEE-B-TTTSTT-SSPPEEE-TTTS-TGGGTTTSS----EEEEEEETTEEEEEEEE-SS----EEEEEES-SEE-S-TT-EEEEEEEEE-TTS-B-TT---EEEEEEESSEEE-S-SEEE-BTTEEEEEEEE-S--EEEEEEEE-TTS--EEEEEEE-/--EEEE--SSEEEEES---SSSPPPSEEE-SS--SS---SSS--GGGG-SEEEEEEEEE--GGGTTSEEEEEES--BS-EEEEETTEEEEEE--SSS-EEEE-GGG--SSEEEEEEEEE-S--TTSTT-SS--SS----B--S-EEEEEE-SS-EEEEEEE-TTTTSSSEEEEEEEEESS---EEEEEEETTEEEEEEEESS-EEEEEE-S---B-SS-B--EEEEEE-TTT--EEEEEE----EEEETTEEEETTEE--EEEEEE---BTTTBT---HHHHHHHHHIIIIIT--SEEEETTS---HHHHHHHHHHT-EEEEE-S-SS----HHHHHHHHHHHHHHHHHHTT-TTEEEEE-S-TTPPP-HHHHHHHHHHHHHH-TTSEEE--B--SS----SSSEEEE---TTGGGSTT--S---SS--HHHHH--SS---EEEEE-BGGGS---TT--HHHHHHHHHHHHHHHHHHHH-TT--EEEEB-SB-EE--TTSTTSSSEE---SB-TTS-B-TTHHHHHTTS-GGG---EEES----TTSSSSSS--SEEEEESSSEEEEEETTEEEEE-B-TTT-TT-SSPPEEE-TTTS-HHHHGGGTTS---EEEEEEETTEEEEEEEE-SS----EEEEEES-SEE-S-TT-EEEEEEEEE-TTS-B-TT---EEEEEEESSEEEPS-SEEEPBTTEEEEEEEE-S--EEEEEEEE-TTS--EEEEEEE-

Organism: NCBI:txid687527

Solvent-accessible surface area: 48616 Å² total; per-residue (Å²): 164,53,68,66,87,67,8,7,99,35,0,39,14,18,116,28,67,28,85,20,51,66,111,23,91,47,106,104,14,55,1,4,23,14,14,30,82,10,47,34,8,1,10,62,9,70,39,1,46,91,24,0,0,0,2,27,60,7,62,63,66,114,70,22,139,66,53,47,1,25,0,76,0,29,0,0,2,0,56,1,29,0,30,0,32,28,65,97,39,35,50,37,47,9,2,1,2,21,11,55,0,41,0,31,112,52,28,127,123,40,101,0,26,0,0,0,65,1,37,0,38,42,47,94,62,7,4,1,0,35,44,42,0,15,4,2,1,4,2,0,0,6,16,5,0,48,9,27,3,1,14,111,26,9,6,90,33,0,21,6,24,33,61,111,2,83,34,138,49,12,28,0,15,0,130,27,74,52,70,42,123,14,40,4,79,0,53,0,20,38,57,150,145,82,42,28,45,35,99,21,116,53,99,4,64,10,70,53,10,98,80,23,45,57,0,22,16,118,76,38,41,14,4,19,0,32,0,30,0,69,89,28,11,0,50,26,78,32,116,3,8,0,29,35,18,84,25,26,51,147,10,2,36,11,21,33,127,106,32,54,0,27,0,0,0,1,6,2,6,11,0,6,7,0,5,5,4,3,99,20,6,7,29,48,2,0,29,2,0,24,87,73,2,7,1,15,0,0,0,0,1,2,0,0,0,7,52,38,0,0,45,61,0,6,54,19,0,0,0,0,0,0,0,0,0,0,18,31,48,36,18,99,118,52,2,21,43,80,0,15,58,7,0,105,28,0,0,34,47,0,19,22,19,4,0,0,1,0,0,0,0,2,0,1,22,2,85,52,47,98,104,0,1,64,83,0,5,61,19,0,84,137,34,0,108,65,13,16,1,0,0,0,0,47,72,49,95,5,60,45,54,7,57,0,0,0,0,1,1,29,9,2,9,60,40,80,71,77,135,70,153,95,102,99,31,20,17,39,71,18,78,74,0,5,50,52,161,144,90,19,16,1,0,0,0,9,1,3,2,64,4,12,7,0,22,12,41,5,5,1,55,35,1,19,46,3,0,14,8,1,0,36,0,0,18,31,0,32,27,35,111,37,3,4,0,0,0,0,12,4,0,3,8,1,5,0,17,61,9,15,3,3,9,2,2,13,2,19,8,0,0,1,14,9,11,5,20,47,5,10,0,2,35,0,0,1,0,5,32,51,22,115,95,27,66,19,13,39,1,0,6,23,2,2,29,10,6,7,20,24,8,6,7,30,64,0,4,0,0,1,2,5,56,50,0,21,2,42,14,43,91,15,73,71,97,10,31,25,14,133,153,109,2,73,93,8,54,77,3,0,0,8,0,15,82,126,51,3,50,41,146,76,24,44,38,94,54,44,40,28,69,80,5,96,0,2,0,40,45,128,53,127,97,52,21,93,58,56,10,27,7,51,11,38,23,57,63,5,57,23,26,26,41,106,100,77,2,77,48,51,14,8,10,2,0,34,0,2,0,58,0,21,8,73,56,42,24,56,0,8,7,5,33,3,4,0,45,6,68,31,80,33,14,9,123,33,8,30,61,105,39,5,25,2,48,0,0,6,7,0,0,3,0,7,4,74,25,91,65,34,53,0,106,0,20,0,109,23,126,43,15,84,109,15,100,19,71,0,66,2,76,153,56,61,62,118,90,20,5,98,42,0,51,24,16,120,30,61,30,84,23,49,68,108,23,92,51,132,102,17,42,0,7,28,13,14,29,90,9,46,35,8,1,10,60,10,78,40,0,46,88,23,0,0,0,4,39,59,6,64,55,58,116,67,26,138,65,62,39,0,19,0,76,0,29,0,0,2,1,50,1,28,0,34,0,37,32,61,97,36,36,55,37,30,7,2,0,0,18,10,52,0,50,0,29,111,70,25,139,112,42,87,0,29,0,1,0,64,0,38,0,38,41,47,94,48,4,4,1,2,36,44,46,1,14,4,2,1,5,3,0,0,5,15,5,0,48,22,23,3,1,12,103,27,11,5,84,33,0,18,7,31,33,55,113,3,74,50,130,48,8,26,0,17,0,134,28,80,41,70,44,128,11,40,4,135,1,84,0,16,49,59,131,173,93,61,25,57,44,93,16,128,41,100,4,70,8,67,51,10,95,79,31,44,53,0,24,15,122,79,39,44,27,6,26,0,28,0,32,0,49,101,33,11,0,56,23,85,32,87,3,8,0,26,35,18,75,24,28,52,147,9,2,40,11,23,36,124,108,30,58,0,22,0,0,0,1,6,1,5,9,1,8,7,1,5,6,5,2,99,15,4,5,28,45,2,0,31,3,0,26,88,73,2,11,2,18,0,0,0,0,0,1,0,0,0,4,54,45,0,0,29,57,0,3,47,16,0,0,0,0,0,0,0,0,0,0,16,39,43,35,15,98,108,65,2,20,58,81,0,16,87,6,0,109,25,0,0,30,45,0,22,23,17,4,0,0,0,0,0,0,0,2,0,1,20,2,87,50,45,96,102,0,2,65,88,0,6,54,17,0,81,127,27,0,105,61,17,15,0,0,0,0,0,45,71,48,93,4,65,45,49,7,55,0,0,0,0,1,1,28,10,2,8,58,44,79,40,86,138,66,156,88,103,97,35,20,18,36,70,21,98,77,0,7,34,47,171,144,98,16,16,0,0,0,0,9,1,2,3,60,5,10,7,0,20,16,41,6,8,0,59,33,1,16,46,4,0,8,5,1,0,36,0,0,19,28,0,31,22,42,106,37,1,2,0,0,0,0,10,4,0,4,8,0,3,0,15,60,9,14,3,3,7,1,2,10,1,17,8,0,0,1,12,8,8,5,20,47,6,15,0,2,38,0,0,3,1,6,26,49,22,111,96,32,66,22,12,40,2,0,5,27,4,3,48,8,6,8,20,50,31,11,1,37,65,0,5,0,0,0,2,4,56,58,0,24,0,68,3,47,83,7,72,73,100,11,32,26,14,133,152,115,2,72,94,6,57,72,3,0,0,7,0,18,82,130,50,3,47,79,153,49,47,56,148,27,43,77,38,11,40,77,6,84,0,4,0,38,43,130,61,120,87,51,24,78,64,62,9,29,8,55,16,42,28,55,60,3,59,20,27,27,44,110,103,79,6,71,47,50,7,12,11,3,0,33,0,3,0,56,0,21,8,73,50,40,16,60,0,6,9,3,32,2,5,0,38,10,51,31,72,52,14,8,134,34,10,34,64,94,48,9,31,3,38,0,0,6,4,0,0,3,0,14,4,72,23,104,74,35,62,0,114,0,17,0,121,28,130,46,14,83,112,18,67,15,71,0,71,4,86

Nearest PDB structures (foldseek):
  5euv-assembly1_B  TM=9.985E-01  e=0.000E+00  Paracoccus sp. 32d
  5czk-assembly1_B  TM=8.339E-01  e=2.056E-37  Escherichia coli K-12
  3k4d-assembly1_A  TM=8.473E-01  e=1.985E-35  Escherichia coli K-12
  6d8k-assembly1_A  TM=8.051E-01  e=5.296E-36  Bacteroides ovatus
  6d89-assembly1_B  TM=8.128E-01  e=1.593E-35  Bacteroides uniformis

Foldseek 3Di:
DKDKDWDQFFKFKDFADDQQQDDDDHDGDGPPAFNFFDAQWDDDLCPQQFKMKMKDKDFDDPVLVQWWKKKKQQFWQAQKWKAKNNHTADTGGEGHFMDMGTCRVPDDRGIIMIMMMHGNRLDCLYPPHDDFDFAGSGGGSQAIMMIMIGHPKEWDAKFWDWPPLLDQKTKIKMFTDIPDWAKKKKFKAQPPRTQDIFMDTGITMDIRRHDADADALQRLGKIKMWIAGVVRGYIDIAIAGRWAWDQDLLAIDISNHADAFEAFEDECAFRRRGNRAFLQVLLVVLVCRCAVLVGQEYEHPPDNHDPSNLVSCSVNRHAYEYEHGADQDDDDPSSLVVLLVRLVRRCRVPVRRNNYAEYAQEHAAYAADVVSSVSSQVSNCVSHVRHFYEHEHAAAQHDDPTQEDAYADAVADPVPDDPDPDDGDLGDDPCRRHVDPDRGRYEHEEYQFVSQQDFLLHFLVSVVVVLVNSLRNQLVQLVDSSYNYYYYQHAEWGFGDCVDPDNTSIRRRHCAYSLSHGRVNSLSSNQLDACVSHWDWDKSDPQEQPRDPPGDCPFIKIRTVFQKKWKDKPRDIWIWGFCCVVRVRRSRHITTHHCVTPNCVRRVNPVDDRAKMKMFGHHPNHTDDIDIDGNDWAQEDFDWAWPAQEEELDQSHWIKIKTFRQGPRGDAPQPDFFWWAKDKDDFWAWRHDRTFTDHGRMTMTITGGNSDWDKIKMWIDDPRYPIDIGIHGYD/DKDKDFDQFFKFKFFDDDQQQDDDDGDGGGPPAFNFFDAQWDDDLCPQQFKMKMKDKDADDPVLPQWWKKKKQQFWAAQKWKDKNRHTQDTGGEGHFIDMRTCRPVDDHGIIMIMIMHGNRLPCLAPPRNDFDFAHSGGGSQAIMMIMIGHLKEWDAKFWDWPPLLDQKTKIKMFTDIPDFDKKKKFKDQPPDTQDIDMDRGIDMDTRRHPDDFDALVRLRKIKIWMARPVRGYIDMAMAGRWAWDFFLLAIDISNHADQFEAFEDEQQFHRRGNRAFLVVLLVVLCCGCAVLVGQEYEHPPDNHGPSNLVSCSVNRHAYEYEHGADQDDHDPSSLVVLLVSLVSRCRVPNRRPRYAEYAQAHAAYAADPVSRVSSLVVNCVSPVRHWYHHHHAAAQGDDSTQEDEHQDAVADPVPPPPDPDDGDLGDDPCRRNVDPDGGRYEHEEYDFVVQFDFQLRFLVSVVVVLVSLLRNQLVQLPDSSYNYYYYQHAEWGAGDCVDDDNTRIRRRHCAYSLSHGGQNSLSSSQLDACVSPWDWAKSDQQEAPRDVPGDCPQIWIRTVFQWKWKDKDPQIFIFGAPCVSRVRGSRHITTRHCVTPNPVNCCNVPPQRIKMKMFGHHPHDTDDIDIHGHDWAFEDFDWAKPAQEAALDQSAWIKIKTARQGPRGDAPQPDFAWKQKDKDDFWAWRHDRTFTDHGRMDMTITGGNSDFAKIWMWIDDPRYPIDIGIHGYD

Radius of gyration: 37.54 Å; Cα contacts (8 Å, |Δi|>4): 4018; chains: 2; bounding box: 106×102×88 Å